Protein AF-0000000070513353 (afdb_homodimer)

Secondary structure (DSSP, 8-state):
--GGGSHHHHGGG----------EEEEES-SSEEEEETT--EEEEEEEE-S-GGGEEEEEEE-TTSPBPPBGGG--SS---SEEEEE-TTS-EEEEESS--GGG-EEEEEEEEETTTEEEEEEEEEEEEEEEEEEE--SEE--BTTS-EEEE-EEEEESPPEEEEEETTEE----SSEEE-SSEEEESS--GGG-EEEEEEEEETTTTEEEEEEEEE--BEEEEEPPP--SEEEETTS-EEEE--EEEESPPEEEEEETTTTEETTSSTTEEE-TTT-EEEESS--GGG-EEEEEEEEETTEEEEEEEEEEEEEEEEEEEE--EEEETTS-EEEEEEEEEESPPEEEEEETTSSSPPPSEE-SSTTEEEEEEEETTTTEEEEEEEESS--GGG-EEEEEEEEETTEEEEEEEEEEEEEEEE-TT----EEEE-TT--EEEEEE-EEESPPEEEEEETTTEESTT-TTEEEE-SSSEEEEEE---SGGGSSEEEEEEEETTEEEEEEEEEEEPPPPPP-SEEEEEEE-SS-EEEEEE--SSPSSPP-EEEEEE--TTS-GGG-EEEEEE-/----TTHHHHHS-----------EEEEES-SSEEEEETT--EEEEEEEESS-GGGEEEEEEE-TTSPBPPBGGG--SS---SEEEEE-TTS-EEEEESS--GGG-EEEEEEEEETTTEEEEEEEEEEEEEEEEEEE--SEE--BTTS-EEEE-EEEEESPPEEEEEETTEE----SSEEE-SSEEEESS--GGG-EEEEEEEEETTTTEEEEEEEEE--BEEEEEPPP--SEEEETTS-EEEE--EEEESPPEEEEEETTTTEETTSSTTEEE-TTT-EEEESS--GGG-EEEEEEEEETTEEEEEEEEEEEEEEEEEEEE--EEEETTS-EEEEEEEEEESPPEEEEEETTSSSPPPSEE-SSTTEEEEEEEETTTTEEEEEEEESS--GGG-EEEEEEEEETTEEEEEEEEEEEEEEEE-TT----EEEE-TT--EEEEEE-EEESPPEEEEEETTTEESTT-TTEEEE-SSSEEEEEE---SGGGSSEEEEEEEETTEEEEEEEEEEEPPP----SEEEEEEE-SS-EEEEEE--SS-SSPP-EEEEEE--TTS-GGG-EEEEEE-

pLDDT: mean 87.68, std 13.59, range [23.14, 97.62]

Organism: Lasius niger (NCBI:txid67767)

Structure (mmCIF, N/CA/C/O backbone):
data_AF-0000000070513353-model_v1
#
loop_
_entity.id
_entity.type
_entity.pdbx_description
1 polymer 'Fasciclin-2-like isoform 2 protein'
#
loop_
_atom_site.group_PDB
_atom_site.id
_atom_site.type_symbol
_atom_site.label_atom_id
_atom_site.label_alt_id
_atom_site.label_comp_id
_atom_site.label_asym_id
_atom_site.label_entity_id
_atom_site.label_seq_id
_atom_site.pdbx_PDB_ins_code
_atom_site.Cartn_x
_atom_site.Cartn_y
_atom_site.Cartn_z
_atom_site.occupancy
_atom_site.B_iso_or_equiv
_atom_site.auth_seq_id
_atom_site.auth_comp_id
_atom_site.auth_asym_id
_atom_site.auth_atom_id
_atom_site.pdbx_PDB_model_num
ATOM 1 N N . MET A 1 1 ? 54.125 -93.188 -13.883 1 24.17 1 MET A N 1
ATOM 2 C CA . MET A 1 1 ? 52.875 -92.625 -13.336 1 24.17 1 MET A CA 1
ATOM 3 C C . MET A 1 1 ? 52.438 -91.375 -14.125 1 24.17 1 MET A C 1
ATOM 5 O O . MET A 1 1 ? 53 -90.312 -13.969 1 24.17 1 MET A O 1
ATOM 9 N N . GLY A 1 2 ? 51.938 -91.562 -15.438 1 24.81 2 GLY A N 1
ATOM 10 C CA . GLY A 1 2 ? 51.938 -91.125 -16.812 1 24.81 2 GLY A CA 1
ATOM 11 C C . GLY A 1 2 ? 50.906 -90.062 -17.094 1 24.81 2 GLY A C 1
ATOM 12 O O . GLY A 1 2 ? 51.188 -89.062 -17.766 1 24.81 2 GLY A O 1
ATOM 13 N N . PHE A 1 3 ? 49.625 -90.375 -16.922 1 26.78 3 PHE A N 1
ATOM 14 C CA . PHE A 1 3 ? 48.531 -90.125 -17.844 1 26.78 3 PHE A CA 1
ATOM 15 C C . PHE A 1 3 ? 47.906 -88.812 -17.609 1 26.78 3 PHE A C 1
ATOM 17 O O . PHE A 1 3 ? 46.938 -88.438 -18.297 1 26.78 3 PHE A O 1
ATOM 24 N N . ASP A 1 4 ? 48.031 -88.125 -16.469 1 24.55 4 ASP A N 1
ATOM 25 C CA . ASP A 1 4 ? 46.938 -87.25 -16.062 1 24.55 4 ASP A CA 1
ATOM 26 C C . ASP A 1 4 ? 47 -85.938 -16.812 1 24.55 4 ASP A C 1
ATOM 28 O O . ASP A 1 4 ? 46.219 -85.062 -16.531 1 24.55 4 ASP A O 1
ATOM 32 N N . THR A 1 5 ? 48.125 -85.625 -17.578 1 26.03 5 THR A N 1
ATOM 33 C CA . THR A 1 5 ? 48.406 -84.25 -17.906 1 26.03 5 THR A CA 1
ATOM 34 C C . THR A 1 5 ? 47.594 -83.812 -19.109 1 26.03 5 THR A C 1
ATOM 36 O O . THR A 1 5 ? 47.688 -82.625 -19.531 1 26.03 5 THR A O 1
ATOM 39 N N . ARG A 1 6 ? 47.219 -84.875 -20.078 1 30.48 6 ARG A N 1
ATOM 40 C CA . ARG A 1 6 ? 46.844 -84.438 -21.422 1 30.48 6 ARG A CA 1
ATOM 41 C C . ARG A 1 6 ? 45.469 -83.812 -21.422 1 30.48 6 ARG A C 1
ATOM 43 O O . ARG A 1 6 ? 44.969 -83.375 -22.484 1 30.48 6 ARG A O 1
ATOM 50 N N . ARG A 1 7 ? 44.594 -84.312 -20.5 1 23.55 7 ARG A N 1
ATOM 51 C CA . ARG A 1 7 ? 43.219 -83.875 -20.719 1 23.55 7 ARG A CA 1
ATOM 52 C C . ARG A 1 7 ? 43.062 -82.375 -20.484 1 23.55 7 ARG A C 1
ATOM 54 O O . ARG A 1 7 ? 41.938 -81.875 -20.547 1 23.55 7 ARG A O 1
ATOM 61 N N . ARG A 1 8 ? 44.031 -81.812 -19.75 1 28.05 8 ARG A N 1
ATOM 62 C CA . ARG A 1 8 ? 43.781 -80.438 -19.391 1 28.05 8 ARG A CA 1
ATOM 63 C C . ARG A 1 8 ? 43.781 -79.5 -20.609 1 28.05 8 ARG A C 1
ATOM 65 O O . ARG A 1 8 ? 43.562 -78.312 -20.5 1 28.05 8 ARG A O 1
ATOM 72 N N . TYR A 1 9 ? 44.562 -80.188 -21.625 1 26.05 9 TYR A N 1
ATOM 73 C CA . TYR A 1 9 ? 44.781 -79.25 -22.703 1 26.05 9 TYR A CA 1
ATOM 74 C C . TYR A 1 9 ? 43.5 -79 -23.484 1 26.05 9 TYR A C 1
ATOM 76 O O . TYR A 1 9 ? 43.406 -78 -24.25 1 26.05 9 TYR A O 1
ATOM 84 N N . LEU A 1 10 ? 42.688 -80.188 -23.672 1 27.42 10 LEU A N 1
ATOM 85 C CA . LEU A 1 10 ? 41.656 -80 -24.688 1 27.42 10 LEU A CA 1
ATOM 86 C C . LEU A 1 10 ? 40.625 -79 -24.234 1 27.42 10 LEU A C 1
ATOM 88 O O . LEU A 1 10 ? 40 -78.312 -25.062 1 27.42 10 LEU A O 1
ATOM 92 N N . GLU A 1 11 ? 40.188 -79.25 -22.953 1 28.69 11 GLU A N 1
ATOM 93 C CA . GLU A 1 11 ? 38.906 -78.625 -22.672 1 28.69 11 GLU A CA 1
ATOM 94 C C . GLU A 1 11 ? 39 -77.062 -22.719 1 28.69 11 GLU A C 1
ATOM 96 O O . GLU A 1 11 ? 37.969 -76.375 -22.875 1 28.69 11 GLU A O 1
ATOM 101 N N . MET A 1 12 ? 40.094 -76.625 -22.219 1 29.52 12 MET A N 1
ATOM 102 C CA . MET A 1 12 ? 40.031 -75.188 -21.906 1 29.52 12 MET A CA 1
ATOM 103 C C . MET A 1 12 ? 39.938 -74.312 -23.172 1 29.52 12 MET A C 1
ATOM 105 O O . MET A 1 12 ? 40 -73.125 -23.109 1 29.52 12 MET A O 1
ATOM 109 N N . SER A 1 13 ? 40.156 -75.062 -24.297 1 27.42 13 SER A N 1
ATOM 110 C CA . SER A 1 13 ? 40.125 -74.188 -25.469 1 27.42 13 SER A CA 1
ATOM 111 C C . SER A 1 13 ? 38.719 -73.688 -25.703 1 27.42 13 SER A C 1
ATOM 113 O O . SER A 1 13 ? 38.406 -73.188 -26.781 1 27.42 13 SER A O 1
ATOM 115 N N . LYS A 1 14 ? 37.688 -74.438 -25.078 1 34.97 14 LYS A N 1
ATOM 116 C CA . LYS A 1 14 ? 36.469 -73.812 -25.578 1 34.97 14 LYS A CA 1
ATOM 117 C C . LYS A 1 14 ? 36.438 -72.312 -25.406 1 34.97 14 LYS A C 1
ATOM 119 O O . LYS A 1 14 ? 36.438 -71.812 -24.281 1 34.97 14 LYS A O 1
ATOM 124 N N . CYS A 1 15 ? 37.312 -71.75 -26.297 1 29.72 15 CYS A N 1
ATOM 125 C CA . CYS A 1 15 ? 37.344 -70.25 -26.484 1 29.72 15 CYS A CA 1
ATOM 126 C C . CYS A 1 15 ? 35.938 -69.688 -26.344 1 29.72 15 CYS A C 1
ATOM 128 O O . CYS A 1 15 ? 34.969 -70.188 -26.922 1 29.72 15 CYS A O 1
ATOM 130 N N . ALA A 1 16 ? 35.562 -69.25 -25.281 1 37.38 16 ALA A N 1
ATOM 131 C CA . ALA A 1 16 ? 34.438 -68.375 -25 1 37.38 16 ALA A CA 1
ATOM 132 C C . ALA A 1 16 ? 34.031 -67.562 -26.219 1 37.38 16 ALA A C 1
ATOM 134 O O . ALA A 1 16 ? 34.75 -66.625 -26.609 1 37.38 16 ALA A O 1
ATOM 135 N N . PHE A 1 17 ? 33.594 -68.25 -27.297 1 36.44 17 PHE A N 1
ATOM 136 C CA . PHE A 1 17 ? 32.938 -67.438 -28.312 1 36.44 17 PHE A CA 1
ATOM 137 C C . PHE A 1 17 ? 32.156 -66.312 -27.672 1 36.44 17 PHE A C 1
ATOM 139 O O . PHE A 1 17 ? 31.312 -66.5 -26.828 1 36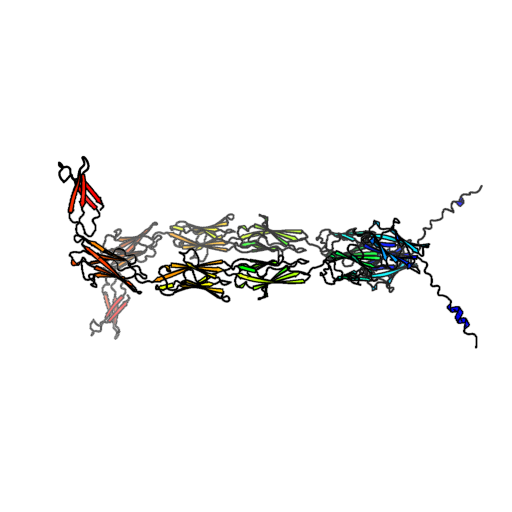.44 17 PHE A O 1
ATOM 146 N N . ALA A 1 18 ? 32.844 -65.438 -27.312 1 42.75 18 ALA A N 1
ATOM 147 C CA . ALA A 1 18 ? 32.188 -64.188 -26.984 1 42.75 18 ALA A CA 1
ATOM 148 C C . ALA A 1 18 ? 30.891 -63.969 -27.766 1 42.75 18 ALA A C 1
ATOM 150 O O . ALA A 1 18 ? 30.906 -64.062 -29 1 42.75 18 ALA A O 1
ATOM 151 N N . ASN A 1 19 ? 29.844 -64.625 -27.469 1 46.94 19 ASN A N 1
ATOM 152 C CA . ASN A 1 19 ? 28.516 -64.375 -28.031 1 46.94 19 ASN A CA 1
ATOM 153 C C . ASN A 1 19 ? 28.438 -63.062 -28.734 1 46.94 19 ASN A C 1
ATOM 155 O O . ASN A 1 19 ? 28.5 -62 -28.094 1 46.94 19 ASN A O 1
ATOM 159 N N . ALA A 1 20 ? 29.016 -62.969 -29.891 1 56.81 20 ALA A N 1
ATOM 160 C CA . ALA A 1 20 ? 29.062 -61.812 -30.812 1 56.81 20 ALA A CA 1
ATOM 161 C C . ALA A 1 20 ? 27.688 -61.188 -30.953 1 56.81 20 ALA A C 1
ATOM 163 O O . ALA A 1 20 ? 26.719 -61.844 -31.344 1 56.81 20 ALA A O 1
ATOM 164 N N . ILE A 1 21 ? 27.234 -60.344 -30.203 1 69.12 21 ILE A N 1
ATOM 165 C CA . ILE A 1 21 ? 25.984 -59.594 -30.281 1 69.12 21 ILE A CA 1
ATOM 166 C C . ILE A 1 21 ? 25.734 -59.156 -31.734 1 69.12 21 ILE A C 1
ATOM 168 O O . ILE A 1 21 ? 26.656 -58.688 -32.406 1 69.12 21 ILE A O 1
ATOM 172 N N . ASP A 1 22 ? 24.719 -59.781 -32.531 1 84.38 22 ASP A N 1
ATOM 173 C CA . ASP A 1 22 ? 24.297 -59.25 -33.812 1 84.38 22 ASP A CA 1
ATOM 174 C C . ASP A 1 22 ? 24.172 -57.719 -33.781 1 84.38 22 ASP A C 1
ATOM 176 O O . ASP A 1 22 ? 23.422 -57.188 -32.969 1 84.38 22 ASP A O 1
ATOM 180 N N . PRO A 1 23 ? 25.141 -57.188 -34.625 1 89.69 23 PRO A N 1
ATOM 181 C CA . PRO A 1 23 ? 25.125 -55.75 -34.625 1 89.69 23 PRO A CA 1
ATOM 182 C C . PRO A 1 23 ? 23.75 -55.156 -34.938 1 89.69 23 PRO A C 1
ATOM 184 O O . PRO A 1 23 ? 23.125 -55.531 -35.906 1 89.69 23 PRO A O 1
ATOM 187 N N . HIS A 1 24 ? 23.172 -54.375 -34.031 1 93.62 24 HIS A N 1
ATOM 188 C CA . HIS A 1 24 ? 21.906 -53.688 -34.281 1 93.62 24 HIS A CA 1
ATOM 189 C C . HIS A 1 24 ? 21.844 -52.375 -33.5 1 93.62 24 HIS A C 1
ATOM 191 O O . HIS A 1 24 ? 22.719 -52.094 -32.688 1 93.62 24 HIS A O 1
ATOM 197 N N . LEU A 1 25 ? 20.891 -51.562 -33.875 1 94.88 25 LEU A N 1
ATOM 198 C CA . LEU A 1 25 ? 20.656 -50.312 -33.188 1 94.88 25 LEU A CA 1
ATOM 199 C C . LEU A 1 25 ? 19.547 -50.438 -32.156 1 94.88 25 LEU A C 1
ATOM 201 O O . LEU A 1 25 ? 18.578 -51.188 -32.375 1 94.88 25 LEU A O 1
ATOM 205 N N . GLU A 1 26 ? 19.812 -49.812 -31.047 1 95.25 26 GLU A N 1
ATOM 206 C CA . GLU A 1 26 ? 18.781 -49.75 -30.016 1 95.25 26 GLU A CA 1
ATOM 207 C C . GLU A 1 26 ? 18.328 -48.312 -29.812 1 95.25 26 GLU A C 1
ATOM 209 O O . GLU A 1 26 ? 19.141 -47.375 -29.75 1 95.25 26 GLU A O 1
ATOM 214 N N . ILE A 1 27 ? 17 -48.125 -29.812 1 96.31 27 ILE A N 1
ATOM 215 C CA . ILE A 1 27 ? 16.453 -46.781 -29.562 1 96.31 27 ILE A CA 1
ATOM 216 C C . ILE A 1 27 ? 15.875 -46.719 -28.156 1 96.31 27 ILE A C 1
ATOM 218 O O . ILE A 1 27 ? 15.125 -47.594 -27.734 1 96.31 27 ILE A O 1
ATOM 222 N N . LEU A 1 28 ? 16.281 -45.719 -27.469 1 94.5 28 LEU A N 1
ATOM 223 C CA . LEU A 1 28 ? 15.734 -45.406 -26.141 1 94.5 28 LEU A CA 1
ATOM 224 C C . LEU A 1 28 ? 14.867 -44.156 -26.172 1 94.5 28 LEU A C 1
ATOM 226 O O . LEU A 1 28 ? 15.242 -43.156 -26.781 1 94.5 28 LEU A O 1
ATOM 230 N N . PRO A 1 29 ? 13.844 -44.219 -25.422 1 91.75 29 PRO A N 1
ATOM 231 C CA . PRO A 1 29 ? 13.266 -45.312 -24.625 1 91.75 29 PRO A CA 1
ATOM 232 C C . PRO A 1 29 ? 12.852 -46.5 -25.469 1 91.75 29 PRO A C 1
ATOM 234 O O . PRO A 1 29 ? 12.555 -46.375 -26.656 1 91.75 29 PRO A O 1
ATOM 237 N N . SER A 1 30 ? 12.773 -47.625 -24.766 1 89.94 30 SER A N 1
ATOM 238 C CA . SER A 1 30 ? 12.461 -48.844 -25.5 1 89.94 30 SER A CA 1
ATOM 239 C C . SER A 1 30 ? 10.992 -48.875 -25.922 1 89.94 30 SER A C 1
ATOM 241 O O . SER A 1 30 ? 10.133 -48.312 -25.234 1 89.94 30 SER A O 1
ATOM 243 N N . GLY A 1 31 ? 10.711 -49.406 -27.141 1 87.12 31 GLY A N 1
ATOM 244 C CA . GLY A 1 31 ? 9.352 -49.531 -27.656 1 87.12 31 GLY A CA 1
ATOM 245 C C . GLY A 1 31 ? 9.219 -49.094 -29.094 1 87.12 31 GLY A C 1
ATOM 246 O O . GLY A 1 31 ? 10.008 -48.281 -29.578 1 87.12 31 GLY A O 1
ATOM 247 N N . GLU A 1 32 ? 8.227 -49.562 -29.703 1 89.62 32 GLU A N 1
ATOM 248 C CA . GLU A 1 32 ? 8.023 -49.25 -31.109 1 89.62 32 GLU A CA 1
ATOM 249 C C . GLU A 1 32 ? 7.285 -47.906 -31.266 1 89.62 32 GLU A C 1
ATOM 251 O O . GLU A 1 32 ? 7.426 -47.25 -32.281 1 89.62 32 GLU A O 1
ATOM 256 N N . THR A 1 33 ? 6.484 -47.656 -30.312 1 91.31 33 THR A N 1
ATOM 257 C CA . THR A 1 33 ? 5.719 -46.406 -30.328 1 91.31 33 THR A CA 1
ATOM 258 C C . THR A 1 33 ? 5.918 -45.625 -29.031 1 91.31 33 THR A C 1
ATOM 260 O O . THR A 1 33 ? 5.859 -46.219 -27.938 1 91.31 33 THR A O 1
ATOM 263 N N . GLN A 1 34 ? 6.281 -44.375 -29.188 1 91.56 34 GLN A N 1
ATOM 264 C CA . GLN A 1 34 ? 6.391 -43.469 -28.062 1 91.56 34 GLN A CA 1
ATOM 265 C C . GLN A 1 34 ? 5.254 -42.438 -28.062 1 91.56 34 GLN A C 1
ATOM 267 O O . GLN A 1 34 ? 5.145 -41.625 -28.969 1 91.56 34 GLN A O 1
ATOM 272 N N . THR A 1 35 ? 4.352 -42.562 -27.047 1 90.94 35 THR A N 1
ATOM 273 C CA . THR A 1 35 ? 3.256 -41.625 -26.906 1 90.94 35 THR A CA 1
ATOM 274 C C . THR A 1 35 ? 3.654 -40.469 -25.984 1 90.94 35 THR A C 1
ATOM 276 O O . THR A 1 35 ? 3.932 -40.688 -24.797 1 90.94 35 THR A O 1
ATOM 279 N N . LYS A 1 36 ? 3.764 -39.25 -26.547 1 93.06 36 LYS A N 1
ATOM 280 C CA . LYS A 1 36 ? 4.195 -38.094 -25.781 1 93.06 36 LYS A CA 1
ATOM 281 C C . LYS A 1 36 ? 3.27 -36.906 -26.016 1 93.06 36 LYS A C 1
ATOM 283 O O . LYS A 1 36 ? 2.721 -36.75 -27.109 1 93.06 36 LYS A O 1
ATOM 288 N N . PRO A 1 37 ? 3.047 -36.094 -25.016 1 93.31 37 PRO A N 1
ATOM 289 C CA . PRO A 1 37 ? 2.16 -34.938 -25.172 1 93.31 37 PRO A CA 1
ATOM 290 C C . PRO A 1 37 ? 2.797 -33.812 -25.984 1 93.31 37 PRO A C 1
ATOM 292 O O . PRO A 1 37 ? 4.012 -33.594 -25.906 1 93.31 37 PRO A O 1
ATOM 295 N N . ILE A 1 38 ? 1.937 -33.094 -26.688 1 93.56 38 ILE A N 1
ATOM 296 C CA . ILE A 1 38 ? 2.375 -31.922 -27.406 1 93.56 38 ILE A CA 1
ATOM 297 C C . ILE A 1 38 ? 2.891 -30.875 -26.422 1 93.56 38 ILE A C 1
ATOM 299 O O . ILE A 1 38 ? 2.307 -30.672 -25.359 1 93.56 38 ILE A O 1
ATOM 303 N N . GLY A 1 39 ? 3.992 -30.156 -26.844 1 91.38 39 GLY A N 1
ATOM 304 C CA . GLY A 1 39 ? 4.562 -29.109 -26.016 1 91.38 39 GLY A CA 1
ATOM 305 C C . GLY A 1 39 ? 5.66 -29.609 -25.094 1 91.38 39 GLY A C 1
ATOM 306 O O . GLY A 1 39 ? 6.43 -28.812 -24.547 1 91.38 39 GLY A O 1
ATOM 307 N N . SER A 1 40 ? 5.707 -30.953 -24.922 1 91.88 40 SER A N 1
ATOM 308 C CA . SER A 1 40 ? 6.734 -31.5 -24.031 1 91.88 40 SER A CA 1
ATOM 309 C C . SER A 1 40 ? 8.078 -31.609 -24.75 1 91.88 40 SER A C 1
ATOM 311 O O . SER A 1 40 ? 8.133 -31.656 -25.984 1 91.88 40 SER A O 1
ATOM 313 N N . SER A 1 41 ? 9.125 -31.578 -23.984 1 94 41 SER A N 1
ATOM 314 C CA . SER A 1 41 ? 10.469 -31.828 -24.5 1 94 41 SER A CA 1
ATOM 315 C C . SER A 1 41 ? 10.859 -33.281 -24.328 1 94 41 SER A C 1
ATOM 317 O O . SER A 1 41 ? 10.742 -33.844 -23.234 1 94 41 SER A O 1
ATOM 319 N N . ILE A 1 42 ? 11.289 -33.906 -25.422 1 95.5 42 ILE A N 1
ATOM 320 C CA . ILE A 1 42 ? 11.609 -35.344 -25.344 1 95.5 42 ILE A CA 1
ATOM 321 C C . ILE A 1 42 ? 12.953 -35.594 -26 1 95.5 42 ILE A C 1
ATOM 323 O O . ILE A 1 42 ? 13.43 -34.781 -26.797 1 95.5 42 ILE A O 1
ATOM 327 N N . ILE A 1 43 ? 13.523 -36.688 -25.656 1 96.12 43 ILE A N 1
ATOM 328 C CA . ILE A 1 43 ? 14.805 -37.125 -26.203 1 96.12 43 ILE A CA 1
ATOM 329 C C . ILE A 1 43 ? 14.734 -38.594 -26.625 1 96.12 43 ILE A C 1
ATOM 331 O O . ILE A 1 43 ? 14.156 -39.406 -25.922 1 96.12 43 ILE A O 1
ATOM 335 N N . LEU A 1 44 ? 15.18 -38.875 -27.812 1 96.94 44 LEU A N 1
ATOM 336 C CA . LEU A 1 44 ? 15.375 -40.25 -28.281 1 96.94 44 LEU A CA 1
ATOM 337 C C . LEU A 1 44 ? 16.859 -40.531 -28.516 1 96.94 44 LEU A C 1
ATOM 339 O O . LEU A 1 44 ? 17.562 -39.719 -29.094 1 96.94 44 LEU A O 1
ATOM 343 N N . THR A 1 45 ? 17.266 -41.625 -28.031 1 96.94 45 THR A N 1
ATOM 344 C CA . THR A 1 45 ? 18.688 -41.938 -28.156 1 96.94 45 THR A CA 1
ATOM 345 C C . THR A 1 45 ? 18.891 -43.25 -28.922 1 96.94 45 THR A C 1
ATOM 347 O O . THR A 1 45 ? 18.344 -44.281 -28.562 1 96.94 45 THR A O 1
ATOM 350 N N . CYS A 1 46 ? 19.578 -43.156 -30 1 97.06 46 CYS A N 1
ATOM 351 C CA . CYS A 1 46 ? 19.969 -44.312 -30.797 1 97.06 46 CYS A CA 1
ATOM 352 C C . CYS A 1 46 ? 21.359 -44.812 -30.406 1 97.06 46 CYS A C 1
ATOM 354 O O . CYS A 1 46 ? 22.344 -44.062 -30.578 1 97.06 46 CYS A O 1
ATOM 356 N N . LYS A 1 47 ? 21.375 -45.969 -29.891 1 95.06 47 LYS A N 1
ATOM 357 C CA . LYS A 1 47 ? 22.625 -46.531 -29.422 1 95.06 47 LYS A CA 1
ATOM 358 C C . LYS A 1 47 ? 23.031 -47.781 -30.219 1 95.06 47 LYS A C 1
ATOM 360 O O . LYS A 1 47 ? 22.234 -48.719 -30.391 1 95.06 47 LYS A O 1
ATOM 365 N N . PRO A 1 48 ? 24.297 -47.75 -30.719 1 93.5 48 PRO A N 1
ATOM 366 C CA . PRO A 1 48 ? 24.766 -48.969 -31.406 1 93.5 48 PRO A CA 1
ATOM 367 C C . PRO A 1 48 ? 25.141 -50.094 -30.438 1 93.5 48 PRO A C 1
ATOM 369 O O . PRO A 1 48 ? 25.891 -49.844 -29.484 1 93.5 48 PRO A O 1
ATOM 372 N N . LYS A 1 49 ? 24.469 -51.125 -30.594 1 92.56 49 LYS A N 1
ATOM 373 C CA . LYS A 1 49 ? 24.844 -52.344 -29.859 1 92.56 49 LYS A CA 1
ATOM 374 C C . LYS A 1 49 ? 25.688 -53.281 -30.719 1 92.56 49 LYS A C 1
ATOM 376 O O . LYS A 1 49 ? 25.156 -54.094 -31.453 1 92.56 49 LYS A O 1
ATOM 381 N N . VAL A 1 50 ? 27.031 -53 -30.641 1 90.06 50 VAL A N 1
ATOM 382 C CA . VAL A 1 50 ? 28 -53.719 -31.453 1 90.06 50 VAL A CA 1
ATOM 383 C C . VAL A 1 50 ? 29.203 -54.125 -30.594 1 90.06 50 VAL A C 1
ATOM 385 O O . VAL A 1 50 ? 29.344 -53.656 -29.469 1 90.06 50 VAL A O 1
ATOM 388 N N . ASP A 1 51 ? 30 -54.938 -31.109 1 86.5 51 ASP A N 1
ATOM 389 C CA . ASP A 1 51 ? 31.188 -55.375 -30.406 1 86.5 51 ASP A CA 1
ATOM 390 C C . ASP A 1 51 ? 32.188 -54.25 -30.234 1 86.5 51 ASP A C 1
ATOM 392 O O . ASP A 1 51 ? 32.719 -54.031 -29.141 1 86.5 51 ASP A O 1
ATOM 396 N N . ASN A 1 52 ? 32.375 -53.531 -31.312 1 87.69 52 ASN A N 1
ATOM 397 C CA . ASN A 1 52 ? 33.25 -52.406 -31.281 1 87.69 52 ASN A CA 1
ATOM 398 C C . ASN A 1 52 ? 32.562 -51.125 -31.719 1 87.69 52 ASN A C 1
ATOM 400 O O . ASN A 1 52 ? 32.469 -50.844 -32.906 1 87.69 52 ASN A O 1
ATOM 404 N N . PRO A 1 53 ? 32.188 -50.375 -30.766 1 86.31 53 PRO A N 1
ATOM 405 C CA . PRO A 1 53 ? 31.406 -49.156 -31.078 1 86.31 53 PRO A CA 1
ATOM 406 C C . PRO A 1 53 ? 32.188 -48.125 -31.891 1 86.31 53 PRO A C 1
ATOM 408 O O . PRO A 1 53 ? 31.609 -47.281 -32.562 1 86.31 53 PRO A O 1
ATOM 411 N N . THR A 1 54 ? 33.469 -48.125 -31.922 1 87.44 54 THR A N 1
ATOM 412 C CA . THR A 1 54 ? 34.312 -47.156 -32.625 1 87.44 54 THR A CA 1
ATOM 413 C C . THR A 1 54 ? 34.219 -47.375 -34.156 1 87.44 54 THR A C 1
ATOM 415 O O . THR A 1 54 ? 34.562 -46.5 -34.938 1 87.44 54 THR A O 1
ATOM 418 N N . LEU A 1 55 ? 33.688 -48.531 -34.5 1 89.69 55 LEU A N 1
ATOM 419 C CA . LEU A 1 55 ? 33.594 -48.875 -35.906 1 89.69 55 LEU A CA 1
ATOM 420 C C . LEU A 1 55 ? 32.25 -48.438 -36.5 1 89.69 55 LEU A C 1
ATOM 422 O O . LEU A 1 55 ? 31.984 -48.625 -37.688 1 89.69 55 LEU A O 1
ATOM 426 N N . VAL A 1 56 ? 31.453 -47.875 -35.625 1 91.12 56 VAL A N 1
ATOM 427 C CA . VAL A 1 56 ? 30.188 -47.375 -36.125 1 91.12 56 VAL A CA 1
ATOM 428 C C . VAL A 1 56 ? 30.375 -45.938 -36.656 1 91.12 56 VAL A C 1
ATOM 430 O O . VAL A 1 56 ? 30.953 -45.094 -35.969 1 91.12 56 VAL A O 1
ATOM 433 N N . GLU A 1 57 ? 29.984 -45.781 -37.938 1 89.94 57 GLU A N 1
ATOM 434 C CA . GLU A 1 57 ? 30.156 -44.5 -38.562 1 89.94 57 GLU A CA 1
ATOM 435 C C . GLU A 1 57 ? 28.859 -44 -39.219 1 89.94 57 GLU A C 1
ATOM 437 O O . GLU A 1 57 ? 27.922 -44.781 -39.375 1 89.94 57 GLU A O 1
ATOM 442 N N . ASP A 1 58 ? 28.703 -42.75 -39.406 1 89.62 58 ASP A N 1
ATOM 443 C CA . ASP A 1 58 ? 27.656 -42.062 -40.188 1 89.62 58 ASP A CA 1
ATOM 444 C C . ASP A 1 58 ? 26.297 -42.281 -39.531 1 89.62 58 ASP A C 1
ATOM 446 O O . ASP A 1 58 ? 25.328 -42.625 -40.219 1 89.62 58 ASP A O 1
ATOM 450 N N . MET A 1 59 ? 26.281 -42.156 -38.188 1 93.94 59 MET A N 1
ATOM 451 C CA . MET A 1 59 ? 25 -42.219 -37.5 1 93.94 59 MET A CA 1
ATOM 452 C C . MET A 1 59 ? 24.125 -41 -37.844 1 93.94 59 MET A C 1
ATOM 454 O O . MET A 1 59 ? 24.578 -39.875 -37.781 1 93.94 59 MET A O 1
ATOM 458 N N . GLN A 1 60 ? 22.812 -41.312 -38.281 1 95.62 60 GLN A N 1
ATOM 459 C CA . GLN A 1 60 ? 21.906 -40.219 -38.625 1 95.62 60 GLN A CA 1
ATOM 460 C C . GLN A 1 60 ? 20.469 -40.562 -38.219 1 95.62 60 GLN A C 1
ATOM 462 O O . GLN A 1 60 ? 20.109 -41.719 -38.125 1 95.62 60 GLN A O 1
ATOM 467 N N . TRP A 1 61 ? 19.766 -39.531 -37.844 1 96.81 61 TRP A N 1
ATOM 468 C CA . TRP A 1 61 ? 18.312 -39.656 -37.656 1 96.81 61 TRP A CA 1
ATOM 469 C C . TRP A 1 61 ? 17.562 -39.156 -38.906 1 96.81 61 TRP A C 1
ATOM 471 O O . TRP A 1 61 ? 17.906 -38.094 -39.438 1 96.81 61 TRP A O 1
ATOM 481 N N . LEU A 1 62 ? 16.594 -39.906 -39.312 1 97 62 LEU A N 1
ATOM 482 C CA . LEU A 1 62 ? 15.703 -39.5 -40.406 1 97 62 LEU A CA 1
ATOM 483 C C . LEU A 1 62 ? 14.312 -39.188 -39.875 1 97 62 LEU A C 1
ATOM 485 O O . LEU A 1 62 ? 13.773 -39.906 -39.031 1 97 62 LEU A O 1
ATOM 489 N N . ASP A 1 63 ? 13.789 -38.094 -40.344 1 95.25 63 ASP A N 1
ATOM 490 C CA . ASP A 1 63 ? 12.461 -37.719 -39.906 1 95.25 63 ASP A CA 1
ATOM 491 C C . ASP A 1 63 ? 11.375 -38.5 -40.656 1 95.25 63 ASP A C 1
ATOM 493 O O . ASP A 1 63 ? 11.672 -39.469 -41.344 1 95.25 63 ASP A O 1
ATOM 497 N N . GLN A 1 64 ? 10.062 -38.156 -40.406 1 92.62 64 GLN A N 1
ATOM 498 C CA . GLN A 1 64 ? 8.922 -38.875 -40.938 1 92.62 64 GLN A CA 1
ATOM 499 C C . GLN A 1 64 ? 8.875 -38.781 -42.469 1 92.62 64 GLN A C 1
ATOM 501 O O . GLN A 1 64 ? 8.25 -39.625 -43.125 1 92.62 64 GLN A O 1
ATOM 506 N N . GLN A 1 65 ? 9.555 -37.781 -43 1 92.88 65 GLN A N 1
ATOM 507 C CA . GLN A 1 65 ? 9.633 -37.625 -44.469 1 92.88 65 GLN A CA 1
ATOM 508 C C . GLN A 1 65 ? 10.945 -38.188 -45 1 92.88 65 GLN A C 1
ATOM 510 O O . GLN A 1 65 ? 11.312 -37.938 -46.156 1 92.88 65 GLN A O 1
ATOM 515 N N . ASN A 1 66 ? 11.734 -38.812 -44.156 1 93.06 66 ASN A N 1
ATOM 516 C CA . ASN A 1 66 ? 13 -39.469 -44.5 1 93.06 66 ASN A CA 1
ATOM 517 C C . ASN A 1 66 ? 14.102 -38.438 -44.75 1 93.06 66 ASN A C 1
ATOM 519 O O . ASN A 1 66 ? 15 -38.688 -45.562 1 93.06 66 ASN A O 1
ATOM 523 N N . ARG A 1 67 ? 13.938 -37.344 -44.156 1 92 67 ARG A N 1
ATOM 524 C CA . ARG A 1 67 ? 14.977 -36.312 -44.25 1 92 67 ARG A CA 1
ATOM 525 C C . ARG A 1 67 ? 15.922 -36.375 -43.031 1 92 67 ARG A C 1
ATOM 527 O O . ARG A 1 67 ? 15.484 -36.625 -41.906 1 92 67 ARG A O 1
ATOM 534 N N . VAL A 1 68 ? 17.172 -36.094 -43.344 1 94.94 68 VAL A N 1
ATOM 535 C CA . VAL A 1 68 ? 18.172 -36.125 -42.281 1 94.94 68 VAL A CA 1
ATOM 536 C C . VAL A 1 68 ? 17.984 -34.938 -41.312 1 94.94 68 VAL A C 1
ATOM 538 O O . VAL A 1 68 ? 17.797 -33.812 -41.75 1 94.94 68 VAL A O 1
ATOM 541 N N . ILE A 1 69 ? 18.016 -35.219 -40.031 1 93.62 69 ILE A N 1
ATOM 542 C CA . ILE A 1 69 ? 17.891 -34.188 -39.031 1 93.62 69 ILE A CA 1
ATOM 543 C C . ILE A 1 69 ? 19.266 -33.656 -38.656 1 93.62 69 ILE A C 1
ATOM 545 O O . ILE A 1 69 ? 20.172 -34.406 -38.312 1 93.62 69 ILE A O 1
ATOM 549 N N . GLU A 1 70 ? 19.391 -32.344 -38.656 1 89.81 70 GLU A N 1
ATOM 550 C CA . GLU A 1 70 ? 20.688 -31.703 -38.5 1 89.81 70 GLU A CA 1
ATOM 551 C C . GLU A 1 70 ? 21.078 -31.641 -37.031 1 89.81 70 GLU A C 1
ATOM 553 O O . GLU A 1 70 ? 20.234 -31.766 -36.156 1 89.81 70 GLU A O 1
ATOM 558 N N . SER A 1 71 ? 22.406 -31.469 -36.812 1 87.62 71 SER A N 1
ATOM 559 C CA . SER A 1 71 ? 22.938 -31.312 -35.469 1 87.62 71 SER A CA 1
ATOM 560 C C . SER A 1 71 ? 22.766 -29.875 -34.969 1 87.62 71 SER A C 1
ATOM 562 O O . SER A 1 71 ? 22.547 -28.969 -35.75 1 87.62 71 SER A O 1
ATOM 564 N N . LEU A 1 72 ? 22.828 -29.719 -33.594 1 79.62 72 LEU A N 1
ATOM 565 C CA . LEU A 1 72 ? 22.656 -28.422 -32.969 1 79.62 72 LEU A CA 1
ATOM 566 C C . LEU A 1 72 ? 23.719 -27.438 -33.469 1 79.62 72 LEU A C 1
ATOM 568 O O . LEU A 1 72 ? 23.438 -26.266 -33.688 1 79.62 72 LEU A O 1
ATOM 572 N N . ASN A 1 73 ? 24.984 -27.859 -33.656 1 70.81 73 ASN A N 1
ATOM 573 C CA . ASN A 1 73 ? 26.125 -27.016 -34 1 70.81 73 ASN A CA 1
ATOM 574 C C . ASN A 1 73 ? 25.953 -26.344 -35.344 1 70.81 73 ASN A C 1
ATOM 576 O O . ASN A 1 73 ? 26.594 -25.312 -35.625 1 70.81 73 ASN A O 1
ATOM 580 N N . THR A 1 74 ? 25.141 -26.844 -36.062 1 63.97 74 THR A N 1
ATOM 581 C CA . THR A 1 74 ? 24.969 -26.281 -37.406 1 63.97 74 THR A CA 1
ATOM 582 C C . THR A 1 74 ? 24.156 -25 -37.312 1 63.97 74 THR A C 1
ATOM 584 O O . THR A 1 74 ? 24.109 -24.234 -38.281 1 63.97 74 THR A O 1
ATOM 587 N N . TYR A 1 75 ? 23.594 -24.766 -36.156 1 57.81 75 TYR A N 1
ATOM 588 C CA . TYR A 1 75 ? 22.75 -23.578 -36.062 1 57.81 75 TYR A CA 1
ATOM 589 C C . TYR A 1 75 ? 23.453 -22.469 -35.281 1 57.81 75 TYR A C 1
ATOM 591 O O . TYR A 1 75 ? 23.5 -22.5 -34.062 1 57.81 75 TYR A O 1
ATOM 599 N N . ALA A 1 76 ? 24.5 -21.953 -35.719 1 52.09 76 ALA A N 1
ATOM 600 C CA . ALA A 1 76 ? 25.172 -20.766 -35.188 1 52.09 76 ALA A CA 1
ATOM 601 C C . ALA A 1 76 ? 24.219 -19.578 -35.125 1 52.09 76 ALA A C 1
ATOM 603 O O . ALA A 1 76 ? 23.531 -19.281 -36.125 1 52.09 76 ALA A O 1
ATOM 604 N N . GLY A 1 77 ? 24.141 -18.891 -33.781 1 55.16 77 GLY A N 1
ATOM 605 C CA . GLY A 1 77 ? 23.594 -17.578 -33.562 1 55.16 77 GLY A CA 1
ATOM 606 C C . GLY A 1 77 ? 22.078 -17.578 -33.469 1 55.16 77 GLY A C 1
ATOM 607 O O . GLY A 1 77 ? 21.469 -16.562 -33.094 1 55.16 77 GLY A O 1
ATOM 608 N N . HIS A 1 78 ? 21.375 -18.484 -34.125 1 56.81 78 HIS A N 1
ATOM 609 C CA . HIS A 1 78 ? 19.953 -18.328 -34.344 1 56.81 78 HIS A CA 1
ATOM 610 C C . HIS A 1 78 ? 19.141 -19.031 -33.25 1 56.81 78 HIS A C 1
ATOM 612 O O . HIS A 1 78 ? 19.703 -19.734 -32.438 1 56.81 78 HIS A O 1
ATOM 618 N N . SER A 1 79 ? 17.797 -18.828 -33.344 1 64.56 79 SER A N 1
ATOM 619 C CA . SER A 1 79 ? 16.719 -19.359 -32.531 1 64.56 79 SER A CA 1
ATOM 620 C C . SER A 1 79 ? 16.781 -20.891 -32.438 1 64.56 79 SER A C 1
ATOM 622 O O . SER A 1 79 ? 17.156 -21.547 -33.438 1 64.56 79 SER A O 1
ATOM 624 N N . LYS A 1 80 ? 17.016 -21.438 -31.297 1 73.06 80 LYS A N 1
ATOM 625 C CA . LYS A 1 80 ? 17.047 -22.875 -31.031 1 73.06 80 LYS A CA 1
ATOM 626 C C . LYS A 1 80 ? 16.016 -23.625 -31.891 1 73.06 80 LYS A C 1
ATOM 628 O O . LYS A 1 80 ? 14.828 -23.281 -31.891 1 73.06 80 LYS A O 1
ATOM 633 N N . PRO A 1 81 ? 16.562 -24.516 -32.75 1 80.69 81 PRO A N 1
ATOM 634 C CA . PRO A 1 81 ? 15.625 -25.281 -33.594 1 80.69 81 PRO A CA 1
ATOM 635 C C . PRO A 1 81 ? 14.68 -26.141 -32.75 1 80.69 81 PRO A C 1
ATOM 637 O O . PRO A 1 81 ? 14.984 -26.484 -31.609 1 80.69 81 PRO A O 1
ATOM 640 N N . ALA A 1 82 ? 13.586 -26.469 -33.375 1 84.75 82 ALA A N 1
ATOM 641 C CA . ALA A 1 82 ? 12.562 -27.281 -32.719 1 84.75 82 ALA A CA 1
ATOM 642 C C . ALA A 1 82 ? 13.039 -28.719 -32.531 1 84.75 82 ALA A C 1
ATOM 644 O O . ALA A 1 82 ? 12.664 -29.391 -31.562 1 84.75 82 ALA A O 1
ATOM 645 N N . MET A 1 83 ? 13.938 -29.188 -33.469 1 92.31 83 MET A N 1
ATOM 646 C CA . MET A 1 83 ? 14.469 -30.547 -33.438 1 92.31 83 MET A CA 1
ATOM 647 C C . MET A 1 83 ? 15.93 -30.578 -33.875 1 92.31 83 MET A C 1
ATOM 649 O O . MET A 1 83 ? 16.297 -29.906 -34.844 1 92.31 83 MET A O 1
ATOM 653 N N . TYR A 1 84 ? 16.75 -31.281 -33.219 1 92.06 84 TYR A N 1
ATOM 654 C CA . TYR A 1 84 ? 18.156 -31.391 -33.594 1 92.06 84 TYR A CA 1
ATOM 655 C C . TYR A 1 84 ? 18.781 -32.656 -33 1 92.06 84 TYR A C 1
ATOM 657 O O . TYR A 1 84 ? 18.172 -33.312 -32.156 1 92.06 84 TYR A O 1
ATOM 665 N N . THR A 1 85 ? 19.938 -33.031 -33.5 1 94.19 85 THR A N 1
ATOM 666 C CA . THR A 1 85 ? 20.625 -34.25 -33.031 1 94.19 85 THR A CA 1
ATOM 667 C C . THR A 1 85 ? 21.953 -33.875 -32.375 1 94.19 85 THR A C 1
ATOM 669 O O . THR A 1 85 ? 22.5 -32.812 -32.625 1 94.19 85 THR A O 1
ATOM 672 N N . GLU A 1 86 ? 22.344 -34.75 -31.516 1 91.31 86 GLU A N 1
ATOM 673 C CA . GLU A 1 86 ? 23.656 -34.594 -30.891 1 91.31 86 GLU A CA 1
ATOM 674 C C . GLU A 1 86 ? 24.359 -35.938 -30.75 1 91.31 86 GLU A C 1
ATOM 676 O O . GLU A 1 86 ? 23.75 -36.938 -30.281 1 91.31 86 GLU A O 1
ATOM 681 N N . LEU A 1 87 ? 25.641 -35.938 -31.203 1 92.06 87 LEU A N 1
ATOM 682 C CA . LEU A 1 87 ? 26.453 -37.156 -31.094 1 92.06 87 LEU A CA 1
ATOM 683 C C . LEU A 1 87 ? 27.219 -37.188 -29.781 1 92.06 87 LEU A C 1
ATOM 685 O O . LEU A 1 87 ? 27.844 -36.219 -29.391 1 92.06 87 LEU A O 1
ATOM 689 N N . HIS A 1 88 ? 27.109 -38.344 -29.109 1 89.69 88 HIS A N 1
ATOM 690 C CA . HIS A 1 88 ? 27.766 -38.469 -27.812 1 89.69 88 HIS A CA 1
ATOM 691 C C . HIS A 1 88 ? 29.078 -39.219 -27.938 1 89.69 88 HIS A C 1
ATOM 693 O O . HIS A 1 88 ? 29.406 -39.75 -29 1 89.69 88 HIS A O 1
ATOM 699 N N . GLN A 1 89 ? 29.859 -39.219 -26.797 1 83.31 89 GLN A N 1
ATOM 700 C CA . GLN A 1 89 ? 31.188 -39.844 -26.781 1 83.31 89 GLN A CA 1
ATOM 701 C C . GLN A 1 89 ? 31.078 -41.344 -27 1 83.31 89 GLN A C 1
ATOM 703 O O . GLN A 1 89 ? 31.984 -41.969 -27.594 1 83.31 89 GLN A O 1
ATOM 708 N N . ASP A 1 90 ? 29.969 -41.969 -26.625 1 86.44 90 ASP A N 1
ATOM 709 C CA . ASP A 1 90 ? 29.766 -43.406 -26.766 1 86.44 90 ASP A CA 1
ATOM 710 C C . ASP A 1 90 ? 29.219 -43.719 -28.156 1 86.44 90 ASP A C 1
ATOM 712 O O . ASP A 1 90 ? 28.781 -44.875 -28.391 1 86.44 90 ASP A O 1
ATOM 716 N N . ARG A 1 91 ? 29.172 -42.812 -29.078 1 89.81 91 ARG A N 1
ATOM 717 C CA . ARG A 1 91 ? 28.766 -42.906 -30.484 1 89.81 91 ARG A CA 1
ATOM 718 C C . ARG A 1 91 ? 27.25 -43.062 -30.594 1 89.81 91 ARG A C 1
ATOM 720 O O . ARG A 1 91 ? 26.75 -43.469 -31.641 1 89.81 91 ARG A O 1
ATOM 727 N N . SER A 1 92 ? 26.594 -42.812 -29.484 1 93.94 92 SER A N 1
ATOM 728 C CA . SER A 1 92 ? 25.141 -42.75 -29.562 1 93.94 92 SER A CA 1
ATOM 729 C C . SER A 1 92 ? 24.688 -41.406 -30.141 1 93.94 92 SER A C 1
ATOM 731 O O . SER A 1 92 ? 25.375 -40.375 -29.984 1 93.94 92 SER A O 1
ATOM 733 N N . LEU A 1 93 ? 23.609 -41.438 -30.844 1 95.81 93 LEU A N 1
ATOM 734 C CA . LEU A 1 93 ? 23.062 -40.219 -31.438 1 95.81 93 LEU A CA 1
ATOM 735 C C . LEU A 1 93 ? 21.688 -39.906 -30.844 1 95.81 93 LEU A C 1
ATOM 737 O O . LEU A 1 93 ? 20.75 -40.688 -30.984 1 95.81 93 LEU A O 1
ATOM 741 N N . SER A 1 94 ? 21.656 -38.75 -30.172 1 95.88 94 SER A N 1
ATOM 742 C CA . SER A 1 94 ? 20.391 -38.344 -29.531 1 95.88 94 SER A CA 1
ATOM 743 C C . SER A 1 94 ? 19.609 -37.406 -30.438 1 95.88 94 SER A C 1
ATOM 745 O O . SER A 1 94 ? 20.188 -36.594 -31.156 1 95.88 94 SER A O 1
ATOM 747 N N . LEU A 1 95 ? 18.344 -37.562 -30.438 1 96.31 95 LEU A N 1
ATOM 748 C CA . LEU A 1 95 ? 17.391 -36.688 -31.109 1 96.31 95 LEU A CA 1
ATOM 749 C C . LEU A 1 95 ? 16.594 -35.875 -30.094 1 96.31 95 LEU A C 1
ATOM 751 O O . LEU A 1 95 ? 15.859 -36.469 -29.281 1 96.31 95 LEU A O 1
ATOM 755 N N . PHE A 1 96 ? 16.703 -34.562 -30.188 1 94.19 96 PHE A N 1
ATOM 756 C CA . PHE A 1 96 ? 16.078 -33.688 -29.234 1 94.19 96 PHE A CA 1
ATOM 757 C C . PHE A 1 96 ? 14.844 -33 -29.844 1 94.19 96 PHE A C 1
ATOM 759 O O . PHE A 1 96 ? 14.875 -32.562 -30.984 1 94.19 96 PHE A O 1
ATOM 766 N N . PHE A 1 97 ? 13.82 -33.062 -29.047 1 94.44 97 PHE A N 1
ATOM 767 C CA . PHE A 1 97 ? 12.641 -32.25 -29.328 1 94.44 97 PHE A CA 1
ATOM 768 C C . PHE A 1 97 ? 12.438 -31.203 -28.234 1 94.44 97 PHE A C 1
ATOM 770 O O . PHE A 1 97 ? 12.133 -31.547 -27.094 1 94.44 97 PHE A O 1
ATOM 777 N N . ASN A 1 98 ? 12.586 -30 -28.469 1 89.12 98 ASN A N 1
ATOM 778 C CA . ASN A 1 98 ? 12.438 -28.953 -27.469 1 89.12 98 ASN A CA 1
ATOM 779 C C . ASN A 1 98 ? 10.969 -28.75 -27.094 1 89.12 98 ASN A C 1
ATOM 781 O O . ASN A 1 98 ? 10.656 -28.547 -25.922 1 89.12 98 ASN A O 1
ATOM 785 N N . SER A 1 99 ? 10.195 -28.75 -28.016 1 91.5 99 SER A N 1
ATOM 786 C CA . SER A 1 99 ? 8.742 -28.656 -27.875 1 91.5 99 SER A CA 1
ATOM 787 C C . SER A 1 99 ? 8.031 -29.453 -28.969 1 91.5 99 SER A C 1
ATOM 789 O O . SER A 1 99 ? 7.93 -28.984 -30.109 1 91.5 99 SER A O 1
ATOM 791 N N . LEU A 1 100 ? 7.637 -30.625 -28.531 1 94.62 100 LEU A N 1
ATOM 792 C CA . LEU A 1 100 ? 7.035 -31.531 -29.5 1 94.62 100 LEU A CA 1
ATOM 793 C C . LEU A 1 100 ? 5.809 -30.906 -30.156 1 94.62 100 LEU A C 1
ATOM 795 O O . LEU A 1 100 ? 4.93 -30.391 -29.469 1 94.62 100 LEU A O 1
ATOM 799 N N . GLN A 1 101 ? 5.773 -30.875 -31.438 1 94 101 GLN A N 1
ATOM 800 C CA . GLN A 1 101 ? 4.656 -30.328 -32.219 1 94 101 GLN A CA 1
ATOM 801 C C . GLN A 1 101 ? 3.805 -31.453 -32.812 1 94 101 GLN A C 1
ATOM 803 O O . GLN A 1 101 ? 4.281 -32.562 -33 1 94 101 GLN A O 1
ATOM 808 N N . GLU A 1 102 ? 2.582 -31.125 -33.125 1 92.31 102 GLU A N 1
ATOM 809 C CA . GLU A 1 102 ? 1.646 -32.094 -33.688 1 92.31 102 GLU A CA 1
ATOM 810 C C . GLU A 1 102 ? 2.148 -32.656 -35 1 92.31 102 GLU A C 1
ATOM 812 O O . GLU A 1 102 ? 2.006 -33.844 -35.281 1 92.31 102 GLU A O 1
ATOM 817 N N . GLN A 1 103 ? 2.85 -31.766 -35.75 1 92.38 103 GLN A N 1
ATOM 818 C CA . GLN A 1 103 ? 3.311 -32.156 -37.062 1 92.38 103 GLN A CA 1
ATOM 819 C C . GLN A 1 103 ? 4.52 -33.062 -37 1 92.38 103 GLN A C 1
ATOM 821 O O . GLN A 1 103 ? 4.891 -33.719 -38 1 92.38 103 GLN A O 1
ATOM 826 N N . GLN A 1 104 ? 5.055 -33.188 -35.875 1 93.56 104 GLN A N 1
ATOM 827 C CA . GLN A 1 104 ? 6.254 -34 -35.688 1 93.56 104 GLN A CA 1
ATOM 828 C C . GLN A 1 104 ? 5.898 -35.438 -35.312 1 93.56 104 GLN A C 1
ATOM 830 O O . GLN A 1 104 ? 6.785 -36.281 -35.094 1 93.56 104 GLN A O 1
ATOM 835 N N . ALA A 1 105 ? 4.637 -35.688 -35.25 1 94.56 105 ALA A N 1
ATOM 836 C CA . ALA A 1 105 ? 4.203 -37.062 -35.094 1 94.56 105 ALA A CA 1
ATOM 837 C C . ALA A 1 105 ? 4.52 -37.906 -36.312 1 94.56 105 ALA A C 1
ATOM 839 O O . ALA A 1 105 ? 4.457 -37.406 -37.438 1 94.56 105 ALA A O 1
ATOM 840 N N . GLY A 1 106 ? 4.984 -39.156 -36.094 1 94.94 106 GLY A N 1
ATOM 841 C CA . GLY A 1 106 ? 5.293 -40.031 -37.188 1 94.94 106 GLY A CA 1
ATOM 842 C C . GLY A 1 106 ? 6.457 -40.969 -36.938 1 94.94 106 GLY A C 1
ATOM 843 O O . GLY A 1 106 ? 6.895 -41.125 -35.781 1 94.94 106 GLY A O 1
ATOM 844 N N . LYS A 1 107 ? 6.875 -41.594 -37.969 1 96.56 107 LYS A N 1
ATOM 845 C CA . LYS A 1 107 ? 7.941 -42.594 -37.875 1 96.56 107 LYS A CA 1
ATOM 846 C C . LYS A 1 107 ? 9.312 -41.938 -38.062 1 96.56 107 LYS A C 1
ATOM 848 O O . LYS A 1 107 ? 9.523 -41.188 -39 1 96.56 107 LYS A O 1
ATOM 853 N N . TYR A 1 108 ? 10.188 -42.188 -37.156 1 97.5 108 TYR A N 1
ATOM 854 C CA . TYR A 1 108 ? 11.57 -41.719 -37.219 1 97.5 108 TYR A CA 1
ATOM 855 C C . TYR A 1 108 ? 12.523 -42.906 -37.344 1 97.5 108 TYR A C 1
ATOM 857 O O . TYR A 1 108 ? 12.297 -43.938 -36.719 1 97.5 108 TYR A O 1
ATOM 865 N N . THR A 1 109 ? 13.555 -42.75 -38.125 1 97.5 109 THR A N 1
ATOM 866 C CA . THR A 1 109 ? 14.461 -43.875 -38.375 1 97.5 109 THR A CA 1
ATOM 867 C C . THR A 1 109 ? 15.898 -43.469 -38.062 1 97.5 109 THR A C 1
ATOM 869 O O . THR A 1 109 ? 16.359 -42.406 -38.469 1 97.5 109 THR A O 1
ATOM 872 N N . CYS A 1 110 ? 16.484 -44.25 -37.219 1 97.19 110 CYS A N 1
ATOM 873 C CA . CYS A 1 110 ? 17.906 -44.125 -36.938 1 97.19 110 CYS A CA 1
ATOM 874 C C . CYS A 1 110 ? 18.719 -45.062 -37.812 1 97.19 110 CYS A C 1
ATOM 876 O O . CYS A 1 110 ? 18.406 -46.25 -37.938 1 97.19 110 CYS A O 1
ATOM 878 N N . LYS A 1 111 ? 19.797 -44.469 -38.469 1 95.56 111 LYS A N 1
ATOM 879 C CA . LYS A 1 111 ? 20.641 -45.25 -39.375 1 95.56 111 LYS A CA 1
ATOM 880 C C . LYS A 1 111 ? 22.109 -45.094 -39.031 1 95.56 111 LYS A C 1
ATOM 882 O O . LYS A 1 111 ? 22.531 -44.094 -38.5 1 95.56 111 LYS A O 1
ATOM 887 N N . GLY A 1 112 ? 22.797 -46.156 -39.281 1 92.81 112 GLY A N 1
ATOM 888 C CA . GLY A 1 112 ? 24.234 -46.156 -39.125 1 92.81 112 GLY A CA 1
ATOM 889 C C . GLY A 1 112 ? 24.922 -47.281 -39.906 1 92.81 112 GLY A C 1
ATOM 890 O O . GLY A 1 112 ? 24.25 -48.156 -40.438 1 92.81 112 GLY A O 1
ATOM 891 N N . SER A 1 113 ? 26.25 -47.094 -40.062 1 92.25 113 SER A N 1
ATOM 892 C CA . SER A 1 113 ? 27.047 -48.094 -40.75 1 92.25 113 SER A CA 1
ATOM 893 C C . SER A 1 113 ? 28.078 -48.719 -39.812 1 92.25 113 SER A C 1
ATOM 895 O O . SER A 1 113 ? 28.781 -48 -39.125 1 92.25 113 SER A O 1
ATOM 897 N N . TYR A 1 114 ? 27.938 -50 -39.75 1 90.12 114 TYR A N 1
ATOM 898 C CA . TYR A 1 114 ? 28.922 -50.719 -38.938 1 90.12 114 TYR A CA 1
ATOM 899 C C . TYR A 1 114 ? 29.984 -51.344 -39.812 1 90.12 114 TYR A C 1
ATOM 901 O O . TYR A 1 114 ? 29.688 -52.062 -40.781 1 90.12 114 TYR A O 1
ATOM 909 N N . ALA A 1 115 ? 31.266 -51.125 -39.531 1 85.56 115 ALA A N 1
ATOM 910 C CA . ALA A 1 115 ? 32.438 -51.688 -40.219 1 85.56 115 ALA A CA 1
ATOM 911 C C . ALA A 1 115 ? 32.344 -51.469 -41.719 1 85.56 115 ALA A C 1
ATOM 913 O O . ALA A 1 115 ? 32.656 -52.375 -42.5 1 85.56 115 ALA A O 1
ATOM 914 N N . ARG A 1 116 ? 31.828 -50.344 -42.219 1 78.19 116 ARG A N 1
ATOM 915 C CA . ARG A 1 116 ? 31.766 -49.844 -43.594 1 78.19 116 ARG A CA 1
ATOM 916 C C . ARG A 1 116 ? 30.797 -50.625 -44.438 1 78.19 116 ARG A C 1
ATOM 918 O O . ARG A 1 116 ? 30.266 -50.125 -45.438 1 78.19 116 ARG A O 1
ATOM 925 N N . ASN A 1 117 ? 30.453 -51.844 -43.938 1 79.75 117 ASN A N 1
ATOM 926 C CA . ASN A 1 117 ? 29.703 -52.656 -44.906 1 79.75 117 ASN A CA 1
ATOM 927 C C . ASN A 1 117 ? 28.312 -53 -44.375 1 79.75 117 ASN A C 1
ATOM 929 O O . ASN A 1 117 ? 27.406 -53.281 -45.156 1 79.75 117 ASN A O 1
ATOM 933 N N . GLU A 1 118 ? 28.109 -52.969 -43.094 1 89.19 118 GLU A N 1
ATOM 934 C CA . GLU A 1 118 ? 26.812 -53.406 -42.562 1 89.19 118 GLU A CA 1
ATOM 935 C C . GLU A 1 118 ? 25.969 -52.188 -42.156 1 89.19 118 GLU A C 1
ATOM 937 O O . GLU A 1 118 ? 26.328 -51.438 -41.281 1 89.19 118 GLU A O 1
ATOM 942 N N . GLN A 1 119 ? 24.797 -52.062 -42.969 1 91.38 119 GLN A N 1
ATOM 943 C CA . GLN A 1 119 ? 23.875 -50.969 -42.656 1 91.38 119 GLN A CA 1
ATOM 944 C C . GLN A 1 119 ? 22.953 -51.344 -41.5 1 91.38 119 GLN A C 1
ATOM 946 O O . GLN A 1 119 ? 22.344 -52.438 -41.5 1 91.38 119 GLN A O 1
ATOM 951 N N . LEU A 1 120 ? 22.891 -50.531 -40.5 1 93.94 120 LEU A N 1
ATOM 952 C CA . LEU A 1 120 ? 22.016 -50.719 -39.344 1 93.94 120 LEU A CA 1
ATOM 953 C C . LEU A 1 120 ? 20.875 -49.688 -39.375 1 93.94 120 LEU A C 1
ATOM 955 O O . LEU A 1 120 ? 21.078 -48.531 -39.719 1 93.94 120 LEU A O 1
ATOM 959 N N . ASN A 1 121 ? 19.641 -50.156 -39.188 1 94.12 121 ASN A N 1
ATOM 960 C CA . ASN A 1 121 ? 18.5 -49.25 -39.094 1 94.12 121 ASN A CA 1
ATOM 961 C C . ASN A 1 121 ? 17.5 -49.688 -38.031 1 94.12 121 ASN A C 1
ATOM 963 O O . ASN A 1 121 ? 17.375 -50.875 -37.781 1 94.12 121 ASN A O 1
ATOM 967 N N . LYS A 1 122 ? 16.953 -48.844 -37.344 1 96.31 122 LYS A N 1
ATOM 968 C CA . LYS A 1 122 ? 15.875 -49.031 -36.375 1 96.31 122 LYS A CA 1
ATOM 969 C C . LYS A 1 122 ? 14.914 -47.844 -36.406 1 96.31 122 LYS A C 1
ATOM 971 O O . LYS A 1 122 ? 15.336 -46.719 -36.531 1 96.31 122 LYS A O 1
ATOM 976 N N . SER A 1 123 ? 13.609 -48.188 -36.344 1 96.81 123 SER A N 1
ATOM 977 C CA . SER A 1 123 ? 12.625 -47.094 -36.406 1 96.81 123 SER A CA 1
ATOM 978 C C . SER A 1 123 ? 11.797 -47.031 -35.125 1 96.81 123 SER A C 1
ATOM 980 O O . SER A 1 123 ? 11.711 -48 -34.375 1 96.81 123 SER A O 1
ATOM 982 N N . VAL A 1 124 ? 11.289 -45.844 -34.875 1 96 124 VAL A N 1
ATOM 983 C CA . VAL A 1 124 ? 10.383 -45.594 -33.75 1 96 124 VAL A CA 1
ATOM 984 C C . VAL A 1 124 ? 9.281 -44.625 -34.188 1 96 124 VAL A C 1
ATOM 986 O O . VAL A 1 124 ? 9.531 -43.719 -35 1 96 124 VAL A O 1
ATOM 989 N N . THR A 1 125 ? 8.086 -44.938 -33.719 1 96.31 125 THR A N 1
ATOM 990 C CA . THR A 1 125 ? 6.965 -44.062 -34.062 1 96.31 125 THR A CA 1
ATOM 991 C C . THR A 1 125 ? 6.598 -43.156 -32.906 1 96.31 125 THR A C 1
ATOM 993 O O . THR A 1 125 ? 6.445 -43.656 -31.766 1 96.31 125 THR A O 1
ATOM 996 N N . ILE A 1 126 ? 6.523 -41.875 -33.156 1 95.12 126 ILE A N 1
ATOM 997 C CA . ILE A 1 126 ? 6.098 -40.938 -32.125 1 95.12 126 ILE A CA 1
ATOM 998 C C . ILE A 1 126 ? 4.621 -40.594 -32.344 1 95.12 126 ILE A C 1
ATOM 1000 O O . ILE A 1 126 ? 4.223 -40.125 -33.406 1 95.12 126 ILE A O 1
ATOM 1004 N N . ASP A 1 127 ? 3.826 -40.906 -31.344 1 93.94 127 ASP A N 1
ATOM 1005 C CA . ASP A 1 127 ? 2.416 -40.531 -31.312 1 93.94 127 ASP A CA 1
ATOM 1006 C C . ASP A 1 127 ? 2.182 -39.344 -30.375 1 93.94 127 ASP A C 1
ATOM 1008 O O . ASP A 1 127 ? 2.471 -39.438 -29.172 1 93.94 127 ASP A O 1
ATOM 1012 N N . THR A 1 128 ? 1.673 -38.25 -30.953 1 94.12 128 THR A N 1
ATOM 1013 C CA . THR A 1 128 ? 1.446 -37.062 -30.141 1 94.12 128 THR A CA 1
ATOM 1014 C C . THR A 1 128 ? 0.026 -37.062 -29.578 1 94.12 128 THR A C 1
ATOM 1016 O O . THR A 1 128 ? -0.915 -37.469 -30.25 1 94.12 128 THR A O 1
ATOM 1019 N N . ILE A 1 129 ? -0.114 -36.656 -28.375 1 94.44 129 ILE A N 1
ATOM 1020 C CA . ILE A 1 129 ? -1.415 -36.531 -27.734 1 94.44 129 ILE A CA 1
ATOM 1021 C C . ILE A 1 129 ? -1.55 -35.125 -27.141 1 94.44 129 ILE A C 1
ATOM 1023 O O . ILE A 1 129 ? -0.573 -34.375 -27.062 1 94.44 129 ILE A O 1
ATOM 1027 N N . ILE A 1 130 ? -2.75 -34.719 -26.922 1 93.88 130 ILE A N 1
ATOM 1028 C CA . ILE A 1 130 ? -3 -33.562 -26.078 1 93.88 130 ILE A CA 1
ATOM 1029 C C . ILE A 1 130 ? -3.312 -34.031 -24.656 1 93.88 130 ILE A C 1
ATOM 1031 O O . ILE A 1 130 ? -4.309 -34.719 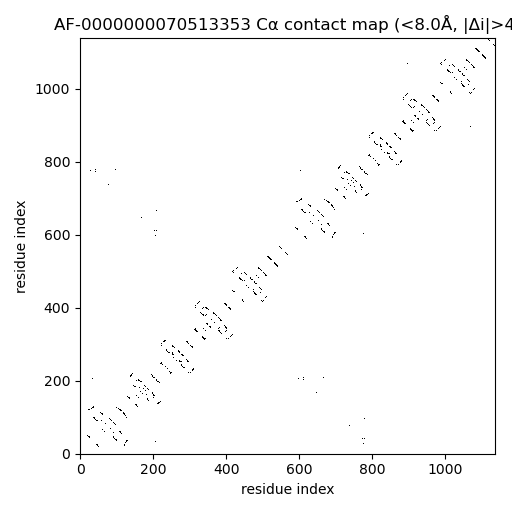-24.422 1 93.88 130 ILE A O 1
ATOM 1035 N N . ALA A 1 131 ? -2.383 -33.719 -23.781 1 93.38 131 ALA A N 1
ATOM 1036 C CA . ALA A 1 131 ? -2.574 -34.094 -22.391 1 93.38 131 ALA A CA 1
ATOM 1037 C C . ALA A 1 131 ? -3.797 -33.406 -21.797 1 93.38 131 ALA A C 1
ATOM 1039 O O . ALA A 1 131 ? -4.266 -32.406 -22.328 1 93.38 131 ALA A O 1
ATOM 1040 N N . ILE A 1 132 ? -4.371 -34 -20.766 1 94.88 132 ILE A N 1
ATOM 1041 C CA . ILE A 1 132 ? -5.508 -33.406 -20.094 1 94.88 132 ILE A CA 1
ATOM 1042 C C . ILE A 1 132 ? -5.156 -31.969 -19.688 1 94.88 132 ILE A C 1
ATOM 1044 O O . ILE A 1 132 ? -4.188 -31.75 -18.953 1 94.88 132 ILE A O 1
ATOM 1048 N N . THR A 1 133 ? -5.91 -31.016 -20.25 1 94.69 133 THR A N 1
ATOM 1049 C CA . THR A 1 133 ? -5.703 -29.594 -20 1 94.69 133 THR A CA 1
ATOM 1050 C C . THR A 1 133 ? -7.004 -28.938 -19.547 1 94.69 133 THR A C 1
ATOM 1052 O O . THR A 1 133 ? -8.039 -29.094 -20.188 1 94.69 133 THR A O 1
ATOM 1055 N N . TRP A 1 134 ? -6.895 -28.281 -18.391 1 95.44 134 TRP A N 1
ATOM 1056 C CA . TRP A 1 134 ? -8.07 -27.578 -17.875 1 95.44 134 TRP A CA 1
ATOM 1057 C C . TRP A 1 134 ? -8.258 -26.234 -18.562 1 95.44 134 TRP A C 1
ATOM 1059 O O . TRP A 1 134 ? -7.477 -25.312 -18.344 1 95.44 134 TRP A O 1
ATOM 1069 N N . ASP A 1 135 ? -9.25 -26.031 -19.391 1 94.56 135 ASP A N 1
ATOM 1070 C CA . ASP A 1 135 ? -9.5 -24.797 -20.125 1 94.56 135 ASP A CA 1
ATOM 1071 C C . ASP A 1 135 ? -10.25 -23.797 -19.266 1 94.56 135 ASP A C 1
ATOM 1073 O O . ASP A 1 135 ? -9.852 -22.625 -19.188 1 94.56 135 ASP A O 1
ATOM 1077 N N . ASN A 1 136 ? -11.352 -24.25 -18.719 1 96.12 136 ASN A N 1
ATOM 1078 C CA . ASN A 1 136 ? -12.172 -23.422 -17.844 1 96.12 136 ASN A CA 1
ATOM 1079 C C . ASN A 1 136 ? -12.727 -24.219 -16.672 1 96.12 136 ASN A C 1
ATOM 1081 O O . ASN A 1 136 ? -13.797 -24.812 -16.766 1 96.12 136 ASN A O 1
ATOM 1085 N N . ALA A 1 137 ? -11.977 -24.219 -15.617 1 96.88 137 ALA A N 1
ATOM 1086 C CA . ALA A 1 137 ? -12.344 -24.906 -14.383 1 96.88 137 ALA A CA 1
ATOM 1087 C C . ALA A 1 137 ? -11.859 -24.141 -13.156 1 96.88 137 ALA A C 1
ATOM 1089 O O . ALA A 1 137 ? -11.031 -24.625 -12.391 1 96.88 137 ALA A O 1
ATOM 1090 N N . PRO A 1 138 ? -12.477 -22.984 -12.953 1 96.56 138 PRO A N 1
ATOM 1091 C CA . PRO A 1 138 ? -12.031 -22.188 -11.812 1 96.56 138 PRO A CA 1
ATOM 1092 C C . PRO A 1 138 ? -12.133 -22.938 -10.484 1 96.56 138 PRO A C 1
ATOM 1094 O O . PRO A 1 138 ? -13.125 -23.641 -10.25 1 96.56 138 PRO A O 1
ATOM 1097 N N . PRO A 1 139 ? -11.172 -22.812 -9.703 1 96.69 139 PRO A N 1
ATOM 1098 C CA . PRO A 1 139 ? -11.164 -23.562 -8.453 1 96.69 139 PRO A CA 1
ATOM 1099 C C . PRO A 1 139 ? -12.234 -23.094 -7.469 1 96.69 139 PRO A C 1
ATOM 1101 O O . PRO A 1 139 ? -12.625 -23.844 -6.574 1 96.69 139 PRO A O 1
ATOM 1104 N N . ASN A 1 140 ? -12.734 -21.844 -7.574 1 97.25 140 ASN A N 1
ATOM 1105 C CA . ASN A 1 140 ? -13.805 -21.312 -6.738 1 97.25 140 ASN A CA 1
ATOM 1106 C C . ASN A 1 140 ? -14.992 -20.844 -7.574 1 97.25 140 ASN A C 1
ATOM 1108 O O . ASN A 1 140 ? -14.82 -20.094 -8.531 1 97.25 140 ASN A O 1
ATOM 1112 N N . GLN A 1 141 ? -16.016 -21.359 -7.289 1 97.25 141 GLN A N 1
ATOM 1113 C CA . GLN A 1 141 ? -17.234 -21 -7.992 1 97.25 141 GLN A CA 1
ATOM 1114 C C . GLN A 1 141 ? -18.375 -20.719 -7.012 1 97.25 141 GLN A C 1
ATOM 1116 O O . GLN A 1 141 ? -18.484 -21.375 -5.973 1 97.25 141 GLN A O 1
ATOM 1121 N N . TYR A 1 142 ? -19.297 -19.766 -7.316 1 97.31 142 TYR A N 1
ATOM 1122 C CA . TYR A 1 142 ? -20.219 -19.234 -6.332 1 97.31 142 TYR A CA 1
ATOM 1123 C C . TYR A 1 142 ? -21.656 -19.234 -6.867 1 97.31 142 TYR A C 1
ATOM 1125 O O . TYR A 1 142 ? -22.141 -18.219 -7.352 1 97.31 142 TYR A O 1
ATOM 1133 N N . PRO A 1 143 ? -22.344 -20.297 -6.781 1 97.38 143 PRO A N 1
ATOM 1134 C CA . PRO A 1 143 ? -23.766 -20.281 -7.133 1 97.38 143 PRO A CA 1
ATOM 1135 C C . PRO A 1 143 ? -24.609 -19.453 -6.164 1 97.38 143 PRO A C 1
ATOM 1137 O O . PRO A 1 143 ? -24.188 -19.203 -5.031 1 97.38 143 PRO A O 1
ATOM 1140 N N . ILE A 1 144 ? -25.812 -19.016 -6.668 1 97.25 144 ILE A N 1
ATOM 1141 C CA . ILE A 1 144 ? -26.719 -18.219 -5.855 1 97.25 144 ILE A CA 1
ATOM 1142 C C . ILE A 1 144 ? -27.906 -19.062 -5.41 1 97.25 144 ILE A C 1
ATOM 1144 O O . ILE A 1 144 ? -28.5 -19.781 -6.215 1 97.25 144 ILE A O 1
ATOM 1148 N N . LEU A 1 145 ? -28.234 -18.984 -4.191 1 97 145 LEU A N 1
ATOM 1149 C CA . LEU A 1 145 ? -29.328 -19.75 -3.609 1 97 145 LEU A CA 1
ATOM 1150 C C . LEU A 1 145 ? -30.609 -19.562 -4.418 1 97 145 LEU A C 1
ATOM 1152 O O . LEU A 1 145 ? -31 -18.438 -4.738 1 97 145 LEU A O 1
ATOM 1156 N N . GLY A 1 146 ? -31.203 -20.672 -4.801 1 95.75 146 GLY A N 1
ATOM 1157 C CA . GLY A 1 146 ? -32.5 -20.641 -5.477 1 95.75 146 GLY A CA 1
ATOM 1158 C C . GLY A 1 146 ? -32.375 -20.641 -6.988 1 95.75 146 GLY A C 1
ATOM 1159 O O . GLY A 1 146 ? -33.312 -20.953 -7.695 1 95.75 146 GLY A O 1
ATOM 1160 N N . ASP A 1 147 ? -31.234 -20.25 -7.543 1 96.19 147 ASP A N 1
ATOM 1161 C CA . ASP A 1 147 ? -31.016 -20.219 -8.984 1 96.19 147 ASP A CA 1
ATOM 1162 C C . ASP A 1 147 ? -30.422 -21.547 -9.477 1 96.19 147 ASP A C 1
ATOM 1164 O O . ASP A 1 147 ? -29.953 -22.359 -8.672 1 96.19 147 ASP A O 1
ATOM 1168 N N . ASP A 1 148 ? -30.516 -21.812 -10.734 1 96.94 148 ASP A N 1
ATOM 1169 C CA . ASP A 1 148 ? -29.766 -22.906 -11.359 1 96.94 148 ASP A CA 1
ATOM 1170 C C . ASP A 1 148 ? -28.328 -22.5 -11.617 1 96.94 148 ASP A C 1
ATOM 1172 O O . ASP A 1 148 ? -28.031 -21.312 -11.852 1 96.94 148 ASP A O 1
ATOM 1176 N N . PHE A 1 149 ? -27.547 -23.422 -11.484 1 96.38 149 PHE A N 1
ATOM 1177 C CA . PHE A 1 149 ? -26.141 -23.094 -11.68 1 96.38 149 PHE A CA 1
ATOM 1178 C C . PHE A 1 149 ? -25.391 -24.266 -12.32 1 96.38 149 PHE A C 1
ATOM 1180 O O . PHE A 1 149 ? -25.656 -25.422 -12 1 96.38 149 PHE A O 1
ATOM 1187 N N . SER A 1 150 ? -24.453 -23.906 -13.125 1 97.44 150 SER A N 1
ATOM 1188 C CA . SER A 1 150 ? -23.594 -24.906 -13.766 1 97.44 150 SER A CA 1
ATOM 1189 C C . SER A 1 150 ? -22.156 -24.797 -13.25 1 97.44 150 SER A C 1
ATOM 1191 O O . SER A 1 150 ? -21.453 -23.828 -13.539 1 97.44 150 SER A O 1
ATOM 1193 N N . ILE A 1 151 ? -21.766 -25.766 -12.469 1 97.12 151 ILE A N 1
ATOM 1194 C CA . ILE A 1 151 ? -20.375 -25.812 -12.07 1 97.12 151 ILE A CA 1
ATOM 1195 C C . ILE A 1 151 ? -19.5 -26.141 -13.281 1 97.12 151 ILE A C 1
ATOM 1197 O O . ILE A 1 151 ? -19.562 -27.25 -13.82 1 97.12 151 ILE A O 1
ATOM 1201 N N . MET A 1 152 ? -18.734 -25.203 -13.602 1 97.44 152 MET A N 1
ATOM 1202 C CA . MET A 1 152 ? -18 -25.266 -14.852 1 97.44 152 MET A CA 1
ATOM 1203 C C . MET A 1 152 ? -16.734 -26.109 -14.688 1 97.44 152 MET A C 1
ATOM 1205 O O . MET A 1 152 ? -15.977 -25.922 -13.727 1 97.44 152 MET A O 1
ATOM 1209 N N . CYS A 1 153 ? -16.453 -27.031 -15.531 1 96.62 153 CYS A N 1
ATOM 1210 C CA . CYS A 1 153 ? -15.25 -27.844 -15.656 1 96.62 153 CYS A CA 1
ATOM 1211 C C . CYS A 1 153 ? -15.008 -28.25 -17.109 1 96.62 153 CYS A C 1
ATOM 1213 O O . CYS A 1 153 ? -15.43 -29.312 -17.547 1 96.62 153 CYS A O 1
ATOM 1215 N N . LYS A 1 154 ? -14.484 -27.328 -17.859 1 96.12 154 LYS A N 1
ATOM 1216 C CA . LYS A 1 154 ? -14.148 -27.578 -19.266 1 96.12 154 LYS A CA 1
ATOM 1217 C C . LYS A 1 154 ? -12.719 -28.109 -19.391 1 96.12 154 LYS A C 1
ATOM 1219 O O . LYS A 1 154 ? -11.758 -27.391 -19.094 1 96.12 154 LYS A O 1
ATOM 1224 N N . VAL A 1 155 ? -12.578 -29.328 -19.812 1 95.19 155 VAL A N 1
ATOM 1225 C CA . VAL A 1 155 ? -11.289 -30 -19.922 1 95.19 155 VAL A CA 1
ATOM 1226 C C . VAL A 1 155 ? -11.094 -30.484 -21.359 1 95.19 155 VAL A C 1
ATOM 1228 O O . VAL A 1 155 ? -12.047 -30.906 -22.016 1 95.19 155 VAL A O 1
ATOM 1231 N N . ARG A 1 156 ? -9.914 -30.297 -21.875 1 94.38 156 ARG A N 1
ATOM 1232 C CA . ARG A 1 156 ? -9.57 -30.75 -23.219 1 94.38 156 ARG A CA 1
ATOM 1233 C C . ARG A 1 156 ? -8.453 -31.781 -23.188 1 94.38 156 ARG A C 1
ATOM 1235 O O . ARG A 1 156 ? -7.531 -31.672 -22.375 1 94.38 156 ARG A O 1
ATOM 1242 N N . ALA A 1 157 ? -8.562 -32.844 -24 1 94.88 157 ALA A N 1
ATOM 1243 C CA . ALA A 1 157 ? -7.531 -33.844 -24.234 1 94.88 157 ALA A CA 1
ATOM 1244 C C . ALA A 1 157 ? -7.746 -34.531 -25.562 1 94.88 157 ALA A C 1
ATOM 1246 O O . ALA A 1 157 ? -8.852 -34.531 -26.109 1 94.88 157 ALA A O 1
ATOM 1247 N N . ARG A 1 158 ? -6.746 -35 -26.234 1 93.56 158 ARG A N 1
ATOM 1248 C CA . ARG A 1 158 ? -6.793 -35.844 -27.406 1 93.56 158 ARG A CA 1
ATOM 1249 C C . ARG A 1 158 ? -5.965 -37.125 -27.188 1 93.56 158 ARG A C 1
ATOM 1251 O O . ARG A 1 158 ? -4.738 -37.031 -27.078 1 93.56 158 ARG A O 1
ATOM 1258 N N . PRO A 1 159 ? -6.59 -38.25 -27.156 1 92.56 159 PRO A N 1
ATOM 1259 C CA . PRO A 1 159 ? -8 -38.594 -27.344 1 92.56 159 PRO A CA 1
ATOM 1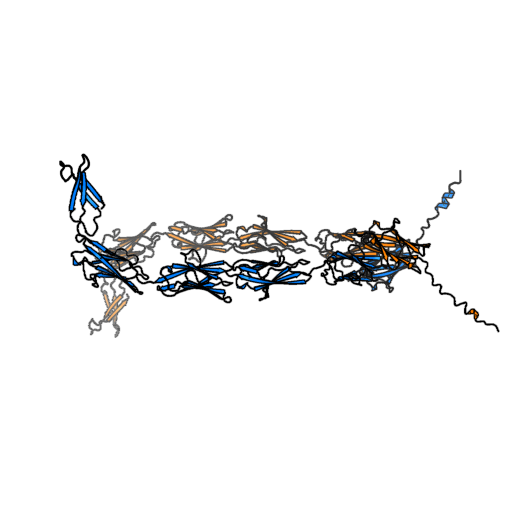260 C C . PRO A 1 159 ? -8.906 -37.938 -26.312 1 92.56 159 PRO A C 1
ATOM 1262 O O . PRO A 1 159 ? -8.43 -37.469 -25.266 1 92.56 159 PRO A O 1
ATOM 1265 N N . SER A 1 160 ? -10.195 -37.844 -26.578 1 93.69 160 SER A N 1
ATOM 1266 C CA . SER A 1 160 ? -11.133 -37.094 -25.75 1 93.69 160 SER A CA 1
ATOM 1267 C C . SER A 1 160 ? -11.242 -37.719 -24.359 1 93.69 160 SER A C 1
ATOM 1269 O O . SER A 1 160 ? -11.289 -38.938 -24.219 1 93.69 160 SER A O 1
ATOM 1271 N N . PRO A 1 161 ? -11.312 -36.906 -23.391 1 94.44 161 PRO A N 1
ATOM 1272 C CA . PRO A 1 161 ? -11.367 -37.406 -22.016 1 94.44 161 PRO A CA 1
ATOM 1273 C C . PRO A 1 161 ? -12.789 -37.781 -21.578 1 94.44 161 PRO A C 1
ATOM 1275 O O . PRO A 1 161 ? -13.758 -37.281 -22.156 1 94.44 161 PRO A O 1
ATOM 1278 N N . SER A 1 162 ? -12.859 -38.719 -20.656 1 92.81 162 SER A N 1
ATOM 1279 C CA . SER A 1 162 ? -14.094 -38.969 -19.906 1 92.81 162 SER A CA 1
ATOM 1280 C C . SER A 1 162 ? -14.141 -38.188 -18.625 1 92.81 162 SER A C 1
ATOM 1282 O O . SER A 1 162 ? -13.156 -38.125 -17.875 1 92.81 162 SER A O 1
ATOM 1284 N N . VAL A 1 163 ? -15.281 -37.469 -18.406 1 93.88 163 VAL A N 1
ATOM 1285 C CA . VAL A 1 163 ? -15.375 -36.594 -17.234 1 93.88 163 VAL A CA 1
ATOM 1286 C C . VAL A 1 163 ? -16.469 -37.094 -16.297 1 93.88 163 VAL A C 1
ATOM 1288 O O . VAL A 1 163 ? -17.578 -37.406 -16.75 1 93.88 163 VAL A O 1
ATOM 1291 N N . ASP A 1 164 ? -16.141 -37.219 -15.086 1 93 164 ASP A N 1
ATOM 1292 C CA . ASP A 1 164 ? -17.141 -37.5 -14.055 1 93 164 ASP A CA 1
ATOM 1293 C C . ASP A 1 164 ? -16.922 -36.625 -12.82 1 93 164 ASP A C 1
ATOM 1295 O O . ASP A 1 164 ? -15.961 -35.844 -12.773 1 93 164 ASP A O 1
ATOM 1299 N N . TRP A 1 165 ? -17.891 -36.656 -11.906 1 94.06 165 TRP A N 1
ATOM 1300 C CA . TRP A 1 165 ? -17.875 -35.75 -10.781 1 94.06 165 TRP A CA 1
ATOM 1301 C C . TRP A 1 165 ? -17.938 -36.5 -9.453 1 94.06 165 TRP A C 1
ATOM 1303 O O . TRP A 1 165 ? -18.656 -37.5 -9.336 1 94.06 165 TRP A O 1
ATOM 1313 N N . LEU A 1 166 ? -17.125 -35.969 -8.523 1 91.12 166 LEU A N 1
ATOM 1314 C CA . LEU A 1 166 ? -17.188 -36.469 -7.148 1 91.12 166 LEU A CA 1
ATOM 1315 C C . LEU A 1 166 ? -17.594 -35.344 -6.191 1 91.12 166 LEU A C 1
ATOM 1317 O O . LEU A 1 166 ? -17.141 -34.219 -6.344 1 91.12 166 LEU A O 1
ATOM 1321 N N . TYR A 1 167 ? -18.516 -35.656 -5.312 1 90.25 167 TYR A N 1
ATOM 1322 C CA . TYR A 1 167 ? -18.859 -34.75 -4.211 1 90.25 167 TYR A CA 1
ATOM 1323 C C . TYR A 1 167 ? -18.438 -35.375 -2.871 1 90.25 167 TYR A C 1
ATOM 1325 O O . TYR A 1 167 ? -18.938 -36.438 -2.48 1 90.25 167 TYR A O 1
ATOM 1333 N N . ASN A 1 168 ? -17.547 -34.625 -2.205 1 78.88 168 ASN A N 1
ATOM 1334 C CA . ASN A 1 168 ? -16.969 -35.094 -0.954 1 78.88 168 ASN A CA 1
ATOM 1335 C C . ASN A 1 168 ? -16.516 -36.562 -1.065 1 78.88 168 ASN A C 1
ATOM 1337 O O . ASN A 1 168 ? -16.781 -37.375 -0.175 1 78.88 168 ASN A O 1
ATOM 1341 N N . GLY A 1 169 ? -15.977 -37.031 -2.24 1 76.94 169 GLY A N 1
ATOM 1342 C CA . GLY A 1 169 ? -15.383 -38.344 -2.428 1 76.94 169 GLY A CA 1
ATOM 1343 C C . GLY A 1 169 ? -16.328 -39.344 -3.053 1 76.94 169 GLY A C 1
ATOM 1344 O O . GLY A 1 169 ? -15.93 -40.469 -3.4 1 76.94 169 GLY A O 1
ATOM 1345 N N . GLU A 1 170 ? -17.594 -38.969 -3.201 1 83.31 170 GLU A N 1
ATOM 1346 C CA . GLU A 1 170 ? -18.578 -39.875 -3.773 1 83.31 170 GLU A CA 1
ATOM 1347 C C . GLU A 1 170 ? -18.953 -39.469 -5.199 1 83.31 170 GLU A C 1
ATOM 1349 O O . GLU A 1 170 ? -19.078 -38.281 -5.496 1 83.31 170 GLU A O 1
ATOM 1354 N N . LEU A 1 171 ? -19.109 -40.531 -5.98 1 88.38 171 LEU A N 1
ATOM 1355 C CA . LEU A 1 171 ? -19.438 -40.281 -7.383 1 88.38 171 LEU A CA 1
ATOM 1356 C C . LEU A 1 171 ? -20.844 -39.688 -7.516 1 88.38 171 LEU A C 1
ATOM 1358 O O . LEU A 1 171 ? -21.781 -40.188 -6.898 1 88.38 171 LEU A O 1
ATOM 1362 N N . ILE A 1 172 ? -20.938 -38.688 -8.289 1 90.88 172 ILE A N 1
ATOM 1363 C CA . ILE A 1 172 ? -22.234 -38.031 -8.539 1 90.88 172 ILE A CA 1
ATOM 1364 C C . ILE A 1 172 ? -22.906 -38.688 -9.742 1 90.88 172 ILE A C 1
ATOM 1366 O O . ILE A 1 172 ? -22.281 -38.875 -10.789 1 90.88 172 ILE A O 1
ATOM 1370 N N . LYS A 1 173 ? -24.094 -39.094 -9.586 1 89.75 173 LYS A N 1
ATOM 1371 C CA . LYS A 1 173 ? -24.891 -39.625 -10.688 1 89.75 173 LYS A CA 1
ATOM 1372 C C . LYS A 1 173 ? -25.953 -38.625 -11.141 1 89.75 173 LYS A C 1
ATOM 1374 O O . LYS A 1 173 ? -26.453 -37.844 -10.328 1 89.75 173 LYS A O 1
ATOM 1379 N N . THR A 1 174 ? -26.234 -38.656 -12.398 1 91.38 174 THR A N 1
ATOM 1380 C CA . THR A 1 174 ? -27.25 -37.75 -12.938 1 91.38 174 THR A CA 1
ATOM 1381 C C . THR A 1 174 ? -28.609 -38.062 -12.336 1 91.38 174 THR A C 1
ATOM 1383 O O . THR A 1 174 ? -29 -39.219 -12.211 1 91.38 174 THR A O 1
ATOM 1386 N N . ASN A 1 175 ? -29.25 -37.125 -11.875 1 92 175 ASN A N 1
ATOM 1387 C CA . ASN A 1 175 ? -30.609 -37.188 -11.352 1 92 175 ASN A CA 1
ATOM 1388 C C . ASN A 1 175 ? -31.406 -35.906 -11.648 1 92 175 ASN A C 1
ATOM 1390 O O . ASN A 1 175 ? -31.125 -35.219 -12.625 1 92 175 ASN A O 1
ATOM 1394 N N . ASP A 1 176 ? -32.438 -35.656 -10.883 1 92.25 176 ASP A N 1
ATOM 1395 C CA . ASP A 1 176 ? -33.312 -34.531 -11.141 1 92.25 176 ASP A CA 1
ATOM 1396 C C . ASP A 1 176 ? -32.625 -33.219 -10.742 1 92.25 176 ASP A C 1
ATOM 1398 O O . ASP A 1 176 ? -32.875 -32.156 -11.336 1 92.25 176 ASP A O 1
ATOM 1402 N N . ARG A 1 177 ? -31.719 -33.219 -9.852 1 93.19 177 ARG A N 1
ATOM 1403 C CA . ARG A 1 177 ? -31.094 -32.031 -9.344 1 93.19 177 ARG A CA 1
ATOM 1404 C C . ARG A 1 177 ? -29.703 -31.828 -9.953 1 93.19 177 ARG A C 1
ATOM 1406 O O . ARG A 1 177 ? -29.297 -30.688 -10.203 1 93.19 177 ARG A O 1
ATOM 1413 N N . TYR A 1 178 ? -29.078 -32.969 -10.117 1 94.25 178 TYR A N 1
ATOM 1414 C CA . TYR A 1 178 ? -27.719 -32.938 -10.656 1 94.25 178 TYR A CA 1
ATOM 1415 C C . TYR A 1 178 ? -27.672 -33.531 -12.062 1 94.25 178 TYR A C 1
ATOM 1417 O O . TYR A 1 178 ? -28.016 -34.688 -12.266 1 94.25 178 TYR A O 1
ATOM 1425 N N . ILE A 1 179 ? -27.344 -32.719 -13.016 1 95 179 ILE A N 1
ATOM 1426 C CA . ILE A 1 179 ? -27.25 -33.156 -14.406 1 95 179 ILE A CA 1
ATOM 1427 C C . ILE A 1 179 ? -25.828 -32.969 -14.914 1 95 179 ILE A C 1
ATOM 1429 O O . ILE A 1 179 ? -25.328 -31.844 -14.961 1 95 179 ILE A O 1
ATOM 1433 N N . ILE A 1 180 ? -25.188 -34.094 -15.266 1 94.12 180 ILE A N 1
ATOM 1434 C CA . ILE A 1 180 ? -23.812 -34.031 -15.781 1 94.12 180 ILE A CA 1
ATOM 1435 C C . ILE A 1 180 ? -23.844 -33.719 -17.281 1 94.12 180 ILE A C 1
ATOM 1437 O O . ILE A 1 180 ? -24.484 -34.438 -18.047 1 94.12 180 ILE A O 1
ATOM 1441 N N . THR A 1 181 ? -23.203 -32.625 -17.625 1 91.94 181 THR A N 1
ATOM 1442 C CA . THR A 1 181 ? -23.047 -32.281 -19.031 1 91.94 181 THR A CA 1
ATOM 1443 C C . THR A 1 181 ? -21.594 -32.406 -19.453 1 91.94 181 THR A C 1
ATOM 1445 O O . THR A 1 181 ? -20.734 -32.844 -18.672 1 91.94 181 THR A O 1
ATOM 1448 N N . THR A 1 182 ? -21.312 -32.125 -20.688 1 89.31 182 THR A N 1
ATOM 1449 C CA . THR A 1 182 ? -19.984 -32.281 -21.25 1 89.31 182 THR A CA 1
ATOM 1450 C C . THR A 1 182 ? -18.969 -31.391 -20.547 1 89.31 182 THR A C 1
ATOM 1452 O O . THR A 1 182 ? -17.844 -31.812 -20.297 1 89.31 182 THR A O 1
ATOM 1455 N N . TYR A 1 183 ? -19.547 -30.172 -20.141 1 93.25 183 TYR A N 1
ATOM 1456 C CA . TYR A 1 183 ? -18.562 -29.219 -19.641 1 93.25 183 TYR A CA 1
ATOM 1457 C C . TYR A 1 183 ? -18.953 -28.703 -18.266 1 93.25 183 TYR A C 1
ATOM 1459 O O . TYR A 1 183 ? -18.359 -27.734 -17.766 1 93.25 183 TYR A O 1
ATOM 1467 N N . SER A 1 184 ? -20 -29.312 -17.656 1 95.75 184 SER A N 1
ATOM 1468 C CA . SER A 1 184 ? -20.453 -28.75 -16.391 1 95.75 184 SER A CA 1
ATOM 1469 C C . SER A 1 184 ? -21.344 -29.734 -15.625 1 95.75 184 SER A C 1
ATOM 1471 O O . SER A 1 184 ? -21.781 -30.734 -16.188 1 95.75 184 SER A O 1
ATOM 1473 N N . LEU A 1 185 ? -21.406 -29.562 -14.406 1 97 185 LEU A N 1
ATOM 1474 C CA . LEU A 1 185 ? -22.406 -30.172 -13.547 1 97 185 LEU A CA 1
ATOM 1475 C C . LEU A 1 185 ? -23.516 -29.172 -13.211 1 97 185 LEU A C 1
ATOM 1477 O O . LEU A 1 185 ? -23.281 -28.234 -12.445 1 97 185 LEU A O 1
ATOM 1481 N N . ASP A 1 186 ? -24.672 -29.391 -13.758 1 96.75 186 ASP A N 1
ATOM 1482 C CA . ASP A 1 186 ? -25.781 -28.469 -13.555 1 96.75 186 ASP A CA 1
ATOM 1483 C C . ASP A 1 186 ? -26.531 -28.797 -12.273 1 96.75 186 ASP A C 1
ATOM 1485 O O . ASP A 1 186 ? -26.969 -29.938 -12.078 1 96.75 186 ASP A O 1
ATOM 1489 N N . ILE A 1 187 ? -26.625 -27.859 -11.469 1 96.56 187 ILE A N 1
ATOM 1490 C CA . ILE A 1 187 ? -27.406 -28 -10.242 1 96.56 187 ILE A CA 1
ATOM 1491 C C . ILE A 1 187 ? -28.703 -27.203 -10.367 1 96.56 187 ILE A C 1
ATOM 1493 O O . ILE A 1 187 ? -28.672 -25.984 -10.562 1 96.56 187 ILE A O 1
ATOM 1497 N N . LYS A 1 188 ? -29.734 -27.922 -10.219 1 96.75 188 LYS A N 1
ATOM 1498 C CA . LYS A 1 188 ? -31.031 -27.25 -10.25 1 96.75 188 LYS A CA 1
ATOM 1499 C C . LYS A 1 188 ? -31.422 -26.75 -8.867 1 96.75 188 LYS A C 1
ATOM 1501 O O . LYS A 1 188 ? -31.281 -27.453 -7.875 1 96.75 188 LYS A O 1
ATOM 1506 N N . ASN A 1 189 ? -31.953 -25.531 -8.773 1 96.56 189 ASN A N 1
ATOM 1507 C CA . ASN A 1 189 ? -32.406 -24.938 -7.523 1 96.56 189 ASN A CA 1
ATOM 1508 C C . ASN A 1 189 ? -31.359 -25.094 -6.414 1 96.56 189 ASN A C 1
ATOM 1510 O O . ASN A 1 189 ? -31.594 -25.812 -5.445 1 96.56 189 ASN A O 1
ATOM 1514 N N . VAL A 1 190 ? -30.328 -24.375 -6.582 1 97 190 VAL A N 1
ATOM 1515 C CA . VAL A 1 190 ? -29.188 -24.438 -5.68 1 97 190 VAL A CA 1
ATOM 1516 C C . VAL A 1 190 ? -29.656 -24.266 -4.238 1 97 190 VAL A C 1
ATOM 1518 O O . VAL A 1 190 ? -30.484 -23.391 -3.947 1 97 190 VAL A O 1
ATOM 1521 N N . GLN A 1 191 ? -29.188 -25.125 -3.346 1 96.81 191 GLN A N 1
ATOM 1522 C CA . GLN A 1 191 ? -29.484 -25.078 -1.919 1 96.81 191 GLN A CA 1
ATOM 1523 C C . GLN A 1 191 ? -28.234 -24.797 -1.104 1 96.81 191 GLN A C 1
ATOM 1525 O O . GLN A 1 191 ? -27.109 -24.906 -1.62 1 96.81 191 GLN A O 1
ATOM 1530 N N . GLU A 1 192 ? -28.453 -24.406 0.15 1 95.06 192 GLU A N 1
ATOM 1531 C CA . GLU A 1 192 ? -27.312 -24.141 1.021 1 95.06 192 GLU A CA 1
ATOM 1532 C C . GLU A 1 192 ? -26.469 -25.391 1.224 1 95.06 192 GLU A C 1
ATOM 1534 O O . GLU A 1 192 ? -25.25 -25.297 1.397 1 95.06 192 GLU A O 1
ATOM 1539 N N . SER A 1 193 ? -27.062 -26.578 1.075 1 94 193 SER A N 1
ATOM 1540 C CA . SER A 1 193 ? -26.406 -27.859 1.289 1 94 193 SER A CA 1
ATOM 1541 C C . SER A 1 193 ? -25.469 -28.203 0.126 1 94 193 SER A C 1
ATOM 1543 O O . SER A 1 193 ? -24.688 -29.141 0.212 1 94 193 SER A O 1
ATOM 1545 N N . ASP A 1 194 ? -25.609 -27.406 -0.881 1 95.19 194 ASP A N 1
ATOM 1546 C CA . ASP A 1 194 ? -24.781 -27.656 -2.049 1 95.19 194 ASP A CA 1
ATOM 1547 C C . ASP A 1 194 ? -23.375 -27.109 -1.841 1 95.19 194 ASP A C 1
ATOM 1549 O O . ASP A 1 194 ? -22.484 -27.312 -2.682 1 95.19 194 ASP A O 1
ATOM 1553 N N . ASP A 1 195 ? -23.188 -26.5 -0.674 1 95.06 195 ASP A N 1
ATOM 1554 C CA . ASP A 1 195 ? -21.828 -26.094 -0.32 1 95.06 195 ASP A CA 1
ATOM 1555 C C . ASP A 1 195 ? -20.906 -27.297 -0.218 1 95.06 195 ASP A C 1
ATOM 1557 O O . ASP A 1 195 ? -21.297 -28.359 0.259 1 95.06 195 ASP A O 1
ATOM 1561 N N . GLY A 1 196 ? -19.594 -27.109 -0.755 1 94.5 196 GLY A N 1
ATOM 1562 C CA . GLY A 1 196 ? -18.625 -28.172 -0.598 1 94.5 196 GLY A CA 1
ATOM 1563 C C . GLY A 1 196 ? -17.609 -28.234 -1.717 1 94.5 196 GLY A C 1
ATOM 1564 O O . GLY A 1 196 ? -17.484 -27.281 -2.494 1 94.5 196 GLY A O 1
ATOM 1565 N N . ILE A 1 197 ? -16.906 -29.328 -1.688 1 94.81 197 ILE A N 1
ATOM 1566 C CA . ILE A 1 197 ? -15.859 -29.531 -2.693 1 94.81 197 ILE A CA 1
ATOM 1567 C C . ILE A 1 197 ? -16.328 -30.531 -3.736 1 94.81 197 ILE A C 1
ATOM 1569 O O . ILE A 1 197 ? -16.656 -31.672 -3.402 1 94.81 197 ILE A O 1
ATOM 1573 N N . TYR A 1 198 ? -16.5 -30.047 -4.906 1 95.75 198 TYR A N 1
ATOM 1574 C CA . TYR A 1 198 ? -16.812 -30.891 -6.055 1 95.75 198 TYR A CA 1
ATOM 1575 C C . TYR A 1 198 ? -15.547 -31.188 -6.863 1 95.75 198 TYR A C 1
ATOM 1577 O O . TYR A 1 198 ? -14.852 -30.281 -7.305 1 95.75 198 TYR A O 1
ATOM 1585 N N . THR A 1 199 ? -15.234 -32.438 -7.07 1 94.56 199 THR A N 1
ATOM 1586 C CA . THR A 1 199 ? -14.023 -32.812 -7.793 1 94.56 199 THR A CA 1
ATOM 1587 C C . THR A 1 199 ? -14.352 -33.25 -9.211 1 94.56 199 THR A C 1
ATOM 1589 O O . THR A 1 199 ? -15.102 -34.219 -9.406 1 94.56 199 THR A O 1
ATOM 1592 N N . CYS A 1 200 ? -13.93 -32.5 -10.172 1 95.56 200 CYS A N 1
ATOM 1593 C CA . CYS A 1 200 ? -14.008 -32.906 -11.57 1 95.56 200 CYS A CA 1
ATOM 1594 C C . CYS A 1 200 ? -12.875 -33.844 -11.938 1 95.56 200 CYS A C 1
ATOM 1596 O O . CYS A 1 200 ? -11.695 -33.5 -11.82 1 95.56 200 CYS A O 1
ATOM 1598 N N . ARG A 1 201 ? -13.172 -35.031 -12.344 1 94.06 201 ARG A N 1
ATOM 1599 C CA . ARG A 1 201 ? -12.18 -36.062 -12.672 1 94.06 201 ARG A CA 1
ATOM 1600 C C . ARG A 1 201 ? -12.156 -36.312 -14.172 1 94.06 201 ARG A C 1
ATOM 1602 O O . ARG A 1 201 ? -13.164 -36.719 -14.758 1 94.06 201 ARG A O 1
ATOM 1609 N N . ALA A 1 202 ? -11.062 -36.031 -14.82 1 94.88 202 ALA A N 1
ATOM 1610 C CA . ALA A 1 202 ? -10.859 -36.281 -16.25 1 94.88 202 ALA A CA 1
ATOM 1611 C C . ALA A 1 202 ? -9.891 -37.438 -16.453 1 94.88 202 ALA A C 1
ATOM 1613 O O . ALA A 1 202 ? -8.836 -37.5 -15.828 1 94.88 202 ALA A O 1
ATOM 1614 N N . SER A 1 203 ? -10.297 -38.406 -17.266 1 95.06 203 SER A N 1
ATOM 1615 C CA . SER A 1 203 ? -9.43 -39.562 -17.531 1 95.06 203 SER A CA 1
ATOM 1616 C C . SER A 1 203 ? -9.445 -39.938 -19.016 1 95.06 203 SER A C 1
ATOM 1618 O O . SER A 1 203 ? -10.453 -39.719 -19.703 1 95.06 203 SER A O 1
ATOM 1620 N N . VAL A 1 204 ? -8.336 -40.312 -19.469 1 94.56 204 VAL A N 1
ATOM 1621 C CA . VAL A 1 204 ? -8.188 -40.875 -20.812 1 94.56 204 VAL A CA 1
ATOM 1622 C C . VAL A 1 204 ? -7.711 -42.312 -20.734 1 94.56 204 VAL A C 1
ATOM 1624 O O . VAL A 1 204 ? -6.547 -42.562 -20.406 1 94.56 204 VAL A O 1
ATOM 1627 N N . GLN A 1 205 ? -8.562 -43.281 -21.078 1 92.88 205 GLN A N 1
ATOM 1628 C CA . GLN A 1 205 ? -8.297 -44.688 -20.891 1 92.88 205 GLN A CA 1
ATOM 1629 C C . GLN A 1 205 ? -7.141 -45.156 -21.766 1 92.88 205 GLN A C 1
ATOM 1631 O O . GLN A 1 205 ? -6.301 -45.969 -21.328 1 92.88 205 GLN A O 1
ATOM 1636 N N . THR A 1 206 ? -7.012 -44.688 -22.891 1 91.56 206 THR A N 1
ATOM 1637 C CA . THR A 1 206 ? -6.031 -45.156 -23.859 1 91.56 206 THR A CA 1
ATOM 1638 C C . THR A 1 206 ? -4.621 -44.75 -23.438 1 91.56 206 THR A C 1
ATOM 1640 O O . THR A 1 206 ? -3.658 -45.469 -23.703 1 91.56 206 THR A O 1
ATOM 1643 N N . THR A 1 207 ? -4.52 -43.594 -22.797 1 90.88 207 THR A N 1
ATOM 1644 C CA . THR A 1 207 ? -3.195 -43.094 -22.422 1 90.88 207 THR A CA 1
ATOM 1645 C C . THR A 1 207 ? -2.932 -43.312 -20.938 1 90.88 207 THR A C 1
ATOM 1647 O O . THR A 1 207 ? -1.794 -43.219 -20.469 1 90.88 207 THR A O 1
ATOM 1650 N N . GLY A 1 208 ? -3.988 -43.656 -20.234 1 92.75 208 GLY A N 1
ATOM 1651 C CA . GLY A 1 208 ? -3.863 -43.906 -18.812 1 92.75 208 GLY A CA 1
ATOM 1652 C C . GLY A 1 208 ? -3.742 -42.625 -18 1 92.75 208 GLY A C 1
ATOM 1653 O O . GLY A 1 208 ? -3.326 -42.656 -16.828 1 92.75 208 GLY A O 1
ATOM 1654 N N . GLU A 1 209 ? -4.105 -41.531 -18.609 1 93.81 209 GLU A N 1
ATOM 1655 C CA . GLU A 1 209 ? -4.016 -40.25 -17.922 1 93.81 209 GLU A CA 1
ATOM 1656 C C . GLU A 1 209 ? -5.234 -40.031 -17.031 1 93.81 209 GLU A C 1
ATOM 1658 O O . GLU A 1 209 ? -6.355 -40.375 -17.406 1 93.81 209 GLU A O 1
ATOM 1663 N N . LEU A 1 210 ? -4.957 -39.5 -15.883 1 95.69 210 LEU A N 1
ATOM 1664 C CA . LEU A 1 210 ? -5.984 -39.156 -14.914 1 95.69 210 LEU A CA 1
ATOM 1665 C C . LEU A 1 210 ? -5.645 -37.844 -14.227 1 95.69 210 LEU A C 1
ATOM 1667 O O . LEU A 1 210 ? -4.504 -37.625 -13.805 1 95.69 210 LEU A O 1
ATOM 1671 N N . GLN A 1 211 ? -6.59 -36.938 -14.234 1 95.06 211 GLN A N 1
ATOM 1672 C CA . GLN A 1 211 ? -6.422 -35.688 -13.5 1 95.06 211 GLN A CA 1
ATOM 1673 C C . GLN A 1 211 ? -7.707 -35.312 -12.766 1 95.06 211 GLN A C 1
ATOM 1675 O O . GLN A 1 211 ? -8.805 -35.531 -13.266 1 95.06 211 GLN A O 1
ATOM 1680 N N . GLU A 1 212 ? -7.449 -34.75 -11.602 1 93.75 212 GLU A N 1
ATOM 1681 C CA . GLU A 1 212 ? -8.578 -34.281 -10.805 1 93.75 212 GLU A CA 1
ATOM 1682 C C . GLU A 1 212 ? -8.453 -32.781 -10.5 1 93.75 212 GLU A C 1
ATOM 1684 O O . GLU A 1 212 ? -7.344 -32.281 -10.297 1 93.75 212 GLU A O 1
ATOM 1689 N N . ARG A 1 213 ? -9.586 -32.125 -10.484 1 94.75 213 ARG A N 1
ATOM 1690 C CA . ARG A 1 213 ? -9.656 -30.719 -10.141 1 94.75 213 ARG A CA 1
ATOM 1691 C C . ARG A 1 213 ? -10.703 -30.469 -9.055 1 94.75 213 ARG A C 1
ATOM 1693 O O . ARG A 1 213 ? -11.906 -30.562 -9.312 1 94.75 213 ARG A O 1
ATOM 1700 N N . PRO A 1 214 ? -10.242 -30.281 -7.879 1 94.94 214 PRO A N 1
ATOM 1701 C CA . PRO A 1 214 ? -11.195 -29.922 -6.832 1 94.94 214 PRO A CA 1
ATOM 1702 C C . PRO A 1 214 ? -11.742 -28.5 -7 1 94.94 214 PRO A C 1
ATOM 1704 O O . PRO A 1 214 ? -10.969 -27.547 -7.141 1 94.94 214 PRO A O 1
ATOM 1707 N N . ILE A 1 215 ? -13.023 -28.359 -7.035 1 96.62 215 ILE A N 1
ATOM 1708 C CA . ILE A 1 215 ? -13.703 -27.078 -7.172 1 96.62 215 ILE A CA 1
ATOM 1709 C C . ILE A 1 215 ? -14.484 -26.781 -5.895 1 96.62 215 ILE A C 1
ATOM 1711 O O . ILE A 1 215 ? -15.375 -27.547 -5.504 1 96.62 215 ILE A O 1
ATOM 1715 N N . ARG A 1 216 ? -14.133 -25.703 -5.277 1 97.06 216 ARG A N 1
ATOM 1716 C CA . ARG A 1 216 ? -14.859 -25.266 -4.086 1 97.06 216 ARG A CA 1
ATOM 1717 C C . ARG A 1 216 ? -16.109 -24.5 -4.461 1 97.06 216 ARG A C 1
ATOM 1719 O O . ARG A 1 216 ? -16.031 -23.484 -5.164 1 97.06 216 ARG A O 1
ATOM 1726 N N . VAL A 1 217 ? -17.188 -25 -4.039 1 96.62 217 VAL A N 1
ATOM 1727 C CA . VAL A 1 217 ? -18.469 -24.344 -4.289 1 96.62 217 VAL A CA 1
ATOM 1728 C C . VAL A 1 217 ? -19 -23.719 -3.002 1 96.62 217 VAL A C 1
ATOM 1730 O O . VAL A 1 217 ? -19.188 -24.406 -1.996 1 96.62 217 VAL A O 1
ATOM 1733 N N . GLU A 1 218 ? -19.188 -22.453 -3.045 1 97 218 GLU A N 1
ATOM 1734 C CA . GLU A 1 218 ? -19.781 -21.703 -1.945 1 97 218 GLU A CA 1
ATOM 1735 C C . GLU A 1 218 ? -21.062 -21 -2.389 1 97 218 GLU A C 1
ATOM 1737 O O . GLU A 1 218 ? -21.016 -20.109 -3.24 1 97 218 GLU A O 1
ATOM 1742 N N . VAL A 1 219 ? -22.141 -21.359 -1.795 1 97.5 219 VAL A N 1
ATOM 1743 C CA . VAL A 1 219 ? -23.422 -20.797 -2.18 1 97.5 219 VAL A CA 1
ATOM 1744 C C . VAL A 1 219 ? -23.594 -19.406 -1.589 1 97.5 219 VAL A C 1
ATOM 1746 O O . VAL A 1 219 ? -23.469 -19.219 -0.375 1 97.5 219 VAL A O 1
ATOM 1749 N N . HIS A 1 220 ? -23.859 -18.562 -2.445 1 97.56 220 HIS A N 1
ATOM 1750 C CA . HIS A 1 220 ? -24.125 -17.188 -2.008 1 97.56 220 HIS A CA 1
ATOM 1751 C C . HIS A 1 220 ? -25.609 -16.969 -1.77 1 97.56 220 HIS A C 1
ATOM 1753 O O . HIS A 1 220 ? -26.453 -17.578 -2.439 1 97.56 220 HIS A O 1
ATOM 1759 N N . ILE A 1 221 ? -25.906 -16.172 -0.797 1 97.62 221 ILE A N 1
ATOM 1760 C CA . ILE A 1 221 ? -27.281 -15.828 -0.442 1 97.62 221 ILE A CA 1
ATOM 1761 C C . ILE A 1 221 ? -27.484 -14.328 -0.619 1 97.62 221 ILE A C 1
ATOM 1763 O O . ILE A 1 221 ? -26.719 -13.516 -0.1 1 97.62 221 ILE A O 1
ATOM 1767 N N . ARG A 1 222 ? -28.531 -13.992 -1.316 1 97.25 222 ARG A N 1
ATOM 1768 C CA . ARG A 1 222 ? -28.859 -12.586 -1.519 1 97.25 222 ARG A CA 1
ATOM 1769 C C . ARG A 1 222 ? -29.141 -11.891 -0.191 1 97.25 222 ARG A C 1
ATOM 1771 O O . ARG A 1 222 ? -29.656 -12.523 0.742 1 97.25 222 ARG A O 1
ATOM 1778 N N . PRO A 1 223 ? -28.766 -10.648 -0.133 1 96.94 223 PRO A N 1
ATOM 1779 C CA . PRO A 1 223 ? -29.016 -9.938 1.122 1 96.94 223 PRO A CA 1
ATOM 1780 C C . PRO A 1 223 ? -30.516 -9.75 1.406 1 96.94 223 PRO A C 1
ATOM 1782 O O . PRO A 1 223 ? -31.312 -9.609 0.476 1 96.94 223 PRO A O 1
ATOM 1785 N N . SER A 1 224 ? -30.891 -9.797 2.734 1 95.94 224 SER A N 1
ATOM 1786 C CA . SER A 1 224 ? -32.219 -9.516 3.232 1 95.94 224 SER A CA 1
ATOM 1787 C C . SER A 1 224 ? -32.188 -8.602 4.453 1 95.94 224 SER A C 1
ATOM 1789 O O . SER A 1 224 ? -31.562 -8.938 5.461 1 95.94 224 SER A O 1
ATOM 1791 N N . ILE A 1 225 ? -32.844 -7.473 4.273 1 95.69 225 ILE A N 1
ATOM 1792 C CA . ILE A 1 225 ? -32.812 -6.496 5.359 1 95.69 225 ILE A CA 1
ATOM 1793 C C . ILE A 1 225 ? -33.875 -6.836 6.379 1 95.69 225 ILE A C 1
ATOM 1795 O O . ILE A 1 225 ? -35.031 -7.113 6.012 1 95.69 225 ILE A O 1
ATOM 1799 N N . GLU A 1 226 ? -33.531 -6.895 7.648 1 92.25 226 GLU A N 1
ATOM 1800 C CA . GLU A 1 226 ? -34.469 -7.137 8.742 1 92.25 226 GLU A CA 1
ATOM 1801 C C . GLU A 1 226 ? -35.469 -5.988 8.883 1 92.25 226 GLU A C 1
ATOM 1803 O O . GLU A 1 226 ? -35.188 -4.879 8.406 1 92.25 226 GLU A O 1
ATOM 1808 N N . GLU A 1 227 ? -36.562 -6.238 9.492 1 88.12 227 GLU A N 1
ATOM 1809 C CA . GLU A 1 227 ? -37.625 -5.234 9.672 1 88.12 227 GLU A CA 1
ATOM 1810 C C . GLU A 1 227 ? -37.094 -4.031 10.453 1 88.12 227 GLU A C 1
ATOM 1812 O O . GLU A 1 227 ? -36.562 -4.184 11.547 1 88.12 227 GLU A O 1
ATOM 1817 N N . LEU A 1 228 ? -37.156 -2.916 9.789 1 85.31 228 LEU A N 1
ATOM 1818 C CA . LEU A 1 228 ? -36.688 -1.664 10.367 1 85.31 228 LEU A CA 1
ATOM 1819 C C . LEU A 1 228 ? -37.781 -0.97 11.148 1 85.31 228 LEU A C 1
ATOM 1821 O O . LEU A 1 228 ? -38.969 -1.029 10.758 1 85.31 228 LEU A O 1
ATOM 1825 N N . SER A 1 229 ? -37.438 -0.465 12.305 1 84.19 229 SER A N 1
ATOM 1826 C CA . SER A 1 229 ? -38.375 0.38 13.047 1 84.19 229 SER A CA 1
ATOM 1827 C C . SER A 1 229 ? -38.531 1.732 12.367 1 84.19 229 SER A C 1
ATOM 1829 O O . SER A 1 229 ? -37.594 2.523 12.281 1 84.19 229 SER A O 1
ATOM 1831 N N . SER A 1 230 ? -39.625 1.973 11.625 1 87.94 230 SER A N 1
ATOM 1832 C CA . SER A 1 230 ? -39.938 3.219 10.938 1 87.94 230 SER A CA 1
ATOM 1833 C C . SER A 1 230 ? -41.344 3.693 11.312 1 87.94 230 SER A C 1
ATOM 1835 O O . SER A 1 230 ? -42.281 2.893 11.375 1 87.94 230 SER A O 1
ATOM 1837 N N . PRO A 1 231 ? -41.531 4.961 11.586 1 91.88 231 PRO A N 1
ATOM 1838 C CA . PRO A 1 231 ? -40.562 6.051 11.555 1 91.88 231 PRO A CA 1
ATOM 1839 C C . PRO A 1 231 ? -39.75 6.16 12.844 1 91.88 231 PRO A C 1
ATOM 1841 O O . PRO A 1 231 ? -40.125 5.586 13.867 1 91.88 231 PRO A O 1
ATOM 1844 N N . ILE A 1 232 ? -38.688 6.898 12.742 1 93 232 ILE A N 1
ATOM 1845 C CA . ILE A 1 232 ? -37.844 7.184 13.898 1 93 232 ILE A CA 1
ATOM 1846 C C . ILE A 1 232 ? -37.906 8.672 14.234 1 93 232 ILE A C 1
ATOM 1848 O O . ILE A 1 232 ? -37.781 9.523 13.352 1 93 232 ILE A O 1
ATOM 1852 N N . ASP A 1 233 ? -38.156 8.961 15.516 1 93.44 233 ASP A N 1
ATOM 1853 C CA . ASP A 1 233 ? -38.188 10.344 15.992 1 93.44 233 ASP A CA 1
ATOM 1854 C C . ASP A 1 233 ? -36.875 10.742 16.656 1 93.44 233 ASP A C 1
ATOM 1856 O O . ASP A 1 233 ? -36.406 10.062 17.562 1 93.44 233 ASP A O 1
ATOM 1860 N N . ILE A 1 234 ? -36.406 11.852 16.188 1 93.94 234 ILE A N 1
ATOM 1861 C CA . ILE A 1 234 ? -35.156 12.352 16.734 1 93.94 234 ILE A CA 1
ATOM 1862 C C . ILE A 1 234 ? -35.312 13.812 17.141 1 93.94 234 ILE A C 1
ATOM 1864 O O . ILE A 1 234 ? -35.938 14.594 16.422 1 93.94 234 ILE A O 1
ATOM 1868 N N . ILE A 1 235 ? -34.688 14.18 18.266 1 93.88 235 ILE A N 1
ATOM 1869 C CA . ILE A 1 235 ? -34.781 15.555 18.75 1 93.88 235 ILE A CA 1
ATOM 1870 C C . ILE A 1 235 ? -33.688 16.406 18.094 1 93.88 235 ILE A C 1
ATOM 1872 O O . ILE A 1 235 ? -32.531 15.984 18.016 1 93.88 235 ILE A O 1
ATOM 1876 N N . GLU A 1 236 ? -34.031 17.547 17.766 1 93 236 GLU A N 1
ATOM 1877 C CA . GLU A 1 236 ? -33.094 18.469 17.141 1 93 236 GLU A CA 1
ATOM 1878 C C . GLU A 1 236 ? -31.922 18.766 18.062 1 93 236 GLU A C 1
ATOM 1880 O O . GLU A 1 236 ? -32.125 18.953 19.266 1 93 236 GLU A O 1
ATOM 1885 N N . GLY A 1 237 ? -30.719 18.781 17.422 1 91.19 237 GLY A N 1
ATOM 1886 C CA . GLY A 1 237 ? -29.516 19.094 18.188 1 91.19 237 GLY A CA 1
ATOM 1887 C C . GLY A 1 237 ? -28.812 17.859 18.719 1 91.19 237 GLY A C 1
ATOM 1888 O O . GLY A 1 237 ? -27.656 17.922 19.094 1 91.19 237 GLY A O 1
ATOM 1889 N N . GLU A 1 238 ? -29.594 16.797 18.781 1 92.38 238 GLU A N 1
ATOM 1890 C CA . GLU A 1 238 ? -29 15.562 19.281 1 92.38 238 GLU A CA 1
ATOM 1891 C C . GLU A 1 238 ? -28.375 14.75 18.156 1 92.38 238 GLU A C 1
ATOM 1893 O O . GLU A 1 238 ? -28.594 15.031 16.984 1 92.38 238 GLU A O 1
ATOM 1898 N N . ASN A 1 239 ? -27.562 13.789 18.578 1 94.75 239 ASN A N 1
ATOM 1899 C CA . ASN A 1 239 ? -27.031 12.812 17.625 1 94.75 239 ASN A CA 1
ATOM 1900 C C . ASN A 1 239 ? -27.906 11.562 17.562 1 94.75 239 ASN A C 1
ATOM 1902 O O . ASN A 1 239 ? -28.609 11.242 18.531 1 94.75 239 ASN A O 1
ATOM 1906 N N . ALA A 1 240 ? -27.875 10.992 16.469 1 94.56 240 ALA A N 1
ATOM 1907 C CA . ALA A 1 240 ? -28.719 9.805 16.328 1 94.56 240 ALA A CA 1
ATOM 1908 C C . ALA A 1 240 ? -27.984 8.719 15.539 1 94.56 240 ALA A C 1
ATOM 1910 O O . ALA A 1 240 ? -27.172 9.016 14.664 1 94.56 240 ALA A O 1
ATOM 1911 N N . ASN A 1 241 ? -28.297 7.445 15.922 1 95.38 241 ASN A N 1
ATOM 1912 C CA . ASN A 1 241 ? -27.812 6.266 15.203 1 95.38 241 ASN A CA 1
ATOM 1913 C C . ASN A 1 241 ? -28.984 5.441 14.648 1 95.38 241 ASN A C 1
ATOM 1915 O O . ASN A 1 241 ? -29.875 5.051 15.398 1 95.38 241 ASN A O 1
ATOM 1919 N N . ILE A 1 242 ? -28.906 5.285 13.453 1 94.44 242 ILE A N 1
ATOM 1920 C CA . ILE A 1 242 ? -29.938 4.477 12.797 1 94.44 242 ILE A CA 1
ATOM 1921 C C . ILE A 1 242 ? -29.312 3.18 12.281 1 94.44 242 ILE A C 1
ATOM 1923 O O . ILE A 1 242 ? -28.328 3.211 11.523 1 94.44 242 ILE A O 1
ATOM 1927 N N . GLU A 1 243 ? -29.891 2.072 12.594 1 93.56 243 GLU A N 1
ATOM 1928 C CA . GLU A 1 243 ? -29.297 0.784 12.25 1 93.56 243 GLU A CA 1
ATOM 1929 C C . GLU A 1 243 ? -30.078 0.099 11.133 1 93.56 243 GLU A C 1
ATOM 1931 O O . GLU A 1 243 ? -31.312 0.098 11.141 1 93.56 243 GLU A O 1
ATOM 1936 N N . CYS A 1 244 ? -29.391 -0.397 10.219 1 94.06 244 CYS A N 1
ATOM 1937 C CA . CYS A 1 244 ? -29.891 -1.256 9.141 1 94.06 244 CYS A CA 1
ATOM 1938 C C . CYS A 1 244 ? -29.219 -2.623 9.188 1 94.06 244 CYS A C 1
ATOM 1940 O O . CYS A 1 244 ? -28.016 -2.742 8.898 1 94.06 244 CYS A O 1
ATOM 1942 N N . LYS A 1 245 ? -30 -3.604 9.562 1 94.5 245 LYS A N 1
ATOM 1943 C CA . LYS A 1 245 ? -29.453 -4.957 9.688 1 94.5 245 LYS A CA 1
ATOM 1944 C C . LYS A 1 245 ? -29.922 -5.836 8.523 1 94.5 245 LYS A C 1
ATOM 1946 O O . LYS A 1 245 ? -31.094 -5.82 8.164 1 94.5 245 LYS A O 1
ATOM 1951 N N . ALA A 1 246 ? -28.984 -6.504 7.988 1 95.38 246 ALA A N 1
ATOM 1952 C CA . ALA A 1 246 ? -29.297 -7.402 6.879 1 95.38 246 ALA A CA 1
ATOM 1953 C C . ALA A 1 246 ? -28.516 -8.711 6.988 1 95.38 246 ALA A C 1
ATOM 1955 O O . ALA A 1 246 ? -27.438 -8.75 7.594 1 95.38 246 ALA A O 1
ATOM 1956 N N . THR A 1 247 ? -29.125 -9.812 6.48 1 95.25 247 THR A N 1
ATOM 1957 C CA . THR A 1 247 ? -28.453 -11.109 6.383 1 95.25 247 THR A CA 1
ATOM 1958 C C . THR A 1 247 ? -28.109 -11.43 4.934 1 95.25 247 THR A C 1
ATOM 1960 O O . THR A 1 247 ? -28.688 -10.844 4.008 1 95.25 247 THR A O 1
ATOM 1963 N N . GLY A 1 248 ? -27.047 -12.203 4.773 1 95.75 248 GLY A N 1
ATOM 1964 C CA . GLY A 1 248 ? -26.578 -12.641 3.469 1 95.75 248 GLY A CA 1
ATOM 1965 C C . GLY A 1 248 ? -25.25 -13.344 3.521 1 95.75 248 GLY A C 1
ATOM 1966 O O . GLY A 1 248 ? -24.516 -13.234 4.508 1 95.75 248 GLY A O 1
ATOM 1967 N N . LYS A 1 249 ? -24.984 -14.047 2.434 1 96 249 LYS A N 1
ATOM 1968 C CA . LYS A 1 249 ? -23.688 -14.719 2.262 1 96 249 LYS A CA 1
ATOM 1969 C C . LYS A 1 249 ? -23.094 -14.422 0.891 1 96 249 LYS A C 1
ATOM 1971 O O . LYS A 1 249 ? -23.641 -14.812 -0.136 1 96 249 LYS A O 1
ATOM 1976 N N . PRO A 1 250 ? -21.938 -13.867 0.84 1 96.06 250 PRO A N 1
ATOM 1977 C CA . PRO A 1 250 ? -21.172 -13.312 1.95 1 96.06 250 PRO A CA 1
ATOM 1978 C C . PRO A 1 250 ? -21.875 -12.148 2.639 1 96.06 250 PRO A C 1
ATOM 1980 O O . PRO A 1 250 ? -22.891 -11.656 2.143 1 96.06 250 PRO A O 1
ATOM 1983 N N . PRO A 1 251 ? -21.328 -11.75 3.785 1 96.56 251 PRO A N 1
ATOM 1984 C CA . PRO A 1 251 ? -21.969 -10.625 4.473 1 96.56 251 PRO A CA 1
ATOM 1985 C C . PRO A 1 251 ? -22.016 -9.367 3.615 1 96.56 251 PRO A C 1
ATOM 1987 O O . PRO A 1 251 ? -21.031 -8.992 2.998 1 96.56 251 PRO A O 1
ATOM 1990 N N . PRO A 1 252 ? -23.188 -8.773 3.568 1 96.62 252 PRO A N 1
ATOM 1991 C CA . PRO A 1 252 ? -23.344 -7.605 2.691 1 96.62 252 PRO A CA 1
ATOM 1992 C C . PRO A 1 252 ? -22.672 -6.355 3.252 1 96.62 252 PRO A C 1
ATOM 1994 O O . PRO A 1 252 ? -22.391 -6.285 4.453 1 96.62 252 PRO A O 1
ATOM 1997 N N . THR A 1 253 ? -22.484 -5.449 2.365 1 97.25 253 THR A N 1
ATOM 1998 C CA . THR A 1 253 ? -22.031 -4.109 2.721 1 97.25 253 THR A CA 1
ATOM 1999 C C . THR A 1 253 ? -23.172 -3.104 2.607 1 97.25 253 THR A C 1
ATOM 2001 O O . THR A 1 253 ? -24.109 -3.301 1.828 1 97.25 253 THR A O 1
ATOM 2004 N N . PHE A 1 254 ? -23 -1.973 3.396 1 96.31 254 PHE A N 1
ATOM 2005 C CA . PHE A 1 254 ? -24.141 -1.076 3.514 1 96.31 254 PHE A CA 1
ATOM 2006 C C . PHE A 1 254 ? -23.812 0.306 2.969 1 96.31 254 PHE A C 1
ATOM 2008 O O . PHE A 1 254 ? -22.672 0.777 3.109 1 96.31 254 PHE A O 1
ATOM 2015 N N . THR A 1 255 ? -24.859 0.842 2.377 1 96.31 255 THR A N 1
ATOM 2016 C CA . THR A 1 255 ? -24.828 2.242 1.972 1 96.31 255 THR A CA 1
ATOM 2017 C C . THR A 1 255 ? -26.141 2.934 2.314 1 96.31 255 THR A C 1
ATOM 2019 O O . THR A 1 255 ? -27.172 2.277 2.461 1 96.31 255 THR A O 1
ATOM 2022 N N . TRP A 1 256 ? -26.031 4.254 2.557 1 96.12 256 TRP A N 1
ATOM 2023 C CA . TRP A 1 256 ? -27.203 5.055 2.871 1 96.12 256 TRP A CA 1
ATOM 2024 C C . TRP A 1 256 ? -27.328 6.242 1.919 1 96.12 256 TRP A C 1
ATOM 2026 O O . TRP A 1 256 ? -26.328 6.871 1.57 1 96.12 256 TRP A O 1
ATOM 2036 N N . ILE A 1 257 ? -28.625 6.465 1.562 1 95.69 257 ILE A N 1
ATOM 2037 C CA . ILE A 1 257 ? -28.891 7.652 0.759 1 95.69 257 ILE A CA 1
ATOM 2038 C C . ILE A 1 257 ? -30.156 8.344 1.265 1 95.69 257 ILE A C 1
ATOM 2040 O O . ILE A 1 257 ? -31.047 7.691 1.819 1 95.69 257 ILE A O 1
ATOM 2044 N N . LYS A 1 258 ? -30.156 9.656 1.062 1 93.44 258 LYS A N 1
ATOM 2045 C CA . LYS A 1 258 ? -31.406 10.391 1.261 1 93.44 258 LYS A CA 1
ATOM 2046 C C . LYS A 1 258 ? -32.312 10.273 0.038 1 93.44 258 LYS A C 1
ATOM 2048 O O . LYS A 1 258 ? -31.906 10.625 -1.074 1 93.44 258 LYS A O 1
ATOM 2053 N N . SER A 1 259 ? -33.5 9.75 0.2 1 90.62 259 SER A N 1
ATOM 2054 C CA . SER A 1 259 ? -34.375 9.352 -0.913 1 90.62 259 SER A CA 1
ATOM 2055 C C . SER A 1 259 ? -34.688 10.539 -1.817 1 90.62 259 SER A C 1
ATOM 2057 O O . SER A 1 259 ? -34.688 10.406 -3.043 1 90.62 259 SER A O 1
ATOM 2059 N N . LEU A 1 260 ? -34.875 11.656 -1.17 1 88.62 260 LEU A N 1
ATOM 2060 C CA . LEU A 1 260 ? -35.312 12.82 -1.933 1 88.62 260 LEU A CA 1
ATOM 2061 C C . LEU A 1 260 ? -34.156 13.406 -2.734 1 88.62 260 LEU A C 1
ATOM 2063 O O . LEU A 1 260 ? -34.281 13.672 -3.93 1 88.62 260 LEU A O 1
ATOM 2067 N N . THR A 1 261 ? -33.031 13.57 -2.201 1 88.69 261 THR A N 1
ATOM 2068 C CA . THR A 1 261 ? -31.906 14.234 -2.848 1 88.69 261 THR A CA 1
ATOM 2069 C C . THR A 1 261 ? -30.953 13.203 -3.451 1 88.69 261 THR A C 1
ATOM 2071 O O . THR A 1 261 ? -30.078 13.555 -4.246 1 88.69 261 THR A O 1
ATOM 2074 N N . GLN A 1 262 ? -31.109 12.039 -3.141 1 90.06 262 GLN A N 1
ATOM 2075 C CA . GLN A 1 262 ? -30.234 10.953 -3.58 1 90.06 262 GLN A CA 1
ATOM 2076 C C . GLN A 1 262 ? -28.781 11.211 -3.172 1 90.06 262 GLN A C 1
ATOM 2078 O O . GLN A 1 262 ? -27.859 10.836 -3.889 1 90.06 262 GLN A O 1
ATOM 2083 N N . GLN A 1 263 ? -28.656 11.812 -2.059 1 90.06 263 GLN A N 1
ATOM 2084 C CA . GLN A 1 263 ? -27.328 12.133 -1.542 1 90.06 263 GLN A CA 1
ATOM 2085 C C . GLN A 1 263 ? -26.688 10.93 -0.849 1 90.06 263 GLN A C 1
ATOM 2087 O O . GLN A 1 263 ? -27.312 10.305 0.009 1 90.06 263 GLN A O 1
ATOM 2092 N N . ASN A 1 264 ? -25.422 10.688 -1.251 1 93.25 264 ASN A N 1
ATOM 2093 C CA . ASN A 1 264 ? -24.656 9.641 -0.577 1 93.25 264 ASN A CA 1
ATOM 2094 C C . ASN A 1 264 ? -24.172 10.102 0.796 1 93.25 264 ASN A C 1
ATOM 2096 O O . ASN A 1 264 ? -23.344 11.008 0.896 1 93.25 264 ASN A O 1
ATOM 2100 N N . LEU A 1 265 ? -24.547 9.398 1.82 1 94.31 265 LEU A N 1
ATOM 2101 C CA . LEU A 1 265 ? -24.359 9.891 3.18 1 94.31 265 LEU A CA 1
ATOM 2102 C C . LEU A 1 265 ? -23 9.445 3.74 1 94.31 265 LEU A C 1
ATOM 2104 O O . LEU A 1 265 ? -22.609 9.867 4.828 1 94.31 265 LEU A O 1
ATOM 2108 N N . SER A 1 266 ? -22.312 8.625 2.979 1 91.25 266 SER A N 1
ATOM 2109 C CA . SER A 1 266 ? -20.984 8.219 3.41 1 91.25 266 SER A CA 1
ATOM 2110 C C . SER A 1 266 ? -19.984 9.359 3.275 1 91.25 266 SER A C 1
ATOM 2112 O O . SER A 1 266 ? -18.953 9.375 3.959 1 91.25 266 SER A O 1
ATOM 2114 N N . ILE A 1 267 ? -20.266 10.367 2.439 1 88.81 267 ILE A N 1
ATOM 2115 C CA . ILE A 1 267 ? -19.328 11.453 2.193 1 88.81 267 ILE A CA 1
ATOM 2116 C C . ILE A 1 267 ? -19.953 12.781 2.609 1 88.81 267 ILE A C 1
ATOM 2118 O O . ILE A 1 267 ? -19.328 13.836 2.482 1 88.81 267 ILE A O 1
ATOM 2122 N N . ALA A 1 268 ? -21.125 12.727 3.023 1 90.31 268 ALA A N 1
ATOM 2123 C CA . ALA A 1 268 ? -21.828 13.953 3.396 1 90.31 268 ALA A CA 1
ATOM 2124 C C . ALA A 1 268 ? -21.375 14.445 4.77 1 90.31 268 ALA A C 1
ATOM 2126 O O . ALA A 1 268 ? -21.109 13.641 5.664 1 90.31 268 ALA A O 1
ATOM 2127 N N . ASP A 1 269 ? -21.484 15.695 4.82 1 89.5 269 ASP A N 1
ATOM 2128 C CA . ASP A 1 269 ? -21.109 16.297 6.098 1 89.5 269 ASP A CA 1
ATOM 2129 C C . ASP A 1 269 ? -22.109 15.906 7.191 1 89.5 269 ASP A C 1
ATOM 2131 O O . ASP A 1 269 ? -23.297 15.734 6.926 1 89.5 269 ASP A O 1
ATOM 2135 N N . ARG A 1 270 ? -21.641 15.688 8.422 1 92.69 270 ARG A N 1
ATOM 2136 C CA . ARG A 1 270 ? -22.406 15.43 9.641 1 92.69 270 ARG A CA 1
ATOM 2137 C C . ARG A 1 270 ? -22.953 14.008 9.648 1 92.69 270 ARG A C 1
ATOM 2139 O O . ARG A 1 270 ? -23.672 13.617 10.578 1 92.69 270 ARG A O 1
ATOM 2146 N N . PHE A 1 271 ? -22.766 13.453 8.484 1 95.06 271 PHE A N 1
ATOM 2147 C CA . PHE A 1 271 ? -23.234 12.078 8.414 1 95.06 271 PHE A CA 1
ATOM 2148 C C . PHE A 1 271 ? -22.062 11.102 8.406 1 95.06 271 PHE A C 1
ATOM 2150 O O . PHE A 1 271 ? -20.984 11.422 7.91 1 95.06 271 PHE A O 1
ATOM 2157 N N . GLY A 1 272 ? -22.328 9.93 9.008 1 94.06 272 GLY A N 1
ATOM 2158 C CA . GLY A 1 272 ? -21.391 8.812 8.992 1 94.06 272 GLY A CA 1
ATOM 2159 C C . GLY A 1 272 ? -22.062 7.477 8.742 1 94.06 272 GLY A C 1
ATOM 2160 O O . GLY A 1 272 ? -23.141 7.203 9.273 1 94.06 272 GLY A O 1
ATOM 2161 N N . VAL A 1 273 ? -21.375 6.754 7.863 1 95.44 273 VAL A N 1
ATOM 2162 C CA . VAL A 1 273 ? -21.938 5.445 7.559 1 95.44 273 VAL A CA 1
ATOM 2163 C C . VAL A 1 273 ? -20.906 4.359 7.828 1 95.44 273 VAL A C 1
ATOM 2165 O O . VAL A 1 273 ? -19.766 4.441 7.344 1 95.44 273 VAL A O 1
ATOM 2168 N N . ASP A 1 274 ? -21.297 3.355 8.586 1 96.38 274 ASP A N 1
ATOM 2169 C CA . ASP A 1 274 ? -20.484 2.143 8.727 1 96.38 274 ASP A CA 1
ATOM 2170 C C . ASP A 1 274 ? -20.906 1.093 7.695 1 96.38 274 ASP A C 1
ATOM 2172 O O . ASP A 1 274 ? -21.969 0.479 7.82 1 96.38 274 ASP A O 1
ATOM 2176 N N . SER A 1 275 ? -20.031 0.828 6.801 1 95.12 275 SER A N 1
ATOM 2177 C CA . SER A 1 275 ? -20.391 -0.036 5.68 1 95.12 275 SER A CA 1
ATOM 2178 C C . SER A 1 275 ? -20.469 -1.496 6.113 1 95.12 275 SER A C 1
ATOM 2180 O O . SER A 1 275 ? -21.062 -2.32 5.418 1 95.12 275 SER A O 1
ATOM 2182 N N . VAL A 1 276 ? -19.969 -1.856 7.258 1 94.75 276 VAL A N 1
ATOM 2183 C CA . VAL A 1 276 ? -19.953 -3.238 7.73 1 94.75 276 VAL A CA 1
ATOM 2184 C C . VAL A 1 276 ? -21.172 -3.484 8.625 1 94.75 276 VAL A C 1
ATOM 2186 O O . VAL A 1 276 ? -21.938 -4.422 8.406 1 94.75 276 VAL A O 1
ATOM 2189 N N . THR A 1 277 ? -21.484 -2.562 9.547 1 93.94 277 THR A N 1
ATOM 2190 C CA . THR A 1 277 ? -22.562 -2.762 10.516 1 93.94 277 THR A CA 1
ATOM 2191 C C . THR A 1 277 ? -23.859 -2.168 10 1 93.94 277 THR A C 1
ATOM 2193 O O . THR A 1 277 ? -24.938 -2.518 10.477 1 93.94 277 THR A O 1
ATOM 2196 N N . GLY A 1 278 ? -23.812 -1.263 9.133 1 95.5 278 GLY A N 1
ATOM 2197 C CA . GLY A 1 278 ? -25.016 -0.654 8.562 1 95.5 278 GLY A CA 1
ATOM 2198 C C . GLY A 1 278 ? -25.547 0.488 9.398 1 95.5 278 GLY A C 1
ATOM 2199 O O . GLY A 1 278 ? -26.703 0.902 9.227 1 95.5 278 GLY A O 1
ATOM 2200 N N . ILE A 1 279 ? -24.688 1.036 10.211 1 95.44 279 ILE A N 1
ATOM 2201 C CA . ILE A 1 279 ? -25.141 2.096 11.102 1 95.44 279 ILE A CA 1
ATOM 2202 C C . ILE A 1 279 ? -24.938 3.455 10.438 1 95.44 279 ILE A C 1
ATOM 2204 O O . ILE A 1 279 ? -23.859 3.756 9.93 1 95.44 279 ILE A O 1
ATOM 2208 N N . LEU A 1 280 ? -25.938 4.195 10.477 1 95.75 280 LEU A N 1
ATOM 2209 C CA . LEU A 1 280 ? -25.906 5.594 10.055 1 95.75 280 LEU A CA 1
ATOM 2210 C C . LEU A 1 280 ? -25.875 6.523 11.258 1 95.75 280 LEU A C 1
ATOM 2212 O O . LEU A 1 280 ? -26.75 6.465 12.117 1 95.75 280 LEU A O 1
ATOM 2216 N N . THR A 1 281 ? -24.891 7.352 11.258 1 96.12 281 THR A N 1
ATOM 2217 C CA . THR A 1 281 ? -24.781 8.328 12.336 1 96.12 281 THR A CA 1
ATOM 2218 C C . THR A 1 281 ? -25.047 9.742 11.82 1 96.12 281 THR A C 1
ATOM 2220 O O . THR A 1 281 ? -24.469 10.156 10.82 1 96.12 281 THR A O 1
ATOM 2223 N N . ILE A 1 282 ? -25.953 10.43 12.469 1 95.12 282 ILE A N 1
ATOM 2224 C CA . ILE A 1 282 ? -26.234 11.828 12.172 1 95.12 282 ILE A CA 1
ATOM 2225 C C . ILE A 1 282 ? -25.797 12.703 13.344 1 95.12 282 ILE A C 1
ATOM 2227 O O . ILE A 1 282 ? -26.297 12.57 14.461 1 95.12 282 ILE A O 1
ATOM 2231 N N . THR A 1 283 ? -24.922 13.539 13 1 94.94 283 THR A N 1
ATOM 2232 C CA . THR A 1 283 ? -24.406 14.43 14.031 1 94.94 283 THR A CA 1
ATOM 2233 C C . THR A 1 283 ? -25.141 15.773 14 1 94.94 283 THR A C 1
ATOM 2235 O O . THR A 1 283 ? -25.359 16.344 12.922 1 94.94 283 THR A O 1
ATOM 2238 N N . ASN A 1 284 ? -25.531 16.266 15.148 1 94.19 284 ASN A N 1
ATOM 2239 C CA . ASN A 1 284 ? -26.219 17.547 15.273 1 94.19 284 ASN A CA 1
ATOM 2240 C C . ASN A 1 284 ? -27.406 17.641 14.32 1 94.19 284 ASN A C 1
ATOM 2242 O O . ASN A 1 284 ? -27.406 18.469 13.406 1 94.19 284 ASN A O 1
ATOM 2246 N N . VAL A 1 285 ? -28.391 16.891 14.656 1 94.88 285 VAL A N 1
ATOM 2247 C CA . VAL A 1 285 ? -29.562 16.75 13.797 1 94.88 285 VAL A CA 1
ATOM 2248 C C . VAL A 1 285 ? -30.281 18.094 13.664 1 94.88 285 VAL A C 1
ATOM 2250 O O . VAL A 1 285 ? -30.438 18.812 14.656 1 94.88 285 VAL A O 1
ATOM 2253 N N . ASN A 1 286 ? -30.609 18.406 12.438 1 92.5 286 ASN A N 1
ATOM 2254 C CA . ASN A 1 286 ? -31.359 19.625 12.172 1 92.5 286 ASN A CA 1
ATOM 2255 C C . ASN A 1 286 ? -32.719 19.328 11.516 1 92.5 286 ASN A C 1
ATOM 2257 O O . ASN A 1 286 ? -32.969 18.203 11.078 1 92.5 286 ASN A O 1
ATOM 2261 N N . ARG A 1 287 ? -33.531 20.344 11.469 1 89.75 287 ARG A N 1
ATOM 2262 C CA . ARG A 1 287 ? -34.906 20.188 10.961 1 89.75 287 ARG A CA 1
ATOM 2263 C C . ARG A 1 287 ? -34.875 19.688 9.523 1 89.75 287 ARG A C 1
ATOM 2265 O O . ARG A 1 287 ? -35.781 18.953 9.109 1 89.75 287 ARG A O 1
ATOM 2272 N N . GLU A 1 288 ? -33.844 19.969 8.789 1 89.69 288 GLU A N 1
ATOM 2273 C CA . GLU A 1 288 ? -33.75 19.594 7.383 1 89.69 288 GLU A CA 1
ATOM 2274 C C . GLU A 1 288 ? -33.438 18.109 7.223 1 89.69 288 GLU A C 1
ATOM 2276 O O . GLU A 1 288 ? -33.562 17.562 6.129 1 89.69 288 GLU A O 1
ATOM 2281 N N . ASP A 1 289 ? -33.062 17.5 8.281 1 93.5 289 ASP A N 1
ATOM 2282 C CA . ASP A 1 289 ? -32.688 16.094 8.234 1 93.5 289 ASP A CA 1
ATOM 2283 C C . ASP A 1 289 ? -33.938 15.195 8.219 1 93.5 289 ASP A C 1
ATOM 2285 O O . ASP A 1 289 ? -33.812 13.984 8.016 1 93.5 289 ASP A O 1
ATOM 2289 N N . ALA A 1 290 ? -35.062 15.844 8.453 1 92.94 290 ALA A N 1
ATOM 2290 C CA . ALA A 1 290 ? -36.281 15.062 8.367 1 92.94 290 ALA A CA 1
ATOM 2291 C C . ALA A 1 290 ? -36.531 14.562 6.945 1 92.94 290 ALA A C 1
ATOM 2293 O O . ALA A 1 290 ? -36.25 15.289 5.98 1 92.94 290 ALA A O 1
ATOM 2294 N N . GLY A 1 291 ? -36.938 13.281 6.84 1 93.31 291 GLY A N 1
ATOM 2295 C CA . GLY A 1 291 ? -37.188 12.711 5.527 1 93.31 291 GLY A CA 1
ATOM 2296 C C . GLY A 1 291 ? -37 11.203 5.484 1 93.31 291 GLY A C 1
ATOM 2297 O O . GLY A 1 291 ? -37 10.547 6.523 1 93.31 291 GLY A O 1
ATOM 2298 N N . GLU A 1 292 ? -37.031 10.812 4.207 1 95.5 292 GLU A N 1
ATOM 2299 C CA . GLU A 1 292 ? -36.906 9.375 3.971 1 95.5 292 GLU A CA 1
ATOM 2300 C C . GLU A 1 292 ? -35.469 9.016 3.629 1 95.5 292 GLU A C 1
ATOM 2302 O O . GLU A 1 292 ? -34.844 9.648 2.773 1 95.5 292 GLU A O 1
ATOM 2307 N N . TYR A 1 293 ? -35 8.031 4.352 1 95.5 293 TYR A N 1
ATOM 2308 C CA . TYR A 1 293 ? -33.656 7.496 4.121 1 95.5 293 TYR A CA 1
ATOM 2309 C C . TYR A 1 293 ? -33.719 6.07 3.596 1 95.5 293 TYR A C 1
ATOM 2311 O O . TYR A 1 293 ? -34.562 5.281 4.02 1 95.5 293 TYR A O 1
ATOM 2319 N N . GLN A 1 294 ? -32.812 5.809 2.682 1 95.94 294 GLN A N 1
ATOM 2320 C CA . GLN A 1 294 ? -32.781 4.477 2.084 1 95.94 294 GLN A CA 1
ATOM 2321 C C . GLN A 1 294 ? -31.484 3.756 2.432 1 95.94 294 GLN A C 1
ATOM 2323 O O . GLN A 1 294 ? -30.391 4.277 2.188 1 95.94 294 GLN A O 1
ATOM 2328 N N . CYS A 1 295 ? -31.641 2.623 2.982 1 95.88 295 CYS A N 1
ATOM 2329 C CA . CYS A 1 295 ? -30.516 1.736 3.252 1 95.88 295 CYS A CA 1
ATOM 2330 C C . CYS A 1 295 ? -30.406 0.653 2.186 1 95.88 295 CYS A C 1
ATOM 2332 O O . CYS A 1 295 ? -31.406 0.015 1.84 1 95.88 295 CYS A O 1
ATOM 2334 N N . THR A 1 296 ? -29.203 0.49 1.658 1 96.38 296 THR A N 1
ATOM 2335 C CA . THR A 1 296 ? -28.953 -0.518 0.635 1 96.38 296 THR A CA 1
ATOM 2336 C C . THR A 1 296 ? -27.922 -1.536 1.124 1 96.38 296 THR A C 1
ATOM 2338 O O . THR A 1 296 ? -26.828 -1.166 1.553 1 96.38 296 THR A O 1
ATOM 2341 N N . ALA A 1 297 ? -28.312 -2.771 1.1 1 96.94 297 ALA A N 1
ATOM 2342 C CA . ALA A 1 297 ? -27.406 -3.881 1.395 1 96.94 297 ALA A CA 1
ATOM 2343 C C . ALA A 1 297 ? -27.031 -4.633 0.123 1 96.94 297 ALA A C 1
ATOM 2345 O O . ALA A 1 297 ? -27.906 -5.078 -0.625 1 96.94 297 ALA A O 1
ATOM 2346 N N . THR A 1 298 ? -25.656 -4.734 -0.116 1 96.81 298 THR A N 1
ATOM 2347 C CA . THR A 1 298 ? -25.188 -5.348 -1.354 1 96.81 298 THR A CA 1
ATOM 2348 C C . THR A 1 298 ? -24.141 -6.418 -1.062 1 96.81 298 THR A C 1
ATOM 2350 O O . THR A 1 298 ? -23.266 -6.227 -0.204 1 96.81 298 THR A O 1
ATOM 2353 N N . ASN A 1 299 ? -24.234 -7.547 -1.662 1 96.38 299 ASN A N 1
ATOM 2354 C CA . ASN A 1 299 ? -23.156 -8.539 -1.723 1 96.38 299 ASN A CA 1
ATOM 2355 C C . ASN A 1 299 ? -23.016 -9.125 -3.123 1 96.38 299 ASN A C 1
ATOM 2357 O O . ASN A 1 299 ? -23.594 -8.609 -4.078 1 96.38 299 ASN A O 1
ATOM 2361 N N . ALA A 1 300 ? -22.188 -10.141 -3.324 1 95.12 300 ALA A N 1
ATOM 2362 C CA . ALA A 1 300 ? -21.891 -10.703 -4.641 1 95.12 300 ALA A CA 1
ATOM 2363 C C . ALA A 1 300 ? -23.125 -11.352 -5.262 1 95.12 300 ALA A C 1
ATOM 2365 O O . ALA A 1 300 ? -23.188 -11.547 -6.477 1 95.12 300 ALA A O 1
ATOM 2366 N N . ALA A 1 301 ? -24.094 -11.641 -4.395 1 95.69 301 ALA A N 1
ATOM 2367 C CA . ALA A 1 301 ? -25.281 -12.336 -4.871 1 95.69 301 ALA A CA 1
ATOM 2368 C C . ALA A 1 301 ? -26.344 -11.344 -5.332 1 95.69 301 ALA A C 1
ATOM 2370 O O . ALA A 1 301 ? -27.219 -11.695 -6.133 1 95.69 301 ALA A O 1
ATOM 2371 N N . GLY A 1 302 ? -26.344 -10.148 -4.695 1 96.31 302 GLY A N 1
ATOM 2372 C CA . GLY A 1 302 ? -27.344 -9.172 -5.094 1 96.31 302 GLY A CA 1
ATOM 2373 C C . GLY A 1 302 ? -27.406 -7.965 -4.18 1 96.31 302 GLY A C 1
ATOM 2374 O O . GLY A 1 302 ? -26.469 -7.715 -3.412 1 96.31 302 GLY A O 1
ATOM 2375 N N . THR A 1 303 ? -28.547 -7.203 -4.473 1 97 303 THR A N 1
ATOM 2376 C CA . THR A 1 303 ? -28.766 -5.973 -3.721 1 97 303 THR A CA 1
ATOM 2377 C C . THR A 1 303 ? -30.203 -5.895 -3.227 1 97 303 THR A C 1
ATOM 2379 O O . THR A 1 303 ? -31.125 -6.398 -3.881 1 97 303 THR A O 1
ATOM 2382 N N . THR A 1 304 ? -30.359 -5.379 -1.995 1 96.69 304 THR A N 1
ATOM 2383 C CA . THR A 1 304 ? -31.688 -5.109 -1.449 1 96.69 304 THR A CA 1
ATOM 2384 C C . THR A 1 304 ? -31.719 -3.75 -0.756 1 96.69 304 THR A C 1
ATOM 2386 O O . THR A 1 304 ? -30.688 -3.254 -0.3 1 96.69 304 THR A O 1
ATOM 2389 N N . THR A 1 305 ? -32.875 -3.131 -0.792 1 96 305 THR A N 1
ATOM 2390 C CA . THR A 1 305 ? -33 -1.802 -0.203 1 96 305 THR A CA 1
ATOM 2391 C C . THR A 1 305 ? -34.188 -1.748 0.771 1 96 305 THR A C 1
ATOM 2393 O O . THR A 1 305 ? -35.094 -2.557 0.68 1 96 305 THR A O 1
ATOM 2396 N N . ALA A 1 306 ? -34.125 -0.875 1.756 1 94.94 306 ALA A N 1
ATOM 2397 C CA . ALA A 1 306 ? -35.219 -0.564 2.705 1 94.94 306 ALA A CA 1
ATOM 2398 C C . ALA A 1 306 ? -35.25 0.928 3.023 1 94.94 306 ALA A C 1
ATOM 2400 O O . ALA A 1 306 ? -34.188 1.583 3.066 1 94.94 306 ALA A O 1
ATOM 2401 N N . ASN A 1 307 ? -36.406 1.469 3.195 1 95.12 307 ASN A N 1
ATOM 2402 C CA . ASN A 1 307 ? -36.562 2.887 3.494 1 95.12 307 ASN A CA 1
ATOM 2403 C C . ASN A 1 307 ? -36.969 3.111 4.953 1 95.12 307 ASN A C 1
ATOM 2405 O O . ASN A 1 307 ? -37.719 2.33 5.527 1 95.12 307 ASN A O 1
ATOM 2409 N N . ILE A 1 308 ? -36.438 4.152 5.492 1 94.38 308 ILE A N 1
ATOM 2410 C CA . ILE A 1 308 ? -36.75 4.551 6.859 1 94.38 308 ILE A CA 1
ATOM 2411 C C . ILE A 1 308 ? -37.125 6.035 6.895 1 94.38 308 ILE A C 1
ATOM 2413 O O . ILE A 1 308 ? -36.469 6.859 6.262 1 94.38 308 ILE A O 1
ATOM 2417 N N . GLN A 1 309 ? -38.25 6.312 7.582 1 95.69 309 GLN A N 1
ATOM 2418 C CA . GLN A 1 309 ? -38.656 7.699 7.754 1 95.69 309 GLN A CA 1
ATOM 2419 C C . GLN A 1 309 ? -38.094 8.297 9.031 1 95.69 309 GLN A C 1
ATOM 2421 O O . GLN A 1 309 ? -38.219 7.711 10.109 1 95.69 309 GLN A O 1
ATOM 2426 N N . VAL A 1 310 ? -37.469 9.406 8.914 1 94.44 310 VAL A N 1
ATOM 2427 C CA . VAL A 1 310 ? -36.938 10.117 10.07 1 94.44 310 VAL A CA 1
ATOM 2428 C C . VAL A 1 310 ? -37.719 11.391 10.328 1 94.44 310 VAL A C 1
ATOM 2430 O O . VAL A 1 310 ? -37.875 12.227 9.438 1 94.44 310 VAL A O 1
ATOM 2433 N N . ASN A 1 311 ? -38.219 11.445 11.516 1 94 311 ASN A N 1
ATOM 2434 C CA . ASN A 1 311 ? -38.875 12.656 11.984 1 94 311 ASN A CA 1
ATOM 2435 C C . ASN A 1 311 ? -38 13.43 12.969 1 94 311 ASN A C 1
ATOM 2437 O O . ASN A 1 311 ? -37.438 12.852 13.883 1 94 311 ASN A O 1
ATOM 2441 N N . VAL A 1 312 ? -37.875 14.664 12.719 1 94 312 VAL A N 1
ATOM 2442 C CA . VAL A 1 312 ? -37.125 15.5 13.633 1 94 312 VAL A CA 1
ATOM 2443 C C . VAL A 1 312 ? -38.062 16.312 14.516 1 94 312 VAL A C 1
ATOM 2445 O O . VAL A 1 312 ? -38.906 17.062 14.008 1 94 312 VAL A O 1
ATOM 2448 N N . ILE A 1 313 ? -37.906 16.141 15.773 1 94.38 313 ILE A N 1
ATOM 2449 C CA . ILE A 1 313 ? -38.719 16.875 16.75 1 94.38 313 ILE A CA 1
ATOM 2450 C C . ILE A 1 313 ? -38 18.156 17.125 1 94.38 313 ILE A C 1
ATOM 2452 O O . ILE A 1 313 ? -36.844 18.125 17.578 1 94.38 313 ILE A O 1
ATOM 2456 N N . VAL A 1 314 ? -38.594 19.281 16.891 1 93.31 314 VAL A N 1
ATOM 2457 C CA . VAL A 1 314 ? -38.031 20.578 17.266 1 93.31 314 VAL A CA 1
ATOM 2458 C C . VAL A 1 314 ? -38.562 21 18.641 1 93.31 314 VAL A C 1
ATOM 2460 O O . VAL A 1 314 ? -39.781 21.047 18.844 1 93.31 314 VAL A O 1
ATOM 2463 N N . LYS A 1 315 ? -37.688 21.344 19.484 1 92.31 315 LYS A N 1
ATOM 2464 C CA . LYS A 1 315 ? -38.062 21.781 20.828 1 92.31 315 LYS A CA 1
ATOM 2465 C C . LYS A 1 315 ? -38.844 23.094 20.781 1 92.31 315 LYS A C 1
ATOM 2467 O O . LYS A 1 315 ? -38.594 23.938 19.922 1 92.31 315 LYS A O 1
ATOM 2472 N N . PRO A 1 316 ? -39.781 23.203 21.688 1 94.81 316 PRO A N 1
ATOM 2473 C CA . PRO A 1 316 ? -40.594 24.438 21.703 1 94.81 316 PRO A CA 1
ATOM 2474 C C . PRO A 1 316 ? -39.75 25.688 21.984 1 94.81 316 PRO A C 1
ATOM 2476 O O . PRO A 1 316 ? -38.812 25.641 22.781 1 94.81 316 PRO A O 1
ATOM 2479 N N . LYS A 1 317 ? -40.094 26.688 21.266 1 93.88 317 LYS A N 1
ATOM 2480 C CA . LYS A 1 317 ? -39.5 28.016 21.484 1 93.88 317 LYS A CA 1
ATOM 2481 C C . LYS A 1 317 ? -40.594 29.078 21.547 1 93.88 317 LYS A C 1
ATOM 2483 O O . LYS A 1 317 ? -41.438 29.172 20.641 1 93.88 317 LYS A O 1
ATOM 2488 N N . ILE A 1 318 ? -40.625 29.844 22.547 1 95.75 318 ILE A N 1
ATOM 2489 C CA . ILE A 1 318 ? -41.594 30.906 22.672 1 95.75 318 ILE A CA 1
ATOM 2490 C C . ILE A 1 318 ? -41.125 32.125 21.891 1 95.75 318 ILE A C 1
ATOM 2492 O O . ILE A 1 318 ? -40.125 32.75 22.266 1 95.75 318 ILE A O 1
ATOM 2496 N N . MET A 1 319 ? -41.875 32.438 20.922 1 93.75 319 MET A N 1
ATOM 2497 C CA . MET A 1 319 ? -41.469 33.5 20 1 93.75 319 MET A CA 1
ATOM 2498 C C . MET A 1 319 ? -41.906 34.844 20.531 1 93.75 319 MET A C 1
ATOM 2500 O O . MET A 1 319 ? -41.188 35.844 20.406 1 93.75 319 MET A O 1
ATOM 2504 N N . GLU A 1 320 ? -43.125 34.844 21.047 1 94.25 320 GLU A N 1
ATOM 2505 C CA . GLU A 1 320 ? -43.688 36.125 21.484 1 94.25 320 GLU A CA 1
ATOM 2506 C C . GLU A 1 320 ? -44.594 35.938 22.703 1 94.25 320 GLU A C 1
ATOM 2508 O O . GLU A 1 320 ? -45.438 35.031 22.734 1 94.25 320 GLU A O 1
ATOM 2513 N N . PHE A 1 321 ? -44.375 36.812 23.719 1 94.62 321 PHE A N 1
ATOM 2514 C CA . PHE A 1 321 ? -45.219 36.969 24.891 1 94.62 321 PHE A CA 1
ATOM 2515 C C . PHE A 1 321 ? -45.125 38.375 25.438 1 94.62 321 PHE A C 1
ATOM 2517 O O . PHE A 1 321 ? -44.219 38.719 26.203 1 94.62 321 PHE A O 1
ATOM 2524 N N . LEU A 1 322 ? -46.156 39.188 25.047 1 91.81 322 LEU A N 1
ATOM 2525 C CA . LEU A 1 322 ? -46.094 40.594 25.359 1 91.81 322 LEU A CA 1
ATOM 2526 C C . LEU A 1 322 ? -46.875 40.906 26.609 1 91.81 322 LEU A C 1
ATOM 2528 O O . LEU A 1 322 ? -47.906 40.281 26.875 1 91.81 322 LEU A O 1
ATOM 2532 N N . ASN A 1 323 ? -46.344 41.906 27.344 1 92.38 323 ASN A N 1
ATOM 2533 C CA . ASN A 1 323 ? -47.094 42.438 28.484 1 92.38 323 ASN A CA 1
ATOM 2534 C C . ASN A 1 323 ? -48.375 43.125 28.031 1 92.38 323 ASN A C 1
ATOM 2536 O O . ASN A 1 323 ? -48.438 43.656 26.922 1 92.38 323 ASN A O 1
ATOM 2540 N N . LYS A 1 324 ? -49.344 43.062 28.875 1 94.56 324 LYS A N 1
ATOM 2541 C CA . LYS A 1 324 ? -50.656 43.656 28.562 1 94.56 324 LYS A CA 1
ATOM 2542 C C . LYS A 1 324 ? -51.156 44.531 29.703 1 94.56 324 LYS A C 1
ATOM 2544 O O . LYS A 1 324 ? -50.875 44.25 30.875 1 94.56 324 LYS A O 1
ATOM 2549 N N . THR A 1 325 ? -51.812 45.625 29.391 1 94.5 325 THR A N 1
ATOM 2550 C CA . THR A 1 325 ? -52.469 46.531 30.359 1 94.5 325 THR A CA 1
ATOM 2551 C C . THR A 1 325 ? -53.969 46.594 30.078 1 94.5 325 THR A C 1
ATOM 2553 O O . THR A 1 325 ? -54.375 46.75 28.922 1 94.5 325 THR A O 1
ATOM 2556 N N . VAL A 1 326 ? -54.719 46.469 31.078 1 95.06 326 VAL A N 1
ATOM 2557 C CA . VAL A 1 326 ? -56.188 46.562 30.938 1 95.06 326 VAL A CA 1
ATOM 2558 C C . VAL A 1 326 ? -56.75 47.344 32.094 1 95.06 326 VAL A C 1
ATOM 2560 O O . VAL A 1 326 ? -56.188 47.375 33.188 1 95.06 326 VAL A O 1
ATOM 2563 N N . VAL A 1 327 ? -57.938 48 31.766 1 94 327 VAL A N 1
ATOM 2564 C CA . VAL A 1 327 ? -58.656 48.719 32.812 1 94 327 VAL A CA 1
ATOM 2565 C C . VAL A 1 327 ? -59.625 47.781 33.5 1 94 327 VAL A C 1
ATOM 2567 O O . VAL A 1 327 ? -60.25 46.938 32.844 1 94 327 VAL A O 1
ATOM 2570 N N . GLN A 1 328 ? -59.719 47.938 34.75 1 93.62 328 GLN A N 1
ATOM 2571 C CA . GLN A 1 328 ? -60.656 47.094 35.5 1 93.62 328 GLN A CA 1
ATOM 2572 C C . GLN A 1 328 ? -62.031 47.094 34.875 1 93.62 328 GLN A C 1
ATOM 2574 O O . GLN A 1 328 ? -62.562 48.156 34.5 1 93.62 328 GLN A O 1
ATOM 2579 N N . GLY A 1 329 ? -62.594 45.875 34.75 1 92.94 329 GLY A N 1
ATOM 2580 C CA . GLY A 1 329 ? -63.938 45.75 34.219 1 92.94 329 GLY A CA 1
ATOM 2581 C C . GLY A 1 329 ? -63.969 45.5 32.719 1 92.94 329 GLY A C 1
ATOM 2582 O O . GLY A 1 329 ? -65 45.125 32.156 1 92.94 329 GLY A O 1
ATOM 2583 N N . LYS A 1 330 ? -62.875 45.719 32.094 1 94.94 330 LYS A N 1
ATOM 2584 C CA . LYS A 1 330 ? -62.812 45.5 30.656 1 94.94 330 LYS A CA 1
ATOM 2585 C C . LYS A 1 330 ? -62.25 44.094 30.344 1 94.94 330 LYS A C 1
ATOM 2587 O O . LYS A 1 330 ? -61.625 43.469 31.203 1 94.94 330 LYS A O 1
ATOM 2592 N N . ASP A 1 331 ? -62.562 43.656 29.141 1 96.12 331 ASP A N 1
ATOM 2593 C CA . ASP A 1 331 ? -62.062 42.375 28.688 1 96.12 331 ASP A CA 1
ATOM 2594 C C . ASP A 1 331 ? -60.656 42.5 28.125 1 96.12 331 ASP A C 1
ATOM 2596 O O . ASP A 1 331 ? -60.312 43.531 27.562 1 96.12 331 ASP A O 1
ATOM 2600 N N . THR A 1 332 ? -59.875 41.406 28.422 1 95.56 332 THR A N 1
ATOM 2601 C CA . THR A 1 332 ? -58.531 41.375 27.859 1 95.56 332 THR A CA 1
ATOM 2602 C C . THR A 1 332 ? -58.125 39.969 27.438 1 95.56 332 THR A C 1
ATOM 2604 O O . THR A 1 332 ? -58.781 39 27.797 1 95.56 332 THR A O 1
ATOM 2607 N N . GLU A 1 333 ? -57.156 39.938 26.547 1 95.75 333 GLU A N 1
ATOM 2608 C CA . GLU A 1 333 ? -56.562 38.688 26.078 1 95.75 333 GLU A CA 1
ATOM 2609 C C . GLU A 1 333 ? -55.062 38.688 26.172 1 95.75 333 GLU A C 1
ATOM 2611 O O . GLU A 1 333 ? -54.406 39.625 25.688 1 95.75 333 GLU A O 1
ATOM 2616 N N . ILE A 1 334 ? -54.531 37.719 26.906 1 95.44 334 ILE A N 1
ATOM 2617 C CA . ILE A 1 334 ? -53.094 37.469 26.938 1 95.44 334 ILE A CA 1
ATOM 2618 C C . ILE A 1 334 ? -52.75 36.406 25.891 1 95.44 334 ILE A C 1
ATOM 2620 O O . ILE A 1 334 ? -53.344 35.344 25.859 1 95.44 334 ILE A O 1
ATOM 2624 N N . MET A 1 335 ? -51.781 36.781 25.094 1 96.19 335 MET A N 1
ATOM 2625 C CA . MET A 1 335 ? -51.406 35.875 24 1 96.19 335 MET A CA 1
ATOM 2626 C C . MET A 1 335 ? -49.938 35.5 24.062 1 96.19 335 MET A C 1
ATOM 2628 O O . MET A 1 335 ? -49.094 36.344 24.328 1 96.19 335 MET A O 1
ATOM 2632 N N . CYS A 1 336 ? -49.656 34.25 23.859 1 96.69 336 CYS A N 1
ATOM 2633 C CA . CYS A 1 336 ? -48.312 33.688 23.766 1 96.69 336 CYS A CA 1
ATOM 2634 C C . CYS A 1 336 ? -48.156 32.875 22.5 1 96.69 336 CYS A C 1
ATOM 2636 O O . CYS A 1 336 ? -48.969 31.953 22.25 1 96.69 336 CYS A O 1
ATOM 2638 N N . LYS A 1 337 ? -47.094 33.156 21.719 1 96.19 337 LYS A N 1
ATOM 2639 C CA . LYS A 1 337 ? -46.812 32.438 20.484 1 96.19 337 LYS A CA 1
ATOM 2640 C C . LYS A 1 337 ? -45.594 31.547 20.641 1 96.19 337 LYS A C 1
ATOM 2642 O O . LYS A 1 337 ? -44.5 32.031 20.969 1 96.19 337 LYS A O 1
ATOM 2647 N N . ALA A 1 338 ? -45.812 30.328 20.359 1 96.62 338 ALA A N 1
ATOM 2648 C CA . ALA A 1 338 ? -44.719 29.375 20.469 1 96.62 338 ALA A CA 1
ATOM 2649 C C . ALA A 1 338 ? -44.562 28.578 19.172 1 96.62 338 ALA A C 1
ATOM 2651 O O . ALA A 1 338 ? -45.531 28.359 18.438 1 96.62 338 ALA A O 1
ATOM 2652 N N . PHE A 1 339 ? -43.312 28.219 18.906 1 94.31 339 PHE A N 1
ATOM 2653 C CA . PHE A 1 339 ? -42.938 27.438 17.734 1 94.31 339 PHE A CA 1
ATOM 2654 C C . PHE A 1 339 ? -42.344 26.094 18.141 1 94.31 339 PHE A C 1
ATOM 2656 O O . PHE A 1 339 ? -41.625 26 19.141 1 94.31 339 PHE A O 1
ATOM 2663 N N . GLY A 1 340 ? -42.594 25.016 17.344 1 93.5 340 GLY A N 1
ATOM 2664 C CA . GLY A 1 340 ? -42.062 23.672 17.5 1 93.5 340 GLY A CA 1
ATOM 2665 C C . GLY A 1 340 ? -42.594 22.688 16.5 1 93.5 340 GLY A C 1
ATOM 2666 O O . GLY A 1 340 ? -43.594 22.969 15.805 1 93.5 340 GLY A O 1
ATOM 2667 N N . ARG A 1 341 ? -42.031 21.578 16.438 1 89.62 341 ARG A N 1
ATOM 2668 C CA . ARG A 1 341 ? -42.5 20.484 15.594 1 89.62 341 ARG A CA 1
ATOM 2669 C C . ARG A 1 341 ? -42.531 19.172 16.359 1 89.62 341 ARG A C 1
ATOM 2671 O O . ARG A 1 341 ? -41.469 18.625 16.703 1 89.62 341 ARG A O 1
ATOM 2678 N N . PRO A 1 342 ? -43.625 18.625 16.484 1 89.81 342 PRO A N 1
ATOM 2679 C CA . PRO A 1 342 ? -44.938 19.188 16.172 1 89.81 342 PRO A CA 1
ATOM 2680 C C . PRO A 1 342 ? -45.25 20.453 16.969 1 89.81 342 PRO A C 1
ATOM 2682 O O . PRO A 1 342 ? -44.562 20.75 17.938 1 89.81 342 PRO A O 1
ATOM 2685 N N . PRO A 1 343 ? -46.281 21.188 16.516 1 94 343 PRO A N 1
ATOM 2686 C CA . PRO A 1 343 ? -46.625 22.406 17.25 1 94 343 PRO A CA 1
ATOM 2687 C C . PRO A 1 343 ? -46.906 22.141 18.734 1 94 343 PRO A C 1
ATOM 2689 O O . PRO A 1 343 ? -47.656 21.219 19.062 1 94 343 PRO A O 1
ATOM 2692 N N . PRO A 1 344 ? -46.281 22.891 19.625 1 95.31 344 PRO A N 1
ATOM 2693 C CA . PRO A 1 344 ? -46.438 22.641 21.062 1 95.31 344 PRO A CA 1
ATOM 2694 C C . PRO A 1 344 ? -47.812 23.047 21.578 1 95.31 344 PRO A C 1
ATOM 2696 O O . PRO A 1 344 ? -48.5 23.844 20.969 1 95.31 344 PRO A O 1
ATOM 2699 N N . THR A 1 345 ? -48.188 22.484 22.625 1 95.69 345 THR A N 1
ATOM 2700 C CA . THR A 1 345 ? -49.344 22.938 23.391 1 95.69 345 THR A CA 1
ATOM 2701 C C . THR A 1 345 ? -48.938 24.109 24.297 1 95.69 345 THR A C 1
ATOM 2703 O O . THR A 1 345 ? -47.938 24.031 24.984 1 95.69 345 THR A O 1
ATOM 2706 N N . VAL A 1 346 ? -49.719 25.203 24.266 1 96.44 346 VAL A N 1
ATOM 2707 C CA . VAL A 1 346 ? -49.375 26.406 25.031 1 96.44 346 VAL A CA 1
ATOM 2708 C C . VAL A 1 346 ? -50.406 26.594 26.156 1 96.44 346 VAL A C 1
ATOM 2710 O O . VAL A 1 346 ? -51.594 26.547 25.922 1 96.44 346 VAL A O 1
ATOM 2713 N N . THR A 1 347 ? -49.938 26.766 27.344 1 96.31 347 THR A N 1
ATOM 2714 C CA . THR A 1 347 ? -50.781 27.062 28.5 1 96.31 347 THR A CA 1
ATOM 2715 C C . THR A 1 347 ? -50.156 28.203 29.328 1 96.31 347 THR A C 1
ATOM 2717 O O . THR A 1 347 ? -49.031 28.625 29.062 1 96.31 347 THR A O 1
ATOM 2720 N N . PHE A 1 348 ? -50.969 28.766 30.219 1 96.38 348 PHE A N 1
ATOM 2721 C CA . PHE A 1 348 ? -50.5 29.844 31.109 1 96.38 348 PHE A CA 1
ATOM 2722 C C . PHE A 1 348 ? -50.594 29.391 32.562 1 96.38 348 PHE A C 1
ATOM 2724 O O . PHE A 1 348 ? -51.375 28.547 32.938 1 96.38 348 PHE A O 1
ATOM 2731 N N . ARG A 1 349 ? -49.719 29.938 33.25 1 95.31 349 ARG A N 1
ATOM 2732 C CA . ARG A 1 349 ? -49.75 29.781 34.688 1 95.31 349 ARG A CA 1
ATOM 2733 C C . ARG A 1 349 ? -49.469 31.109 35.375 1 95.31 349 ARG A C 1
ATOM 2735 O O . ARG A 1 349 ? -48.5 31.797 35.094 1 95.31 349 ARG A O 1
ATOM 2742 N N . LYS A 1 350 ? -50.438 31.453 36.188 1 93.88 350 LYS A N 1
ATOM 2743 C CA . LYS A 1 350 ? -50.125 32.594 37.062 1 93.88 350 LYS A CA 1
ATOM 2744 C C . LYS A 1 350 ? -49.094 32.188 38.094 1 93.88 350 LYS A C 1
ATOM 2746 O O . LYS A 1 350 ? -49.188 31.141 38.719 1 93.88 350 LYS A O 1
ATOM 2751 N N . LEU A 1 351 ? -48.062 32.906 38.25 1 91 351 LEU A N 1
ATOM 2752 C CA . LEU A 1 351 ? -46.938 32.562 39.094 1 91 351 LEU A CA 1
ATOM 2753 C C . LEU A 1 351 ? -47.406 32.406 40.562 1 91 351 LEU A C 1
ATOM 2755 O O . LEU A 1 351 ? -46.812 31.672 41.312 1 91 351 LEU A O 1
ATOM 2759 N N . THR A 1 352 ? -48.469 33.156 40.875 1 86.94 352 THR A N 1
ATOM 2760 C CA . THR A 1 352 ? -48.969 33.062 42.25 1 86.94 352 THR A CA 1
ATOM 2761 C C . THR A 1 352 ? -49.875 31.828 42.406 1 86.94 352 THR A C 1
ATOM 2763 O O . THR A 1 352 ? -50.25 31.484 43.5 1 86.94 352 THR A O 1
ATOM 2766 N N . ALA A 1 353 ? -50.156 31.281 41.281 1 86.81 353 ALA A N 1
ATOM 2767 C CA . ALA A 1 353 ? -50.969 30.094 41.312 1 86.81 353 ALA A CA 1
ATOM 2768 C C . ALA A 1 353 ? -50.125 28.828 41.156 1 86.81 353 ALA A C 1
ATOM 2770 O O . ALA A 1 353 ? -49.062 28.859 40.562 1 86.81 353 ALA A O 1
ATOM 2771 N N . ASP A 1 354 ? -50.625 27.734 41.719 1 85.88 354 ASP A N 1
ATOM 2772 C CA . ASP A 1 354 ? -49.875 26.469 41.688 1 85.88 354 ASP A CA 1
ATOM 2773 C C . ASP A 1 354 ? -50.125 25.734 40.375 1 85.88 354 ASP A C 1
ATOM 2775 O O . ASP A 1 354 ? -49.219 25.062 39.844 1 85.88 354 ASP A O 1
ATOM 2779 N N . LYS A 1 355 ? -51.344 25.906 39.844 1 90.81 355 LYS A N 1
ATOM 2780 C CA . LYS A 1 355 ? -51.688 25.094 38.688 1 90.81 355 LYS A CA 1
ATOM 2781 C C . LYS A 1 355 ? -51.781 25.953 37.438 1 90.81 355 LYS A C 1
ATOM 2783 O O . LYS A 1 355 ? -52.125 27.125 37.5 1 90.81 355 LYS A O 1
ATOM 2788 N N . GLN A 1 356 ? -51.531 25.297 36.344 1 93.06 356 GLN A N 1
ATOM 2789 C CA . GLN A 1 356 ? -51.688 25.906 35.031 1 93.06 356 GLN A CA 1
ATOM 2790 C C . GLN A 1 356 ? -53.188 25.953 34.656 1 93.06 356 GLN A C 1
ATOM 2792 O O . GLN A 1 356 ? -53.969 25.141 35.125 1 93.06 356 GLN A O 1
ATOM 2797 N N . TYR A 1 357 ? -53.438 26.984 33.844 1 94.94 357 TYR A N 1
ATOM 2798 C CA . TYR A 1 357 ? -54.812 27.031 33.281 1 94.94 357 TYR A CA 1
ATOM 2799 C C . TYR A 1 357 ? -55.062 25.859 32.344 1 94.94 357 TYR A C 1
ATOM 2801 O O . TYR A 1 357 ? -54.156 25.453 31.609 1 94.94 357 TYR A O 1
ATOM 2809 N N . VAL A 1 358 ? -56.219 25.219 32.438 1 93.88 358 VAL A N 1
ATOM 2810 C CA . VAL A 1 358 ? -56.531 24.094 31.578 1 93.88 358 VAL A CA 1
ATOM 2811 C C . VAL A 1 358 ? -57.25 24.594 30.328 1 93.88 358 VAL A C 1
ATOM 2813 O O . VAL A 1 358 ? -57.844 25.672 30.328 1 93.88 358 VAL A O 1
ATOM 2816 N N . MET A 1 359 ? -57.25 23.781 29.266 1 94.5 359 MET A N 1
ATOM 2817 C CA . MET A 1 359 ? -57.906 24.156 28.016 1 94.5 359 MET A CA 1
ATOM 2818 C C . MET A 1 359 ? -59.406 24.281 28.219 1 94.5 359 MET A C 1
ATOM 2820 O O . MET A 1 359 ? -60.031 23.391 28.812 1 94.5 359 MET A O 1
ATOM 2824 N N . GLY A 1 360 ? -59.938 25.422 27.719 1 94.62 360 GLY A N 1
ATOM 2825 C CA . GLY A 1 360 ? -61.375 25.672 27.859 1 94.62 360 GLY A CA 1
ATOM 2826 C C . GLY A 1 360 ? -61.688 26.609 29.016 1 94.62 360 GLY A C 1
ATOM 2827 O O . GLY A 1 360 ? -60.875 27.438 29.391 1 94.62 360 GLY A O 1
ATOM 2828 N N . VAL A 1 361 ? -63 26.531 29.406 1 95.62 361 VAL A N 1
ATOM 2829 C CA . VAL A 1 361 ? -63.5 27.406 30.453 1 95.62 361 VAL A CA 1
ATOM 2830 C C . VAL A 1 361 ? -62.906 26.984 31.797 1 95.62 361 VAL A C 1
ATOM 2832 O O . VAL A 1 361 ? -62.906 25.797 32.125 1 95.62 361 VAL A O 1
ATOM 2835 N N . GLN A 1 362 ? -62.406 27.922 32.5 1 93.12 362 GLN A N 1
ATOM 2836 C CA . GLN A 1 362 ? -61.875 27.656 33.812 1 93.12 362 GLN A CA 1
ATOM 2837 C C . GLN A 1 362 ? -62.969 27.641 34.875 1 93.12 362 GLN A C 1
ATOM 2839 O O . GLN A 1 362 ? -64.125 27.953 34.562 1 93.12 362 GLN A O 1
ATOM 2844 N N . PRO A 1 363 ? -62.562 27.172 36.188 1 91.62 363 PRO A N 1
ATOM 2845 C CA . PRO A 1 363 ? -63.562 27.281 37.25 1 91.62 363 PRO A CA 1
ATOM 2846 C C . PRO A 1 363 ? -64.125 28.703 37.406 1 91.62 363 PRO A C 1
ATOM 2848 O O . PRO A 1 363 ? -65.312 28.891 37.688 1 91.62 363 PRO A O 1
ATOM 2851 N N . ASP A 1 364 ? -63.219 29.672 37.312 1 91.69 364 ASP A N 1
ATOM 2852 C CA . ASP A 1 364 ? -63.625 31.047 37.125 1 91.69 364 ASP A CA 1
ATOM 2853 C C . ASP A 1 364 ? -64.125 31.297 35.688 1 91.69 364 ASP A C 1
ATOM 2855 O O . ASP A 1 364 ? -63.281 31.406 34.781 1 91.69 364 ASP A O 1
ATOM 2859 N N . ASP A 1 365 ? -65.375 31.297 35.438 1 92.44 365 ASP A N 1
ATOM 2860 C CA . ASP A 1 365 ? -66 31.266 34.125 1 92.44 365 ASP A CA 1
ATOM 2861 C C . ASP A 1 365 ? -65.625 32.5 33.312 1 92.44 365 ASP A C 1
ATOM 2863 O O . ASP A 1 365 ? -65.812 32.562 32.094 1 92.44 365 ASP A O 1
ATOM 2867 N N . ARG A 1 366 ? -65.062 33.5 33.906 1 94.62 366 ARG A N 1
ATOM 2868 C CA . ARG A 1 366 ? -64.562 34.688 33.188 1 94.62 366 ARG A CA 1
ATOM 2869 C C . ARG A 1 366 ? -63.344 34.406 32.344 1 94.62 366 ARG A C 1
ATOM 2871 O O . ARG A 1 366 ? -63.031 35.125 31.406 1 94.62 366 ARG A O 1
ATOM 2878 N N . ILE A 1 367 ? -62.594 33.344 32.781 1 95.31 367 ILE A N 1
ATOM 2879 C CA . ILE A 1 367 ? -61.312 33.062 32.156 1 95.31 367 ILE A CA 1
ATOM 2880 C C . ILE A 1 367 ? -61.438 31.859 31.234 1 95.31 367 ILE A C 1
ATOM 2882 O O . ILE A 1 367 ? -61.906 30.797 31.641 1 95.31 367 ILE A O 1
ATOM 2886 N N . ILE A 1 368 ? -61.031 32 29.984 1 96.56 368 ILE A N 1
ATOM 2887 C CA . ILE A 1 368 ? -61.094 30.938 28.984 1 96.56 368 ILE A CA 1
ATOM 2888 C C . ILE A 1 368 ? -59.719 30.75 28.344 1 96.56 368 ILE A C 1
ATOM 2890 O O . ILE A 1 368 ? -59.062 31.734 27.922 1 96.56 368 ILE A O 1
ATOM 2894 N N . MET A 1 369 ? -59.219 29.578 28.391 1 96.19 369 MET A N 1
ATOM 2895 C CA . MET A 1 369 ? -57.969 29.219 27.75 1 96.19 369 MET A CA 1
ATOM 2896 C C . MET A 1 369 ? -58.188 28.547 26.406 1 96.19 369 MET A C 1
ATOM 2898 O O . MET A 1 369 ? -58.938 27.562 26.328 1 96.19 369 MET A O 1
ATOM 2902 N N . THR A 1 370 ? -57.625 29.078 25.312 1 96 370 THR A N 1
ATOM 2903 C CA . THR A 1 370 ? -57.75 28.469 23.984 1 96 370 THR A CA 1
ATOM 2904 C C . THR A 1 370 ? -56.406 28.422 23.281 1 96 370 THR A C 1
ATOM 2906 O O . THR A 1 370 ? -55.5 29.188 23.594 1 96 370 THR A O 1
ATOM 2909 N N . ASN A 1 371 ? -56.156 27.375 22.453 1 95.69 371 ASN A N 1
ATOM 2910 C CA . ASN A 1 371 ? -55 27.25 21.578 1 95.69 371 ASN A CA 1
ATOM 2911 C C . ASN A 1 371 ? -55.375 27.266 20.109 1 95.69 371 ASN A C 1
ATOM 2913 O O . ASN A 1 371 ? -56.375 26.672 19.719 1 95.69 371 ASN A O 1
ATOM 2917 N N . ARG A 1 372 ? -54.625 27.969 19.375 1 94.56 372 ARG A N 1
ATOM 2918 C CA . ARG A 1 372 ? -54.719 27.922 17.922 1 94.56 372 ARG A CA 1
ATOM 2919 C C . ARG A 1 372 ? -53.438 27.406 17.297 1 94.56 372 ARG A C 1
ATOM 2921 O O . ARG A 1 372 ? -52.469 28.141 17.141 1 94.56 372 ARG A O 1
ATOM 2928 N N . ALA A 1 373 ? -53.469 26.141 16.984 1 92.56 373 ALA A N 1
ATOM 2929 C CA . ALA A 1 373 ? -52.25 25.5 16.453 1 92.56 373 ALA A CA 1
ATOM 2930 C C . ALA A 1 373 ? -52.281 25.469 14.93 1 92.56 373 ALA A C 1
ATOM 2932 O O . ALA A 1 373 ? -53.344 25.297 14.328 1 92.56 373 ALA A O 1
ATOM 2933 N N . ASP A 1 374 ? -51.125 25.703 14.312 1 90.75 374 ASP A N 1
ATOM 2934 C CA . ASP A 1 374 ? -50.906 25.562 12.875 1 90.75 374 ASP A CA 1
ATOM 2935 C C . ASP A 1 374 ? -49.844 24.5 12.594 1 90.75 374 ASP A C 1
ATOM 2937 O O . ASP A 1 374 ? -48.656 24.734 12.766 1 90.75 374 ASP A O 1
ATOM 2941 N N . ASP A 1 375 ? -50.312 23.453 12.016 1 86.12 375 ASP A N 1
ATOM 2942 C CA . ASP A 1 375 ? -49.375 22.328 11.781 1 86.12 375 ASP A CA 1
ATOM 2943 C C . ASP A 1 375 ? -48.375 22.656 10.68 1 86.12 375 ASP A C 1
ATOM 2945 O O . ASP A 1 375 ? -47.281 22.141 10.672 1 86.12 375 ASP A O 1
ATOM 2949 N N . VAL A 1 376 ? -48.75 23.469 9.75 1 85.75 376 VAL A N 1
ATOM 2950 C CA . VAL A 1 376 ? -47.906 23.781 8.617 1 85.75 376 VAL A CA 1
ATOM 2951 C C . VAL A 1 376 ? -46.75 24.688 9.078 1 85.75 376 VAL A C 1
ATOM 2953 O O . VAL A 1 376 ? -45.562 24.406 8.797 1 85.75 376 VAL A O 1
ATOM 2956 N N . SER A 1 377 ? -47 25.609 9.938 1 87.06 377 SER A N 1
ATOM 2957 C CA . SER A 1 377 ? -45.969 26.547 10.391 1 87.06 377 SER A CA 1
ATOM 2958 C C . SER A 1 377 ? -45.281 26.031 11.656 1 87.06 377 SER A C 1
ATOM 2960 O O . SER A 1 377 ? -44.188 26.469 11.992 1 87.06 377 SER A O 1
ATOM 2962 N N . GLY A 1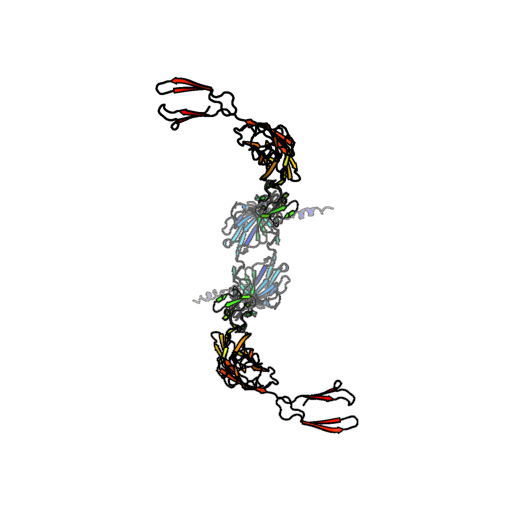 378 ? -45.906 25.156 12.305 1 89.38 378 GLY A N 1
ATOM 2963 C CA . GLY A 1 378 ? -45.375 24.672 13.562 1 89.38 378 GLY A CA 1
ATOM 2964 C C . GLY A 1 378 ? -45.625 25.609 14.719 1 89.38 378 GLY A C 1
ATOM 2965 O O . GLY A 1 378 ? -45.031 25.469 15.789 1 89.38 378 GLY A O 1
ATOM 2966 N N . GLU A 1 379 ? -46.469 26.594 14.531 1 93.44 379 GLU A N 1
ATOM 2967 C CA . GLU A 1 379 ? -46.688 27.609 15.547 1 93.44 379 GLU A CA 1
ATOM 2968 C C . GLU A 1 379 ? -48.031 27.375 16.266 1 93.44 379 GLU A C 1
ATOM 2970 O O . GLU A 1 379 ? -49 26.922 15.664 1 93.44 379 GLU A O 1
ATOM 2975 N N . THR A 1 380 ? -48.031 27.641 17.5 1 96.25 380 THR A N 1
ATOM 2976 C CA . THR A 1 380 ? -49.25 27.641 18.297 1 96.25 380 THR A CA 1
ATOM 2977 C C . THR A 1 380 ? -49.406 28.953 19.047 1 96.25 380 THR A C 1
ATOM 2979 O O . THR A 1 380 ? -48.438 29.438 19.656 1 96.25 380 THR A O 1
ATOM 2982 N N . VAL A 1 381 ? -50.625 29.594 18.969 1 96 381 VAL A N 1
ATOM 2983 C CA . VAL A 1 381 ? -50.906 30.781 19.75 1 96 381 VAL A CA 1
ATOM 2984 C C . VAL A 1 381 ? -51.812 30.422 20.922 1 96 381 VAL A C 1
ATOM 2986 O O . VAL A 1 381 ? -52.938 29.938 20.719 1 96 381 VAL A O 1
ATOM 2989 N N . GLY A 1 382 ? -51.344 30.484 22.016 1 96.5 382 GLY A N 1
ATOM 2990 C CA . GLY A 1 382 ? -52.156 30.359 23.219 1 96.5 382 GLY A CA 1
ATOM 2991 C C . GLY A 1 382 ? -52.812 31.656 23.625 1 96.5 382 GLY A C 1
ATOM 2992 O O . GLY A 1 382 ? -52.188 32.719 23.609 1 96.5 382 GLY A O 1
ATOM 2993 N N . ILE A 1 383 ? -54.125 31.594 23.953 1 96.12 383 ILE A N 1
ATOM 2994 C CA . ILE A 1 383 ? -54.906 32.781 24.297 1 96.12 383 ILE A CA 1
ATOM 2995 C C . ILE A 1 383 ? -55.625 32.594 25.625 1 96.12 383 ILE A C 1
ATOM 2997 O O . ILE A 1 383 ? -56.375 31.641 25.781 1 96.12 383 ILE A O 1
ATOM 3001 N N . LEU A 1 384 ? -55.375 33.375 26.516 1 96.69 384 LEU A N 1
ATOM 3002 C CA . LEU A 1 384 ? -56.094 33.438 27.781 1 96.69 384 LEU A CA 1
ATOM 3003 C C . LEU A 1 384 ? -57 34.688 27.797 1 96.69 384 LEU A C 1
ATOM 3005 O O . LEU A 1 384 ? -56.531 35.812 27.891 1 96.69 384 LEU A O 1
ATOM 3009 N N . THR A 1 385 ? -58.25 34.469 27.719 1 96.62 385 THR A N 1
ATOM 3010 C CA . THR A 1 385 ? -59.219 35.531 27.719 1 96.62 385 THR A CA 1
ATOM 3011 C C . THR A 1 385 ? -59.781 35.75 29.125 1 96.62 385 THR A C 1
ATOM 3013 O O . THR A 1 385 ? -60.25 34.781 29.781 1 96.62 385 THR A O 1
ATOM 3016 N N . ILE A 1 386 ? -59.75 36.938 29.578 1 96.44 386 ILE A N 1
ATOM 3017 C CA . ILE A 1 386 ? -60.281 37.312 30.875 1 96.44 386 ILE A CA 1
ATOM 3018 C C . ILE A 1 386 ? -61.406 38.344 30.688 1 96.44 386 ILE A C 1
ATOM 3020 O O . ILE A 1 386 ? -61.156 39.469 30.234 1 96.44 386 ILE A O 1
ATOM 3024 N N . SER A 1 387 ? -62.562 37.938 31.031 1 96.25 387 SER A N 1
ATOM 3025 C CA . SER A 1 387 ? -63.688 38.875 30.953 1 96.25 387 SER A CA 1
ATOM 3026 C C . SER A 1 387 ? -63.844 39.656 32.25 1 96.25 387 SER A C 1
ATOM 3028 O O . SER A 1 387 ? -63.688 39.125 33.344 1 96.25 387 SER A O 1
ATOM 3030 N N . SER A 1 388 ? -64.125 40.969 32.156 1 95.12 388 SER A N 1
ATOM 3031 C CA . SER A 1 388 ? -64.312 41.844 33.312 1 95.12 388 SER A CA 1
ATOM 3032 C C . SER A 1 388 ? -63.156 41.719 34.312 1 95.12 388 SER A C 1
ATOM 3034 O O . SER A 1 388 ? -63.344 41.25 35.438 1 95.12 388 SER A O 1
ATOM 3036 N N . ALA A 1 389 ? -62.062 42.188 33.844 1 95.31 389 ALA A N 1
ATOM 3037 C CA . ALA A 1 389 ? -60.812 42.031 34.594 1 95.31 389 ALA A CA 1
ATOM 3038 C C . ALA A 1 389 ? -61 42.594 36.031 1 95.31 389 ALA A C 1
ATOM 3040 O O . ALA A 1 389 ? -61.656 43.625 36.219 1 95.31 389 ALA A O 1
ATOM 3041 N N . LEU A 1 390 ? -60.406 41.906 36.969 1 93.94 390 LEU A N 1
ATOM 3042 C CA . LEU A 1 390 ? -60.375 42.312 38.375 1 93.94 390 LEU A CA 1
ATOM 3043 C C . LEU A 1 390 ? -58.969 42.656 38.781 1 93.94 390 LEU A C 1
ATOM 3045 O O . LEU A 1 390 ? -58 42.25 38.125 1 93.94 390 LEU A O 1
ATOM 3049 N N . THR A 1 391 ? -58.812 43.375 39.875 1 89.88 391 THR A N 1
ATOM 3050 C CA . THR A 1 391 ? -57.5 43.75 40.375 1 89.88 391 THR A CA 1
ATOM 3051 C C . THR A 1 391 ? -56.688 42.531 40.719 1 89.88 391 THR A C 1
ATOM 3053 O O . THR A 1 391 ? -55.438 42.531 40.625 1 89.88 391 THR A O 1
ATOM 3056 N N . ASN A 1 392 ? -57.344 41.438 41 1 90.12 392 ASN A N 1
ATOM 3057 C CA . ASN A 1 392 ? -56.656 40.188 41.375 1 90.12 392 ASN A CA 1
ATOM 3058 C C . ASN A 1 392 ? -56.062 39.5 40.156 1 90.12 392 ASN A C 1
ATOM 3060 O O . ASN A 1 392 ? -55.219 38.625 40.281 1 90.12 392 ASN A O 1
ATOM 3064 N N . ASP A 1 393 ? -56.469 39.906 39 1 94.25 393 ASP A N 1
ATOM 3065 C CA . ASP A 1 393 ? -55.906 39.344 37.781 1 94.25 393 ASP A CA 1
ATOM 3066 C C . ASP A 1 393 ? -54.531 39.938 37.469 1 94.25 393 ASP A C 1
ATOM 3068 O O . ASP A 1 393 ? -53.812 39.375 36.656 1 94.25 393 ASP A O 1
ATOM 3072 N N . ASP A 1 394 ? -54.25 40.969 38.156 1 93.38 394 ASP A N 1
ATOM 3073 C CA . ASP A 1 394 ? -52.938 41.594 38 1 93.38 394 ASP A CA 1
ATOM 3074 C C . ASP A 1 394 ? -51.812 40.656 38.469 1 93.38 394 ASP A C 1
ATOM 3076 O O . ASP A 1 394 ? -51.938 40 39.5 1 93.38 394 ASP A O 1
ATOM 3080 N N . GLY A 1 395 ? -50.75 40.562 37.625 1 93.06 395 GLY A N 1
ATOM 3081 C CA . GLY A 1 395 ? -49.625 39.781 38.062 1 93.06 395 GLY A CA 1
ATOM 3082 C C . GLY A 1 395 ? -48.812 39.188 36.906 1 93.06 395 GLY A C 1
ATOM 3083 O O . GLY A 1 395 ? -49 39.594 35.75 1 93.06 395 GLY A O 1
ATOM 3084 N N . LEU A 1 396 ? -47.906 38.312 37.375 1 94.38 396 LEU A N 1
ATOM 3085 C CA . LEU A 1 396 ? -47.031 37.656 36.438 1 94.38 396 LEU A CA 1
ATOM 3086 C C . LEU A 1 396 ? -47.656 36.344 35.938 1 94.38 396 LEU A C 1
ATOM 3088 O O . LEU A 1 396 ? -48.156 35.562 36.75 1 94.38 396 LEU A O 1
ATOM 3092 N N . TYR A 1 397 ? -47.625 36.281 34.656 1 96 397 TYR A N 1
ATOM 3093 C CA . TYR A 1 397 ? -48.062 35.031 34.031 1 96 397 TYR A CA 1
ATOM 3094 C C . TYR A 1 397 ? -46.938 34.375 33.281 1 96 397 TYR A C 1
ATOM 3096 O O . TYR A 1 397 ? -46.125 35.031 32.625 1 96 397 TYR A O 1
ATOM 3104 N N . GLU A 1 398 ? -46.875 33.062 33.406 1 96.38 398 GLU A N 1
ATOM 3105 C CA . GLU A 1 398 ? -45.906 32.25 32.688 1 96.38 398 GLU A CA 1
ATOM 3106 C C . GLU A 1 398 ? -46.531 31.5 31.516 1 96.38 398 GLU A C 1
ATOM 3108 O O . GLU A 1 398 ? -47.531 30.797 31.672 1 96.38 398 GLU A O 1
ATOM 3113 N N . CYS A 1 399 ? -45.938 31.766 30.438 1 96.69 399 CYS A N 1
ATOM 3114 C CA . CYS A 1 399 ? -46.312 31 29.25 1 96.69 399 CYS A CA 1
ATOM 3115 C C . CYS A 1 399 ? -45.531 29.688 29.203 1 96.69 399 CYS A C 1
ATOM 3117 O O . CYS A 1 399 ? -44.312 29.672 29.312 1 96.69 399 CYS A O 1
ATOM 3119 N N . VAL A 1 400 ? -46.219 28.531 29.062 1 96.25 400 VAL A N 1
ATOM 3120 C CA . VAL A 1 400 ? -45.625 27.203 29.031 1 96.25 400 VAL A CA 1
ATOM 3121 C C . VAL A 1 400 ? -45.938 26.547 27.688 1 96.25 400 VAL A C 1
ATOM 3123 O O . VAL A 1 400 ? -47.125 26.281 27.375 1 96.25 400 VAL A O 1
ATOM 3126 N N . ALA A 1 401 ? -44.906 26.312 26.953 1 96.56 401 ALA A N 1
ATOM 3127 C CA . ALA A 1 401 ? -45.031 25.594 25.688 1 96.56 401 ALA A CA 1
ATOM 3128 C C . ALA A 1 401 ? -44.406 24.203 25.797 1 96.56 401 ALA A C 1
ATOM 3130 O O . ALA A 1 401 ? -43.25 24.062 26.125 1 96.56 401 ALA A O 1
ATOM 3131 N N . LYS A 1 402 ? -45.188 23.156 25.422 1 95.5 402 LYS A N 1
ATOM 3132 C CA . LYS A 1 402 ? -44.719 21.781 25.594 1 95.5 402 LYS A CA 1
ATOM 3133 C C . LYS A 1 402 ? -45 20.938 24.344 1 95.5 402 LYS A C 1
ATOM 3135 O O . LYS A 1 402 ? -46.094 21.047 23.766 1 95.5 402 LYS A O 1
ATOM 3140 N N . ASN A 1 403 ? -44.062 20.156 23.922 1 93.94 403 ASN A N 1
ATOM 3141 C CA . ASN A 1 403 ? -44.219 19.094 22.938 1 93.94 403 ASN A CA 1
ATOM 3142 C C . ASN A 1 403 ? -43.312 17.906 23.219 1 93.94 403 ASN A C 1
ATOM 3144 O O . ASN A 1 403 ? -42.781 17.766 24.328 1 93.94 403 ASN A O 1
ATOM 3148 N N . ALA A 1 404 ? -43.188 16.969 22.297 1 91.25 404 ALA A N 1
ATOM 3149 C CA . ALA A 1 404 ? -42.438 15.734 22.5 1 91.25 404 ALA A CA 1
ATOM 3150 C C . ALA A 1 404 ? -40.938 16.031 22.703 1 91.25 404 ALA A C 1
ATOM 3152 O O . ALA A 1 404 ? -40.219 15.211 23.266 1 91.25 404 ALA A O 1
ATOM 3153 N N . GLY A 1 405 ? -40.5 17.188 22.297 1 90.44 405 GLY A N 1
ATOM 3154 C CA . GLY A 1 405 ? -39.094 17.562 22.406 1 90.44 405 GLY A CA 1
ATOM 3155 C C . GLY A 1 405 ? -38.75 18.156 23.75 1 90.44 405 GLY A C 1
ATOM 3156 O O . GLY A 1 405 ? -37.562 18.188 24.125 1 90.44 405 GLY A O 1
ATOM 3157 N N . GLY A 1 406 ? -39.75 18.797 24.406 1 92.31 406 GLY A N 1
ATOM 3158 C CA . GLY A 1 406 ? -39.469 19.422 25.688 1 92.31 406 GLY A CA 1
ATOM 3159 C C . GLY A 1 406 ? -40.438 20.516 26.062 1 92.31 406 GLY A C 1
ATOM 3160 O O . GLY A 1 406 ? -41.625 20.469 25.656 1 92.31 406 GLY A O 1
ATOM 3161 N N . VAL A 1 407 ? -39.938 21.359 27.031 1 94.69 407 VAL A N 1
ATOM 3162 C CA . VAL A 1 407 ? -40.781 22.422 27.547 1 94.69 407 VAL A CA 1
ATOM 3163 C C . VAL A 1 407 ? -40.031 23.75 27.5 1 94.69 407 VAL A C 1
ATOM 3165 O O . VAL A 1 407 ? -38.844 23.797 27.734 1 94.69 407 VAL A O 1
ATOM 3168 N N . ALA A 1 408 ? -40.719 24.75 27.094 1 95.19 408 ALA A N 1
ATOM 3169 C CA . ALA A 1 408 ? -40.188 26.109 27.109 1 95.19 408 ALA A CA 1
ATOM 3170 C C . ALA A 1 408 ? -41.031 27.031 27.969 1 95.19 408 ALA A C 1
ATOM 3172 O O . ALA A 1 408 ? -42.25 26.859 28.047 1 95.19 408 ALA A O 1
ATOM 3173 N N . TYR A 1 409 ? -40.375 28.031 28.578 1 95.25 409 TYR A N 1
ATOM 3174 C CA . TYR A 1 409 ? -41.062 28.969 29.469 1 95.25 409 TYR A CA 1
ATOM 3175 C C . TYR A 1 409 ? -40.719 30.406 29.125 1 95.25 409 TYR A C 1
ATOM 3177 O O . TYR A 1 409 ? -39.594 30.703 28.656 1 95.25 409 TYR A O 1
ATOM 3185 N N . LYS A 1 410 ? -41.688 31.266 29.328 1 96.25 410 LYS A N 1
ATOM 3186 C CA . LYS A 1 410 ? -41.469 32.688 29.234 1 96.25 410 LYS A CA 1
ATOM 3187 C C . LYS A 1 410 ? -42.469 33.469 30.109 1 96.25 410 LYS A C 1
ATOM 3189 O O . LYS A 1 410 ? -43.656 33.125 30.156 1 96.25 410 LYS A O 1
ATOM 3194 N N . ASN A 1 411 ? -42 34.469 30.812 1 94.94 411 ASN A N 1
ATOM 3195 C CA . ASN A 1 411 ? -42.844 35.219 31.719 1 94.94 411 ASN A CA 1
ATOM 3196 C C . ASN A 1 411 ? -43.375 36.5 31.047 1 94.94 411 ASN A C 1
ATOM 3198 O O . ASN A 1 411 ? -42.688 37.094 30.219 1 94.94 411 ASN A O 1
ATOM 3202 N N . GLY A 1 412 ? -44.594 36.844 31.344 1 94.88 412 GLY A N 1
ATOM 3203 C CA . GLY A 1 412 ? -45.25 38.094 30.984 1 94.88 412 GLY A CA 1
ATOM 3204 C C . GLY A 1 412 ? -46.062 38.688 32.125 1 94.88 412 GLY A C 1
ATOM 3205 O O . GLY A 1 412 ? -46.312 38.031 33.125 1 94.88 412 GLY A O 1
ATOM 3206 N N . HIS A 1 413 ? -46.375 39.938 31.875 1 95 413 HIS A N 1
ATOM 3207 C CA . HIS A 1 413 ? -47.062 40.656 32.969 1 95 413 HIS A CA 1
ATOM 3208 C C . HIS A 1 413 ? -48.406 41.219 32.469 1 95 413 HIS A C 1
ATOM 3210 O O . HIS A 1 413 ? -48.5 41.75 31.359 1 95 413 HIS A O 1
ATOM 3216 N N . LEU A 1 414 ? -49.406 41.062 33.281 1 95.62 414 LEU A N 1
ATOM 3217 C CA . LEU A 1 414 ? -50.688 41.719 33.094 1 95.62 414 LEU A CA 1
ATOM 3218 C C . LEU A 1 414 ? -50.875 42.812 34.156 1 95.62 414 LEU A C 1
ATOM 3220 O O . LEU A 1 414 ? -50.906 42.531 35.344 1 95.62 414 LEU A O 1
ATOM 3224 N N . THR A 1 415 ? -51.062 44.031 33.719 1 94.81 415 THR A N 1
ATOM 3225 C CA . THR A 1 415 ? -51.344 45.156 34.594 1 94.81 415 THR A CA 1
ATOM 3226 C C . THR A 1 415 ? -52.812 45.562 34.531 1 94.81 415 THR A C 1
ATOM 3228 O O . THR A 1 415 ? -53.344 45.812 33.438 1 94.81 415 THR A O 1
ATOM 3231 N N . VAL A 1 416 ? -53.469 45.594 35.594 1 94 416 VAL A N 1
ATOM 3232 C CA . VAL A 1 416 ? -54.875 46.031 35.656 1 94 416 VAL A CA 1
ATOM 3233 C C . VAL A 1 416 ? -54.906 47.438 36.281 1 94 416 VAL A C 1
ATOM 3235 O O . VAL A 1 416 ? -54.562 47.625 37.438 1 94 416 VAL A O 1
ATOM 3238 N N . GLU A 1 417 ? -55.375 48.344 35.469 1 94.88 417 GLU A N 1
ATOM 3239 C CA . GLU A 1 417 ? -55.562 49.719 35.938 1 94.88 417 GLU A CA 1
ATOM 3240 C C . GLU A 1 417 ? -56.906 49.906 36.594 1 94.88 417 GLU A C 1
ATOM 3242 O O . GLU A 1 417 ? -57.906 49.281 36.188 1 94.88 417 GLU A O 1
ATOM 3247 N N . PHE A 1 418 ? -56.938 50.656 37.594 1 92.94 418 PHE A N 1
ATOM 3248 C CA . PHE A 1 418 ? -58.188 50.875 38.281 1 92.94 418 PHE A CA 1
ATOM 3249 C C . PHE A 1 418 ? -58.188 52.25 38.938 1 92.94 418 PHE A C 1
ATOM 3251 O O . PHE A 1 418 ? -57.125 52.812 39.25 1 92.94 418 PHE A O 1
ATOM 3258 N N . PRO A 1 419 ? -59.406 52.844 39.125 1 91.81 419 PRO A N 1
ATOM 3259 C CA . PRO A 1 419 ? -59.531 54.156 39.781 1 91.81 419 PRO A CA 1
ATOM 3260 C C . PRO A 1 419 ? -59.156 54.094 41.25 1 91.81 419 PRO A C 1
ATOM 3262 O O . PRO A 1 419 ? -59.062 53 41.844 1 91.81 419 PRO A O 1
ATOM 3265 N N . PRO A 1 420 ? -58.844 55.25 41.812 1 90.69 420 PRO A N 1
ATOM 3266 C CA . PRO A 1 420 ? -58.438 55.312 43.219 1 90.69 420 PRO A CA 1
ATOM 3267 C C . PRO A 1 420 ? -59.469 54.688 44.156 1 90.69 420 PRO A C 1
ATOM 3269 O O . PRO A 1 420 ? -60.688 54.812 43.906 1 90.69 420 PRO A O 1
ATOM 3272 N N . SER A 1 421 ? -58.938 53.938 45.031 1 88.94 421 SER A N 1
ATOM 3273 C CA . SER A 1 421 ? -59.781 53.312 46.062 1 88.94 421 SER A CA 1
ATOM 3274 C C . SER A 1 421 ? -59.219 53.562 47.469 1 88.94 421 SER A C 1
ATOM 3276 O O . SER A 1 421 ? -58 53.562 47.656 1 88.94 421 SER A O 1
ATOM 3278 N N . PHE A 1 422 ? -60.188 53.875 48.438 1 88.44 422 PHE A N 1
ATOM 3279 C CA . PHE A 1 422 ? -59.812 54.125 49.812 1 88.44 422 PHE A CA 1
ATOM 3280 C C . PHE A 1 422 ? -60.125 52.938 50.719 1 88.44 422 PHE A C 1
ATOM 3282 O O . PHE A 1 422 ? -60.344 53.094 51.906 1 88.44 422 PHE A O 1
ATOM 3289 N N . ARG A 1 423 ? -60.125 51.812 50.156 1 80.06 423 ARG A N 1
ATOM 3290 C CA . ARG A 1 423 ? -60.562 50.594 50.844 1 80.06 423 ARG A CA 1
ATOM 3291 C C . ARG A 1 423 ? -59.688 50.312 52.062 1 80.06 423 ARG A C 1
ATOM 3293 O O . ARG A 1 423 ? -60.188 49.781 53.062 1 80.06 423 ARG A O 1
ATOM 3300 N N . ASN A 1 424 ? -58.5 50.875 52.125 1 77.75 424 ASN A N 1
ATOM 3301 C CA . ASN A 1 424 ? -57.625 50.594 53.281 1 77.75 424 ASN A CA 1
ATOM 3302 C C . ASN A 1 424 ? -57.562 51.812 54.219 1 77.75 424 ASN A C 1
ATOM 3304 O O . ASN A 1 424 ? -56.781 51.812 55.156 1 77.75 424 ASN A O 1
ATOM 3308 N N . MET A 1 425 ? -58.312 52.781 53.969 1 81.44 425 MET A N 1
ATOM 3309 C CA . MET A 1 425 ? -58.375 53.938 54.875 1 81.44 425 MET A CA 1
ATOM 3310 C C . MET A 1 425 ? -59.469 53.75 55.906 1 81.44 425 MET A C 1
ATOM 3312 O O . MET A 1 425 ? -60.656 53.844 55.625 1 81.44 425 MET A O 1
ATOM 3316 N N . GLN A 1 426 ? -59.25 53.188 57.031 1 71.88 426 GLN A N 1
ATOM 3317 C CA . GLN A 1 426 ? -60.219 52.844 58.062 1 71.88 426 GLN A CA 1
ATOM 3318 C C . GLN A 1 426 ? -60.531 54.062 58.938 1 71.88 426 GLN A C 1
ATOM 3320 O O . GLN A 1 426 ? -61.656 54.219 59.375 1 71.88 426 GLN A O 1
ATOM 3325 N N . ASN A 1 427 ? -59.625 54.969 59.188 1 67.69 427 ASN A N 1
ATOM 3326 C CA . ASN A 1 427 ? -59.844 56.031 60.156 1 67.69 427 ASN A CA 1
ATOM 3327 C C . ASN A 1 427 ? -60.375 57.312 59.531 1 67.69 427 ASN A C 1
ATOM 3329 O O . ASN A 1 427 ? -59.719 57.906 58.688 1 67.69 427 ASN A O 1
ATOM 3333 N N . ASN A 1 428 ? -61.656 57.719 60 1 78 428 ASN A N 1
ATOM 3334 C CA . ASN A 1 428 ? -62.312 58.906 59.406 1 78 428 ASN A CA 1
ATOM 3335 C C . ASN A 1 428 ? -62.344 60.062 60.406 1 78 428 ASN A C 1
ATOM 3337 O O . ASN A 1 428 ? -62.719 61.188 60.062 1 78 428 ASN A O 1
ATOM 3341 N N . THR A 1 429 ? -61.969 59.75 61.656 1 83.12 429 THR A N 1
ATOM 3342 C CA . THR A 1 429 ? -62.031 60.812 62.625 1 83.12 429 THR A CA 1
ATOM 3343 C C . THR A 1 429 ? -60.688 60.969 63.344 1 83.12 429 THR A C 1
ATOM 3345 O O . THR A 1 429 ? -60.094 60 63.781 1 83.12 429 THR A O 1
ATOM 3348 N N . PHE A 1 430 ? -60.188 62.188 63.406 1 84.69 430 PHE A N 1
ATOM 3349 C CA . PHE A 1 430 ? -58.969 62.562 64.125 1 84.69 430 PHE A CA 1
ATOM 3350 C C . PHE A 1 430 ? -59.312 63.531 65.25 1 84.69 430 PHE A C 1
ATOM 3352 O O . PHE A 1 430 ? -60.188 64.375 65.125 1 84.69 430 PHE A O 1
ATOM 3359 N N . LEU A 1 431 ? -58.625 63.375 66.312 1 83.44 431 LEU A N 1
ATOM 3360 C CA . LEU A 1 431 ? -58.812 64.25 67.5 1 83.44 431 LEU A CA 1
ATOM 3361 C C . LEU A 1 431 ? -57.562 65.062 67.75 1 83.44 431 LEU A C 1
ATOM 3363 O O . LEU A 1 431 ? -56.469 64.562 67.625 1 83.44 431 LEU A O 1
ATOM 3367 N N . SER A 1 432 ? -57.75 66.375 68 1 83.44 432 SER A N 1
ATOM 3368 C CA . SER A 1 432 ? -56.719 67.25 68.5 1 83.44 432 SER A CA 1
ATOM 3369 C C . SER A 1 432 ? -57.25 68.125 69.625 1 83.44 432 SER A C 1
ATOM 3371 O O . SER A 1 432 ? -58.469 68.375 69.75 1 83.44 432 SER A O 1
ATOM 3373 N N . TRP A 1 433 ? -56.219 68.5 70.688 1 81.56 433 TRP A N 1
ATOM 3374 C CA . TRP A 1 433 ? -56.625 69.312 71.812 1 81.56 433 TRP A CA 1
ATOM 3375 C C . TRP A 1 433 ? -55.562 70.375 72.062 1 81.56 433 TRP A C 1
ATOM 3377 O O . TRP A 1 433 ? -54.406 70.25 71.688 1 81.56 433 TRP A O 1
ATOM 3387 N N . GLU A 1 434 ? -56.062 71.438 72.625 1 78.19 434 GLU A N 1
ATOM 3388 C CA . GLU A 1 434 ? -55.188 72.5 73.062 1 78.19 434 GLU A CA 1
ATOM 3389 C C . GLU A 1 434 ? -54.375 73.062 71.938 1 78.19 434 GLU A C 1
ATOM 3391 O O . GLU A 1 434 ? -53.188 73.375 72.062 1 78.19 434 GLU A O 1
ATOM 3396 N N . GLN A 1 435 ? -54.938 73.062 70.688 1 81.44 435 GLN A N 1
ATOM 3397 C CA . GLN A 1 435 ? -54.344 73.625 69.5 1 81.44 435 GLN A CA 1
ATOM 3398 C C . GLN A 1 435 ? -53.094 72.875 69.125 1 81.44 435 GLN A C 1
ATOM 3400 O O . GLN A 1 435 ? -52.219 73.438 68.438 1 81.44 435 GLN A O 1
ATOM 3405 N N . ARG A 1 436 ? -53 71.625 69.5 1 83.56 436 ARG A N 1
ATOM 3406 C CA . ARG A 1 436 ? -51.844 70.812 69.062 1 83.56 436 ARG A CA 1
ATOM 3407 C C . ARG A 1 436 ? -51.969 70.438 67.562 1 83.56 436 ARG A C 1
ATOM 3409 O O . ARG A 1 436 ? -53.062 70.188 67.062 1 83.56 436 ARG A O 1
ATOM 3416 N N . PRO A 1 437 ? -50.812 70.5 67 1 87.62 437 PRO A N 1
ATOM 3417 C CA . PRO A 1 437 ? -50.844 70.125 65.625 1 87.62 437 PRO A CA 1
ATOM 3418 C C . PRO A 1 437 ? -51.219 68.688 65.375 1 87.62 437 PRO A C 1
ATOM 3420 O O . PRO A 1 437 ? -50.938 67.812 66.188 1 87.62 437 PRO A O 1
ATOM 3423 N N . VAL A 1 438 ? -51.969 68.375 64.25 1 87.19 438 VAL A N 1
ATOM 3424 C CA . VAL A 1 438 ? -52.406 67.062 63.844 1 87.19 438 VAL A CA 1
ATOM 3425 C C . VAL A 1 438 ? -52.094 66.812 62.375 1 87.19 438 VAL A C 1
ATOM 3427 O O . VAL A 1 438 ? -52.094 67.688 61.562 1 87.19 438 VAL A O 1
ATOM 3430 N N . ASN A 1 439 ? -51.781 65.5 62.094 1 88.56 439 ASN A N 1
ATOM 3431 C CA . ASN A 1 439 ? -51.562 65.062 60.719 1 88.56 439 ASN A CA 1
ATOM 3432 C C . ASN A 1 439 ? -52.719 64.188 60.219 1 88.56 439 ASN A C 1
ATOM 3434 O O . ASN A 1 439 ? -52.969 63.125 60.781 1 88.56 439 ASN A O 1
ATOM 3438 N N . LEU A 1 440 ? -53.469 64.688 59.219 1 89.38 440 LEU A N 1
ATOM 3439 C CA . LEU A 1 440 ? -54.469 63.875 58.5 1 89.38 440 LEU A CA 1
ATOM 3440 C C . LEU A 1 440 ? -53.812 63.188 57.281 1 89.38 440 LEU A C 1
ATOM 3442 O O . LEU A 1 440 ? -53.312 63.844 56.375 1 89.38 440 LEU A O 1
ATOM 3446 N N . THR A 1 441 ? -53.812 61.875 57.344 1 88.38 441 THR A N 1
ATOM 3447 C CA . THR A 1 441 ? -53.156 61.125 56.281 1 88.38 441 THR A CA 1
ATOM 3448 C C . THR A 1 441 ? -54.219 60.469 55.375 1 88.38 441 THR A C 1
ATOM 3450 O O . THR A 1 441 ? -55.188 59.906 55.844 1 88.38 441 THR A O 1
ATOM 3453 N N . CYS A 1 442 ? -54.062 60.625 54.062 1 88.62 442 CYS A N 1
ATOM 3454 C CA . CYS A 1 442 ? -54.906 60.031 53.031 1 88.62 442 CYS A CA 1
ATOM 3455 C C . CYS A 1 442 ? -54.094 59.062 52.156 1 88.62 442 CYS A C 1
ATOM 3457 O O . CYS A 1 442 ? -53.062 59.438 51.625 1 88.62 442 CYS A O 1
ATOM 3459 N N . ILE A 1 443 ? -54.562 57.812 52.062 1 88.19 443 ILE A N 1
ATOM 3460 C CA . ILE A 1 443 ? -53.938 56.781 51.25 1 88.19 443 ILE A CA 1
ATOM 3461 C C . ILE A 1 443 ? -54.906 56.344 50.156 1 88.19 443 ILE A C 1
ATOM 3463 O O . ILE A 1 443 ? -55.938 55.75 50.438 1 88.19 443 ILE A O 1
ATOM 3467 N N . ALA A 1 444 ? -54.594 56.562 48.906 1 90.06 444 ALA A N 1
ATOM 3468 C CA . ALA A 1 444 ? -55.406 56.156 47.75 1 90.06 444 ALA A CA 1
ATOM 3469 C C . ALA A 1 444 ? -54.688 55.094 46.938 1 90.06 444 ALA A C 1
ATOM 3471 O O . ALA A 1 444 ? -53.594 55.344 46.406 1 90.06 444 ALA A O 1
ATOM 3472 N N . GLU A 1 445 ? -55.281 53.906 46.875 1 88.81 445 GLU A N 1
ATOM 3473 C CA . GLU A 1 445 ? -54.75 52.844 46.031 1 88.81 445 GLU A CA 1
ATOM 3474 C C . GLU A 1 445 ? -55.312 52.938 44.625 1 88.81 445 GLU A C 1
ATOM 3476 O O . GLU A 1 445 ? -56.531 52.938 44.438 1 88.81 445 GLU A O 1
ATOM 3481 N N . SER A 1 446 ? -54.5 53 43.656 1 90.31 446 SER A N 1
ATOM 3482 C CA . SER A 1 446 ? -54.906 53.062 42.25 1 90.31 446 SER A CA 1
ATOM 3483 C C . SER A 1 446 ? -53.781 52.719 41.312 1 90.31 446 SER A C 1
ATOM 3485 O O . SER A 1 446 ? -52.594 52.812 41.688 1 90.31 446 SER A O 1
ATOM 3487 N N . ILE A 1 447 ? -54.125 52.344 40.25 1 90.06 447 ILE A N 1
ATOM 3488 C CA . ILE A 1 447 ? -53.219 52.219 39.125 1 90.06 447 ILE A CA 1
ATOM 3489 C C . ILE A 1 447 ? -53.812 52.906 37.906 1 90.06 447 ILE A C 1
ATOM 3491 O O . ILE A 1 447 ? -54.875 52.531 37.406 1 90.06 447 ILE A O 1
ATOM 3495 N N . PRO A 1 448 ? -53.062 53.75 37.375 1 89.81 448 PRO A N 1
ATOM 3496 C CA . PRO A 1 448 ? -51.844 54.344 37.906 1 89.81 448 PRO A CA 1
ATOM 3497 C C . PRO A 1 448 ? -52.094 55.094 39.219 1 89.81 448 PRO A C 1
ATOM 3499 O O . PRO A 1 448 ? -53.219 55.281 39.625 1 89.81 448 PRO A O 1
ATOM 3502 N N . ASN A 1 449 ? -51.062 55.5 39.781 1 91.12 449 ASN A N 1
ATOM 3503 C CA . ASN A 1 449 ? -51.156 56.219 41.031 1 91.12 449 ASN A CA 1
ATOM 3504 C C . ASN A 1 449 ? -51.969 57.5 40.906 1 91.12 449 ASN A C 1
ATOM 3506 O O . ASN A 1 449 ? -51.812 58.25 39.938 1 91.12 449 ASN A O 1
ATOM 3510 N N . ALA A 1 450 ? -52.812 57.781 41.812 1 91.12 450 ALA A N 1
ATOM 3511 C CA . ALA A 1 450 ? -53.688 58.938 41.781 1 91.12 450 ALA A CA 1
ATOM 3512 C C . ALA A 1 450 ? -52.969 60.156 42.375 1 91.12 450 ALA A C 1
ATOM 3514 O O . ALA A 1 450 ? -52.094 60.031 43.219 1 91.12 450 ALA A O 1
ATOM 3515 N N . THR A 1 451 ? -53.375 61.312 41.938 1 92.5 451 THR A N 1
ATOM 3516 C CA . THR A 1 451 ? -53.031 62.594 42.562 1 92.5 451 THR A CA 1
ATOM 3517 C C . THR A 1 451 ? -54.031 62.969 43.625 1 92.5 451 THR A C 1
ATOM 3519 O O . THR A 1 451 ? -55.25 62.875 43.406 1 92.5 451 THR A O 1
ATOM 3522 N N . ILE A 1 452 ? -53.438 63.344 44.781 1 92.5 452 ILE A N 1
ATOM 3523 C CA . ILE A 1 452 ? -54.312 63.625 45.906 1 92.5 452 ILE A CA 1
ATOM 3524 C C . ILE A 1 452 ? -54.312 65.125 46.188 1 92.5 452 ILE A C 1
ATOM 3526 O O . ILE A 1 452 ? -53.25 65.75 46.25 1 92.5 452 ILE A O 1
ATOM 3530 N N . ARG A 1 453 ? -55.469 65.75 46.312 1 91.62 453 ARG A N 1
ATOM 3531 C CA . ARG A 1 453 ? -55.688 67.125 46.75 1 91.62 453 ARG A CA 1
ATOM 3532 C C . ARG A 1 453 ? -56.656 67.188 47.938 1 91.62 453 ARG A C 1
ATOM 3534 O O . ARG A 1 453 ? -57.438 66.312 48.156 1 91.62 453 ARG A O 1
ATOM 3541 N N . TRP A 1 454 ? -56.531 68.25 48.719 1 92.06 454 TRP A N 1
ATOM 3542 C CA . TRP A 1 454 ? -57.312 68.375 49.938 1 92.06 454 TRP A CA 1
ATOM 3543 C C . TRP A 1 454 ? -58.219 69.625 49.875 1 92.06 454 TRP A C 1
ATOM 3545 O O . TRP A 1 454 ? -57.875 70.625 49.281 1 92.06 454 TRP A O 1
ATOM 3555 N N . THR A 1 455 ? -59.375 69.5 50.406 1 92.19 455 THR A N 1
ATOM 3556 C CA . THR A 1 455 ? -60.312 70.625 50.625 1 92.19 455 THR A CA 1
ATOM 3557 C C . THR A 1 455 ? -60.844 70.562 52.062 1 92.19 455 THR A C 1
ATOM 3559 O O . THR A 1 455 ? -60.75 69.562 52.75 1 92.19 455 THR A O 1
ATOM 3562 N N . TRP A 1 456 ? -61.25 71.688 52.469 1 90.19 456 TRP A N 1
ATOM 3563 C CA . TRP A 1 456 ? -61.844 71.75 53.812 1 90.19 456 TRP A CA 1
ATOM 3564 C C . TRP A 1 456 ? -63.125 72.562 53.781 1 90.19 456 TRP A C 1
ATOM 3566 O O . TRP A 1 456 ? -63.312 73.438 52.906 1 90.19 456 TRP A O 1
ATOM 3576 N N . GLN A 1 457 ? -64.062 72.312 54.75 1 88.75 457 GLN A N 1
ATOM 3577 C CA . GLN A 1 457 ? -65.375 72.938 54.812 1 88.75 457 GLN A CA 1
ATOM 3578 C C . GLN A 1 457 ? -66.125 72.812 53.5 1 88.75 457 GLN A C 1
ATOM 3580 O O . GLN A 1 457 ? -66.625 73.875 52.969 1 88.75 457 GLN A O 1
ATOM 3585 N N . GLY A 1 458 ? -66.188 71.625 53 1 85.25 458 GLY A N 1
ATOM 3586 C CA . GLY A 1 458 ? -66.812 71.375 51.688 1 85.25 458 GLY A CA 1
ATOM 3587 C C . GLY A 1 458 ? -65.812 71.375 50.562 1 85.25 458 GLY A C 1
ATOM 3588 O O . GLY A 1 458 ? -65 70.438 50.406 1 85.25 458 GLY A O 1
ATOM 3589 N N . ASP A 1 459 ? -65.75 72.562 49.75 1 83.94 459 ASP A N 1
ATOM 3590 C CA . ASP A 1 459 ? -64.938 72.562 48.562 1 83.94 459 ASP A CA 1
ATOM 3591 C C . ASP A 1 459 ? -63.906 73.688 48.594 1 83.94 459 ASP A C 1
ATOM 3593 O O . ASP A 1 459 ? -63.312 74 47.562 1 83.94 459 ASP A O 1
ATOM 3597 N N . ARG A 1 460 ? -63.562 74.125 49.812 1 86.94 460 ARG A N 1
ATOM 3598 C CA . ARG A 1 460 ? -62.562 75.188 49.906 1 86.94 460 ARG A CA 1
ATOM 3599 C C . ARG A 1 460 ? -61.156 74.625 49.812 1 86.94 460 ARG A C 1
ATOM 3601 O O . ARG A 1 460 ? -60.812 73.625 50.5 1 86.94 460 ARG A O 1
ATOM 3608 N N . LYS A 1 461 ? -60.25 75.312 48.969 1 85.94 461 LYS A N 1
ATOM 3609 C CA . LYS A 1 461 ? -58.875 74.812 48.75 1 85.94 461 LYS A CA 1
ATOM 3610 C C . LYS A 1 461 ? -58 75.188 49.938 1 85.94 461 LYS A C 1
ATOM 3612 O O . LYS A 1 461 ? -58.094 76.25 50.5 1 85.94 461 LYS A O 1
ATOM 3617 N N . ILE A 1 462 ? -57.094 74.25 50.25 1 84.69 462 ILE A N 1
ATOM 3618 C CA . ILE A 1 462 ? -56.188 74.438 51.406 1 84.69 462 ILE A CA 1
ATOM 3619 C C . ILE A 1 462 ? -55 75.312 51 1 84.69 462 ILE A C 1
ATOM 3621 O O . ILE A 1 462 ? -54.406 75.938 51.875 1 84.69 462 ILE A O 1
ATOM 3625 N N . GLU A 1 463 ? -54.594 75.5 49.75 1 74.81 463 GLU A N 1
ATOM 3626 C CA . GLU A 1 463 ? -53.375 76.125 49.281 1 74.81 463 GLU A CA 1
ATOM 3627 C C . GLU A 1 463 ? -53.344 77.625 49.719 1 74.81 463 GLU A C 1
ATOM 3629 O O . GLU A 1 463 ? -52.25 78.188 49.844 1 74.81 463 GLU A O 1
ATOM 3634 N N . ASN A 1 464 ? -54.406 78.188 50.188 1 71.94 464 ASN A N 1
ATOM 3635 C CA . ASN A 1 464 ? -54.469 79.625 50.469 1 71.94 464 ASN A CA 1
ATOM 3636 C C . ASN A 1 464 ? -54.344 79.938 51.969 1 71.94 464 ASN A C 1
ATOM 3638 O O . ASN A 1 464 ? -54.344 81.062 52.375 1 71.94 464 ASN A O 1
ATOM 3642 N N . GLU A 1 465 ? -54.094 78.875 52.75 1 76.38 465 GLU A N 1
ATOM 3643 C CA . GLU A 1 465 ? -54.031 79.125 54.188 1 76.38 465 GLU A CA 1
ATOM 3644 C C . GLU A 1 465 ? -52.688 78.812 54.781 1 76.38 465 GLU A C 1
ATOM 3646 O O . GLU A 1 465 ? -52.188 77.688 54.562 1 76.38 465 GLU A O 1
ATOM 3651 N N . PRO A 1 466 ? -52 79.625 55.375 1 77.94 466 PRO A N 1
ATOM 3652 C CA . PRO A 1 466 ? -50.656 79.438 55.906 1 77.94 466 PRO A CA 1
ATOM 3653 C C . PRO A 1 466 ? -50.594 78.375 57 1 77.94 466 PRO A C 1
ATOM 3655 O O . PRO A 1 466 ? -49.531 77.75 57.25 1 77.94 466 PRO A O 1
ATOM 3658 N N . LEU A 1 467 ? -51.781 78.062 57.656 1 82.75 467 LEU A N 1
ATOM 3659 C CA . LEU A 1 467 ? -51.781 77.125 58.75 1 82.75 467 LEU A CA 1
ATOM 3660 C C . LEU A 1 467 ? -51.812 75.688 58.25 1 82.75 467 LEU A C 1
ATOM 3662 O O . LEU A 1 467 ? -51.688 74.75 59.031 1 82.75 467 LEU A O 1
ATOM 3666 N N . PHE A 1 468 ? -52 75.5 56.906 1 88.81 468 PHE A N 1
ATOM 3667 C CA . PHE A 1 468 ? -52.031 74.125 56.312 1 88.81 468 PHE A CA 1
ATOM 3668 C C . PHE A 1 468 ? -50.75 73.875 55.562 1 88.81 468 PHE A C 1
ATOM 3670 O O . PHE A 1 468 ? -50.219 74.688 54.844 1 88.81 468 PHE A O 1
ATOM 3677 N N . GLN A 1 469 ? -50.188 72.625 55.844 1 88.19 469 GLN A N 1
ATOM 3678 C CA . GLN A 1 469 ? -49.062 72.125 55.094 1 88.19 469 GLN A CA 1
ATOM 3679 C C . GLN A 1 469 ? -49.344 70.688 54.531 1 88.19 469 GLN A C 1
ATOM 3681 O O . GLN A 1 469 ? -49.75 69.812 55.281 1 88.19 469 GLN A O 1
ATOM 3686 N N . ILE A 1 470 ? -49.219 70.562 53.219 1 89 470 ILE A N 1
ATOM 3687 C CA . ILE A 1 470 ? -49.469 69.312 52.562 1 89 470 ILE A CA 1
ATOM 3688 C C . ILE A 1 470 ? -48.125 68.625 52.281 1 89 470 ILE A C 1
ATOM 3690 O O . ILE A 1 470 ? -47.188 69.25 51.781 1 89 470 ILE A O 1
ATOM 3694 N N . PHE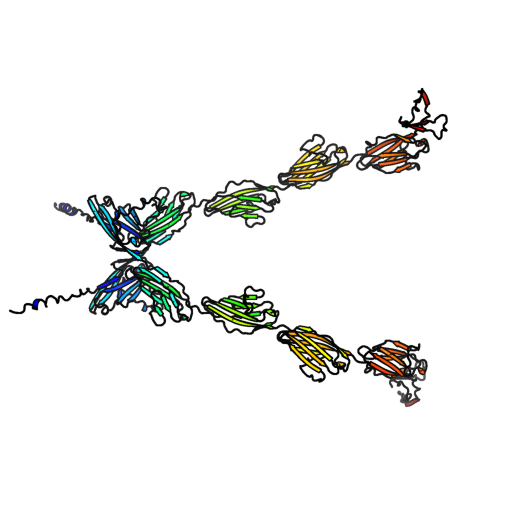 A 1 471 ? -48.125 67.375 52.75 1 88.25 471 PHE A N 1
ATOM 3695 C CA . PHE A 1 471 ? -46.938 66.5 52.438 1 88.25 471 PHE A CA 1
ATOM 3696 C C . PHE A 1 471 ? -47.312 65.375 51.5 1 88.25 471 PHE A C 1
ATOM 3698 O O . PHE A 1 471 ? -48.125 64.5 51.875 1 88.25 471 PHE A O 1
ATOM 3705 N N . GLY A 1 472 ? -46.781 65.312 50.281 1 84.31 472 GLY A N 1
ATOM 3706 C CA . GLY A 1 472 ? -47 64.25 49.312 1 84.31 472 GLY A CA 1
ATOM 3707 C C . GLY A 1 472 ? -48.219 64.562 48.438 1 84.31 472 GLY A C 1
ATOM 3708 O O . GLY A 1 472 ? -49.25 65.062 48.906 1 84.31 472 GLY A O 1
ATOM 3709 N N . ASN A 1 473 ? -48.219 64.188 47.125 1 89.19 473 ASN A N 1
ATOM 3710 C CA . ASN A 1 473 ? -49.312 64.375 46.219 1 89.19 473 ASN A CA 1
ATOM 3711 C C . ASN A 1 473 ? -49.875 63.062 45.656 1 89.19 473 ASN A C 1
ATOM 3713 O O . ASN A 1 473 ? -50.656 63.062 44.719 1 89.19 473 ASN A O 1
ATOM 3717 N N . GLY A 1 474 ? -49.531 62.031 46.312 1 84.31 474 GLY A N 1
ATOM 3718 C CA . GLY A 1 474 ? -49.969 60.688 45.906 1 84.31 474 GLY A CA 1
ATOM 3719 C C . GLY A 1 474 ? -48.844 59.688 45.812 1 84.31 474 GLY A C 1
ATOM 3720 O O . GLY A 1 474 ? -47.688 60.062 45.531 1 84.31 474 GLY A O 1
ATOM 3721 N N . PRO A 1 475 ? -49.188 58.375 45.969 1 87.62 475 PRO A N 1
ATOM 3722 C CA . PRO A 1 475 ? -50.406 57.656 46.406 1 87.62 475 PRO A CA 1
ATOM 3723 C C . PRO A 1 475 ? -50.75 57.906 47.875 1 87.62 475 PRO A C 1
ATOM 3725 O O . PRO A 1 475 ? -51.875 57.562 48.312 1 87.62 475 PRO A O 1
ATOM 3728 N N . ILE A 1 476 ? -49.844 58.594 48.625 1 89.69 476 ILE A N 1
ATOM 3729 C CA . ILE A 1 476 ? -50.062 59 50 1 89.69 476 ILE A CA 1
ATOM 3730 C C . ILE A 1 476 ? -49.906 60.531 50.125 1 89.69 476 ILE A C 1
ATOM 3732 O O . ILE A 1 476 ? -49 61.094 49.562 1 89.69 476 ILE A O 1
ATOM 3736 N N . SER A 1 477 ? -50.844 61.188 50.844 1 90.62 477 SER A N 1
ATOM 3737 C CA . SER A 1 477 ? -50.781 62.594 51.125 1 90.62 477 SER A CA 1
ATOM 3738 C C . SER A 1 477 ? -51.188 62.906 52.562 1 90.62 477 SER A C 1
ATOM 3740 O O . SER A 1 477 ? -52.156 62.344 53.094 1 90.62 477 SER A O 1
ATOM 3742 N N . THR A 1 478 ? -50.375 63.719 53.219 1 90.19 478 THR A N 1
ATOM 3743 C CA . THR A 1 478 ? -50.625 64.062 54.594 1 90.19 478 THR A CA 1
ATOM 3744 C C . THR A 1 478 ? -50.844 65.562 54.75 1 90.19 478 THR A C 1
ATOM 3746 O O . THR A 1 478 ? -50.062 66.375 54.219 1 90.19 478 THR A O 1
ATOM 3749 N N . LEU A 1 479 ? -51.938 65.938 55.375 1 91.25 479 LEU A N 1
ATOM 3750 C CA . LEU A 1 479 ? -52.25 67.312 55.688 1 91.25 479 LEU A CA 1
ATOM 3751 C C . LEU A 1 479 ? -51.969 67.625 57.156 1 91.25 479 LEU A C 1
ATOM 3753 O O . LEU A 1 479 ? -52.531 67.062 58.062 1 91.25 479 LEU A O 1
ATOM 3757 N N . HIS A 1 480 ? -50.969 68.5 57.281 1 90.12 480 HIS A N 1
ATOM 3758 C CA . HIS A 1 480 ? -50.625 69 58.594 1 90.12 480 HIS A CA 1
ATOM 3759 C C . HIS A 1 480 ? -51.406 70.25 58.969 1 90.12 480 HIS A C 1
ATOM 3761 O O . HIS A 1 480 ? -51.406 71.25 58.25 1 90.12 480 HIS A O 1
ATOM 3767 N N . ILE A 1 481 ? -52.125 70.188 60.156 1 89.62 481 ILE A N 1
ATOM 3768 C CA . ILE A 1 481 ? -53.031 71.25 60.562 1 89.62 481 ILE A CA 1
ATOM 3769 C C . ILE A 1 481 ? -52.656 71.688 62 1 89.62 481 ILE A C 1
ATOM 3771 O O . ILE A 1 481 ? -52.469 70.812 62.875 1 89.62 481 ILE A O 1
ATOM 3775 N N . GLN A 1 482 ? -52.531 73 62.125 1 86.56 482 GLN A N 1
ATOM 3776 C CA . GLN A 1 482 ? -52.5 73.562 63.438 1 86.56 482 GLN A CA 1
ATOM 3777 C C . GLN A 1 482 ? -53.812 74.312 63.75 1 86.56 482 GLN A C 1
ATOM 3779 O O . GLN A 1 482 ? -53.969 75.5 63.312 1 86.56 482 GLN A O 1
ATOM 3784 N N . PRO A 1 483 ? -54.594 73.688 64.438 1 87.62 483 PRO A N 1
ATOM 3785 C CA . PRO A 1 483 ? -55.906 74.25 64.688 1 87.62 483 PRO A CA 1
ATOM 3786 C C . PRO A 1 483 ? -55.844 75.375 65.688 1 87.62 483 PRO A C 1
ATOM 3788 O O . PRO A 1 483 ? -55.969 75.125 66.938 1 87.62 483 PRO A O 1
ATOM 3791 N N . LEU A 1 484 ? -55.844 76.625 65.312 1 85.81 484 LEU A N 1
ATOM 3792 C CA . LEU A 1 484 ? -55.719 77.75 66.188 1 85.81 484 LEU A CA 1
ATOM 3793 C C . LEU A 1 484 ? -57.094 78.188 66.688 1 85.81 484 LEU A C 1
ATOM 3795 O O . LEU A 1 484 ? -57.156 78.812 67.75 1 85.81 484 LEU A O 1
ATOM 3799 N N . ASN A 1 485 ? -58.031 78 65.938 1 86.31 485 ASN A N 1
ATOM 3800 C CA . ASN A 1 485 ? -59.375 78.312 66.375 1 86.31 485 ASN A CA 1
ATOM 3801 C C . ASN A 1 485 ? -60.375 77.188 66 1 86.31 485 ASN A C 1
ATOM 3803 O O . ASN A 1 485 ? -60 76.25 65.375 1 86.31 485 ASN A O 1
ATOM 3807 N N . GLN A 1 486 ? -61.688 77.375 66.438 1 86.81 486 GLN A N 1
ATOM 3808 C CA . GLN A 1 486 ? -62.75 76.375 66.25 1 86.81 486 GLN A CA 1
ATOM 3809 C C . GLN A 1 486 ? -63.062 76.125 64.812 1 86.81 486 GLN A C 1
ATOM 3811 O O . GLN A 1 486 ? -63.562 75.062 64.438 1 86.81 486 GLN A O 1
ATOM 3816 N N . VAL A 1 487 ? -62.719 77 63.938 1 87.31 487 VAL A N 1
ATOM 3817 C CA . VAL A 1 487 ? -63.062 76.875 62.531 1 87.31 487 VAL A CA 1
ATOM 3818 C C . VAL A 1 487 ? -62.281 75.75 61.906 1 87.31 487 VAL A C 1
ATOM 3820 O O . VAL A 1 487 ? -62.75 75.125 60.938 1 87.31 487 VAL A O 1
ATOM 3823 N N . TYR A 1 488 ? -61.219 75.375 62.531 1 89.81 488 TYR A N 1
ATOM 3824 C CA . TYR A 1 488 ? -60.344 74.375 61.938 1 89.81 488 TYR A CA 1
ATOM 3825 C C . TYR A 1 488 ? -60.781 73 62.344 1 89.81 488 TYR A C 1
ATOM 3827 O O . TYR A 1 488 ? -60.312 72 61.812 1 89.81 488 TYR A O 1
ATOM 3835 N N . TYR A 1 489 ? -61.688 72.875 63.312 1 89.81 489 TYR A N 1
ATOM 3836 C CA . TYR A 1 489 ? -62.312 71.562 63.656 1 89.81 489 TYR A CA 1
ATOM 3837 C C . TYR A 1 489 ? -63.531 71.312 62.781 1 89.81 489 TYR A C 1
ATOM 3839 O O . TYR A 1 489 ? -64.625 71.625 63.188 1 89.81 489 TYR A O 1
ATOM 3847 N N . THR A 1 490 ? -63.25 70.75 61.562 1 90.69 490 THR A N 1
ATOM 3848 C CA . THR A 1 490 ? -64.25 70.562 60.531 1 90.69 490 THR A CA 1
ATOM 3849 C C . THR A 1 490 ? -63.906 69.312 59.719 1 90.69 490 THR A C 1
ATOM 3851 O O . THR A 1 490 ? -63.062 68.5 60.125 1 90.69 490 THR A O 1
ATOM 3854 N N . ASN A 1 491 ? -64.75 69.188 58.656 1 91.56 491 ASN A N 1
ATOM 3855 C CA . ASN A 1 491 ? -64.5 68.062 57.719 1 91.56 491 ASN A CA 1
ATOM 3856 C C . ASN A 1 491 ? -63.469 68.5 56.656 1 91.56 491 ASN A C 1
ATOM 3858 O O . ASN A 1 491 ? -63.5 69.562 56.156 1 91.56 491 ASN A O 1
ATOM 3862 N N . TYR A 1 492 ? -62.5 67.562 56.625 1 93.19 492 TYR A N 1
ATOM 3863 C CA . TYR A 1 492 ? -61.531 67.625 55.531 1 93.19 492 TYR A CA 1
ATOM 3864 C C . TYR A 1 492 ? -61.75 66.562 54.5 1 93.19 492 TYR A C 1
ATOM 3866 O O . TYR A 1 492 ? -62.094 65.438 54.844 1 93.19 492 TYR A O 1
ATOM 3874 N N . LYS A 1 493 ? -61.688 67 53.25 1 91.56 493 LYS A N 1
ATOM 3875 C CA . LYS A 1 493 ? -61.906 66.062 52.156 1 91.56 493 LYS A CA 1
ATOM 3876 C C . LYS A 1 493 ? -60.594 65.812 51.375 1 91.56 493 LYS A C 1
ATOM 3878 O O . LYS A 1 493 ? -59.938 66.75 50.969 1 91.56 493 LYS A O 1
ATOM 3883 N N . CYS A 1 494 ? -60.219 64.562 51.344 1 91.44 494 CYS A N 1
ATOM 3884 C CA . CYS A 1 494 ? -59.125 64.188 50.438 1 91.44 494 CYS A CA 1
ATOM 3885 C C . CYS A 1 494 ? -59.688 63.656 49.094 1 91.44 494 CYS A C 1
ATOM 3887 O O . CYS A 1 494 ? -60.5 62.719 49.094 1 91.44 494 CYS A O 1
ATOM 3889 N N . ILE A 1 495 ? -59.375 64.25 48 1 93 495 ILE A N 1
ATOM 3890 C CA . ILE A 1 495 ? -59.812 63.906 46.656 1 93 495 ILE A CA 1
ATOM 3891 C C . ILE A 1 495 ? -58.688 63.281 45.844 1 93 495 ILE A C 1
ATOM 3893 O O . ILE A 1 495 ? -57.688 63.969 45.562 1 93 495 ILE A O 1
ATOM 3897 N N . ALA A 1 496 ? -58.844 62 45.562 1 93.12 496 ALA A N 1
ATOM 3898 C CA . ALA A 1 496 ? -57.875 61.281 44.719 1 93.12 496 ALA A CA 1
ATOM 3899 C C . ALA A 1 496 ? -58.375 61.094 43.312 1 93.12 496 ALA A C 1
ATOM 3901 O O . ALA A 1 496 ? -59.5 60.656 43.094 1 93.12 496 ALA A O 1
ATOM 3902 N N . ALA A 1 497 ? -57.531 61.406 42.281 1 93.31 497 ALA A N 1
ATOM 3903 C CA . ALA A 1 497 ? -57.938 61.312 40.875 1 93.31 497 ALA A CA 1
ATOM 3904 C C . ALA A 1 497 ? -56.844 60.75 40 1 93.31 497 ALA A C 1
ATOM 3906 O O . ALA A 1 497 ? -55.656 61.062 40.219 1 93.31 497 ALA A O 1
ATOM 3907 N N . ASN A 1 498 ? -57.219 59.812 39.156 1 91.12 498 ASN A N 1
ATOM 3908 C CA . ASN A 1 498 ? -56.344 59.375 38.094 1 91.12 498 ASN A CA 1
ATOM 3909 C C . ASN A 1 498 ? -57.062 59.312 36.75 1 91.12 498 ASN A C 1
ATOM 3911 O O . ASN A 1 498 ? -58.156 59.875 36.625 1 91.12 498 ASN A O 1
ATOM 3915 N N . THR A 1 499 ? -56.531 58.75 35.656 1 91.88 499 THR A N 1
ATOM 3916 C CA . THR A 1 499 ? -57.094 58.781 34.312 1 91.88 499 THR A CA 1
ATOM 3917 C C . THR A 1 499 ? -58.375 58 34.25 1 91.88 499 THR A C 1
ATOM 3919 O O . THR A 1 499 ? -59.188 58.188 33.344 1 91.88 499 THR A O 1
ATOM 3922 N N . HIS A 1 500 ? -58.688 57.188 35.312 1 92.12 500 HIS A N 1
ATOM 3923 C CA . HIS A 1 500 ? -59.812 56.281 35.219 1 92.12 500 HIS A CA 1
ATOM 3924 C C . HIS A 1 500 ? -60.969 56.719 36.125 1 92.12 500 HIS A C 1
ATOM 3926 O O . HIS A 1 500 ? -62.062 56.188 36.031 1 92.12 500 HIS A O 1
ATOM 3932 N N . GLY A 1 501 ? -60.562 57.625 37.094 1 91 501 GLY A N 1
ATOM 3933 C CA . GLY A 1 501 ? -61.656 58.125 37.938 1 91 501 GLY A CA 1
ATOM 3934 C C . GLY A 1 501 ? -61.188 58.938 39.094 1 91 501 GLY A C 1
ATOM 3935 O O . GLY A 1 501 ? -60 59.219 39.25 1 91 501 GLY A O 1
ATOM 3936 N N . THR A 1 502 ? -62.188 59.531 39.812 1 92.88 502 THR A N 1
ATOM 3937 C CA . THR A 1 502 ? -61.969 60.312 41 1 92.88 502 THR A CA 1
ATOM 3938 C C . THR A 1 502 ? -62.781 59.812 42.188 1 92.88 502 THR A C 1
ATOM 3940 O O . THR A 1 502 ? -63.969 59.438 42 1 92.88 502 THR A O 1
ATOM 3943 N N . ARG A 1 503 ? -62.062 59.719 43.281 1 93 503 ARG A N 1
ATOM 3944 C CA . ARG A 1 503 ? -62.75 59.344 44.5 1 93 503 ARG A CA 1
ATOM 3945 C C . ARG A 1 503 ? -62.406 60.281 45.656 1 93 503 ARG A C 1
ATOM 3947 O O . ARG A 1 503 ? -61.344 60.906 45.625 1 93 503 ARG A O 1
ATOM 3954 N N . GLU A 1 504 ? -63.406 60.438 46.531 1 91.56 504 GLU A N 1
ATOM 3955 C CA . GLU A 1 504 ? -63.188 61.312 47.656 1 91.56 504 GLU A CA 1
ATOM 3956 C C . GLU A 1 504 ? -63.406 60.594 49 1 91.56 504 GLU A C 1
ATOM 3958 O O . GLU A 1 504 ? -64.188 59.656 49.094 1 91.56 504 GLU A O 1
ATOM 3963 N N . HIS A 1 505 ? -62.656 61 49.906 1 91.31 505 HIS A N 1
ATOM 3964 C CA . HIS A 1 505 ? -62.75 60.5 51.281 1 91.31 505 HIS A CA 1
ATOM 3965 C C . HIS A 1 505 ? -62.781 61.656 52.281 1 91.31 505 HIS A C 1
ATOM 3967 O O . HIS A 1 505 ? -61.938 62.562 52.219 1 91.31 505 HIS A O 1
ATOM 3973 N N . THR A 1 506 ? -63.812 61.625 53.156 1 91.31 506 THR A N 1
ATOM 3974 C CA . THR A 1 506 ? -64 62.688 54.125 1 91.31 506 THR A CA 1
ATOM 3975 C C . THR A 1 506 ? -63.406 62.281 55.469 1 91.31 506 THR A C 1
ATOM 3977 O O . THR A 1 506 ? -63.656 61.188 55.969 1 91.31 506 THR A O 1
ATOM 3980 N N . ILE A 1 507 ? -62.594 63.156 56.094 1 90.19 507 ILE A N 1
ATOM 3981 C CA . ILE A 1 507 ? -61.969 63 57.406 1 90.19 507 ILE A CA 1
ATOM 3982 C C . ILE A 1 507 ? -62.469 64.062 58.344 1 90.19 507 ILE A C 1
ATOM 3984 O O . ILE A 1 507 ? -62.469 65.25 58 1 90.19 507 ILE A O 1
ATOM 3988 N N . GLU A 1 508 ? -62.906 63.719 59.438 1 91.44 508 GLU A N 1
ATOM 3989 C CA . GLU A 1 508 ? -63.406 64.688 60.438 1 91.44 508 GLU A CA 1
ATOM 3990 C C . GLU A 1 508 ? -62.344 64.938 61.5 1 91.44 508 GLU A C 1
ATOM 3992 O O . GLU A 1 508 ? -61.781 64 62.094 1 91.44 508 GLU A O 1
ATOM 3997 N N . LEU A 1 509 ? -62.031 66.188 61.688 1 89.94 509 LEU A N 1
ATOM 3998 C CA . LEU A 1 509 ? -61.188 66.625 62.781 1 89.94 509 LEU A CA 1
ATOM 3999 C C . LEU A 1 509 ? -62.031 67.25 63.906 1 89.94 509 LEU A C 1
ATOM 4001 O O . LEU A 1 509 ? -62.781 68.188 63.719 1 89.94 509 LEU A O 1
ATOM 4005 N N . ARG A 1 510 ? -61.938 66.688 65.125 1 87.81 510 ARG A N 1
ATOM 4006 C CA . ARG A 1 510 ? -62.719 67.062 66.25 1 87.81 510 ARG A CA 1
ATOM 4007 C C . ARG A 1 510 ? -61.781 67.5 67.438 1 87.81 510 ARG A C 1
ATOM 4009 O O . ARG A 1 510 ? -60.688 67 67.562 1 87.81 510 ARG A O 1
ATOM 4016 N N . GLU A 1 511 ? -62.312 68.562 68.125 1 84.38 511 GLU A N 1
ATOM 4017 C CA . GLU A 1 511 ? -61.594 69 69.312 1 84.38 511 GLU A CA 1
ATOM 4018 C C . GLU A 1 511 ? -61.844 68.062 70.5 1 84.38 511 GLU A C 1
ATOM 4020 O O . GLU A 1 511 ? -63 67.812 70.812 1 84.38 511 GLU A O 1
ATOM 4025 N N . GLY A 1 512 ? -60.781 67.625 70.938 1 79.06 512 GLY A N 1
ATOM 4026 C CA . GLY A 1 512 ? -60.906 66.812 72.125 1 79.06 512 GLY A CA 1
ATOM 4027 C C . GLY A 1 512 ? -60.938 67.688 73.375 1 79.06 512 GLY A C 1
ATOM 4028 O O . GLY A 1 512 ? -60.344 68.812 73.438 1 79.06 512 GLY A O 1
ATOM 4029 N N . LYS A 1 513 ? -61.812 67.5 74.312 1 73.12 513 LYS A N 1
ATOM 4030 C CA . LYS A 1 513 ? -61.875 68.188 75.562 1 73.12 513 LYS A CA 1
ATOM 4031 C C . LYS A 1 513 ? -61.125 67.438 76.625 1 73.12 513 LYS A C 1
ATOM 4033 O O . LYS A 1 513 ? -61 66.25 76.625 1 73.12 513 LYS A O 1
ATOM 4038 N N . LYS A 1 514 ? -60.406 68.25 77.5 1 70.19 514 LYS A N 1
ATOM 4039 C CA . LYS A 1 514 ? -59.812 67.75 78.688 1 70.19 514 LYS A CA 1
ATOM 4040 C C . LYS A 1 514 ? -60.844 66.938 79.5 1 70.19 514 LYS A C 1
ATOM 4042 O O . LYS A 1 514 ? -62 67.312 79.562 1 70.19 514 LYS A O 1
ATOM 4047 N N . PRO A 1 515 ? -60.406 65.875 79.812 1 70.06 515 PRO A N 1
ATOM 4048 C CA . PRO A 1 515 ? -61.344 65.125 80.625 1 70.06 515 PRO A CA 1
ATOM 4049 C C . PRO A 1 515 ? -61.812 65.938 81.812 1 70.06 515 PRO A C 1
ATOM 4051 O O . PRO A 1 515 ? -61.031 66.688 82.438 1 70.06 515 PRO A O 1
ATOM 4054 N N . ALA A 1 516 ? -63 66.062 81.938 1 68.62 516 ALA A N 1
ATOM 4055 C CA . ALA A 1 516 ? -63.531 66.75 83.125 1 68.62 516 ALA A CA 1
ATOM 4056 C C . ALA A 1 516 ? -63.031 66.062 84.375 1 68.62 516 ALA A C 1
ATOM 4058 O O . ALA A 1 516 ? -62.344 65.062 84.375 1 68.62 516 ALA A O 1
ATOM 4059 N N . GLU A 1 517 ? -63.125 66.938 85.312 1 70.5 517 GLU A N 1
ATOM 4060 C CA . GLU A 1 517 ? -62.75 66.5 86.688 1 70.5 517 GLU A CA 1
ATOM 4061 C C . GLU A 1 517 ? -63.531 65.188 87.062 1 70.5 517 GLU A C 1
ATOM 4063 O O . GLU A 1 517 ? -64.625 65 86.5 1 70.5 517 GLU A O 1
ATOM 4068 N N . ILE A 1 518 ? -62.844 64.438 87.625 1 72.69 518 ILE A N 1
ATOM 4069 C CA . ILE A 1 518 ? -63.5 63.219 88.188 1 72.69 518 ILE A CA 1
ATOM 4070 C C . ILE A 1 518 ? -64.688 63.625 89 1 72.69 518 ILE A C 1
ATOM 4072 O O . ILE A 1 518 ? -64.562 64.438 89.938 1 72.69 518 ILE A O 1
ATOM 4076 N N . LEU A 1 519 ? -65.875 63.375 88.625 1 72.38 519 LEU A N 1
ATOM 4077 C CA . LEU A 1 519 ? -67.125 63.844 89.25 1 72.38 519 LEU A CA 1
ATOM 4078 C C . LEU A 1 519 ? -67.188 63.406 90.688 1 72.38 519 LEU A C 1
ATOM 4080 O O . LEU A 1 519 ? -67.688 64.188 91.562 1 72.38 519 LEU A O 1
ATOM 4084 N N . SER A 1 520 ? -67 62.25 90.938 1 75.38 520 SER A N 1
ATOM 4085 C CA . SER A 1 520 ? -67.062 61.75 92.312 1 75.38 520 SER A CA 1
ATOM 4086 C C . SER A 1 520 ? -66 60.75 92.625 1 75.38 520 SER A C 1
ATOM 4088 O O . SER A 1 520 ? -65.688 59.875 91.812 1 75.38 520 SER A O 1
ATOM 4090 N N . VAL A 1 521 ? -65.25 61.062 93.625 1 74.19 521 VAL A N 1
ATOM 4091 C CA . VAL A 1 521 ? -64.375 60.094 94.25 1 74.19 521 VAL A CA 1
ATOM 4092 C C . VAL A 1 521 ? -64.938 59.719 95.625 1 74.19 521 VAL A C 1
ATOM 4094 O O . VAL A 1 521 ? -65.062 60.594 96.5 1 74.19 521 VAL A O 1
ATOM 4097 N N . LYS A 1 522 ? -65.625 58.656 95.812 1 75.12 522 LYS A N 1
ATOM 4098 C CA . LYS A 1 522 ? -66.125 58.188 97.062 1 75.12 522 LYS A CA 1
ATOM 4099 C C . LYS A 1 522 ? -65.25 57.031 97.625 1 75.12 522 LYS A C 1
ATOM 4101 O O . LYS A 1 522 ? -64.875 56.125 96.938 1 75.12 522 LYS A O 1
ATOM 4106 N N . MET A 1 523 ? -64.812 57.312 98.812 1 74.38 523 MET A N 1
ATOM 4107 C CA . MET A 1 523 ? -64.188 56.219 99.562 1 74.38 523 MET A CA 1
ATOM 4108 C C . MET A 1 523 ? -65.25 55.188 100 1 74.38 523 MET A C 1
ATOM 4110 O O . MET A 1 523 ? -66.188 55.5 100.688 1 74.38 523 MET A O 1
ATOM 4114 N N . VAL A 1 524 ? -65.375 54.156 99.562 1 74.19 524 VAL A N 1
ATOM 4115 C CA . VAL A 1 524 ? -66.438 53.188 99.812 1 74.19 524 VAL A CA 1
ATOM 4116 C C . VAL A 1 524 ? -65.938 52.219 100.938 1 74.19 524 VAL A C 1
ATOM 4118 O O . VAL A 1 524 ? -66.75 51.719 101.688 1 74.19 524 VAL A O 1
ATOM 4121 N N . GLU A 1 525 ? -64.688 51.812 100.875 1 74.69 525 GLU A N 1
ATOM 4122 C CA . GLU A 1 525 ? -64.25 50.844 101.875 1 74.69 525 GLU A CA 1
ATOM 4123 C C . GLU A 1 525 ? -62.906 51.281 102.5 1 74.69 525 GLU A C 1
ATOM 4125 O O . GLU A 1 525 ? -62 51.688 101.812 1 74.69 525 GLU A O 1
ATOM 4130 N N . LEU A 1 526 ? -62.938 51.531 103.812 1 70.25 526 LEU A N 1
ATOM 4131 C CA . LEU A 1 526 ? -61.75 51.812 104.625 1 70.25 526 LEU A CA 1
ATOM 4132 C C . LEU A 1 526 ? -61.406 50.656 105.562 1 70.25 526 LEU A C 1
ATOM 4134 O O . LEU A 1 526 ? -62.25 50.25 106.375 1 70.25 526 LEU A O 1
ATOM 4138 N N . THR A 1 527 ? -60.469 49.938 105.125 1 71.44 527 THR A N 1
ATOM 4139 C CA . THR A 1 527 ? -59.906 48.938 106.062 1 71.44 527 THR A CA 1
ATOM 4140 C C . THR A 1 527 ? -58.656 49.5 106.75 1 71.44 527 THR A C 1
ATOM 4142 O O . THR A 1 527 ? -58.281 50.625 106.5 1 71.44 527 THR A O 1
ATOM 4145 N N . ALA A 1 528 ? -57.969 48.75 107.688 1 73.94 528 ALA A N 1
ATOM 4146 C CA . ALA A 1 528 ? -56.75 49.156 108.375 1 73.94 528 ALA A CA 1
ATOM 4147 C C . ALA A 1 528 ? -55.625 49.469 107.438 1 73.94 528 ALA A C 1
ATOM 4149 O O . ALA A 1 528 ? -54.781 50.344 107.688 1 73.94 528 ALA A O 1
ATOM 4150 N N . THR A 1 529 ? -55.594 48.812 106.312 1 73.38 529 THR A N 1
ATOM 4151 C CA . THR A 1 529 ? -54.438 48.938 105.438 1 73.38 529 THR A CA 1
ATOM 4152 C C . THR A 1 529 ? -54.906 49.312 104.062 1 73.38 529 THR A C 1
ATOM 4154 O O . THR A 1 529 ? -54.094 49.594 103.188 1 73.38 529 THR A O 1
ATOM 4157 N N . THR A 1 530 ? -56.156 49.188 103.812 1 68.75 530 THR A N 1
ATOM 4158 C CA . THR A 1 530 ? -56.562 49.406 102.438 1 68.75 530 THR A CA 1
ATOM 4159 C C . THR A 1 530 ? -57.688 50.438 102.375 1 68.75 530 THR A C 1
ATOM 4161 O O . THR A 1 530 ? -58.562 50.469 103.25 1 68.75 530 THR A O 1
ATOM 4164 N N . ILE A 1 531 ? -57.562 51.5 101.5 1 73.69 531 ILE A N 1
ATOM 4165 C CA . ILE A 1 531 ? -58.625 52.406 101.188 1 73.69 531 ILE A CA 1
ATOM 4166 C C . ILE A 1 531 ? -59.156 52.188 99.812 1 73.69 531 ILE A C 1
ATOM 4168 O O . ILE A 1 531 ? -58.344 52.094 98.875 1 73.69 531 ILE A O 1
ATOM 4172 N N . ARG A 1 532 ? -60.312 51.75 99.625 1 76.69 532 ARG A N 1
ATOM 4173 C CA . ARG A 1 532 ? -60.938 51.594 98.312 1 76.69 532 ARG A CA 1
ATOM 4174 C C . ARG A 1 532 ? -61.781 52.812 97.938 1 76.69 532 ARG A C 1
ATOM 4176 O O . ARG A 1 532 ? -62.625 53.25 98.75 1 76.69 532 ARG A O 1
ATOM 4183 N N . PHE A 1 533 ? -61.344 53.406 96.75 1 75.5 533 PHE A N 1
ATOM 4184 C CA . PHE A 1 533 ? -62.062 54.562 96.25 1 75.5 533 PHE A CA 1
ATOM 4185 C C . PHE A 1 533 ? -62.938 54.188 95 1 75.5 533 PHE A C 1
ATOM 4187 O O . PHE A 1 533 ? -62.531 53.312 94.188 1 75.5 533 PHE A O 1
ATOM 4194 N N . GLU A 1 534 ? -64.062 54.5 94.938 1 75.5 534 GLU A N 1
ATOM 4195 C CA . GLU A 1 534 ? -64.938 54.438 93.75 1 75.5 534 GLU A CA 1
ATOM 4196 C C . GLU A 1 534 ? -64.938 55.781 93 1 75.5 534 GLU A C 1
ATOM 4198 O O . GLU A 1 534 ? -65.25 56.812 93.625 1 75.5 534 GLU A O 1
ATOM 4203 N N . LEU A 1 535 ? -64.312 55.844 91.812 1 74.62 535 LEU A N 1
ATOM 4204 C CA . LEU A 1 535 ? -64.312 57.094 91 1 74.62 535 LEU A CA 1
ATOM 4205 C C . LEU A 1 535 ? -65.25 57 89.812 1 74.62 535 LEU A C 1
ATOM 4207 O O . LEU A 1 535 ? -65.375 55.938 89.25 1 74.62 535 LEU A O 1
ATOM 4211 N N . ILE A 1 536 ? -66 58 89.688 1 72 536 ILE A N 1
ATOM 4212 C CA . ILE A 1 536 ? -66.812 58.125 88.438 1 72 536 ILE A CA 1
ATOM 4213 C C . ILE A 1 536 ? -66.125 59.031 87.438 1 72 536 ILE A C 1
ATOM 4215 O O . ILE A 1 536 ? -65.938 60.219 87.688 1 72 536 ILE A O 1
ATOM 4219 N N . PRO A 1 537 ? -65.438 58.375 86.375 1 68.38 537 PRO A N 1
ATOM 4220 C CA . PRO A 1 537 ? -64.75 59.188 85.375 1 68.38 537 PRO A CA 1
ATOM 4221 C C . PRO A 1 537 ? -65.688 60.156 84.688 1 68.38 537 PRO A C 1
ATOM 4223 O O . PRO A 1 537 ? -66.938 59.938 84.625 1 68.38 537 PRO A O 1
ATOM 4226 N N . PRO A 1 538 ? -65.125 61.375 84.25 1 67.25 538 PRO A N 1
ATOM 4227 C CA . PRO A 1 538 ? -65.938 62.344 83.562 1 67.25 538 PRO A CA 1
ATOM 4228 C C . PRO A 1 538 ? -66.625 61.719 82.375 1 67.25 538 PRO A C 1
ATOM 4230 O O . PRO A 1 538 ? -66.125 60.812 81.75 1 67.25 538 PRO A O 1
ATOM 4233 N N . SER A 1 539 ? -68 61.906 82.312 1 61.25 539 SER A N 1
ATOM 4234 C CA . SER A 1 539 ? -68.812 61.25 81.25 1 61.25 539 SER A CA 1
ATOM 4235 C C . SER A 1 539 ? -68.125 61.25 79.938 1 61.25 539 SER A C 1
ATOM 4237 O O . SER A 1 539 ? -67.938 60.219 79.312 1 61.25 539 SER A O 1
ATOM 4239 N N . GLN A 1 540 ? -68.812 62.031 78.938 1 58.69 540 GLN A N 1
ATOM 4240 C CA . GLN A 1 540 ? -68.875 61.938 77.438 1 58.69 540 GLN A CA 1
ATOM 4241 C C . GLN A 1 540 ? -67.75 62.719 76.812 1 58.69 540 GLN A C 1
ATOM 4243 O O . GLN A 1 540 ? -67.875 63.875 76.438 1 58.69 540 GLN A O 1
ATOM 4248 N N . GLN A 1 541 ? -66.5 62.562 77.25 1 60.12 541 GLN A N 1
ATOM 4249 C CA . GLN A 1 541 ? -65.625 63.438 76.5 1 60.12 541 GLN A CA 1
ATOM 4250 C C . GLN A 1 541 ? -64.875 62.656 75.375 1 60.12 541 GLN A C 1
ATOM 4252 O O . GLN A 1 541 ? -64.625 61.469 75.562 1 60.12 541 GLN A O 1
ATOM 4257 N N . GLU A 1 542 ? -64.938 63.094 74.188 1 61.94 542 GLU A N 1
ATOM 4258 C CA . GLU A 1 542 ? -64.062 62.625 73.125 1 61.94 542 GLU A CA 1
ATOM 4259 C C . GLU A 1 542 ? -62.688 63.344 73.125 1 61.94 542 GLU A C 1
ATOM 4261 O O . GLU A 1 542 ? -62.625 64.562 73.188 1 61.94 542 GLU A O 1
ATOM 4266 N N . PRO A 1 543 ? -61.562 62.562 73.188 1 66.62 543 PRO A N 1
ATOM 4267 C CA . PRO A 1 543 ? -61.312 61.125 73.125 1 66.62 543 PRO A CA 1
ATOM 4268 C C . PRO A 1 543 ? -61.656 60.438 74.5 1 66.62 543 PRO A C 1
ATOM 4270 O O . PRO A 1 543 ? -61.656 61.094 75.5 1 66.62 543 PRO A O 1
ATOM 4273 N N . PRO A 1 544 ? -61.875 59.188 74.438 1 68.69 544 PRO A N 1
ATOM 4274 C CA . PRO A 1 544 ? -62.156 58.469 75.688 1 68.69 544 PRO A CA 1
ATOM 4275 C C . PRO A 1 544 ? -60.969 58.5 76.625 1 68.69 544 PRO A C 1
ATOM 4277 O O . PRO A 1 544 ? -59.812 58.5 76.188 1 68.69 544 PRO A O 1
ATOM 4280 N N . VAL A 1 545 ? -61.25 58.781 77.812 1 68.81 545 VAL A N 1
ATOM 4281 C CA . VAL A 1 545 ? -60.25 58.625 78.875 1 68.81 545 VAL A CA 1
ATOM 4282 C C . VAL A 1 545 ? -59.656 57.219 78.875 1 68.81 545 VAL A C 1
ATOM 4284 O O . VAL A 1 545 ? -60.406 56.25 78.875 1 68.81 545 VAL A O 1
ATOM 4287 N N . THR A 1 546 ? -58.312 57.156 78.688 1 71.88 546 THR A N 1
ATOM 4288 C CA . THR A 1 546 ? -57.688 55.844 78.625 1 71.88 546 THR A CA 1
ATOM 4289 C C . THR A 1 546 ? -57 55.531 79.938 1 71.88 546 THR A C 1
ATOM 4291 O O . THR A 1 546 ? -56.875 54.375 80.375 1 71.88 546 THR A O 1
ATOM 4294 N N . THR A 1 547 ? -56.438 56.594 80.688 1 74.56 547 THR A N 1
ATOM 4295 C CA . THR A 1 547 ? -55.688 56.344 81.875 1 74.56 547 THR A CA 1
ATOM 4296 C C . THR A 1 547 ? -56.094 57.344 83 1 74.56 547 THR A C 1
ATOM 4298 O O . THR A 1 547 ? -56.531 58.469 82.688 1 74.56 547 THR A O 1
ATOM 4301 N N . ILE A 1 548 ? -56.156 56.906 84.25 1 73.88 548 ILE A N 1
ATOM 4302 C CA . ILE A 1 548 ? -56.344 57.719 85.438 1 73.88 548 ILE A CA 1
ATOM 4303 C C . ILE A 1 548 ? -55.125 57.625 86.312 1 73.88 548 ILE A C 1
ATOM 4305 O O . ILE A 1 548 ? -54.688 56.531 86.688 1 73.88 548 ILE A O 1
ATOM 4309 N N . SER A 1 549 ? -54.594 58.781 86.625 1 75.81 549 SER A N 1
ATOM 4310 C CA . SER A 1 549 ? -53.469 58.844 87.5 1 75.81 549 SER A CA 1
ATOM 4311 C C . SER A 1 549 ? -53.844 59.531 88.812 1 75.81 549 SER A C 1
ATOM 4313 O O . SER A 1 549 ? -54.5 60.562 88.812 1 75.81 549 SER A O 1
ATOM 4315 N N . VAL A 1 550 ? -53.562 58.938 89.938 1 75.31 550 VAL A N 1
ATOM 4316 C CA . VAL A 1 550 ? -53.844 59.469 91.312 1 75.31 550 VAL A CA 1
ATOM 4317 C C . VAL A 1 550 ? -52.531 59.688 92.062 1 75.31 550 VAL A C 1
ATOM 4319 O O . VAL A 1 550 ? -51.625 58.844 92 1 75.31 550 VAL A O 1
ATOM 4322 N N . GLN A 1 551 ? -52.406 60.875 92.562 1 76.88 551 GLN A N 1
ATOM 4323 C CA . GLN A 1 551 ? -51.344 61.156 93.5 1 76.88 551 GLN A CA 1
ATOM 4324 C C . GLN A 1 551 ? -51.812 61.031 94.938 1 76.88 551 GLN A C 1
ATOM 4326 O O . GLN A 1 551 ? -52.844 61.594 95.312 1 76.88 551 GLN A O 1
ATOM 4331 N N . TYR A 1 552 ? -51.125 60.25 95.812 1 75.81 552 TYR A N 1
ATOM 4332 C CA . TYR A 1 552 ? -51.469 60.125 97.188 1 75.81 552 TYR A CA 1
ATOM 4333 C C . TYR A 1 552 ? -50.219 60.25 98.062 1 75.81 552 TYR A C 1
ATOM 4335 O O . TYR A 1 552 ? -49.125 59.969 97.625 1 75.81 552 TYR A O 1
ATOM 4343 N N . LYS A 1 553 ? -50.406 60.938 99.062 1 75.19 553 LYS A N 1
ATOM 4344 C CA . LYS A 1 553 ? -49.375 61.094 100.125 1 75.19 553 LYS A CA 1
ATOM 4345 C C . LYS A 1 553 ? -49.875 60.719 101.5 1 75.19 553 LYS A C 1
ATOM 4347 O O . LYS A 1 553 ? -51.094 60.75 101.75 1 75.19 553 LYS A O 1
ATOM 4352 N N . ASP A 1 554 ? -48.938 60.406 102.438 1 75.81 554 ASP A N 1
ATOM 4353 C CA . ASP A 1 554 ? -49.281 60.219 103.812 1 75.81 554 ASP A CA 1
ATOM 4354 C C . ASP A 1 554 ? -49.562 61.562 104.5 1 75.81 554 ASP A C 1
ATOM 4356 O O . ASP A 1 554 ? -49.094 62.594 104.062 1 75.81 554 ASP A O 1
ATOM 4360 N N . ASP A 1 555 ? -50.312 61.656 105.375 1 75.12 555 ASP A N 1
ATOM 4361 C CA . ASP A 1 555 ? -50.781 62.844 106.062 1 75.12 555 ASP A CA 1
ATOM 4362 C C . ASP A 1 555 ? -49.594 63.75 106.438 1 75.12 555 ASP A C 1
ATOM 4364 O O . ASP A 1 555 ? -49.688 65 106.375 1 75.12 555 ASP A O 1
ATOM 4368 N N . ASN A 1 556 ? -48.594 63.125 106.875 1 78.44 556 ASN A N 1
ATOM 4369 C CA . ASN A 1 556 ? -47.438 63.906 107.375 1 78.44 556 ASN A CA 1
ATOM 4370 C C . ASN A 1 556 ? -46.5 64.25 106.188 1 78.44 556 ASN A C 1
ATOM 4372 O O . ASN A 1 556 ? -45.469 64.875 106.438 1 78.44 556 ASN A O 1
ATOM 4376 N N . GLN A 1 557 ? -46.875 63.844 105.188 1 72.56 557 GLN A N 1
ATOM 4377 C CA . GLN A 1 557 ? -45.938 64.125 104.125 1 72.56 557 GLN A CA 1
ATOM 4378 C C . GLN A 1 557 ? -46.469 65.25 103.25 1 72.56 557 GLN A C 1
ATOM 4380 O O . GLN A 1 557 ? -47.656 65.562 103.25 1 72.56 557 GLN A O 1
ATOM 4385 N N . ILE A 1 558 ? -45.5 66 102.75 1 78.12 558 ILE A N 1
ATOM 4386 C CA . ILE A 1 558 ? -45.812 67.125 101.812 1 78.12 558 ILE A CA 1
ATOM 4387 C C . ILE A 1 558 ? -46.125 66.562 100.438 1 78.12 558 ILE A C 1
ATOM 4389 O O . ILE A 1 558 ? -45.688 65.438 100.125 1 78.12 558 ILE A O 1
ATOM 4393 N N . TRP A 1 559 ? -46.969 67.188 99.688 1 74.88 559 TRP A N 1
ATOM 4394 C CA . TRP A 1 559 ? -47.469 66.75 98.438 1 74.88 559 TRP A CA 1
ATOM 4395 C C . TRP A 1 559 ? -46.344 66.5 97.438 1 74.88 559 TRP A C 1
ATOM 4397 O O . TRP A 1 559 ? -46.438 65.688 96.5 1 74.88 559 TRP A O 1
ATOM 4407 N N . GLN A 1 560 ? -45.188 67 97.75 1 78.06 560 GLN A N 1
ATOM 4408 C CA . GLN A 1 560 ? -44 66.812 96.875 1 78.06 560 GLN A CA 1
ATOM 4409 C C . GLN A 1 560 ? -43.531 65.312 96.938 1 78.06 560 GLN A C 1
ATOM 4411 O O . GLN A 1 560 ? -42.906 64.875 96 1 78.06 560 GLN A O 1
ATOM 4416 N N . ASN A 1 561 ? -43.875 64.75 98 1 72.44 561 ASN A N 1
ATOM 4417 C CA . ASN A 1 561 ? -43.438 63.375 98.125 1 72.44 561 ASN A CA 1
ATOM 4418 C C . ASN A 1 561 ? -44.562 62.406 97.812 1 72.44 561 ASN A C 1
ATOM 4420 O O . ASN A 1 561 ? -44.531 61.219 98.188 1 72.44 561 ASN A O 1
ATOM 4424 N N . ALA A 1 562 ? -45.531 63 97.125 1 69.81 562 ALA A N 1
ATOM 4425 C CA . ALA A 1 562 ? -46.688 62.156 96.875 1 69.81 562 ALA A CA 1
ATOM 4426 C C . ALA A 1 562 ? -46.344 61.031 95.875 1 69.81 562 ALA A C 1
ATOM 4428 O O . ALA A 1 562 ? -45.469 61.188 95.062 1 69.81 562 ALA A O 1
ATOM 4429 N N . ARG A 1 563 ? -46.812 59.812 96.125 1 78.88 563 ARG A N 1
ATOM 4430 C CA . ARG A 1 563 ? -46.75 58.688 95.188 1 78.88 563 ARG A CA 1
ATOM 4431 C C . ARG A 1 563 ? -47.844 58.75 94.125 1 78.88 563 ARG A C 1
ATOM 4433 O O . ARG A 1 563 ? -48.875 59.375 94.375 1 78.88 563 ARG A O 1
ATOM 4440 N N . ASN A 1 564 ? -47.406 58.344 92.875 1 73.62 564 ASN A N 1
ATOM 4441 C CA . ASN A 1 564 ? -48.344 58.375 91.75 1 73.62 564 ASN A CA 1
ATOM 4442 C C . ASN A 1 564 ? -48.75 56.969 91.312 1 73.62 564 ASN A C 1
ATOM 4444 O O . ASN A 1 564 ? -47.938 56.062 91.312 1 73.62 564 ASN A O 1
ATOM 4448 N N . LYS A 1 565 ? -50.062 56.688 91.312 1 76.5 565 LYS A N 1
ATOM 4449 C CA . LYS A 1 565 ? -50.562 55.438 90.688 1 76.5 565 LYS A CA 1
ATOM 4450 C C . LYS A 1 565 ? -51.5 55.719 89.5 1 76.5 565 LYS A C 1
ATOM 4452 O O . LYS A 1 565 ? -52.344 56.625 89.562 1 76.5 565 LYS A O 1
ATOM 4457 N N . THR A 1 566 ? -51.094 55.062 88.375 1 72.75 566 THR A N 1
ATOM 4458 C CA . THR A 1 566 ? -51.812 55.281 87.125 1 72.75 566 THR A CA 1
ATOM 4459 C C . THR A 1 566 ? -52.562 54 86.75 1 72.75 566 THR A C 1
ATOM 4461 O O . THR A 1 566 ? -52.031 52.906 86.812 1 72.75 566 THR A O 1
ATOM 4464 N N . TRP A 1 567 ? -53.906 54.125 86.5 1 71.62 567 TRP A N 1
ATOM 4465 C CA . TRP A 1 567 ? -54.719 53 86.062 1 71.62 567 TRP A CA 1
ATOM 4466 C C . TRP A 1 567 ? -55.281 53.281 84.625 1 71.62 567 TRP A C 1
ATOM 4468 O O . TRP A 1 567 ? -55.562 54.438 84.312 1 71.62 567 TRP A O 1
ATOM 4478 N N . SER A 1 568 ? -55.375 52.312 83.812 1 72.19 568 SER A N 1
ATOM 4479 C CA . SER A 1 568 ? -56.031 52.375 82.5 1 72.19 568 SER A CA 1
ATOM 4480 C C . SER A 1 568 ? -57.531 52.219 82.688 1 72.19 568 SER A C 1
ATOM 4482 O O . SER A 1 568 ? -58.031 51.5 83.562 1 72.19 568 SER A O 1
ATOM 4484 N N . VAL A 1 569 ? -58.406 53.156 81.875 1 66.81 569 VAL A N 1
ATOM 4485 C CA . VAL A 1 569 ? -59.875 53.094 81.938 1 66.81 569 VAL A CA 1
ATOM 4486 C C . VAL A 1 569 ? -60.375 51.969 81.062 1 66.81 569 VAL A C 1
ATOM 4488 O O . VAL A 1 569 ? -59.906 51.812 79.938 1 66.81 569 VAL A O 1
ATOM 4491 N N . MET B 1 1 ? -31.766 -87.75 -67.125 1 26.11 1 MET B N 1
ATOM 4492 C CA . MET B 1 1 ? -31.156 -86.438 -67.312 1 26.11 1 MET B CA 1
ATOM 4493 C C . MET B 1 1 ? -31.375 -85.562 -66.062 1 26.11 1 MET B C 1
ATOM 4495 O O . MET B 1 1 ? -32.406 -84.875 -65.938 1 26.11 1 MET B O 1
ATOM 4499 N N . GLY B 1 2 ? -31.047 -86.125 -64.812 1 27.91 2 GLY B N 1
ATOM 4500 C CA . GLY B 1 2 ? -30.969 -86.062 -63.375 1 27.91 2 GLY B CA 1
ATOM 4501 C C . GLY B 1 2 ? -30.172 -84.812 -62.906 1 27.91 2 GLY B C 1
ATOM 4502 O O . GLY B 1 2 ? -29.203 -84.438 -63.531 1 27.91 2 GLY B O 1
ATOM 4503 N N . PHE B 1 3 ? -30.875 -83.938 -62.094 1 27.95 3 PHE B N 1
ATOM 4504 C CA . PHE B 1 3 ? -30.75 -82.562 -61.531 1 27.95 3 PHE B CA 1
ATOM 4505 C C . PHE B 1 3 ? -29.422 -82.438 -60.781 1 27.95 3 PHE B C 1
ATOM 4507 O O . PHE B 1 3 ? -29.031 -83.312 -60 1 27.95 3 PHE B O 1
ATOM 4514 N N . ASP B 1 4 ? -28.375 -81.688 -61.344 1 24.48 4 ASP B N 1
ATOM 4515 C CA . ASP B 1 4 ? -27.062 -81.125 -61.188 1 24.48 4 ASP B CA 1
ATOM 4516 C C . ASP B 1 4 ? -27 -80.25 -59.938 1 24.48 4 ASP B C 1
ATOM 4518 O O . ASP B 1 4 ? -25.922 -80 -59.375 1 24.48 4 ASP B O 1
ATOM 4522 N N . THR B 1 5 ? -28.172 -79.438 -59.625 1 26.02 5 THR B N 1
ATOM 4523 C CA . THR B 1 5 ? -28.016 -78.125 -59.031 1 26.02 5 THR B CA 1
ATOM 4524 C C . THR B 1 5 ? -27.734 -78.25 -57.531 1 26.02 5 THR B C 1
ATOM 4526 O O . THR B 1 5 ? -27.812 -77.25 -56.812 1 26.02 5 THR B O 1
ATOM 4529 N N . ARG B 1 6 ? -27.562 -79.562 -56.938 1 29.73 6 ARG B N 1
ATOM 4530 C CA . ARG B 1 6 ? -27.422 -79.688 -55.5 1 29.73 6 ARG B CA 1
ATOM 4531 C C . ARG B 1 6 ? -26.109 -79.125 -55 1 29.73 6 ARG B C 1
ATOM 4533 O O . ARG B 1 6 ? -25.766 -79.188 -53.844 1 29.73 6 ARG B O 1
ATOM 4540 N N . ARG B 1 7 ? -25.234 -78.812 -56.031 1 23.14 7 ARG B N 1
ATOM 4541 C CA . ARG B 1 7 ? -23.906 -78.438 -55.531 1 23.14 7 ARG B CA 1
ATOM 4542 C C . ARG B 1 7 ? -23.906 -77 -54.969 1 23.14 7 ARG B C 1
ATOM 4544 O O . ARG B 1 7 ? -22.859 -76.5 -54.531 1 23.14 7 ARG B O 1
ATOM 4551 N N . ARG B 1 8 ? -24.953 -76.25 -55.531 1 28.75 8 ARG B N 1
ATOM 4552 C CA . ARG B 1 8 ? -24.828 -74.875 -55.156 1 28.75 8 ARG B CA 1
ATOM 4553 C C . ARG B 1 8 ? -25.031 -74.688 -53.656 1 28.75 8 ARG B C 1
ATOM 4555 O O . ARG B 1 8 ? -24.828 -73.562 -53.125 1 28.75 8 ARG B O 1
ATOM 4562 N N . TYR B 1 9 ? -25.969 -75.625 -53.312 1 26.48 9 TYR B N 1
ATOM 4563 C CA . TYR B 1 9 ? -26.438 -75.312 -51.969 1 26.48 9 TYR B CA 1
ATOM 4564 C C . TYR B 1 9 ? -25.297 -75.438 -50.938 1 26.48 9 TYR B C 1
ATOM 4566 O O . TYR B 1 9 ? -25.359 -74.812 -49.875 1 26.48 9 TYR B O 1
ATOM 4574 N N . LEU B 1 10 ? -24.438 -76.5 -51.156 1 28.09 10 LEU B N 1
ATOM 4575 C CA . LEU B 1 10 ? -23.625 -76.812 -50 1 28.09 10 LEU B CA 1
ATOM 4576 C C . LEU B 1 10 ? -22.531 -75.75 -49.812 1 28.09 10 LEU B C 1
ATOM 4578 O O . LEU B 1 10 ? -21.844 -75.75 -48.781 1 28.09 10 LEU B O 1
ATOM 4582 N N . GLU B 1 11 ? -22.094 -75.188 -51 1 29.97 11 GLU B N 1
ATOM 4583 C CA . GLU B 1 11 ? -20.891 -74.375 -50.781 1 29.97 11 GLU B CA 1
ATOM 4584 C C . GLU B 1 11 ? -21.203 -73.188 -49.906 1 29.97 11 GLU B C 1
ATOM 4586 O O . GLU B 1 11 ? -20.297 -72.625 -49.219 1 29.97 11 GLU B O 1
ATOM 4591 N N . MET B 1 12 ? -22.375 -72.5 -50.219 1 31.53 12 MET B N 1
ATOM 4592 C CA . MET B 1 12 ? -22.5 -71.188 -49.656 1 31.53 12 MET B CA 1
ATOM 4593 C C . MET B 1 12 ? -22.578 -71.25 -48.156 1 31.53 12 MET B C 1
ATOM 4595 O O . MET B 1 12 ? -22.75 -70.188 -47.5 1 31.53 12 MET B O 1
ATOM 4599 N N . SER B 1 13 ? -22.953 -72.438 -47.625 1 29.86 13 SER B N 1
ATOM 4600 C CA . SER B 1 13 ? -23.156 -72.25 -46.188 1 29.86 13 SER B CA 1
ATOM 4601 C C . SER B 1 13 ? -21.859 -71.938 -45.469 1 29.86 13 SER B C 1
ATOM 4603 O O . SER B 1 13 ? -21.375 -72.75 -44.656 1 29.86 13 SER B O 1
ATOM 4605 N N . LYS B 1 14 ? -20.75 -71.75 -46.25 1 34.69 14 LYS B N 1
ATOM 4606 C CA . LYS B 1 14 ? -19.609 -71.312 -45.438 1 34.69 14 LYS B CA 1
ATOM 4607 C C . LYS B 1 14 ? -20 -70.188 -44.469 1 34.69 14 LYS B C 1
ATOM 4609 O O . LYS B 1 14 ? -20.234 -69.062 -44.906 1 34.69 14 LYS B O 1
ATOM 4614 N N . CYS B 1 15 ? -20.891 -70.5 -43.562 1 31.03 15 CYS B N 1
ATOM 4615 C CA . CYS B 1 15 ? -21.25 -69.625 -42.438 1 31.03 15 CYS B CA 1
ATOM 4616 C C . CYS B 1 15 ? -20.031 -68.812 -41.969 1 31.03 15 CYS B C 1
ATOM 4618 O O . CYS B 1 15 ? -18.922 -69.375 -41.875 1 31.03 15 CYS B O 1
ATOM 4620 N N . ALA B 1 16 ? -20 -67.562 -42.344 1 35.91 16 ALA B N 1
ATOM 4621 C CA . ALA B 1 16 ? -19.156 -66.562 -41.719 1 35.91 16 ALA B CA 1
ATOM 4622 C C . ALA B 1 16 ? -18.875 -66.875 -40.25 1 35.91 16 ALA B C 1
ATOM 4624 O O . ALA B 1 16 ? -19.781 -66.875 -39.406 1 35.91 16 ALA B O 1
ATOM 4625 N N . PHE B 1 17 ? -18.219 -68.062 -40.031 1 36 17 PHE B N 1
ATOM 4626 C CA . PHE B 1 17 ? -17.734 -68.125 -38.688 1 36 17 PHE B CA 1
ATOM 4627 C C . PHE B 1 17 ? -17.312 -66.812 -38.156 1 36 17 PHE B C 1
ATOM 4629 O O . PHE B 1 17 ? -16.5 -66.125 -38.781 1 36 17 PHE B O 1
ATOM 4636 N N . ALA B 1 18 ? -18.25 -66.062 -37.812 1 42.69 18 ALA B N 1
ATOM 4637 C CA . ALA B 1 18 ? -17.906 -64.938 -37 1 42.69 18 ALA B CA 1
ATOM 4638 C C . ALA B 1 18 ? -16.609 -65.188 -36.219 1 42.69 18 ALA B C 1
ATOM 4640 O O . ALA B 1 18 ? -16.516 -66.125 -35.5 1 42.69 18 ALA B O 1
ATOM 4641 N N . ASN B 1 19 ? -15.508 -65.062 -36.812 1 46.66 19 ASN B N 1
ATOM 4642 C CA . ASN B 1 19 ? -14.227 -65.125 -36.125 1 46.66 19 ASN B CA 1
ATOM 4643 C C . ASN B 1 19 ? -14.398 -64.812 -34.625 1 46.66 19 ASN B C 1
ATOM 4645 O O . ASN B 1 19 ? -14.711 -63.719 -34.219 1 46.66 19 ASN B O 1
ATOM 4649 N N . ALA B 1 20 ? -15.008 -65.75 -33.906 1 56.66 20 ALA B N 1
ATOM 4650 C CA . ALA B 1 20 ? -15.195 -65.75 -32.469 1 56.66 20 ALA B CA 1
ATOM 4651 C C . ALA B 1 20 ? -13.953 -65.25 -31.75 1 56.66 20 ALA B C 1
ATOM 4653 O O . ALA B 1 20 ? -12.859 -65.812 -31.938 1 56.66 20 ALA B O 1
ATOM 4654 N N . ILE B 1 21 ? -13.797 -64.062 -31.531 1 69 21 ILE B N 1
ATOM 4655 C CA . ILE B 1 21 ? -12.688 -63.469 -30.781 1 69 21 ILE B CA 1
ATOM 4656 C C . ILE B 1 21 ? -12.398 -64.312 -29.531 1 69 21 ILE B C 1
ATOM 4658 O O . ILE B 1 21 ? -13.328 -64.688 -28.812 1 69 21 ILE B O 1
ATOM 4662 N N . ASP B 1 22 ? -11.266 -65.062 -29.422 1 84.31 22 ASP B N 1
ATOM 4663 C CA . ASP B 1 22 ? -10.828 -65.75 -28.188 1 84.31 22 ASP B CA 1
ATOM 4664 C C . ASP B 1 22 ? -10.961 -64.75 -27 1 84.31 22 ASP B C 1
ATOM 4666 O O . ASP B 1 22 ? -10.391 -63.688 -27.016 1 84.31 22 ASP B O 1
ATOM 4670 N N . PRO B 1 23 ? -11.953 -65.312 -26.141 1 89.75 23 PRO B N 1
ATOM 4671 C CA . PRO B 1 23 ? -12.18 -64.375 -25 1 89.75 23 PRO B CA 1
ATOM 4672 C C . PRO B 1 23 ? -10.898 -64.062 -24.234 1 89.75 23 PRO B C 1
ATOM 4674 O O . PRO B 1 23 ? -10.133 -64.938 -23.891 1 89.75 23 PRO B O 1
ATOM 4677 N N . HIS B 1 24 ? -10.547 -62.781 -24.109 1 93.62 24 HIS B N 1
ATOM 4678 C CA . HIS B 1 24 ? -9.398 -62.344 -23.328 1 93.62 24 HIS B CA 1
ATOM 4679 C C . HIS B 1 24 ? -9.625 -60.969 -22.75 1 93.62 24 HIS B C 1
ATOM 4681 O O . HIS B 1 24 ? -10.609 -60.281 -23.094 1 93.62 24 HIS B O 1
ATOM 4687 N N . LEU B 1 25 ? -8.781 -60.625 -21.828 1 94.94 25 LEU B N 1
ATOM 4688 C CA . LEU B 1 25 ? -8.828 -59.281 -21.234 1 94.94 25 LEU B CA 1
ATOM 4689 C C . LEU B 1 25 ? -7.797 -58.375 -21.875 1 94.94 25 LEU B C 1
ATOM 4691 O O . LEU B 1 25 ? -6.711 -58.812 -22.25 1 94.94 25 LEU B O 1
ATOM 4695 N N . GLU B 1 26 ? -8.258 -57.188 -22.078 1 95.25 26 GLU B N 1
ATOM 4696 C CA . GLU B 1 26 ? -7.348 -56.125 -22.562 1 95.25 26 GLU B CA 1
ATOM 4697 C C . GLU B 1 26 ? -7.148 -55.031 -21.516 1 95.25 26 GLU B C 1
ATOM 4699 O O . GLU B 1 26 ? -8.109 -54.594 -20.891 1 95.25 26 GLU B O 1
ATOM 4704 N N . ILE B 1 27 ? -5.891 -54.719 -21.266 1 96.38 27 ILE B N 1
ATOM 4705 C CA . ILE B 1 27 ? -5.602 -53.625 -20.328 1 96.38 27 ILE B CA 1
ATOM 4706 C C . ILE B 1 27 ? -5.156 -52.375 -21.078 1 96.38 27 ILE B C 1
ATOM 4708 O O . ILE B 1 27 ? -4.305 -52.469 -21.969 1 96.38 27 ILE B O 1
ATOM 4712 N N . LEU B 1 28 ? -5.777 -51.312 -20.734 1 94.56 28 LEU B N 1
ATOM 4713 C CA . LEU B 1 28 ? -5.387 -50 -21.281 1 94.56 28 LEU B CA 1
ATOM 4714 C C . LEU B 1 28 ? -4.742 -49.125 -20.203 1 94.56 28 LEU B C 1
ATOM 4716 O O . LEU B 1 28 ? -5.227 -49.094 -19.078 1 94.56 28 LEU B O 1
ATOM 4720 N N . PRO B 1 29 ? -3.793 -48.406 -20.609 1 91.75 29 PRO B N 1
ATOM 4721 C CA . PRO B 1 29 ? -3.111 -48.312 -21.906 1 91.75 29 PRO B CA 1
ATOM 4722 C C . PRO B 1 29 ? -2.439 -49.625 -22.312 1 91.75 29 PRO B C 1
ATOM 4724 O O . PRO B 1 29 ? -2.074 -50.438 -21.453 1 91.75 29 PRO B O 1
ATOM 4727 N N . SER B 1 30 ? -2.232 -49.719 -23.609 1 90 30 SER B N 1
ATOM 4728 C CA . SER B 1 30 ? -1.663 -50.969 -24.094 1 90 30 SER B CA 1
ATOM 4729 C C . SER B 1 30 ? -0.184 -51.094 -23.734 1 90 30 SER B C 1
ATOM 4731 O O . SER B 1 30 ? 0.519 -50.094 -23.672 1 90 30 SER B O 1
ATOM 4733 N N . GLY B 1 31 ? 0.29 -52.344 -23.406 1 87.12 31 GLY B N 1
ATOM 4734 C CA . GLY B 1 31 ? 1.686 -52.562 -23.078 1 87.12 31 GLY B CA 1
ATOM 4735 C C . GLY B 1 31 ? 1.864 -53.438 -21.844 1 87.12 31 GLY B C 1
ATOM 4736 O O . GLY B 1 31 ? 0.998 -53.438 -20.953 1 87.12 31 GLY B O 1
ATOM 4737 N N . GLU B 1 32 ? 2.969 -54.031 -21.766 1 89.75 32 GLU B N 1
ATOM 4738 C CA . GLU B 1 32 ? 3.232 -54.938 -20.641 1 89.75 32 GLU B CA 1
ATOM 4739 C C . GLU B 1 32 ? 3.752 -54.156 -19.438 1 89.75 32 GLU B C 1
ATOM 4741 O O . GLU B 1 32 ? 3.588 -54.562 -18.281 1 89.75 32 GLU B O 1
ATOM 4746 N N . THR B 1 33 ? 4.395 -53.094 -19.766 1 91.44 33 THR B N 1
ATOM 4747 C CA . THR B 1 33 ? 4.941 -52.25 -18.703 1 91.44 33 THR B CA 1
ATOM 4748 C C . THR B 1 33 ? 4.516 -50.781 -18.891 1 91.44 33 THR B C 1
ATOM 4750 O O . THR B 1 33 ? 4.574 -50.25 -20 1 91.44 33 THR B O 1
ATOM 4753 N N . GLN B 1 34 ? 3.947 -50.219 -17.828 1 91.56 34 GLN B N 1
ATOM 4754 C CA . GLN B 1 34 ? 3.604 -48.812 -17.812 1 91.56 34 GLN B CA 1
ATOM 4755 C C . GLN B 1 34 ? 4.555 -48.031 -16.922 1 91.56 34 GLN B C 1
ATOM 4757 O O . GLN B 1 34 ? 4.602 -48.219 -15.703 1 91.56 34 GLN B O 1
ATOM 4762 N N . THR B 1 35 ? 5.387 -47.156 -17.562 1 91 35 THR B N 1
ATOM 4763 C CA . THR B 1 35 ? 6.293 -46.281 -16.797 1 91 35 THR B CA 1
ATOM 4764 C C . THR B 1 35 ? 5.641 -44.938 -16.5 1 91 35 THR B C 1
ATOM 4766 O O . THR B 1 35 ? 5.305 -44.188 -17.406 1 91 35 THR B O 1
ATOM 4769 N N . LYS B 1 36 ? 5.375 -44.688 -15.211 1 93.06 36 LYS B N 1
ATOM 4770 C CA . LYS B 1 36 ? 4.699 -43.469 -14.797 1 93.06 36 LYS B CA 1
ATOM 4771 C C . LYS B 1 36 ? 5.434 -42.781 -13.641 1 93.06 36 LYS B C 1
ATOM 4773 O O . LYS B 1 36 ? 6.031 -43.469 -12.797 1 93.06 36 LYS B O 1
ATOM 4778 N N . PRO B 1 37 ? 5.434 -41.469 -13.602 1 93.38 37 PRO B N 1
ATOM 4779 C CA . PRO B 1 37 ? 6.125 -40.781 -12.523 1 93.38 37 PRO B CA 1
ATOM 4780 C C . PRO B 1 37 ? 5.383 -40.844 -11.195 1 93.38 37 PRO B C 1
ATOM 4782 O O . PRO B 1 37 ? 4.152 -40.875 -11.172 1 93.38 37 PRO B O 1
ATOM 4785 N N . ILE B 1 38 ? 6.172 -40.844 -10.141 1 93.69 38 ILE B N 1
ATOM 4786 C CA . ILE B 1 38 ? 5.605 -40.781 -8.797 1 93.69 38 ILE B CA 1
ATOM 4787 C C . ILE B 1 38 ? 4.848 -39.469 -8.609 1 93.69 38 ILE B C 1
ATOM 4789 O O . ILE B 1 38 ? 5.301 -38.438 -9.055 1 93.69 38 ILE B O 1
ATOM 4793 N N . GLY B 1 39 ? 3.684 -39.562 -7.879 1 91.5 39 GLY B N 1
ATOM 4794 C CA . GLY B 1 39 ? 2.881 -38.375 -7.609 1 91.5 39 GLY B CA 1
ATOM 4795 C C . GLY B 1 39 ? 1.808 -38.125 -8.656 1 91.5 39 GLY B C 1
ATOM 4796 O O . GLY B 1 39 ? 0.88 -37.344 -8.43 1 91.5 39 GLY B O 1
ATOM 4797 N N . SER B 1 40 ? 1.965 -38.781 -9.828 1 92 40 SER B N 1
ATOM 4798 C CA . SER B 1 40 ? 0.977 -38.594 -10.883 1 92 40 SER B CA 1
ATOM 4799 C C . SER B 1 40 ? -0.269 -39.438 -10.641 1 92 40 SER B C 1
ATOM 4801 O O . SER B 1 40 ? -0.211 -40.469 -9.93 1 92 40 SER B O 1
ATOM 4803 N N . SER B 1 41 ? -1.362 -39 -11.164 1 94.06 41 SER B N 1
ATOM 4804 C CA . SER B 1 41 ? -2.6 -39.781 -11.156 1 94.06 41 SER B CA 1
ATOM 4805 C C . SER B 1 41 ? -2.754 -40.562 -12.445 1 94.06 41 SER B C 1
ATOM 4807 O O . SER B 1 41 ? -2.633 -40.031 -13.547 1 94.06 41 SER B O 1
ATOM 4809 N N . ILE B 1 42 ? -2.977 -41.875 -12.297 1 95.56 42 ILE B N 1
ATOM 4810 C CA . ILE B 1 42 ? -3.07 -42.688 -13.492 1 95.56 42 ILE B CA 1
ATOM 4811 C C . ILE B 1 42 ? -4.293 -43.594 -13.398 1 95.56 42 ILE B C 1
ATOM 4813 O O . ILE B 1 42 ? -4.832 -43.812 -12.312 1 95.56 42 ILE B O 1
ATOM 4817 N N . ILE B 1 43 ? -4.695 -44.062 -14.539 1 96.19 43 ILE B N 1
ATOM 4818 C CA . ILE B 1 43 ? -5.844 -44.969 -14.633 1 96.19 43 ILE B CA 1
ATOM 4819 C C . ILE B 1 43 ? -5.496 -46.156 -15.523 1 96.19 43 ILE B C 1
ATOM 4821 O O . ILE B 1 43 ? -4.859 -46 -16.562 1 96.19 43 ILE B O 1
ATOM 4825 N N . LEU B 1 44 ? -5.789 -47.344 -15.07 1 96.94 44 LEU B N 1
ATOM 4826 C CA . LEU B 1 44 ? -5.719 -48.562 -15.867 1 96.94 44 LEU B CA 1
ATOM 4827 C C . LEU B 1 44 ? -7.105 -49.156 -16.078 1 96.94 44 LEU B C 1
ATOM 4829 O O . LEU B 1 44 ? -7.898 -49.25 -15.133 1 96.94 44 LEU B O 1
ATOM 4833 N N . THR B 1 45 ? -7.363 -49.5 -17.281 1 97 45 THR B N 1
ATOM 4834 C CA . THR B 1 45 ? -8.703 -50 -17.562 1 97 45 THR B CA 1
ATOM 4835 C C . THR B 1 45 ? -8.625 -51.438 -18.125 1 97 45 THR B C 1
ATOM 4837 O O . THR B 1 45 ? -7.938 -51.688 -19.125 1 97 45 THR B O 1
ATOM 4840 N N . CYS B 1 46 ? -9.227 -52.312 -17.453 1 97.06 46 CYS B N 1
ATOM 4841 C CA . CYS B 1 46 ? -9.352 -53.719 -17.906 1 97.06 46 CYS B CA 1
ATOM 4842 C C . CYS B 1 46 ? -10.672 -53.938 -18.641 1 97.06 46 CYS B C 1
ATOM 4844 O O . CYS B 1 46 ? -11.742 -53.781 -18.047 1 97.06 46 CYS B O 1
ATOM 4846 N N . LYS B 1 47 ? -10.531 -54.25 -19.875 1 95.12 47 LYS B N 1
ATOM 4847 C CA . LYS B 1 47 ? -11.711 -54.406 -20.719 1 95.12 47 LYS B CA 1
ATOM 4848 C C . LYS B 1 47 ? -11.836 -55.844 -21.219 1 95.12 47 LYS B C 1
ATOM 4850 O O . LYS B 1 47 ? -10.891 -56.375 -21.797 1 95.12 47 LYS B O 1
ATOM 4855 N N . PRO B 1 48 ? -13.031 -56.438 -21.031 1 93.56 48 PRO B N 1
ATOM 4856 C CA . PRO B 1 48 ? -13.234 -57.75 -21.594 1 93.56 48 PRO B CA 1
ATOM 4857 C C . PRO B 1 48 ? -13.5 -57.75 -23.094 1 93.56 48 PRO B C 1
ATOM 4859 O O . PRO B 1 48 ? -14.352 -56.969 -23.562 1 93.56 48 PRO B O 1
ATOM 4862 N N . LYS B 1 49 ? -12.648 -58.375 -23.766 1 92.62 49 LYS B N 1
ATOM 4863 C CA . LYS B 1 49 ? -12.875 -58.562 -25.188 1 92.62 49 LYS B CA 1
ATOM 4864 C C . LYS B 1 49 ? -13.484 -59.938 -25.453 1 92.62 49 LYS B C 1
ATOM 4866 O O . LYS B 1 49 ? -12.758 -60.938 -25.641 1 92.62 49 LYS B O 1
ATOM 4871 N N . VAL B 1 50 ? -14.852 -59.938 -25.422 1 90.06 50 VAL B N 1
ATOM 4872 C CA . VAL B 1 50 ? -15.617 -61.188 -25.578 1 90.06 50 VAL B CA 1
ATOM 4873 C C . VAL B 1 50 ? -16.797 -60.938 -26.5 1 90.06 50 VAL B C 1
ATOM 4875 O O . VAL B 1 50 ? -17.109 -59.781 -26.844 1 90.06 50 VAL B O 1
ATOM 4878 N N . ASP B 1 51 ? -17.406 -61.938 -26.891 1 86.62 51 ASP B N 1
ATOM 4879 C CA . ASP B 1 51 ? -18.562 -61.844 -27.766 1 86.62 51 ASP B CA 1
ATOM 4880 C C . ASP B 1 51 ? -19.766 -61.219 -27.062 1 86.62 51 ASP B C 1
ATOM 4882 O O . ASP B 1 51 ? -20.406 -60.312 -27.609 1 86.62 51 ASP B O 1
ATOM 4886 N N . ASN B 1 52 ? -19.953 -61.656 -25.875 1 87.88 52 ASN B N 1
ATOM 4887 C CA . ASN B 1 52 ? -21.031 -61.094 -25.062 1 87.88 52 ASN B CA 1
ATOM 4888 C C . ASN B 1 52 ? -20.516 -60.594 -23.719 1 87.88 52 ASN B C 1
ATOM 4890 O O . ASN B 1 52 ? -20.375 -61.344 -22.766 1 87.88 52 ASN B O 1
ATOM 4894 N N . PRO B 1 53 ? -20.359 -59.312 -23.672 1 86.5 53 PRO B N 1
ATOM 4895 C CA . PRO B 1 53 ? -19.766 -58.719 -22.469 1 86.5 53 PRO B CA 1
ATOM 4896 C C . PRO B 1 53 ? -20.641 -58.906 -21.234 1 86.5 53 PRO B C 1
ATOM 4898 O O . PRO B 1 53 ? -20.156 -58.812 -20.109 1 86.5 53 PRO B O 1
ATOM 4901 N N . THR B 1 54 ? -21.891 -59.125 -21.328 1 87.44 54 THR B N 1
ATOM 4902 C CA . THR B 1 54 ? -22.797 -59.25 -20.203 1 87.44 54 THR B CA 1
ATOM 4903 C C . THR B 1 54 ? -22.547 -60.562 -19.438 1 87.44 54 THR B C 1
ATOM 4905 O O . THR B 1 54 ? -22.953 -60.688 -18.297 1 87.44 54 THR B O 1
ATOM 4908 N N . LEU B 1 55 ? -21.828 -61.406 -20.094 1 89.81 55 LEU B N 1
ATOM 4909 C CA . LEU B 1 55 ? -21.562 -62.719 -19.484 1 89.81 55 LEU B CA 1
ATOM 4910 C C . LEU B 1 55 ? -20.266 -62.688 -18.672 1 89.81 55 LEU B C 1
ATOM 4912 O O . LEU B 1 55 ? -19.859 -63.688 -18.094 1 89.81 55 LEU B O 1
ATOM 4916 N N . VAL B 1 56 ? -19.656 -61.562 -18.703 1 91.12 56 VAL B N 1
ATOM 4917 C CA . VAL B 1 56 ? -18.438 -61.406 -17.891 1 91.12 56 VAL B CA 1
ATOM 4918 C C . VAL B 1 56 ? -18.812 -61.031 -16.469 1 91.12 56 VAL B C 1
ATOM 4920 O O . VAL B 1 56 ? -19.578 -60.094 -16.25 1 91.12 56 VAL B O 1
ATOM 4923 N N . GLU B 1 57 ? -18.359 -61.875 -15.523 1 89.94 57 GLU B N 1
ATOM 4924 C CA . GLU B 1 57 ? -18.688 -61.625 -14.125 1 89.94 57 GLU B CA 1
ATOM 4925 C C . GLU B 1 57 ? -17.438 -61.656 -13.25 1 89.94 57 GLU B C 1
ATOM 4927 O O . GLU B 1 57 ? -16.375 -62.094 -13.688 1 89.94 57 GLU B O 1
ATOM 4932 N N . ASP B 1 58 ? -17.469 -61.031 -12.117 1 89.75 58 ASP B N 1
ATOM 4933 C CA . ASP B 1 58 ? -16.5 -61.062 -11.031 1 89.75 58 ASP B CA 1
ATOM 4934 C C . ASP B 1 58 ? -15.172 -60.438 -11.469 1 89.75 58 ASP B C 1
ATOM 4936 O O . ASP B 1 58 ? -14.109 -61.031 -11.25 1 89.75 58 ASP B O 1
ATOM 4940 N N . MET B 1 59 ? -15.297 -59.312 -12.188 1 94 59 MET B N 1
ATOM 4941 C CA . MET B 1 59 ? -14.086 -58.562 -12.57 1 94 59 MET B CA 1
ATOM 4942 C C . MET B 1 59 ? -13.398 -58 -11.336 1 94 59 MET B C 1
ATOM 4944 O O . MET B 1 59 ? -14.047 -57.344 -10.508 1 94 59 MET B O 1
ATOM 4948 N N . GLN B 1 60 ? -12.023 -58.281 -11.195 1 95.62 60 GLN B N 1
ATOM 4949 C CA . GLN B 1 60 ? -11.273 -57.75 -10.062 1 95.62 60 GLN B CA 1
ATOM 4950 C C . GLN B 1 60 ? -9.852 -57.406 -10.461 1 95.62 60 GLN B C 1
ATOM 4952 O O . GLN B 1 60 ? -9.297 -57.969 -11.406 1 95.62 60 GLN B O 1
ATOM 4957 N N . TRP B 1 61 ? -9.352 -56.406 -9.82 1 96.81 61 TRP B N 1
ATOM 4958 C CA . TRP B 1 61 ? -7.93 -56.094 -9.906 1 96.81 61 TRP B CA 1
ATOM 4959 C C . TRP B 1 61 ? -7.176 -56.625 -8.695 1 96.81 61 TRP B C 1
ATOM 4961 O O . TRP B 1 61 ? -7.641 -56.5 -7.562 1 96.81 61 TRP B O 1
ATOM 4971 N N . LEU B 1 62 ? -6.059 -57.25 -8.977 1 97 62 LEU B N 1
ATOM 4972 C CA . LEU B 1 62 ? -5.168 -57.719 -7.914 1 97 62 LEU B CA 1
ATOM 4973 C C . LEU B 1 62 ? -3.896 -56.875 -7.867 1 97 62 LEU B C 1
ATOM 4975 O O . LEU B 1 62 ? -3.318 -56.562 -8.906 1 97 62 LEU B O 1
ATOM 4979 N N . ASP B 1 63 ? -3.533 -56.531 -6.68 1 95.25 63 ASP B N 1
ATOM 4980 C CA . ASP B 1 63 ? -2.328 -55.719 -6.527 1 95.25 63 ASP B CA 1
ATOM 4981 C C . ASP B 1 63 ? -1.072 -56.594 -6.609 1 95.25 63 ASP B C 1
ATOM 4983 O O . ASP B 1 63 ? -1.144 -57.781 -6.977 1 95.25 63 ASP B O 1
ATOM 4987 N N . GLN B 1 64 ? 0.146 -56 -6.375 1 92.69 64 GLN B N 1
ATOM 4988 C CA . GLN B 1 64 ? 1.433 -56.656 -6.527 1 92.69 64 GLN B CA 1
ATOM 4989 C C . GLN B 1 64 ? 1.585 -57.781 -5.523 1 92.69 64 GLN B C 1
ATOM 4991 O O . GLN B 1 64 ? 2.385 -58.719 -5.727 1 92.69 64 GLN B O 1
ATOM 4996 N N . GLN B 1 65 ? 0.798 -57.75 -4.453 1 92.81 65 GLN B N 1
ATOM 4997 C CA . GLN B 1 65 ? 0.815 -58.812 -3.457 1 92.81 65 GLN B CA 1
ATOM 4998 C C . GLN B 1 65 ? -0.334 -59.781 -3.678 1 92.81 65 GLN B C 1
ATOM 5000 O O . GLN B 1 65 ? -0.648 -60.594 -2.799 1 92.81 65 GLN B O 1
ATOM 5005 N N . ASN B 1 66 ? -1.065 -59.594 -4.73 1 93 66 ASN B N 1
ATOM 5006 C CA . ASN B 1 66 ? -2.176 -60.469 -5.145 1 93 66 ASN B CA 1
ATOM 5007 C C . ASN B 1 66 ? -3.402 -60.25 -4.262 1 93 66 ASN B C 1
ATOM 5009 O O . ASN B 1 66 ? -4.184 -61.188 -4.043 1 93 66 ASN B O 1
ATOM 5013 N N . ARG B 1 67 ? -3.492 -59.062 -3.764 1 92.06 67 ARG B N 1
ATOM 5014 C CA . ARG B 1 67 ? -4.676 -58.719 -2.99 1 92.06 67 ARG B CA 1
ATOM 5015 C C . ARG B 1 67 ? -5.691 -57.969 -3.854 1 92.06 67 ARG B C 1
ATOM 5017 O O . ARG B 1 67 ? -5.312 -57.156 -4.715 1 92.06 67 ARG B O 1
ATOM 5024 N N . VAL B 1 68 ? -6.93 -58.219 -3.533 1 94.94 68 VAL B N 1
ATOM 5025 C CA . VAL B 1 68 ? -8 -57.594 -4.293 1 94.94 68 VAL B CA 1
ATOM 5026 C C . VAL B 1 68 ? -8.078 -56.125 -3.938 1 94.94 68 VAL B C 1
ATOM 5028 O O . VAL B 1 68 ? -8.047 -55.75 -2.76 1 94.94 68 VAL B O 1
ATOM 5031 N N . ILE B 1 69 ? -8.188 -55.281 -4.938 1 93.69 69 ILE B N 1
ATOM 5032 C CA . ILE B 1 69 ? -8.312 -53.844 -4.73 1 93.69 69 ILE B CA 1
ATOM 5033 C C . ILE B 1 69 ? -9.789 -53.469 -4.652 1 93.69 69 ILE B C 1
ATOM 5035 O O . ILE B 1 69 ? -10.578 -53.812 -5.543 1 93.69 69 ILE B O 1
ATOM 5039 N N . GLU B 1 70 ? -10.133 -52.719 -3.654 1 89.81 70 GLU B N 1
ATOM 5040 C CA . GLU B 1 70 ? -11.531 -52.438 -3.355 1 89.81 70 GLU B CA 1
ATOM 5041 C C . GLU B 1 70 ? -12.047 -51.281 -4.234 1 89.81 70 GLU B C 1
ATOM 5043 O O . GLU B 1 70 ? -11.258 -50.531 -4.789 1 89.81 70 GLU B O 1
ATOM 5048 N N . SER B 1 71 ? -13.383 -51.25 -4.324 1 87.62 71 SER B N 1
ATOM 5049 C CA . SER B 1 71 ? -14.047 -50.188 -5.07 1 87.62 71 SER B CA 1
ATOM 5050 C C . SER B 1 71 ? -14.164 -48.906 -4.23 1 87.62 71 SER B C 1
ATOM 5052 O O . SER B 1 71 ? -14.016 -48.938 -3.006 1 87.62 71 SER B O 1
ATOM 5054 N N . LEU B 1 72 ? -14.352 -47.75 -4.945 1 79.44 72 LEU B N 1
ATOM 5055 C CA . LEU B 1 72 ? -14.461 -46.469 -4.281 1 79.44 72 LEU B CA 1
ATOM 5056 C C . LEU B 1 72 ? -15.625 -46.438 -3.295 1 79.44 72 LEU B C 1
ATOM 5058 O O . LEU B 1 72 ? -15.523 -45.875 -2.215 1 79.44 72 LEU B O 1
ATOM 5062 N N . ASN B 1 73 ? -16.781 -47.062 -3.621 1 70.88 73 ASN B N 1
ATOM 5063 C CA . ASN B 1 73 ? -18.016 -47 -2.842 1 70.88 73 ASN B CA 1
ATOM 5064 C C . ASN B 1 73 ? -17.844 -47.625 -1.469 1 70.88 73 ASN B C 1
ATOM 5066 O O . ASN B 1 73 ? -18.609 -47.344 -0.543 1 70.88 73 ASN B O 1
ATOM 5070 N N . THR B 1 74 ? -16.906 -48.344 -1.376 1 64 74 THR B N 1
ATOM 5071 C CA . THR B 1 74 ? -16.703 -49.031 -0.103 1 64 74 THR B CA 1
ATOM 5072 C C . THR B 1 74 ? -16.125 -48.094 0.939 1 64 74 THR B C 1
ATOM 5074 O O . THR B 1 74 ? -16.125 -48.406 2.135 1 64 74 THR B O 1
ATOM 5077 N N . TYR B 1 75 ? -15.695 -46.969 0.462 1 58.16 75 TYR B N 1
ATOM 5078 C CA . TYR B 1 75 ? -15.062 -46.031 1.385 1 58.16 75 TYR B CA 1
ATOM 5079 C C . TYR B 1 75 ? -16 -44.875 1.728 1 58.16 75 TYR B C 1
ATOM 5081 O O . TYR B 1 75 ? -16.109 -43.906 0.968 1 58.16 75 TYR B O 1
ATOM 5089 N N . ALA B 1 76 ? -17.109 -45.094 2.268 1 52.97 76 ALA B N 1
ATOM 5090 C CA . ALA B 1 76 ? -18.016 -44.062 2.799 1 52.97 76 ALA B CA 1
ATOM 5091 C C . ALA B 1 76 ? -17.312 -43.188 3.828 1 52.97 76 ALA B C 1
ATOM 5093 O O . ALA B 1 76 ? -16.656 -43.688 4.738 1 52.97 76 ALA B O 1
ATOM 5094 N N . GLY B 1 77 ? -17.422 -41.688 3.594 1 55.75 77 GLY B N 1
ATOM 5095 C CA . GLY B 1 77 ? -17.109 -40.688 4.578 1 55.75 77 GLY B CA 1
ATOM 5096 C C . GLY B 1 77 ? -15.625 -40.344 4.633 1 55.75 77 GLY B C 1
ATOM 5097 O O . GLY B 1 77 ? -15.211 -39.406 5.297 1 55.75 77 GLY B O 1
ATOM 5098 N N . HIS B 1 78 ? -14.742 -41.312 4.324 1 57.38 78 HIS B N 1
ATOM 5099 C CA . HIS B 1 78 ? -13.336 -41.156 4.688 1 57.38 78 HIS B CA 1
ATOM 5100 C C . HIS B 1 78 ? -12.523 -40.562 3.543 1 57.38 78 HIS B C 1
ATOM 5102 O O . HIS B 1 78 ? -13.039 -40.406 2.434 1 57.38 78 HIS B O 1
ATOM 5108 N N . SER B 1 79 ? -11.25 -40.281 3.893 1 65.06 79 SER B N 1
ATOM 5109 C CA . SER B 1 79 ? -10.18 -39.75 3.061 1 65.06 79 SER B CA 1
ATOM 5110 C C . SER B 1 79 ? -9.984 -40.594 1.807 1 65.06 79 SER B C 1
ATOM 5112 O O . SER B 1 79 ? -10.164 -41.812 1.84 1 65.06 79 SER B O 1
ATOM 5114 N N . LYS B 1 80 ? -10.188 -40.062 0.645 1 73.25 80 LYS B N 1
ATOM 5115 C CA . LYS B 1 80 ? -9.992 -40.688 -0.657 1 73.25 80 LYS B CA 1
ATOM 5116 C C . LYS B 1 80 ? -8.797 -41.656 -0.634 1 73.25 80 LYS B C 1
ATOM 5118 O O . LYS B 1 80 ? -7.691 -41.25 -0.269 1 73.25 80 LYS B O 1
ATOM 5123 N N . PRO B 1 81 ? -9.117 -42.938 -0.851 1 80.88 81 PRO B N 1
ATOM 5124 C CA . PRO B 1 81 ? -8.008 -43.906 -0.865 1 80.88 81 PRO B CA 1
ATOM 5125 C C . PRO B 1 81 ? -6.996 -43.594 -1.975 1 80.88 81 PRO B C 1
ATOM 5127 O O . PRO B 1 81 ? -7.332 -42.938 -2.961 1 80.88 81 PRO B O 1
ATOM 5130 N N . ALA B 1 82 ? -5.816 -44.125 -1.761 1 84.88 82 ALA B N 1
ATOM 5131 C CA . ALA B 1 82 ? -4.738 -43.906 -2.719 1 84.88 82 ALA B CA 1
ATOM 5132 C C . ALA B 1 82 ? -4.98 -44.688 -4.004 1 84.88 82 ALA B C 1
ATOM 5134 O O . ALA B 1 82 ? -4.578 -44.25 -5.09 1 84.88 82 ALA B O 1
ATOM 5135 N N . MET B 1 83 ? -5.707 -45.844 -3.879 1 92.38 83 MET B N 1
ATOM 5136 C CA . MET B 1 83 ? -6.016 -46.719 -5.016 1 92.38 83 MET B CA 1
ATOM 5137 C C . MET B 1 83 ? -7.41 -47.312 -4.875 1 92.38 83 MET B C 1
ATOM 5139 O O . MET B 1 83 ? -7.797 -47.75 -3.789 1 92.38 83 MET B O 1
ATOM 5143 N N . TYR B 1 84 ? -8.156 -47.344 -5.906 1 92 84 TYR B N 1
ATOM 5144 C CA . TYR B 1 84 ? -9.492 -47.938 -5.879 1 92 84 TYR B CA 1
ATOM 5145 C C . TYR B 1 84 ? -9.953 -48.312 -7.281 1 92 84 TYR B C 1
ATOM 5147 O O . TYR B 1 84 ? -9.312 -47.938 -8.273 1 92 84 TYR B O 1
ATOM 5155 N N . THR B 1 85 ? -10.984 -49.156 -7.367 1 94.19 85 THR B N 1
ATOM 5156 C CA . THR B 1 85 ? -11.492 -49.594 -8.664 1 94.19 85 THR B CA 1
ATOM 5157 C C . THR B 1 85 ? -12.914 -49.094 -8.883 1 94.19 85 THR B C 1
ATOM 5159 O O . THR B 1 85 ? -13.609 -48.75 -7.934 1 94.19 85 THR B O 1
ATOM 5162 N N . GLU B 1 86 ? -13.219 -49 -10.117 1 91.31 86 GLU B N 1
ATOM 5163 C CA . GLU B 1 86 ? -14.578 -48.625 -10.508 1 91.31 86 GLU B CA 1
ATOM 5164 C C . GLU B 1 86 ? -15.055 -49.438 -11.703 1 91.31 86 GLU B C 1
ATOM 5166 O O . GLU B 1 86 ? -14.344 -49.531 -12.711 1 91.31 86 GLU B O 1
ATOM 5171 N N . LEU B 1 87 ? -16.281 -50 -11.531 1 92.06 87 LEU B N 1
ATOM 5172 C CA . LEU B 1 87 ? -16.891 -50.781 -12.617 1 92.06 87 LEU B CA 1
ATOM 5173 C C . LEU B 1 87 ? -17.734 -49.875 -13.508 1 92.06 87 LEU B C 1
ATOM 5175 O O . LEU B 1 87 ? -18.547 -49.094 -13.016 1 92.06 87 LEU B O 1
ATOM 5179 N N . HIS B 1 88 ? -17.5 -50.031 -14.812 1 89.75 88 HIS B N 1
ATOM 5180 C CA . HIS B 1 88 ? -18.234 -49.188 -15.758 1 89.75 88 HIS B CA 1
ATOM 5181 C C . HIS B 1 88 ? -19.391 -49.938 -16.391 1 89.75 88 HIS B C 1
ATOM 5183 O O . HIS B 1 88 ? -19.531 -51.156 -16.188 1 89.75 88 HIS B O 1
ATOM 5189 N N . GLN B 1 89 ? -20.234 -49.188 -17.156 1 83.31 89 GLN B N 1
ATOM 5190 C CA . GLN B 1 89 ? -21.438 -49.781 -17.781 1 83.31 89 GLN B CA 1
ATOM 5191 C C . GLN B 1 89 ? -21.062 -50.812 -18.812 1 83.31 89 GLN B C 1
ATOM 5193 O O . GLN B 1 89 ? -21.797 -51.781 -19.016 1 83.31 89 GLN B O 1
ATOM 5198 N N . ASP B 1 90 ? -19.891 -50.688 -19.438 1 86.5 90 ASP B N 1
ATOM 5199 C CA . ASP B 1 90 ? -19.453 -51.625 -20.453 1 86.5 90 ASP B CA 1
ATOM 5200 C C . ASP B 1 90 ? -18.75 -52.812 -19.828 1 86.5 90 ASP B C 1
ATOM 5202 O O . ASP B 1 90 ? -18.109 -53.625 -20.531 1 86.5 90 ASP B O 1
ATOM 5206 N N . ARG B 1 91 ? -18.781 -53 -18.531 1 89.81 91 ARG B N 1
ATOM 5207 C CA . ARG B 1 91 ? -18.25 -54.094 -17.734 1 89.81 91 ARG B CA 1
ATOM 5208 C C . ARG B 1 91 ? -16.734 -54.031 -17.656 1 89.81 91 ARG B C 1
ATOM 5210 O O . ARG B 1 91 ? -16.078 -55 -17.281 1 89.81 91 ARG B O 1
ATOM 5217 N N . SER B 1 92 ? -16.203 -52.875 -18.062 1 93.94 92 SER B N 1
ATOM 5218 C CA . SER B 1 92 ? -14.789 -52.656 -17.844 1 93.94 92 SER B CA 1
ATOM 5219 C C . SER B 1 92 ? -14.516 -52.25 -16.406 1 93.94 92 SER B C 1
ATOM 5221 O O . SER B 1 92 ? -15.375 -51.656 -15.75 1 93.94 92 SER B O 1
ATOM 5223 N N . LEU B 1 93 ? -13.406 -52.656 -15.922 1 95.88 93 LEU B N 1
ATOM 5224 C CA . LEU B 1 93 ? -13.016 -52.312 -14.555 1 95.88 93 LEU B CA 1
ATOM 5225 C C . LEU B 1 93 ? -11.773 -51.406 -14.547 1 95.88 93 LEU B C 1
ATOM 5227 O O . LEU B 1 93 ? -10.703 -51.844 -14.992 1 95.88 93 LEU B O 1
ATOM 5231 N N . SER B 1 94 ? -11.977 -50.219 -14.055 1 95.88 94 SER B N 1
ATOM 5232 C CA . SER B 1 94 ? -10.859 -49.281 -14.016 1 95.88 94 SER B CA 1
ATOM 5233 C C . SER B 1 94 ? -10.172 -49.281 -12.656 1 95.88 94 SER B C 1
ATOM 5235 O O . SER B 1 94 ? -10.828 -49.438 -11.625 1 95.88 94 SER B O 1
ATOM 5237 N N . LEU B 1 95 ? -8.906 -49.156 -12.688 1 96.38 95 LEU B N 1
ATOM 5238 C CA . LEU B 1 95 ? -8.07 -49 -11.5 1 96.38 95 LEU B CA 1
ATOM 5239 C C . LEU B 1 95 ? -7.488 -47.594 -11.422 1 96.38 95 LEU B C 1
ATOM 5241 O O . LEU B 1 95 ? -6.738 -47.188 -12.305 1 96.38 95 LEU B O 1
ATOM 5245 N N . PHE B 1 96 ? -7.809 -46.906 -10.352 1 94.25 96 PHE B N 1
ATOM 5246 C CA . PHE B 1 96 ? -7.414 -45.531 -10.18 1 94.25 96 PHE B CA 1
ATOM 5247 C C . PHE B 1 96 ? -6.266 -45.406 -9.188 1 94.25 96 PHE B C 1
ATOM 5249 O O . PHE B 1 96 ? -6.285 -46.031 -8.125 1 94.25 96 PHE B O 1
ATOM 5256 N N . PHE B 1 97 ? -5.316 -44.656 -9.625 1 94.5 97 PHE B N 1
ATOM 5257 C CA . PHE B 1 97 ? -4.273 -44.188 -8.711 1 94.5 97 PHE B CA 1
ATOM 5258 C C . PHE B 1 97 ? -4.332 -42.656 -8.547 1 94.5 97 PHE B C 1
ATOM 5260 O O . PHE B 1 97 ? -4.078 -41.938 -9.492 1 94.5 97 PHE B O 1
ATOM 5267 N N . ASN B 1 98 ? -4.664 -42.188 -7.465 1 89.25 98 ASN B N 1
ATOM 5268 C CA . ASN B 1 98 ? -4.77 -40.75 -7.238 1 89.25 98 ASN B CA 1
ATOM 5269 C C . ASN B 1 98 ? -3.396 -40.062 -7.191 1 89.25 98 ASN B C 1
ATOM 5271 O O . ASN B 1 98 ? -3.211 -38.969 -7.73 1 89.25 98 ASN B O 1
ATOM 5275 N N . SER B 1 99 ? -2.555 -40.688 -6.566 1 91.56 99 SER B N 1
ATOM 5276 C CA . SER B 1 99 ? -1.156 -40.281 -6.473 1 91.56 99 SER B CA 1
ATOM 5277 C C . SER B 1 99 ? -0.235 -41.5 -6.363 1 91.56 99 SER B C 1
ATOM 5279 O O . SER B 1 99 ? -0.134 -42.094 -5.301 1 91.56 99 SER B O 1
ATOM 5281 N N . LEU B 1 100 ? 0.313 -41.781 -7.512 1 94.69 100 LEU B N 1
ATOM 5282 C CA . LEU B 1 100 ? 1.132 -42.969 -7.59 1 94.69 100 LEU B CA 1
ATOM 5283 C C . LEU B 1 100 ? 2.287 -42.906 -6.598 1 94.69 100 LEU B C 1
ATOM 5285 O O . LEU B 1 100 ? 3.008 -41.906 -6.539 1 94.69 100 LEU B O 1
ATOM 5289 N N . GLN B 1 101 ? 2.416 -43.906 -5.785 1 94 101 GLN B N 1
ATOM 5290 C CA . GLN B 1 101 ? 3.486 -44 -4.797 1 94 101 GLN B CA 1
ATOM 5291 C C . GLN B 1 101 ? 4.559 -45 -5.238 1 94 101 GLN B C 1
ATOM 5293 O O . GLN B 1 101 ? 4.293 -45.875 -6.055 1 94 101 GLN B O 1
ATOM 5298 N N . GLU B 1 102 ? 5.738 -44.844 -4.684 1 92.31 102 GLU B N 1
ATOM 5299 C CA . GLU B 1 102 ? 6.867 -45.688 -5.043 1 92.31 102 GLU B CA 1
ATOM 5300 C C . GLU B 1 102 ? 6.578 -47.156 -4.715 1 92.31 102 GLU B C 1
ATOM 5302 O O . GLU B 1 102 ? 6.941 -48.062 -5.477 1 92.31 102 GLU B O 1
ATOM 5307 N N . GLN B 1 103 ? 5.797 -47.344 -3.617 1 92.38 103 GLN B N 1
ATOM 5308 C CA . GLN B 1 103 ? 5.52 -48.688 -3.145 1 92.38 103 GLN B CA 1
ATOM 5309 C C . GLN B 1 103 ? 4.48 -49.375 -4.027 1 92.38 103 GLN B C 1
ATOM 5311 O O . GLN B 1 103 ? 4.301 -50.594 -3.947 1 92.38 103 GLN B O 1
ATOM 5316 N N . GLN B 1 104 ? 3.889 -48.625 -4.84 1 93.62 104 GLN B N 1
ATOM 5317 C CA . GLN B 1 104 ? 2.83 -49.188 -5.68 1 93.62 104 GLN B CA 1
ATOM 5318 C C . GLN B 1 104 ? 3.387 -49.688 -7.008 1 93.62 104 GLN B C 1
ATOM 5320 O O . GLN B 1 104 ? 2.633 -50.125 -7.871 1 93.62 104 GLN B O 1
ATOM 5325 N N . ALA B 1 105 ? 4.66 -49.594 -7.145 1 94.62 105 ALA B N 1
ATOM 5326 C CA . ALA B 1 105 ? 5.301 -50.188 -8.305 1 94.62 105 ALA B CA 1
ATOM 5327 C C . ALA B 1 105 ? 5.227 -51.719 -8.242 1 94.62 105 ALA B C 1
ATOM 5329 O O . ALA B 1 105 ? 5.293 -52.281 -7.156 1 94.62 105 ALA B O 1
ATOM 5330 N N . GLY B 1 106 ? 4.957 -52.344 -9.414 1 95 106 GLY B N 1
ATOM 5331 C CA . GLY B 1 106 ? 4.891 -53.812 -9.445 1 95 106 GLY B CA 1
ATOM 5332 C C . GLY B 1 106 ? 3.875 -54.344 -10.445 1 95 106 GLY B C 1
ATOM 5333 O O . GLY B 1 106 ? 3.373 -53.594 -11.289 1 95 106 GLY B O 1
ATOM 5334 N N . LYS B 1 107 ? 3.656 -55.594 -10.328 1 96.62 107 LYS B N 1
ATOM 5335 C CA . LYS B 1 107 ? 2.762 -56.281 -11.258 1 96.62 107 LYS B CA 1
ATOM 5336 C C . LYS B 1 107 ? 1.325 -56.25 -10.75 1 96.62 107 LYS B C 1
ATOM 5338 O O . LYS B 1 107 ? 1.071 -56.594 -9.594 1 96.62 107 LYS B O 1
ATOM 5343 N N . TYR B 1 108 ? 0.421 -55.844 -11.539 1 97.5 108 TYR B N 1
ATOM 5344 C CA . TYR B 1 108 ? -1.01 -55.844 -11.258 1 97.5 108 TYR B CA 1
ATOM 5345 C C . TYR B 1 108 ? -1.742 -56.781 -12.203 1 97.5 108 TYR B C 1
ATOM 5347 O O . TYR B 1 108 ? -1.403 -56.875 -13.383 1 97.5 108 TYR B O 1
ATOM 5355 N N . THR B 1 109 ? -2.709 -57.5 -11.68 1 97.56 109 THR B N 1
ATOM 5356 C CA . THR B 1 109 ? -3.395 -58.5 -12.492 1 97.56 109 THR B CA 1
ATOM 5357 C C . THR B 1 109 ? -4.902 -58.25 -12.492 1 97.56 109 THR B C 1
ATOM 5359 O O . THR B 1 109 ? -5.5 -58.031 -11.438 1 97.56 109 THR B O 1
ATOM 5362 N N . CYS B 1 110 ? -5.41 -58.156 -13.648 1 97.25 110 CYS B N 1
ATOM 5363 C CA . CYS B 1 110 ? -6.855 -58.094 -13.828 1 97.25 110 CYS B CA 1
ATOM 5364 C C . CYS B 1 110 ? -7.426 -59.469 -14.102 1 97.25 110 CYS B C 1
ATOM 5366 O O . CYS B 1 110 ? -6.918 -60.219 -14.953 1 97.25 110 CYS B O 1
ATOM 5368 N N . LYS B 1 111 ? -8.523 -59.844 -13.352 1 95.62 111 LYS B N 1
ATOM 5369 C CA . LYS B 1 111 ? -9.141 -61.156 -13.477 1 95.62 111 LYS B CA 1
ATOM 5370 C C . LYS B 1 111 ? -10.648 -61.031 -13.688 1 95.62 111 LYS B C 1
ATOM 5372 O O . LYS B 1 111 ? -11.273 -60.062 -13.25 1 95.62 111 LYS B O 1
ATOM 5377 N N . GLY B 1 112 ? -11.125 -61.969 -14.406 1 92.88 112 GLY B N 1
ATOM 5378 C CA . GLY B 1 112 ? -12.555 -62.094 -14.633 1 92.88 112 GLY B CA 1
ATOM 5379 C C . GLY B 1 112 ? -12.977 -63.469 -15.078 1 92.88 112 GLY B C 1
ATOM 5380 O O . GLY B 1 112 ? -12.133 -64.312 -15.398 1 92.88 112 GLY B O 1
ATOM 5381 N N . SER B 1 113 ? -14.305 -63.719 -14.945 1 92.25 113 SER B N 1
ATOM 5382 C CA . SER B 1 113 ? -14.859 -65 -15.391 1 92.25 113 SER B CA 1
ATOM 5383 C C . SER B 1 113 ? -15.852 -64.812 -16.531 1 92.25 113 SER B C 1
ATOM 5385 O O . SER B 1 113 ? -16.719 -63.938 -16.453 1 92.25 113 SER B O 1
ATOM 5387 N N . TYR B 1 114 ? -15.492 -65.5 -17.578 1 90.19 114 TYR B N 1
ATOM 5388 C CA . TYR B 1 114 ? -16.406 -65.438 -18.719 1 90.19 114 TYR B CA 1
ATOM 5389 C C . TYR B 1 114 ? -17.297 -66.688 -18.75 1 90.19 114 TYR B C 1
ATOM 5391 O O . TYR B 1 114 ? -16.781 -67.812 -18.703 1 90.19 114 TYR B O 1
ATOM 5399 N N . ALA B 1 115 ? -18.594 -66.5 -18.859 1 86 115 ALA B N 1
ATOM 5400 C CA . ALA B 1 115 ? -19.594 -67.562 -18.969 1 86 115 ALA B CA 1
ATOM 5401 C C . ALA B 1 115 ? -19.422 -68.625 -17.875 1 86 115 ALA B C 1
ATOM 5403 O O . ALA B 1 115 ? -19.516 -69.812 -18.125 1 86 115 ALA B O 1
ATOM 5404 N N . ARG B 1 116 ? -19.047 -68.25 -16.656 1 78.38 116 ARG B N 1
ATOM 5405 C CA . ARG B 1 116 ? -18.969 -69 -15.414 1 78.38 116 ARG B CA 1
ATOM 5406 C C . ARG B 1 116 ? -17.812 -70 -15.445 1 78.38 116 ARG B C 1
ATOM 5408 O O . ARG B 1 116 ? -17.297 -70.438 -14.406 1 78.38 116 ARG B O 1
ATOM 5415 N N . ASN B 1 117 ? -17.312 -70.312 -16.656 1 80 117 ASN B N 1
ATOM 5416 C CA . ASN B 1 117 ? -16.375 -71.375 -16.672 1 80 117 ASN B CA 1
ATOM 5417 C C . ASN B 1 117 ? -14.984 -70.938 -17.156 1 80 117 ASN B C 1
ATOM 5419 O O . ASN B 1 117 ? -13.984 -71.625 -16.828 1 80 117 ASN B O 1
ATOM 5423 N N . GLU B 1 118 ? -14.898 -69.938 -17.891 1 89.31 118 GLU B N 1
ATOM 5424 C CA . GLU B 1 118 ? -13.602 -69.562 -18.453 1 89.31 118 GLU B CA 1
ATOM 5425 C C . GLU B 1 118 ? -12.992 -68.375 -17.688 1 89.31 118 GLU B C 1
ATOM 5427 O O . GLU B 1 118 ? -13.562 -67.25 -17.641 1 89.31 118 GLU B O 1
ATOM 5432 N N . GLN B 1 119 ? -11.805 -68.75 -17 1 91.44 119 GLN B N 1
ATOM 5433 C CA . GLN B 1 119 ? -11.109 -67.688 -16.25 1 91.44 119 GLN B CA 1
ATOM 5434 C C . GLN B 1 119 ? -10.227 -66.812 -17.172 1 91.44 119 GLN B C 1
ATOM 5436 O O . GLN B 1 119 ? -9.461 -67.375 -17.969 1 91.44 119 GLN B O 1
ATOM 5441 N N . LEU B 1 120 ? -10.391 -65.562 -17.141 1 93.94 120 LEU B N 1
ATOM 5442 C CA . LEU B 1 120 ? -9.594 -64.562 -17.906 1 93.94 120 LEU B CA 1
ATOM 5443 C C . LEU B 1 120 ? -8.648 -63.812 -17 1 93.94 120 LEU B C 1
ATOM 5445 O O . LEU B 1 120 ? -9.016 -63.438 -15.891 1 93.94 120 LEU B O 1
ATOM 5449 N N . ASN B 1 121 ? -7.371 -63.75 -17.359 1 94.25 121 ASN B N 1
ATOM 5450 C CA . ASN B 1 121 ? -6.414 -62.938 -16.609 1 94.25 121 ASN B CA 1
ATOM 5451 C C . ASN B 1 121 ? -5.445 -62.219 -17.531 1 94.25 121 ASN B C 1
ATOM 5453 O O . ASN B 1 121 ? -5.137 -62.688 -18.625 1 94.25 121 ASN B O 1
ATOM 5457 N N . LYS B 1 122 ? -5.113 -61.062 -17.219 1 96.38 122 LYS B N 1
ATOM 5458 C CA . LYS B 1 122 ? -4.094 -60.25 -17.875 1 96.38 122 LYS B CA 1
ATOM 5459 C C . LYS B 1 122 ? -3.34 -59.375 -16.859 1 96.38 122 LYS B C 1
ATOM 5461 O O . LYS B 1 122 ? -3.93 -58.875 -15.898 1 96.38 122 LYS B O 1
ATOM 5466 N N . SER B 1 123 ? -2.02 -59.312 -17.062 1 96.88 123 SER B N 1
ATOM 5467 C CA . SER B 1 123 ? -1.22 -58.562 -16.078 1 96.88 123 SER B CA 1
ATOM 5468 C C . SER B 1 123 ? -0.513 -57.375 -16.734 1 96.88 123 SER B C 1
ATOM 5470 O O . SER B 1 123 ? -0.328 -57.344 -17.953 1 96.88 123 SER B O 1
ATOM 5472 N N . VAL B 1 124 ? -0.245 -56.406 -15.938 1 96.12 124 VAL B N 1
ATOM 5473 C CA . VAL B 1 124 ? 0.521 -55.219 -16.344 1 96.12 124 VAL B CA 1
ATOM 5474 C C . VAL B 1 124 ? 1.477 -54.812 -15.227 1 96.12 124 VAL B C 1
ATOM 5476 O O . VAL B 1 124 ? 1.148 -54.938 -14.047 1 96.12 124 VAL B O 1
ATOM 5479 N N . THR B 1 125 ? 2.666 -54.438 -15.641 1 96.31 125 THR B N 1
ATOM 5480 C CA . THR B 1 125 ? 3.65 -54 -14.656 1 96.31 125 THR B CA 1
ATOM 5481 C C . THR B 1 125 ? 3.77 -52.469 -14.641 1 96.31 125 THR B C 1
ATOM 5483 O O . THR B 1 125 ? 3.906 -51.844 -15.688 1 96.31 125 THR B O 1
ATOM 5486 N N . ILE B 1 126 ? 3.646 -51.906 -13.469 1 95.12 126 ILE B N 1
ATOM 5487 C CA . ILE B 1 126 ? 3.826 -50.469 -13.305 1 95.12 126 ILE B CA 1
ATOM 5488 C C . ILE B 1 126 ? 5.238 -50.188 -12.797 1 95.12 126 ILE B C 1
ATOM 5490 O O . ILE B 1 126 ? 5.641 -50.688 -11.75 1 95.12 126 ILE B O 1
ATOM 5494 N N . ASP B 1 127 ? 5.992 -49.469 -13.578 1 93.94 127 ASP B N 1
ATOM 5495 C CA . ASP B 1 127 ? 7.316 -48.969 -13.18 1 93.94 127 ASP B CA 1
ATOM 5496 C C . ASP B 1 127 ? 7.277 -47.5 -12.805 1 93.94 127 ASP B C 1
ATOM 5498 O O . ASP B 1 127 ? 6.914 -46.656 -13.633 1 93.94 127 ASP B O 1
ATOM 5502 N N . THR B 1 128 ? 7.629 -47.219 -11.547 1 94.12 128 THR B N 1
ATOM 5503 C CA . THR B 1 128 ? 7.59 -45.844 -11.094 1 94.12 128 THR B CA 1
ATOM 5504 C C . THR B 1 128 ? 8.938 -45.156 -11.312 1 94.12 128 THR B C 1
ATOM 5506 O O . THR B 1 128 ? 9.984 -45.781 -11.148 1 94.12 128 THR B O 1
ATOM 5509 N N . ILE B 1 129 ? 8.922 -43.969 -11.727 1 94.56 129 ILE B N 1
ATOM 5510 C CA . ILE B 1 129 ? 10.125 -43.156 -11.906 1 94.56 129 ILE B CA 1
ATOM 5511 C C . ILE B 1 129 ? 9.969 -41.844 -11.164 1 94.56 129 ILE B C 1
ATOM 5513 O O . ILE B 1 129 ? 8.883 -41.5 -10.688 1 94.56 129 ILE B O 1
ATOM 5517 N N . ILE B 1 130 ? 11.062 -41.219 -10.883 1 93.94 130 ILE B N 1
ATOM 5518 C CA . ILE B 1 130 ? 11.047 -39.812 -10.469 1 93.94 130 ILE B CA 1
ATOM 5519 C C . ILE B 1 130 ? 11.312 -38.906 -11.672 1 93.94 130 ILE B C 1
ATOM 5521 O O . ILE B 1 130 ? 12.391 -38.969 -12.273 1 93.94 130 ILE B O 1
ATOM 5525 N N . ALA B 1 131 ? 10.273 -38.219 -12.023 1 93.44 131 ALA B N 1
ATOM 5526 C CA . ALA B 1 131 ? 10.406 -37.312 -13.164 1 93.44 131 ALA B CA 1
ATOM 5527 C C . ALA B 1 131 ? 11.453 -36.219 -12.875 1 93.44 131 ALA B C 1
ATOM 5529 O O . ALA B 1 131 ? 11.789 -35.969 -11.719 1 93.44 131 ALA B O 1
ATOM 5530 N N . ILE B 1 132 ? 12.039 -35.688 -13.938 1 94.94 132 ILE B N 1
ATOM 5531 C CA . ILE B 1 132 ? 13 -34.594 -13.773 1 94.94 132 ILE B CA 1
ATOM 5532 C C . ILE B 1 132 ? 12.391 -33.5 -12.93 1 94.94 132 ILE B C 1
ATOM 5534 O O . ILE B 1 132 ? 11.344 -32.938 -13.281 1 94.94 132 ILE B O 1
ATOM 5538 N N . THR B 1 133 ? 13.016 -33.25 -11.781 1 94.75 133 THR B N 1
ATOM 5539 C CA . THR B 1 133 ? 12.562 -32.219 -10.828 1 94.75 133 THR B CA 1
ATOM 5540 C C . THR B 1 133 ? 13.688 -31.266 -10.477 1 94.75 133 THR B C 1
ATOM 5542 O O . THR B 1 133 ? 14.789 -31.703 -10.117 1 94.75 133 THR B O 1
ATOM 5545 N N . TRP B 1 134 ? 13.375 -29.984 -10.68 1 95.44 134 TRP B N 1
ATOM 5546 C CA . TRP B 1 134 ? 14.367 -28.969 -10.352 1 95.44 134 TRP B CA 1
ATOM 5547 C C . TRP B 1 134 ? 14.391 -28.688 -8.852 1 95.44 134 TRP B C 1
ATOM 5549 O O . TRP B 1 134 ? 13.461 -28.094 -8.32 1 95.44 134 TRP B O 1
ATOM 5559 N N . ASP B 1 135 ? 15.391 -29.062 -8.117 1 94.56 135 ASP B N 1
ATOM 5560 C CA . ASP B 1 135 ? 15.5 -28.875 -6.672 1 94.56 135 ASP B CA 1
ATOM 5561 C C . ASP B 1 135 ? 16 -27.484 -6.336 1 94.56 135 ASP B C 1
ATOM 5563 O O . ASP B 1 135 ? 15.422 -26.797 -5.488 1 94.56 135 ASP B O 1
ATOM 5567 N N . ASN B 1 136 ? 17.109 -27.141 -6.941 1 96.12 136 ASN B N 1
ATOM 5568 C CA . ASN B 1 136 ? 17.719 -25.828 -6.75 1 96.12 136 ASN B CA 1
ATOM 5569 C C . ASN B 1 136 ? 18.297 -25.281 -8.055 1 96.12 136 ASN B C 1
ATOM 5571 O O . ASN B 1 136 ? 19.453 -25.547 -8.383 1 96.12 136 ASN B O 1
ATOM 5575 N N . ALA B 1 137 ? 17.469 -24.578 -8.75 1 96.88 137 ALA B N 1
ATOM 5576 C CA . ALA B 1 137 ? 17.844 -23.953 -10.016 1 96.88 137 ALA B CA 1
ATOM 5577 C C . ALA B 1 137 ? 17.141 -22.609 -10.195 1 96.88 137 ALA B C 1
ATOM 5579 O O . ALA B 1 137 ? 16.344 -22.438 -11.117 1 96.88 137 ALA B O 1
ATOM 5580 N N . PRO B 1 138 ? 17.547 -21.656 -9.359 1 96.56 138 PRO B N 1
ATOM 5581 C CA . PRO B 1 138 ? 16.875 -20.359 -9.469 1 96.56 138 PRO B CA 1
ATOM 5582 C C . PRO B 1 138 ? 17 -19.734 -10.867 1 96.56 138 PRO B C 1
ATOM 5584 O O . PRO B 1 138 ? 18.062 -19.797 -11.469 1 96.56 138 PRO B O 1
ATOM 5587 N N . PRO B 1 139 ? 15.969 -19.203 -11.32 1 96.62 139 PRO B N 1
ATOM 5588 C CA . PRO B 1 139 ? 15.984 -18.672 -12.688 1 96.62 139 PRO B CA 1
ATOM 5589 C C . PRO B 1 139 ? 16.875 -17.438 -12.828 1 96.62 139 PRO B C 1
ATOM 5591 O O . PRO B 1 139 ? 17.312 -17.109 -13.938 1 96.62 139 PRO B O 1
ATOM 5594 N N . ASN B 1 140 ? 17.156 -16.703 -11.734 1 97.19 140 ASN B N 1
ATOM 5595 C CA . ASN B 1 140 ? 18.062 -15.547 -11.734 1 97.19 140 ASN B CA 1
ATOM 5596 C C . ASN B 1 140 ? 19.219 -15.727 -10.758 1 97.19 140 ASN B C 1
ATOM 5598 O O . ASN B 1 140 ? 19 -16.078 -9.594 1 97.19 140 ASN B O 1
ATOM 5602 N N . GLN B 1 141 ? 20.297 -15.641 -11.258 1 97.19 141 GLN B N 1
ATOM 5603 C CA . GLN B 1 141 ? 21.5 -15.773 -10.445 1 97.19 141 GLN B CA 1
ATOM 5604 C C . GLN B 1 141 ? 22.484 -14.656 -10.734 1 97.19 141 GLN B C 1
ATOM 5606 O O . GLN B 1 141 ? 22.609 -14.203 -11.875 1 97.19 141 GLN B O 1
ATOM 5611 N N . TYR B 1 142 ? 23.25 -14.188 -9.727 1 97.19 142 TYR B N 1
ATOM 5612 C CA . TYR B 1 142 ? 24 -12.93 -9.82 1 97.19 142 TYR B CA 1
ATOM 5613 C C . TYR B 1 142 ? 25.453 -13.125 -9.391 1 97.19 142 TYR B C 1
ATOM 5615 O O . TYR B 1 142 ? 25.812 -12.82 -8.25 1 97.19 142 TYR B O 1
ATOM 5623 N N . PRO B 1 143 ? 26.297 -13.555 -10.219 1 97.31 143 PRO B N 1
ATOM 5624 C CA . PRO B 1 143 ? 27.719 -13.594 -9.891 1 97.31 143 PRO B CA 1
ATOM 5625 C C . PRO B 1 143 ? 28.344 -12.203 -9.758 1 97.31 143 PRO B C 1
ATOM 5627 O O . PRO B 1 143 ? 27.797 -11.234 -10.289 1 97.31 143 PRO B O 1
ATOM 5630 N N . ILE B 1 144 ? 29.484 -12.141 -9.008 1 97.25 144 ILE B N 1
ATOM 5631 C CA . ILE B 1 144 ? 30.188 -10.875 -8.797 1 97.25 144 ILE B CA 1
ATOM 5632 C C . ILE B 1 144 ? 31.453 -10.828 -9.648 1 97.25 144 ILE B C 1
ATOM 5634 O O . ILE B 1 144 ? 32.219 -11.789 -9.672 1 97.25 144 ILE B O 1
ATOM 5638 N N . LEU B 1 145 ? 31.656 -9.766 -10.297 1 96.94 145 LEU B N 1
ATOM 5639 C CA . LEU B 1 145 ? 32.812 -9.578 -11.164 1 96.94 145 LEU B CA 1
ATOM 5640 C C . LEU B 1 145 ? 34.125 -9.891 -10.422 1 96.94 145 LEU B C 1
ATOM 5642 O O . LEU B 1 145 ? 34.344 -9.414 -9.312 1 96.94 145 LEU B O 1
ATOM 5646 N N . GLY B 1 146 ? 34.906 -10.75 -11.016 1 95.69 146 GLY B N 1
ATOM 5647 C CA . GLY B 1 146 ? 36.219 -11.055 -10.477 1 95.69 146 GLY B CA 1
ATOM 5648 C C . GLY B 1 146 ? 36.219 -12.273 -9.57 1 95.69 146 GLY B C 1
ATOM 5649 O O . GLY B 1 146 ? 37.281 -12.852 -9.305 1 95.69 146 GLY B O 1
ATOM 5650 N N . ASP B 1 147 ? 35.094 -12.664 -9.016 1 96.19 147 ASP B N 1
ATOM 5651 C CA . ASP B 1 147 ? 35 -13.82 -8.133 1 96.19 147 ASP B CA 1
ATOM 5652 C C . ASP B 1 147 ? 34.656 -15.086 -8.922 1 96.19 147 ASP B C 1
ATOM 5654 O O . ASP B 1 147 ? 34.281 -15.016 -10.086 1 96.19 147 ASP B O 1
ATOM 5658 N N . ASP B 1 148 ? 34.906 -16.219 -8.352 1 96.88 148 ASP B N 1
ATOM 5659 C CA . ASP B 1 148 ? 34.406 -17.484 -8.883 1 96.88 148 ASP B CA 1
ATOM 5660 C C . ASP B 1 148 ? 32.938 -17.688 -8.516 1 96.88 148 ASP B C 1
ATOM 5662 O O . ASP B 1 148 ? 32.5 -17.219 -7.465 1 96.88 148 ASP B O 1
ATOM 5666 N N . PHE B 1 149 ? 32.312 -18.266 -9.406 1 96.38 149 PHE B N 1
ATOM 5667 C CA . PHE B 1 149 ? 30.891 -18.438 -9.133 1 96.38 149 PHE B CA 1
ATOM 5668 C C . PHE B 1 149 ? 30.391 -19.766 -9.727 1 96.38 149 PHE B C 1
ATOM 5670 O O . PHE B 1 149 ? 30.812 -20.156 -10.82 1 96.38 149 PHE B O 1
ATOM 5677 N N . SER B 1 150 ? 29.484 -20.359 -9.039 1 97.44 150 SER B N 1
ATOM 5678 C CA . SER B 1 150 ? 28.844 -21.594 -9.492 1 97.44 150 SER B CA 1
ATOM 5679 C C . SER B 1 150 ? 27.391 -21.359 -9.852 1 97.44 150 SER B C 1
ATOM 5681 O O . SER B 1 150 ? 26.562 -21.125 -8.961 1 97.44 150 SER B O 1
ATOM 5683 N N . ILE B 1 151 ? 27.094 -21.375 -11.102 1 97.12 151 ILE B N 1
ATOM 5684 C CA . ILE B 1 151 ? 25.688 -21.328 -11.5 1 97.12 151 ILE B CA 1
ATOM 5685 C C . ILE B 1 151 ? 24.984 -22.609 -11.086 1 97.12 151 ILE B C 1
ATOM 5687 O O . ILE B 1 151 ? 25.266 -23.688 -11.633 1 97.12 151 ILE B O 1
ATOM 5691 N N . MET B 1 152 ? 24.125 -22.438 -10.211 1 97.44 152 MET B N 1
ATOM 5692 C CA . MET B 1 152 ? 23.5 -23.578 -9.562 1 97.44 152 MET B CA 1
ATOM 5693 C C . MET B 1 152 ? 22.391 -24.156 -10.43 1 97.44 152 MET B C 1
ATOM 5695 O O . MET B 1 152 ? 21.531 -23.406 -10.922 1 97.44 152 MET B O 1
ATOM 5699 N N . CYS B 1 153 ? 22.312 -25.422 -10.648 1 96.56 153 CYS B N 1
ATOM 5700 C CA . CYS B 1 153 ? 21.281 -26.203 -11.312 1 96.56 153 CYS B CA 1
ATOM 5701 C C . CYS B 1 153 ? 21.234 -27.625 -10.766 1 96.56 153 CYS B C 1
ATOM 5703 O O . CYS B 1 153 ? 21.859 -28.531 -11.32 1 96.56 153 CYS B O 1
ATOM 5705 N N . LYS B 1 154 ? 20.641 -27.766 -9.641 1 96.12 154 LYS B N 1
ATOM 5706 C CA . LYS B 1 154 ? 20.469 -29.062 -9.008 1 96.12 154 LYS B CA 1
ATOM 5707 C C . LYS B 1 154 ? 19.156 -29.719 -9.461 1 96.12 154 LYS B C 1
ATOM 5709 O O . LYS B 1 154 ? 18.078 -29.219 -9.164 1 96.12 154 LYS B O 1
ATOM 5714 N N . VAL B 1 155 ? 19.25 -30.797 -10.172 1 95.19 155 VAL B N 1
ATOM 5715 C CA . VAL B 1 155 ? 18.094 -31.516 -10.734 1 95.19 155 VAL B CA 1
ATOM 5716 C C . VAL B 1 155 ? 18.094 -32.969 -10.25 1 95.19 155 VAL B C 1
ATOM 5718 O O . VAL B 1 155 ? 19.156 -33.562 -10.102 1 95.19 155 VAL B O 1
ATOM 5721 N N . ARG B 1 156 ? 16.953 -33.438 -9.891 1 94.38 156 ARG B N 1
ATOM 5722 C CA . ARG B 1 156 ? 16.812 -34.812 -9.445 1 94.38 156 ARG B CA 1
ATOM 5723 C C . ARG B 1 156 ? 15.883 -35.594 -10.383 1 94.38 156 ARG B C 1
ATOM 5725 O O . ARG B 1 156 ? 14.891 -35.031 -10.875 1 94.38 156 ARG B O 1
ATOM 5732 N N . ALA B 1 157 ? 16.219 -36.844 -10.68 1 94.94 157 ALA B N 1
ATOM 5733 C CA . ALA B 1 157 ? 15.391 -37.781 -11.422 1 94.94 157 ALA B CA 1
ATOM 5734 C C . ALA B 1 157 ? 15.82 -39.219 -11.141 1 94.94 157 ALA B C 1
ATOM 5736 O O . ALA B 1 157 ? 16.953 -39.469 -10.695 1 94.94 157 ALA B O 1
ATOM 5737 N N . ARG B 1 158 ? 14.992 -40.188 -11.188 1 93.56 158 ARG B N 1
ATOM 5738 C CA . ARG B 1 158 ? 15.273 -41.625 -11.156 1 93.56 158 ARG B CA 1
ATOM 5739 C C . ARG B 1 158 ? 14.648 -42.312 -12.352 1 93.56 158 ARG B C 1
ATOM 5741 O O . ARG B 1 158 ? 13.422 -42.406 -12.461 1 93.56 158 ARG B O 1
ATOM 5748 N N . PRO B 1 159 ? 15.43 -42.875 -13.203 1 92.62 159 PRO B N 1
ATOM 5749 C CA . PRO B 1 159 ? 16.891 -43 -13.242 1 92.62 159 PRO B CA 1
ATOM 5750 C C . PRO B 1 159 ? 17.594 -41.625 -13.281 1 92.62 159 PRO B C 1
ATOM 5752 O O . PRO B 1 159 ? 16.953 -40.625 -13.602 1 92.62 159 PRO B O 1
ATOM 5755 N N . SER B 1 160 ? 18.859 -41.562 -12.938 1 93.75 160 SER B N 1
ATOM 5756 C CA . SER B 1 160 ? 19.594 -40.312 -12.797 1 93.75 160 SER B CA 1
ATOM 5757 C C . SER B 1 160 ? 19.688 -39.594 -14.125 1 93.75 160 SER B C 1
ATOM 5759 O O . SER B 1 160 ? 19.922 -40.188 -15.172 1 93.75 160 SER B O 1
ATOM 5761 N N . PRO B 1 161 ? 19.547 -38.312 -14.055 1 94.44 161 PRO B N 1
ATOM 5762 C CA . PRO B 1 161 ? 19.578 -37.531 -15.281 1 94.44 161 PRO B CA 1
ATOM 5763 C C . PRO B 1 161 ? 20.984 -37.156 -15.719 1 94.44 161 PRO B C 1
ATOM 5765 O O . PRO B 1 161 ? 21.906 -37.156 -14.906 1 94.44 161 PRO B O 1
ATOM 5768 N N . SER B 1 162 ? 21.141 -37 -17.031 1 92.81 162 SER B N 1
ATOM 5769 C CA . SER B 1 162 ? 22.344 -36.344 -17.578 1 92.81 162 SER B CA 1
ATOM 5770 C C . SER B 1 162 ? 22.141 -34.844 -17.734 1 92.81 162 SER B C 1
ATOM 5772 O O . SER B 1 162 ? 21.109 -34.406 -18.234 1 92.81 162 SER B O 1
ATOM 5774 N N . VAL B 1 163 ? 23.125 -34.062 -17.203 1 93.88 163 VAL B N 1
ATOM 5775 C CA . VAL B 1 163 ? 22.969 -32.625 -17.219 1 93.88 163 VAL B CA 1
ATOM 5776 C C . VAL B 1 163 ? 24.062 -31.984 -18.094 1 93.88 163 VAL B C 1
ATOM 5778 O O . VAL B 1 163 ? 25.234 -32.344 -18 1 93.88 163 VAL B O 1
ATOM 5781 N N . ASP B 1 164 ? 23.656 -31.172 -18.984 1 93 164 ASP B N 1
ATOM 5782 C CA . ASP B 1 164 ? 24.594 -30.359 -19.75 1 93 164 ASP B CA 1
ATOM 5783 C C . ASP B 1 164 ? 24.125 -28.906 -19.828 1 93 164 ASP B C 1
ATOM 5785 O O . ASP B 1 164 ? 23.062 -28.562 -19.328 1 93 164 ASP B O 1
ATOM 5789 N N . TRP B 1 165 ? 25.016 -28.047 -20.344 1 94 165 TRP B N 1
ATOM 5790 C CA . TRP B 1 165 ? 24.766 -26.609 -20.297 1 94 165 TRP B CA 1
ATOM 5791 C C . TRP B 1 165 ? 24.844 -26 -21.688 1 94 165 TRP B C 1
ATOM 5793 O O . TRP B 1 165 ? 25.719 -26.375 -22.484 1 94 165 TRP B O 1
ATOM 5803 N N . LEU B 1 166 ? 23.875 -25.094 -21.938 1 91.12 166 LEU B N 1
ATOM 5804 C CA . LEU B 1 166 ? 23.922 -24.297 -23.156 1 91.12 166 LEU B CA 1
ATOM 5805 C C . LEU B 1 166 ? 24.047 -22.812 -22.828 1 91.12 166 LEU B C 1
ATOM 5807 O O . LEU B 1 166 ? 23.422 -22.328 -21.859 1 91.12 166 LEU B O 1
ATOM 5811 N N . TYR B 1 167 ? 24.938 -22.141 -23.547 1 90.25 167 TYR B N 1
ATOM 5812 C CA . TYR B 1 167 ? 25.031 -20.688 -23.484 1 90.25 167 TYR B CA 1
ATOM 5813 C C . TYR B 1 167 ? 24.609 -20.062 -24.797 1 90.25 167 TYR B C 1
ATOM 5815 O O . TYR B 1 167 ? 25.234 -20.297 -25.844 1 90.25 167 TYR B O 1
ATOM 5823 N N . ASN B 1 168 ? 23.531 -19.25 -24.688 1 78.94 168 ASN B N 1
ATOM 5824 C CA . ASN B 1 168 ? 22.938 -18.641 -25.875 1 78.94 168 ASN B CA 1
ATOM 5825 C C . ASN B 1 168 ? 22.75 -19.656 -26.984 1 78.94 168 ASN B C 1
ATOM 5827 O O . ASN B 1 168 ? 23.062 -19.391 -28.156 1 78.94 168 ASN B O 1
ATOM 5831 N N . GLY B 1 169 ? 22.406 -20.953 -26.688 1 76.88 169 GLY B N 1
ATOM 5832 C CA . GLY B 1 169 ? 22.047 -21.969 -27.656 1 76.88 169 GLY B CA 1
ATOM 5833 C C . GLY B 1 169 ? 23.203 -22.906 -27.984 1 76.88 169 GLY B C 1
ATOM 5834 O O . GLY B 1 169 ? 23.016 -23.906 -28.688 1 76.88 169 GLY B O 1
ATOM 5835 N N . GLU B 1 170 ? 24.391 -22.594 -27.5 1 83.31 170 GLU B N 1
ATOM 5836 C CA . GLU B 1 170 ? 25.562 -23.406 -27.781 1 83.31 170 GLU B CA 1
ATOM 5837 C C . GLU B 1 170 ? 25.969 -24.234 -26.562 1 83.31 170 GLU B C 1
ATOM 5839 O O . GLU B 1 170 ? 25.922 -23.75 -25.438 1 83.31 170 GLU B O 1
ATOM 5844 N N . LEU B 1 171 ? 26.375 -25.469 -26.906 1 88.31 171 LEU B N 1
ATOM 5845 C CA . LEU B 1 171 ? 26.781 -26.375 -25.844 1 88.31 171 LEU B CA 1
ATOM 5846 C C . LEU B 1 171 ? 28.062 -25.906 -25.172 1 88.31 171 LEU B C 1
ATOM 5848 O O . LEU B 1 171 ? 29.031 -25.547 -25.859 1 88.31 171 LEU B O 1
ATOM 5852 N N . ILE B 1 172 ? 28.062 -25.875 -23.906 1 90.81 172 ILE B N 1
ATOM 5853 C CA . ILE B 1 172 ? 29.234 -25.484 -23.141 1 90.81 172 ILE B CA 1
ATOM 5854 C C . ILE B 1 172 ? 30.109 -26.719 -22.859 1 90.81 172 ILE B C 1
ATOM 5856 O O . ILE B 1 172 ? 29.609 -27.75 -22.422 1 90.81 172 ILE B O 1
ATOM 5860 N N . LYS B 1 173 ? 31.328 -26.641 -23.172 1 89.62 173 LYS B N 1
ATOM 5861 C CA . LYS B 1 173 ? 32.281 -27.688 -22.859 1 89.62 173 LYS B CA 1
ATOM 5862 C C . LYS B 1 173 ? 33.219 -27.281 -21.703 1 89.62 173 LYS B C 1
ATOM 5864 O O . LYS B 1 173 ? 33.5 -26.094 -21.547 1 89.62 173 LYS B O 1
ATOM 5869 N N . THR B 1 174 ? 33.594 -28.25 -20.953 1 91.25 174 THR B N 1
ATOM 5870 C CA . THR B 1 174 ? 34.469 -27.969 -19.828 1 91.25 174 THR B CA 1
ATOM 5871 C C . THR B 1 174 ? 35.812 -27.453 -20.312 1 91.25 174 THR B C 1
ATOM 5873 O O . THR B 1 174 ? 36.375 -27.984 -21.281 1 91.25 174 THR B O 1
ATOM 5876 N N . ASN B 1 175 ? 36.25 -26.406 -19.797 1 91.88 175 ASN B N 1
ATOM 5877 C CA . ASN B 1 175 ? 37.562 -25.812 -20.062 1 91.88 175 ASN B CA 1
ATOM 5878 C C . ASN B 1 175 ? 38.156 -25.172 -18.812 1 91.88 175 ASN B C 1
ATOM 5880 O O . ASN B 1 175 ? 37.844 -25.578 -17.703 1 91.88 175 ASN B O 1
ATOM 5884 N N . ASP B 1 176 ? 39.094 -24.25 -19.016 1 92.19 176 ASP B N 1
ATOM 5885 C CA . ASP B 1 176 ? 39.781 -23.641 -17.891 1 92.19 176 ASP B CA 1
ATOM 5886 C C . ASP B 1 176 ? 38.844 -22.672 -17.156 1 92.19 176 ASP B C 1
ATOM 5888 O O . ASP B 1 176 ? 38.969 -22.484 -15.938 1 92.19 176 ASP B O 1
ATOM 5892 N N . ARG B 1 177 ? 37.906 -22.094 -17.781 1 93.19 177 ARG B N 1
ATOM 5893 C CA . ARG B 1 177 ? 37.031 -21.078 -17.172 1 93.19 177 ARG B CA 1
ATOM 5894 C C . ARG B 1 177 ? 35.688 -21.672 -16.766 1 93.19 177 ARG B C 1
ATOM 5896 O O . ARG B 1 177 ? 35.125 -21.281 -15.75 1 93.19 177 ARG B O 1
ATOM 5903 N N . TYR B 1 178 ? 35.25 -22.594 -17.641 1 94.31 178 TYR B N 1
ATOM 5904 C CA . TYR B 1 178 ? 33.969 -23.219 -17.391 1 94.31 178 TYR B CA 1
ATOM 5905 C C . TYR B 1 178 ? 34.125 -24.688 -17 1 94.31 178 TYR B C 1
ATOM 5907 O O . TYR B 1 178 ? 34.688 -25.484 -17.766 1 94.31 178 TYR B O 1
ATOM 5915 N N . ILE B 1 179 ? 33.75 -25.016 -15.805 1 95.06 179 ILE B N 1
ATOM 5916 C CA . ILE B 1 179 ? 33.844 -26.375 -15.305 1 95.06 179 ILE B CA 1
ATOM 5917 C C . ILE B 1 179 ? 32.469 -26.891 -14.961 1 95.06 179 ILE B C 1
ATOM 5919 O O . ILE B 1 179 ? 31.797 -26.359 -14.078 1 95.06 179 ILE B O 1
ATOM 5923 N N . ILE B 1 180 ? 32.062 -27.938 -15.68 1 94.12 180 ILE B N 1
ATOM 5924 C CA . ILE B 1 180 ? 30.734 -28.531 -15.43 1 94.12 180 ILE B CA 1
ATOM 5925 C C . ILE B 1 180 ? 30.844 -29.531 -14.281 1 94.12 180 ILE B C 1
ATOM 5927 O O . ILE B 1 180 ? 31.656 -30.453 -14.312 1 94.12 180 ILE B O 1
ATOM 5931 N N . THR B 1 181 ? 30.047 -29.266 -13.266 1 91.94 181 THR B N 1
ATOM 5932 C CA . THR B 1 181 ? 29.953 -30.188 -12.133 1 91.94 181 THR B CA 1
ATOM 5933 C C . THR B 1 181 ? 28.578 -30.844 -12.086 1 91.94 181 THR B C 1
ATOM 5935 O O . THR B 1 181 ? 27.75 -30.625 -12.984 1 91.94 181 THR B O 1
ATOM 5938 N N . THR B 1 182 ? 28.359 -31.688 -11.133 1 89.25 182 THR B N 1
ATOM 5939 C CA . THR B 1 182 ? 27.125 -32.469 -11.023 1 89.25 182 THR B CA 1
ATOM 5940 C C . THR B 1 182 ? 25.922 -31.531 -10.828 1 89.25 182 THR B C 1
ATOM 5942 O O . THR B 1 182 ? 24.859 -31.766 -11.391 1 89.25 182 THR B O 1
ATOM 5945 N N . TYR B 1 183 ? 26.266 -30.406 -10.078 1 93.19 183 TYR B N 1
ATOM 5946 C CA . TYR B 1 183 ? 25.109 -29.609 -9.703 1 93.19 183 TYR B CA 1
ATOM 5947 C C . TYR B 1 183 ? 25.297 -28.156 -10.094 1 93.19 183 TYR B C 1
ATOM 5949 O O . TYR B 1 183 ? 24.516 -27.281 -9.695 1 93.19 183 TYR B O 1
ATOM 5957 N N . SER B 1 184 ? 26.359 -27.859 -10.867 1 95.75 184 SER B N 1
ATOM 5958 C CA . SER B 1 184 ? 26.594 -26.438 -11.164 1 95.75 184 SER B CA 1
ATOM 5959 C C . SER B 1 184 ? 27.578 -26.281 -12.328 1 95.75 184 SER B C 1
ATOM 5961 O O . SER B 1 184 ? 28.234 -27.25 -12.727 1 95.75 184 SER B O 1
ATOM 5963 N N . LEU B 1 185 ? 27.516 -25.219 -12.953 1 97 185 LEU B N 1
ATOM 5964 C CA . LEU B 1 185 ? 28.531 -24.734 -13.875 1 97 185 LEU B CA 1
ATOM 5965 C C . LEU B 1 185 ? 29.422 -23.703 -13.195 1 97 185 LEU B C 1
ATOM 5967 O O . LEU B 1 185 ? 29 -22.578 -12.945 1 97 185 LEU B O 1
ATOM 5971 N N . ASP B 1 186 ? 30.641 -24.078 -12.945 1 96.81 186 ASP B N 1
ATOM 5972 C CA . ASP B 1 186 ? 31.562 -23.188 -12.242 1 96.81 186 ASP B CA 1
ATOM 5973 C C . ASP B 1 186 ? 32.25 -22.25 -13.227 1 96.81 186 ASP B C 1
ATOM 5975 O O . ASP B 1 186 ? 32.875 -22.688 -14.195 1 96.81 186 ASP B O 1
ATOM 5979 N N . ILE B 1 187 ? 32.125 -21.047 -12.992 1 96.56 187 ILE B N 1
ATOM 5980 C CA . ILE B 1 187 ? 32.812 -20.031 -13.781 1 96.56 187 ILE B CA 1
ATOM 5981 C C . ILE B 1 187 ? 33.969 -19.438 -12.969 1 96.56 187 ILE B C 1
ATOM 5983 O O . ILE B 1 187 ? 33.75 -18.875 -11.891 1 96.56 187 ILE B O 1
ATOM 5987 N N . LYS B 1 188 ? 35.094 -19.578 -13.539 1 96.75 188 LYS B N 1
ATOM 5988 C CA . LYS B 1 188 ? 36.25 -18.984 -12.891 1 96.75 188 LYS B CA 1
ATOM 5989 C C . LYS B 1 188 ? 36.438 -17.531 -13.305 1 96.75 188 LYS B C 1
ATOM 5991 O O . LYS B 1 188 ? 36.344 -17.203 -14.484 1 96.75 188 LYS B O 1
ATOM 5996 N N . ASN B 1 189 ? 36.75 -16.656 -12.367 1 96.5 189 ASN B N 1
ATOM 5997 C CA . ASN B 1 189 ? 37 -15.242 -12.617 1 96.5 189 ASN B CA 1
ATOM 5998 C C . ASN B 1 189 ? 35.906 -14.633 -13.508 1 96.5 189 ASN B C 1
ATOM 6000 O O . ASN B 1 189 ? 36.188 -14.266 -14.648 1 96.5 189 ASN B O 1
ATOM 6004 N N . VAL B 1 190 ? 34.812 -14.5 -12.914 1 97 190 VAL B N 1
ATOM 6005 C CA . VAL B 1 190 ? 33.625 -14.016 -13.602 1 97 190 VAL B CA 1
ATOM 6006 C C . VAL B 1 190 ? 33.938 -12.695 -14.312 1 97 190 VAL B C 1
ATOM 6008 O O . VAL B 1 190 ? 34.594 -11.82 -13.742 1 97 190 VAL B O 1
ATOM 6011 N N . GLN B 1 191 ? 33.531 -12.594 -15.586 1 96.75 191 GLN B N 1
ATOM 6012 C CA . GLN B 1 191 ? 33.719 -11.391 -16.391 1 96.75 191 GLN B CA 1
ATOM 6013 C C . GLN B 1 191 ? 32.344 -10.789 -16.766 1 96.75 191 GLN B C 1
ATOM 6015 O O . GLN B 1 191 ? 31.328 -11.438 -16.625 1 96.75 191 GLN B O 1
ATOM 6020 N N . GLU B 1 192 ? 32.406 -9.523 -17.203 1 94.94 192 GLU B N 1
ATOM 6021 C CA . GLU B 1 192 ? 31.172 -8.867 -17.609 1 94.94 192 GLU B CA 1
ATOM 6022 C C . GLU B 1 192 ? 30.516 -9.594 -18.797 1 94.94 192 GLU B C 1
ATOM 6024 O O . GLU B 1 192 ? 29.297 -9.609 -18.922 1 94.94 192 GLU B O 1
ATOM 6029 N N . SER B 1 193 ? 31.328 -10.32 -19.594 1 93.94 193 SER B N 1
ATOM 6030 C CA . SER B 1 193 ? 30.859 -11.023 -20.781 1 93.94 193 SER B CA 1
ATOM 6031 C C . SER B 1 193 ? 30.094 -12.289 -20.422 1 93.94 193 SER B C 1
ATOM 6033 O O . SER B 1 193 ? 29.453 -12.906 -21.281 1 93.94 193 SER B O 1
ATOM 6035 N N . ASP B 1 194 ? 30.188 -12.578 -19.172 1 95.19 194 ASP B N 1
ATOM 6036 C CA . ASP B 1 194 ? 29.5 -13.789 -18.719 1 95.19 194 ASP B CA 1
ATOM 6037 C C . ASP B 1 194 ? 28.016 -13.531 -18.516 1 95.19 194 ASP B C 1
ATOM 6039 O O . ASP B 1 194 ? 27.25 -14.453 -18.234 1 95.19 194 ASP B O 1
ATOM 6043 N N . ASP B 1 195 ? 27.641 -12.281 -18.766 1 95 195 ASP B N 1
ATOM 6044 C CA . ASP B 1 195 ? 26.203 -11.977 -18.766 1 95 195 ASP B CA 1
ATOM 6045 C C . ASP B 1 195 ? 25.484 -12.758 -19.859 1 95 195 ASP B C 1
ATOM 6047 O O . ASP B 1 195 ? 26 -12.945 -20.953 1 95 195 ASP B O 1
ATOM 6051 N N . GLY B 1 196 ? 24.203 -13.297 -19.484 1 94.44 196 GLY B N 1
ATOM 6052 C CA . GLY B 1 196 ? 23.422 -13.969 -20.5 1 94.44 196 GLY B CA 1
ATOM 6053 C C . GLY B 1 196 ? 22.516 -15.047 -19.938 1 94.44 196 GLY B C 1
ATOM 6054 O O . GLY B 1 196 ? 22.297 -15.117 -18.734 1 94.44 196 GLY B O 1
ATOM 6055 N N . ILE B 1 197 ? 22 -15.805 -20.891 1 94.88 197 ILE B N 1
ATOM 6056 C CA . ILE B 1 197 ? 21.094 -16.891 -20.516 1 94.88 197 ILE B CA 1
ATOM 6057 C C . ILE B 1 197 ? 21.812 -18.219 -20.625 1 94.88 197 ILE B C 1
ATOM 6059 O O . ILE B 1 197 ? 22.281 -18.594 -21.703 1 94.88 197 ILE B O 1
ATOM 6063 N N . TYR B 1 198 ? 22 -18.828 -19.516 1 95.75 198 TYR B N 1
ATOM 6064 C CA . TYR B 1 198 ? 22.531 -20.188 -19.453 1 95.75 198 TYR B CA 1
ATOM 6065 C C . TYR B 1 198 ? 21.406 -21.203 -19.297 1 95.75 198 TYR B C 1
ATOM 6067 O O . TYR B 1 198 ? 20.609 -21.125 -18.375 1 95.75 198 TYR B O 1
ATOM 6075 N N . THR B 1 199 ? 21.328 -22.172 -20.188 1 94.56 199 THR B N 1
ATOM 6076 C CA . THR B 1 199 ? 20.25 -23.156 -20.125 1 94.56 199 THR B CA 1
ATOM 6077 C C . THR B 1 199 ? 20.766 -24.484 -19.594 1 94.56 199 THR B C 1
ATOM 6079 O O . THR B 1 199 ? 21.688 -25.094 -20.172 1 94.56 199 THR B O 1
ATOM 6082 N N . CYS B 1 200 ? 20.312 -24.859 -18.453 1 95.5 200 CYS B N 1
ATOM 6083 C CA . CYS B 1 200 ? 20.562 -26.188 -17.906 1 95.5 200 CYS B CA 1
ATOM 6084 C C . CYS B 1 200 ? 19.641 -27.234 -18.516 1 95.5 200 CYS B C 1
ATOM 6086 O O . CYS B 1 200 ? 18.422 -27.109 -18.406 1 95.5 200 CYS B O 1
ATOM 6088 N N . ARG B 1 201 ? 20.172 -28.203 -19.172 1 94.06 201 ARG B N 1
ATOM 6089 C CA . ARG B 1 201 ? 19.391 -29.234 -19.859 1 94.06 201 ARG B CA 1
ATOM 6090 C C . ARG B 1 201 ? 19.531 -30.578 -19.156 1 94.06 201 ARG B C 1
ATOM 6092 O O . ARG B 1 201 ? 20.641 -31.109 -19.047 1 94.06 201 ARG B O 1
ATOM 6099 N N . ALA B 1 202 ? 18.453 -31.094 -18.609 1 94.88 202 ALA B N 1
ATOM 6100 C CA . ALA B 1 202 ? 18.422 -32.406 -17.969 1 94.88 202 ALA B CA 1
ATOM 6101 C C . ALA B 1 202 ? 17.672 -33.406 -18.828 1 94.88 202 ALA B C 1
ATOM 6103 O O . ALA B 1 202 ? 16.594 -33.125 -19.344 1 94.88 202 ALA B O 1
ATOM 6104 N N . SER B 1 203 ? 18.281 -34.562 -19.047 1 95.06 203 SER B N 1
ATOM 6105 C CA . SER B 1 203 ? 17.656 -35.594 -19.875 1 95.06 203 SER B CA 1
ATOM 6106 C C . SER B 1 203 ? 17.844 -36.969 -19.266 1 95.06 203 SER B C 1
ATOM 6108 O O . SER B 1 203 ? 18.859 -37.219 -18.609 1 95.06 203 SER B O 1
ATOM 6110 N N . VAL B 1 204 ? 16.875 -37.75 -19.375 1 94.56 204 VAL B N 1
ATOM 6111 C CA . VAL B 1 204 ? 16.922 -39.156 -19 1 94.56 204 VAL B CA 1
ATOM 6112 C C . VAL B 1 204 ? 16.688 -40.031 -20.234 1 94.56 204 VAL B C 1
ATOM 6114 O O . VAL B 1 204 ? 15.562 -40.125 -20.734 1 94.56 204 VAL B O 1
ATOM 6117 N N . GLN B 1 205 ? 17.703 -40.75 -20.688 1 93 205 GLN B N 1
ATOM 6118 C CA . GLN B 1 205 ? 17.672 -41.469 -21.953 1 93 205 GLN B CA 1
ATOM 6119 C C . GLN B 1 205 ? 16.688 -42.625 -21.891 1 93 205 GLN B C 1
ATOM 6121 O O . GLN B 1 205 ? 15.953 -42.906 -22.844 1 93 205 GLN B O 1
ATOM 6126 N N . THR B 1 206 ? 16.578 -43.25 -20.828 1 91.69 206 THR B N 1
ATOM 6127 C CA . THR B 1 206 ? 15.766 -44.469 -20.688 1 91.69 206 THR B CA 1
ATOM 6128 C C . THR B 1 206 ? 14.281 -44.125 -20.734 1 91.69 206 THR B C 1
ATOM 6130 O O . THR B 1 206 ? 13.477 -44.938 -21.219 1 91.69 206 THR B O 1
ATOM 6133 N N . THR B 1 207 ? 13.93 -42.938 -20.234 1 90.94 207 THR B N 1
ATOM 6134 C CA . THR B 1 207 ? 12.516 -42.594 -20.188 1 90.94 207 THR B CA 1
ATOM 6135 C C . THR B 1 207 ? 12.172 -41.594 -21.281 1 90.94 207 THR B C 1
ATOM 6137 O O . THR B 1 207 ? 10.992 -41.344 -21.562 1 90.94 207 THR B O 1
ATOM 6140 N N . GLY B 1 208 ? 13.211 -41.062 -21.906 1 92.81 208 GLY B N 1
ATOM 6141 C CA . GLY B 1 208 ? 13.008 -40.094 -22.984 1 92.81 208 GLY B CA 1
ATOM 6142 C C . GLY B 1 208 ? 12.617 -38.719 -22.484 1 92.81 208 GLY B C 1
ATOM 6143 O O . GLY B 1 208 ? 12.117 -37.906 -23.25 1 92.81 208 GLY B O 1
ATOM 6144 N N . GLU B 1 209 ? 12.836 -38.5 -21.203 1 93.88 209 GLU B N 1
ATOM 6145 C CA . GLU B 1 209 ? 12.484 -37.219 -20.625 1 93.88 209 GLU B CA 1
ATOM 6146 C C . GLU B 1 209 ? 13.57 -36.188 -20.891 1 93.88 209 GLU B C 1
ATOM 6148 O O . GLU B 1 209 ? 14.758 -36.469 -20.844 1 93.88 209 GLU B O 1
ATOM 6153 N N . LEU B 1 210 ? 13.117 -35 -21.219 1 95.75 210 LEU B N 1
ATOM 6154 C CA . LEU B 1 210 ? 13.992 -33.875 -21.453 1 95.75 210 LEU B CA 1
ATOM 6155 C C . LEU B 1 210 ? 13.383 -32.594 -20.859 1 95.75 210 LEU B C 1
ATOM 6157 O O . LEU B 1 210 ? 12.195 -32.344 -21.047 1 95.75 210 LEU B O 1
ATOM 6161 N N . GLN B 1 211 ? 14.156 -31.906 -20.062 1 95.12 211 GLN B N 1
ATOM 6162 C CA . GLN B 1 211 ? 13.719 -30.609 -19.531 1 95.12 211 GLN B CA 1
ATOM 6163 C C . GLN B 1 211 ? 14.859 -29.594 -19.578 1 95.12 211 GLN B C 1
ATOM 6165 O O . GLN B 1 211 ? 16.016 -29.953 -19.359 1 95.12 211 GLN B O 1
ATOM 6170 N N . GLU B 1 212 ? 14.422 -28.391 -19.875 1 93.75 212 GLU B N 1
ATOM 6171 C CA . GLU B 1 212 ? 15.383 -27.297 -19.891 1 93.75 212 GLU B CA 1
ATOM 6172 C C . GLU B 1 212 ? 14.992 -26.203 -18.906 1 93.75 212 GLU B C 1
ATOM 6174 O O . GLU B 1 212 ? 13.805 -25.922 -18.734 1 93.75 212 GLU B O 1
ATOM 6179 N N . ARG B 1 213 ? 16 -25.609 -18.312 1 94.75 213 ARG B N 1
ATOM 6180 C CA . ARG B 1 213 ? 15.805 -24.484 -17.391 1 94.75 213 ARG B CA 1
ATOM 6181 C C . ARG B 1 213 ? 16.703 -23.312 -17.781 1 94.75 213 ARG B C 1
ATOM 6183 O O . ARG B 1 213 ? 17.922 -23.375 -17.594 1 94.75 213 ARG B O 1
ATOM 6190 N N . PRO B 1 214 ? 16.125 -22.359 -18.406 1 94.88 214 PRO B N 1
ATOM 6191 C CA . PRO B 1 214 ? 16.922 -21.156 -18.672 1 94.88 214 PRO B CA 1
ATOM 6192 C C . PRO B 1 214 ? 17.234 -20.359 -17.406 1 94.88 214 PRO B C 1
ATOM 6194 O O . PRO B 1 214 ? 16.328 -20.031 -16.641 1 94.88 214 PRO B O 1
ATOM 6197 N N . ILE B 1 215 ? 18.469 -20.094 -17.172 1 96.62 215 ILE B N 1
ATOM 6198 C CA . ILE B 1 215 ? 18.938 -19.328 -16.016 1 96.62 215 ILE B CA 1
ATOM 6199 C C . ILE B 1 215 ? 19.562 -18.016 -16.5 1 96.62 215 ILE B C 1
ATOM 6201 O O . ILE B 1 215 ? 20.516 -18.016 -17.266 1 96.62 215 ILE B O 1
ATOM 6205 N N . ARG B 1 216 ? 18.984 -16.938 -16.062 1 96.94 216 ARG B N 1
ATOM 6206 C CA . ARG B 1 216 ? 19.531 -15.625 -16.391 1 96.94 216 ARG B CA 1
ATOM 6207 C C . ARG B 1 216 ? 20.656 -15.258 -15.445 1 96.94 216 ARG B C 1
ATOM 6209 O O . ARG B 1 216 ? 20.484 -15.219 -14.227 1 96.94 216 ARG B O 1
ATOM 6216 N N . VAL B 1 217 ? 21.781 -15.039 -16 1 96.62 217 VAL B N 1
ATOM 6217 C CA . VAL B 1 217 ? 22.953 -14.641 -15.242 1 96.62 217 VAL B CA 1
ATOM 6218 C C . VAL B 1 217 ? 23.266 -13.172 -15.484 1 96.62 217 VAL B C 1
ATOM 6220 O O . VAL B 1 217 ? 23.469 -12.758 -16.625 1 96.62 217 VAL B O 1
ATOM 6223 N N . GLU B 1 218 ? 23.219 -12.414 -14.453 1 96.88 218 GLU B N 1
ATOM 6224 C CA . GLU B 1 218 ? 23.609 -11 -14.484 1 96.88 218 GLU B CA 1
ATOM 6225 C C . GLU B 1 218 ? 24.781 -10.727 -13.555 1 96.88 218 GLU B C 1
ATOM 6227 O O . GLU B 1 218 ? 24.672 -10.867 -12.336 1 96.88 218 GLU B O 1
ATOM 6232 N N . VAL B 1 219 ? 25.859 -10.289 -14.109 1 97.44 219 VAL B N 1
ATOM 6233 C CA . VAL B 1 219 ? 27.062 -10.047 -13.336 1 97.44 219 VAL B CA 1
ATOM 6234 C C . VAL B 1 219 ? 26.953 -8.727 -12.578 1 97.44 219 VAL B C 1
ATOM 6236 O O . VAL B 1 219 ? 26.703 -7.68 -13.18 1 97.44 219 VAL B O 1
ATOM 6239 N N . HIS B 1 220 ? 27.141 -8.859 -11.367 1 97.5 220 HIS B N 1
ATOM 6240 C CA . HIS B 1 220 ? 27.141 -7.664 -10.531 1 97.5 220 HIS B CA 1
ATOM 6241 C C . HIS B 1 220 ? 28.562 -7.098 -10.383 1 97.5 220 HIS B C 1
ATOM 6243 O O . HIS B 1 220 ? 29.531 -7.848 -10.383 1 97.5 220 HIS B O 1
ATOM 6249 N N . ILE B 1 221 ? 28.641 -5.801 -10.328 1 97.56 221 ILE B N 1
ATOM 6250 C CA . ILE B 1 221 ? 29.906 -5.094 -10.164 1 97.56 221 ILE B CA 1
ATOM 6251 C C . ILE B 1 221 ? 29.891 -4.305 -8.859 1 97.56 221 ILE B C 1
ATOM 6253 O O . ILE B 1 221 ? 28.953 -3.539 -8.602 1 97.56 221 ILE B O 1
ATOM 6257 N N . ARG B 1 222 ? 30.906 -4.488 -8.086 1 97.19 222 ARG B N 1
ATOM 6258 C CA . ARG B 1 222 ? 31.016 -3.762 -6.828 1 97.19 222 ARG B CA 1
ATOM 6259 C C . ARG B 1 222 ? 31.094 -2.258 -7.07 1 97.19 222 ARG B C 1
ATOM 6261 O O . ARG B 1 222 ? 31.609 -1.812 -8.094 1 97.19 222 ARG B O 1
ATOM 6268 N N . PRO B 1 223 ? 30.516 -1.541 -6.148 1 96.94 223 PRO B N 1
ATOM 6269 C CA . PRO B 1 223 ? 30.531 -0.088 -6.336 1 96.94 223 PRO B CA 1
ATOM 6270 C C . PRO B 1 223 ? 31.953 0.49 -6.25 1 96.94 223 PRO B C 1
ATOM 6272 O O . PRO B 1 223 ? 32.781 -0.028 -5.508 1 96.94 223 PRO B O 1
ATOM 6275 N N . SER B 1 224 ? 32.219 1.568 -7.07 1 95.94 224 SER B N 1
ATOM 6276 C CA . SER B 1 224 ? 33.469 2.346 -7.051 1 95.94 224 SER B CA 1
ATOM 6277 C C . SER B 1 224 ? 33.188 3.842 -7.082 1 95.94 224 SER B C 1
ATOM 6279 O O . SER B 1 224 ? 32.531 4.336 -8.008 1 95.94 224 SER B O 1
ATOM 6281 N N . ILE B 1 225 ? 33.625 4.477 -6.027 1 95.69 225 ILE B N 1
ATOM 6282 C CA . ILE B 1 225 ? 33.375 5.906 -5.926 1 95.69 225 ILE B CA 1
ATOM 6283 C C . ILE B 1 225 ? 34.406 6.688 -6.73 1 95.69 225 ILE B C 1
ATOM 6285 O O . ILE B 1 225 ? 35.594 6.418 -6.641 1 95.69 225 ILE B O 1
ATOM 6289 N N . GLU B 1 226 ? 33.938 7.59 -7.586 1 92.19 226 GLU B N 1
ATOM 6290 C CA . GLU B 1 226 ? 34.812 8.453 -8.375 1 92.19 226 GLU B CA 1
ATOM 6291 C C . GLU B 1 226 ? 35.594 9.406 -7.48 1 92.19 226 GLU B C 1
ATOM 6293 O O . GLU B 1 226 ? 35.219 9.656 -6.336 1 92.19 226 GLU B O 1
ATOM 6298 N N . GLU B 1 227 ? 36.688 9.922 -7.973 1 87.75 227 GLU B N 1
ATOM 6299 C CA . GLU B 1 227 ? 37.531 10.836 -7.215 1 87.75 227 GLU B CA 1
ATOM 6300 C C . GLU B 1 227 ? 36.75 12.078 -6.777 1 87.75 227 GLU B C 1
ATOM 6302 O O . GLU B 1 227 ? 36.156 12.766 -7.605 1 87.75 227 GLU B O 1
ATOM 6307 N N . LEU B 1 228 ? 36.719 12.227 -5.477 1 85 228 LEU B N 1
ATOM 6308 C CA . LEU B 1 228 ? 36 13.352 -4.883 1 85 228 LEU B CA 1
ATOM 6309 C C . LEU B 1 228 ? 36.906 14.555 -4.719 1 85 228 LEU B C 1
ATOM 6311 O O . LEU B 1 228 ? 38.125 14.398 -4.438 1 85 228 LEU B O 1
ATOM 6315 N N . SER B 1 229 ? 36.375 15.711 -5.055 1 84.12 229 SER B N 1
ATOM 6316 C CA . SER B 1 229 ? 37.125 16.938 -4.762 1 84.12 229 SER B CA 1
ATOM 6317 C C . SER B 1 229 ? 37.125 17.234 -3.264 1 84.12 229 SER B C 1
ATOM 6319 O O . SER B 1 229 ? 36.094 17.469 -2.658 1 84.12 229 SER B O 1
ATOM 6321 N N . SER B 1 230 ? 38.219 16.969 -2.537 1 87.81 230 SER B N 1
ATOM 6322 C CA . SER B 1 230 ? 38.406 17.219 -1.112 1 87.81 230 SER B CA 1
ATOM 6323 C C . SER B 1 230 ? 39.656 18.016 -0.854 1 87.81 230 SER B C 1
ATOM 6325 O O . SER B 1 230 ? 40.719 17.75 -1.452 1 87.81 230 SER B O 1
ATOM 6327 N N . PRO B 1 231 ? 39.656 19.016 0.001 1 91.75 231 PRO B N 1
ATOM 6328 C CA . PRO B 1 231 ? 38.5 19.469 0.808 1 91.75 231 PRO B CA 1
ATOM 6329 C C . PRO B 1 231 ? 37.594 20.438 0.048 1 91.75 231 PRO B C 1
ATOM 6331 O O . PRO B 1 231 ? 37.969 20.953 -0.999 1 91.75 231 PRO B O 1
ATOM 6334 N N . ILE B 1 232 ? 36.438 20.609 0.604 1 92.88 232 ILE B N 1
ATOM 6335 C CA . ILE B 1 232 ? 35.469 21.562 0.051 1 92.88 232 ILE B CA 1
ATOM 6336 C C . ILE B 1 232 ? 35.281 22.719 1.022 1 92.88 232 ILE B C 1
ATOM 6338 O O . ILE B 1 232 ? 35.062 22.516 2.221 1 92.88 232 ILE B O 1
ATOM 6342 N N . ASP B 1 233 ? 35.375 23.938 0.494 1 93.38 233 ASP B N 1
ATOM 6343 C CA . ASP B 1 233 ? 35.156 25.141 1.294 1 93.38 233 ASP B CA 1
ATOM 6344 C C . ASP B 1 233 ? 33.75 25.688 1.101 1 93.38 233 ASP B C 1
ATOM 6346 O O . ASP B 1 233 ? 33.312 25.922 -0.03 1 93.38 233 ASP B O 1
ATOM 6350 N N . ILE B 1 234 ? 33.125 25.891 2.229 1 93.88 234 ILE B N 1
ATOM 6351 C CA . ILE B 1 234 ? 31.781 26.438 2.182 1 93.88 234 ILE B CA 1
ATOM 6352 C C . ILE B 1 234 ? 31.672 27.656 3.1 1 93.88 234 ILE B C 1
ATOM 6354 O O . ILE B 1 234 ? 32.219 27.656 4.203 1 93.88 234 ILE B O 1
ATOM 6358 N N . ILE B 1 235 ? 30.906 28.641 2.662 1 93.75 235 ILE B N 1
ATOM 6359 C CA . ILE B 1 235 ? 30.75 29.859 3.455 1 93.75 235 ILE B CA 1
ATOM 6360 C C . ILE B 1 235 ? 29.594 29.672 4.438 1 93.75 235 ILE B C 1
ATOM 6362 O O . ILE B 1 235 ? 28.531 29.188 4.07 1 93.75 235 ILE B O 1
ATOM 6366 N N . GLU B 1 236 ? 29.781 30.156 5.574 1 92.94 236 GLU B N 1
ATOM 6367 C CA . GLU B 1 236 ? 28.75 30.047 6.605 1 92.94 236 GLU B CA 1
ATOM 6368 C C . GLU B 1 236 ? 27.469 30.781 6.188 1 92.94 236 GLU B C 1
ATOM 6370 O O . GLU B 1 236 ? 27.531 31.875 5.621 1 92.94 236 GLU B O 1
ATOM 6375 N N . GLY B 1 237 ? 26.344 30.094 6.48 1 91 237 GLY B N 1
ATOM 6376 C CA . GLY B 1 237 ? 25.047 30.672 6.172 1 91 237 GLY B CA 1
ATOM 6377 C C . GLY B 1 237 ? 24.5 30.25 4.824 1 91 237 GLY B C 1
ATOM 6378 O O . GLY B 1 237 ? 23.297 30.391 4.559 1 91 237 GLY B O 1
ATOM 6379 N N . GLU B 1 238 ? 25.422 29.812 4.008 1 92.25 238 GLU B N 1
ATOM 6380 C CA . GLU B 1 238 ? 24.984 29.375 2.68 1 92.25 238 GLU B CA 1
ATOM 6381 C C . GLU B 1 238 ? 24.594 27.906 2.676 1 92.25 238 GLU B C 1
ATOM 6383 O O . GLU B 1 238 ? 24.844 27.188 3.645 1 92.25 238 GLU B O 1
ATOM 6388 N N . ASN B 1 239 ? 23.906 27.531 1.605 1 94.69 239 ASN B N 1
ATOM 6389 C CA . ASN B 1 239 ? 23.625 26.125 1.374 1 94.69 239 ASN B CA 1
ATOM 6390 C C . ASN B 1 239 ? 24.688 25.469 0.498 1 94.69 239 ASN B C 1
ATOM 6392 O O . ASN B 1 239 ? 25.344 26.141 -0.293 1 94.69 239 ASN B O 1
ATOM 6396 N N . ALA B 1 240 ? 24.828 24.266 0.717 1 94.5 240 ALA B N 1
ATOM 6397 C CA . ALA B 1 240 ? 25.844 23.578 -0.072 1 94.5 240 ALA B CA 1
ATOM 6398 C C . ALA B 1 240 ? 25.375 22.188 -0.504 1 94.5 240 ALA B C 1
ATOM 6400 O O . ALA B 1 240 ? 24.578 21.562 0.193 1 94.5 240 ALA B O 1
ATOM 6401 N N . ASN B 1 241 ? 25.859 21.781 -1.723 1 95.31 241 ASN B N 1
ATOM 6402 C CA . ASN B 1 241 ? 25.641 20.438 -2.25 1 95.31 241 ASN B CA 1
ATOM 6403 C C . ASN B 1 241 ? 26.953 19.688 -2.475 1 95.31 241 ASN B C 1
ATOM 6405 O O . ASN B 1 241 ? 27.828 20.188 -3.182 1 95.31 241 ASN B O 1
ATOM 6409 N N . ILE B 1 242 ? 27 18.656 -1.871 1 94.31 242 ILE B N 1
ATOM 6410 C CA . ILE B 1 242 ? 28.188 17.828 -2.029 1 94.31 242 ILE B CA 1
ATOM 6411 C C . ILE B 1 242 ? 27.812 16.547 -2.781 1 94.31 242 ILE B C 1
ATOM 6413 O O . ILE B 1 242 ? 26.906 15.812 -2.371 1 94.31 242 ILE B O 1
ATOM 6417 N N . GLU B 1 243 ? 28.562 16.234 -3.799 1 93.5 243 GLU B N 1
ATOM 6418 C CA . GLU B 1 243 ? 28.203 15.094 -4.648 1 93.5 243 GLU B CA 1
ATOM 6419 C C . GLU B 1 243 ? 29.172 13.93 -4.449 1 93.5 243 GLU B C 1
ATOM 6421 O O . GLU B 1 243 ? 30.391 14.141 -4.359 1 93.5 243 GLU B O 1
ATOM 6426 N N . CYS B 1 244 ? 28.641 12.812 -4.324 1 94 244 CYS B N 1
ATOM 6427 C CA . CYS B 1 244 ? 29.344 11.539 -4.32 1 94 244 CYS B CA 1
ATOM 6428 C C . CYS B 1 244 ? 28.891 10.656 -5.477 1 94 244 CYS B C 1
ATOM 6430 O O . CYS B 1 244 ? 27.766 10.172 -5.492 1 94 244 CYS B O 1
ATOM 6432 N N . LYS B 1 245 ? 29.797 10.492 -6.422 1 94.38 245 LYS B N 1
ATOM 6433 C CA . LYS B 1 245 ? 29.469 9.703 -7.605 1 94.38 245 LYS B CA 1
ATOM 6434 C C . LYS B 1 245 ? 30.172 8.344 -7.559 1 94.38 245 LYS B C 1
ATOM 6436 O O . LYS B 1 245 ? 31.344 8.25 -7.238 1 94.38 245 LYS B O 1
ATOM 6441 N N . ALA B 1 246 ? 29.391 7.363 -7.828 1 95.38 246 ALA B N 1
ATOM 6442 C CA . ALA B 1 246 ? 29.938 6.012 -7.836 1 95.38 246 ALA B CA 1
ATOM 6443 C C . ALA B 1 246 ? 29.359 5.191 -8.992 1 95.38 246 ALA B C 1
ATOM 6445 O O . ALA B 1 246 ? 28.266 5.469 -9.469 1 95.38 246 ALA B O 1
ATOM 6446 N N . THR B 1 247 ? 30.172 4.23 -9.508 1 95.19 247 THR B N 1
ATOM 6447 C CA . THR B 1 247 ? 29.734 3.277 -10.523 1 95.19 247 THR B CA 1
ATOM 6448 C C . THR B 1 247 ? 29.578 1.886 -9.922 1 95.19 247 THR B C 1
ATOM 6450 O O . THR B 1 247 ? 30.125 1.594 -8.859 1 95.19 247 THR B O 1
ATOM 6453 N N . GLY B 1 248 ? 28.656 1.134 -10.508 1 95.75 248 GLY B N 1
ATOM 6454 C CA . GLY B 1 248 ? 28.375 -0.232 -10.094 1 95.75 248 GLY B CA 1
ATOM 6455 C C . GLY B 1 248 ? 27.172 -0.833 -10.789 1 95.75 248 GLY B C 1
ATOM 6456 O O . GLY B 1 248 ? 26.344 -0.109 -11.359 1 95.75 248 GLY B O 1
ATOM 6457 N N . LYS B 1 249 ? 27.125 -2.145 -10.711 1 95.94 249 LYS B N 1
ATOM 6458 C CA . LYS B 1 249 ? 25.984 -2.889 -11.234 1 95.94 249 LYS B CA 1
ATOM 6459 C C . LYS B 1 249 ? 25.453 -3.889 -10.203 1 95.94 249 LYS B C 1
ATOM 6461 O O . LYS B 1 249 ? 26.156 -4.844 -9.852 1 95.94 249 LYS B O 1
ATOM 6466 N N . PRO B 1 250 ? 24.25 -3.793 -9.82 1 96.06 250 PRO B N 1
ATOM 6467 C CA . PRO B 1 250 ? 23.297 -2.717 -10.117 1 96.06 250 PRO B CA 1
ATOM 6468 C C . PRO B 1 250 ? 23.75 -1.365 -9.57 1 96.06 250 PRO B C 1
ATOM 6470 O O . PRO B 1 250 ? 24.703 -1.297 -8.797 1 96.06 250 PRO B O 1
ATOM 6473 N N . PRO B 1 251 ? 23.062 -0.321 -10.008 1 96.5 251 PRO B N 1
ATOM 6474 C CA . PRO B 1 251 ? 23.453 0.996 -9.492 1 96.5 251 PRO B CA 1
ATOM 6475 C C . PRO B 1 251 ? 23.359 1.083 -7.973 1 96.5 251 PRO B C 1
ATOM 6477 O O . PRO B 1 251 ? 22.375 0.659 -7.375 1 96.5 251 PRO B O 1
ATOM 6480 N N . PRO B 1 252 ? 24.422 1.587 -7.387 1 96.62 252 PRO B N 1
ATOM 6481 C CA . PRO B 1 252 ? 24.453 1.611 -5.922 1 96.62 252 PRO B CA 1
ATOM 6482 C C . PRO B 1 252 ? 23.547 2.688 -5.332 1 96.62 252 PRO B C 1
ATOM 6484 O O . PRO B 1 252 ? 23.172 3.637 -6.031 1 96.62 252 PRO B O 1
ATOM 6487 N N . THR B 1 253 ? 23.297 2.492 -4.09 1 97.25 253 THR B N 1
ATOM 6488 C CA . THR B 1 253 ? 22.594 3.494 -3.287 1 97.25 253 THR B CA 1
ATOM 6489 C C . THR B 1 253 ? 23.562 4.191 -2.338 1 97.25 253 THR B C 1
ATOM 6491 O O . THR B 1 253 ? 24.594 3.615 -1.95 1 97.25 253 THR B O 1
ATOM 6494 N N . PHE B 1 254 ? 23.156 5.457 -1.938 1 96.25 254 PHE B N 1
ATOM 6495 C CA . PHE B 1 254 ? 24.125 6.27 -1.215 1 96.25 254 PHE B CA 1
ATOM 6496 C C . PHE B 1 254 ? 23.609 6.602 0.182 1 96.25 254 PHE B C 1
ATOM 6498 O O . PHE B 1 254 ? 22.406 6.812 0.378 1 96.25 254 PHE B O 1
ATOM 6505 N N . THR B 1 255 ? 24.609 6.625 1.05 1 96.31 255 THR B N 1
ATOM 6506 C CA . THR B 1 255 ? 24.391 7.133 2.398 1 96.31 255 THR B CA 1
ATOM 6507 C C . THR B 1 255 ? 25.547 8.023 2.84 1 96.31 255 THR B C 1
ATOM 6509 O O . THR B 1 255 ? 26.656 7.918 2.314 1 96.31 255 THR B O 1
ATOM 6512 N N . TRP B 1 256 ? 25.203 8.977 3.715 1 96.06 256 TRP B N 1
ATOM 6513 C CA . TRP B 1 256 ? 26.203 9.891 4.25 1 96.06 256 TRP B CA 1
ATOM 6514 C C . TRP B 1 256 ? 26.203 9.867 5.773 1 96.06 256 TRP B C 1
ATOM 6516 O O . TRP B 1 256 ? 25.141 9.805 6.402 1 96.06 256 TRP B O 1
ATOM 6526 N N . ILE B 1 257 ? 27.469 9.938 6.277 1 95.62 257 ILE B N 1
ATOM 6527 C CA . ILE B 1 257 ? 27.609 10.055 7.727 1 95.62 257 ILE B CA 1
ATOM 6528 C C . ILE B 1 257 ? 28.703 11.07 8.062 1 95.62 257 ILE B C 1
ATOM 6530 O O . ILE B 1 257 ? 29.641 11.258 7.285 1 95.62 257 ILE B O 1
ATOM 6534 N N . LYS B 1 258 ? 28.516 11.688 9.219 1 93.44 258 LYS B N 1
ATOM 6535 C CA . LYS B 1 258 ? 29.594 12.484 9.773 1 93.44 258 LYS B CA 1
ATOM 6536 C C . LYS B 1 258 ? 30.609 11.602 10.5 1 93.44 258 LYS B C 1
ATOM 6538 O O . LYS B 1 258 ? 30.25 10.867 11.422 1 93.44 258 LYS B O 1
ATOM 6543 N N . SER B 1 259 ? 31.859 11.609 10.086 1 90.44 259 SER B N 1
ATOM 6544 C CA . SER B 1 259 ? 32.875 10.633 10.516 1 90.44 259 SER B CA 1
ATOM 6545 C C . SER B 1 259 ? 33.062 10.672 12.031 1 90.44 259 SER B C 1
ATOM 6547 O O . SER B 1 259 ? 33.156 9.625 12.672 1 90.44 259 SER B O 1
ATOM 6549 N N . LEU B 1 260 ? 33 11.867 12.531 1 88.31 260 LEU B N 1
ATOM 6550 C CA . LEU B 1 260 ? 33.312 12.023 13.953 1 88.31 260 LEU B CA 1
ATOM 6551 C C . LEU B 1 260 ? 32.125 11.555 14.812 1 88.31 260 LEU B C 1
ATOM 6553 O O . LEU B 1 260 ? 32.312 10.789 15.758 1 88.31 260 LEU B O 1
ATOM 6557 N N . THR B 1 261 ? 30.984 11.914 14.539 1 88.44 261 THR B N 1
ATOM 6558 C CA . THR B 1 261 ? 29.812 11.609 15.367 1 88.44 261 THR B CA 1
ATOM 6559 C C . THR B 1 261 ? 29.094 10.375 14.844 1 88.44 261 THR B C 1
ATOM 6561 O O . THR B 1 261 ? 28.234 9.82 15.539 1 88.44 261 THR B O 1
ATOM 6564 N N . GLN B 1 262 ? 29.406 9.938 13.758 1 90.06 262 GLN B N 1
ATOM 6565 C CA . GLN B 1 262 ? 28.766 8.805 13.102 1 90.06 262 GLN B CA 1
ATOM 6566 C C . GLN B 1 262 ? 27.266 9.055 12.938 1 90.06 262 GLN B C 1
ATOM 6568 O O . GLN B 1 262 ? 26.469 8.117 13.023 1 90.06 262 GLN B O 1
ATOM 6573 N N . GLN B 1 263 ? 26.953 10.266 12.711 1 90.06 263 GLN B N 1
ATOM 6574 C CA . GLN B 1 263 ? 25.547 10.656 12.547 1 90.06 263 GLN B CA 1
ATOM 6575 C C . GLN B 1 263 ? 25.062 10.383 11.125 1 90.06 263 GLN B C 1
ATOM 6577 O O . GLN B 1 263 ? 25.703 10.789 10.156 1 90.06 263 GLN B O 1
ATOM 6582 N N . ASN B 1 264 ? 23.875 9.719 11.086 1 93.19 264 ASN B N 1
ATOM 6583 C CA . ASN B 1 264 ? 23.25 9.508 9.789 1 93.19 264 ASN B CA 1
ATOM 6584 C C . ASN B 1 264 ? 22.594 10.781 9.273 1 93.19 264 ASN B C 1
ATOM 6586 O O . ASN B 1 264 ? 21.625 11.273 9.867 1 93.19 264 ASN B O 1
ATOM 6590 N N . LEU B 1 265 ? 22.984 11.219 8.109 1 94.25 265 LEU B N 1
ATOM 6591 C CA . LEU B 1 265 ? 22.609 12.555 7.652 1 94.25 265 LEU B CA 1
ATOM 6592 C C . LEU B 1 265 ? 21.312 12.516 6.852 1 94.25 265 LEU B C 1
ATOM 6594 O O . LEU B 1 265 ? 20.766 13.562 6.484 1 94.25 265 LEU B O 1
ATOM 6598 N N . SER B 1 266 ? 20.828 11.32 6.621 1 91.25 266 SER B N 1
ATOM 6599 C CA . SER B 1 266 ? 19.547 11.195 5.93 1 91.25 266 SER B CA 1
ATOM 6600 C C . SER B 1 266 ? 18.391 11.609 6.832 1 91.25 266 SER B C 1
ATOM 6602 O O . SER B 1 266 ? 17.328 11.992 6.344 1 91.25 266 SER B O 1
ATOM 6604 N N . ILE B 1 267 ? 18.578 11.586 8.148 1 88.88 267 ILE B N 1
ATOM 6605 C CA . ILE B 1 267 ? 17.5 11.891 9.078 1 88.88 267 ILE B CA 1
ATOM 6606 C C . ILE B 1 267 ? 17.859 13.109 9.922 1 88.88 267 ILE B C 1
ATOM 6608 O O . ILE B 1 267 ? 17.078 13.547 10.766 1 88.88 267 ILE B O 1
ATOM 6612 N N . ALA B 1 268 ? 19 13.586 9.734 1 90.31 268 ALA B N 1
ATOM 6613 C CA . ALA B 1 268 ? 19.453 14.719 10.531 1 90.31 268 ALA B CA 1
ATOM 6614 C C . ALA B 1 268 ? 18.828 16.016 10.055 1 90.31 268 ALA B C 1
ATOM 6616 O O . ALA B 1 268 ? 18.625 16.203 8.852 1 90.31 268 ALA B O 1
ATOM 6617 N N . ASP B 1 269 ? 18.734 16.812 11.016 1 89.06 269 ASP B N 1
ATOM 6618 C CA . ASP B 1 269 ? 18.156 18.125 10.68 1 89.06 269 ASP B CA 1
ATOM 6619 C C . ASP B 1 269 ? 19.109 18.922 9.781 1 89.06 269 ASP B C 1
ATOM 6621 O O . ASP B 1 269 ? 20.328 18.797 9.906 1 89.06 269 ASP B O 1
ATOM 6625 N N . ARG B 1 270 ? 18.578 19.672 8.836 1 92.56 270 ARG B N 1
ATOM 6626 C CA . ARG B 1 270 ? 19.25 20.609 7.945 1 92.56 270 ARG B CA 1
ATOM 6627 C C . ARG B 1 270 ? 20.031 19.859 6.863 1 92.56 270 ARG B C 1
ATOM 6629 O O . ARG B 1 270 ? 20.703 20.484 6.043 1 92.56 270 ARG B O 1
ATOM 6636 N N . PHE B 1 271 ? 20.031 18.594 7.121 1 95 271 PHE B N 1
ATOM 6637 C CA . PHE B 1 271 ? 20.734 17.797 6.117 1 95 271 PHE B CA 1
ATOM 6638 C C . PHE B 1 271 ? 19.734 17.016 5.258 1 95 271 PHE B C 1
ATOM 6640 O O . PHE B 1 271 ? 18.656 16.641 5.73 1 95 271 PHE B O 1
ATOM 6647 N N . GLY B 1 272 ? 20.125 16.844 3.986 1 94 272 GLY B N 1
ATOM 6648 C CA . GLY B 1 272 ? 19.391 16.016 3.041 1 94 272 GLY B CA 1
ATOM 6649 C C . GLY B 1 272 ? 20.281 15.133 2.193 1 94 272 GLY B C 1
ATOM 6650 O O . GLY B 1 272 ? 21.344 15.57 1.727 1 94 272 GLY B O 1
ATOM 6651 N N . VAL B 1 273 ? 19.797 13.906 2.111 1 95.44 273 VAL B N 1
ATOM 6652 C CA . VAL B 1 273 ? 20.594 12.984 1.304 1 95.44 273 VAL B CA 1
ATOM 6653 C C . VAL B 1 273 ? 19.719 12.375 0.203 1 95.44 273 VAL B C 1
ATOM 6655 O O . VAL B 1 273 ? 18.641 11.852 0.477 1 95.44 273 VAL B O 1
ATOM 6658 N N . ASP B 1 274 ? 20.188 12.438 -1.03 1 96.31 274 ASP B N 1
ATOM 6659 C CA . ASP B 1 274 ? 19.578 11.695 -2.131 1 96.31 274 ASP B CA 1
ATOM 6660 C C . ASP B 1 274 ? 20.25 10.328 -2.297 1 96.31 274 ASP B C 1
ATOM 6662 O O . ASP B 1 274 ? 21.375 10.234 -2.775 1 96.31 274 ASP B O 1
ATOM 6666 N N . SER B 1 275 ? 19.5 9.336 -2.025 1 95.06 275 SER B N 1
ATOM 6667 C CA . SER B 1 275 ? 20.078 7.996 -1.994 1 95.06 275 SER B CA 1
ATOM 6668 C C . SER B 1 275 ? 20.359 7.484 -3.402 1 95.06 275 SER B C 1
ATOM 6670 O O . SER B 1 275 ? 21.141 6.543 -3.58 1 95.06 275 SER B O 1
ATOM 6672 N N . VAL B 1 276 ? 19.828 8.094 -4.422 1 94.75 276 VAL B N 1
ATOM 6673 C CA . VAL B 1 276 ? 20.016 7.641 -5.801 1 94.75 276 VAL B CA 1
ATOM 6674 C C . VAL B 1 276 ? 21.172 8.398 -6.445 1 94.75 276 VAL B C 1
ATOM 6676 O O . VAL B 1 276 ? 22.094 7.793 -6.992 1 94.75 276 VAL B O 1
ATOM 6679 N N . THR B 1 277 ? 21.25 9.727 -6.242 1 93.88 277 THR B N 1
ATOM 6680 C CA . THR B 1 277 ? 22.25 10.547 -6.906 1 93.88 277 THR B CA 1
ATOM 6681 C C . THR B 1 277 ? 23.484 10.703 -6.02 1 93.88 277 THR B C 1
ATOM 6683 O O . THR B 1 277 ? 24.562 11.055 -6.504 1 93.88 277 THR B O 1
ATOM 6686 N N . GLY B 1 278 ? 23.359 10.547 -4.793 1 95.44 278 GLY B N 1
ATOM 6687 C CA . GLY B 1 278 ? 24.484 10.648 -3.871 1 95.44 278 GLY B CA 1
ATOM 6688 C C . GLY B 1 278 ? 24.766 12.078 -3.441 1 95.44 278 GLY B C 1
ATOM 6689 O O . GLY B 1 278 ? 25.844 12.367 -2.922 1 95.44 278 GLY B O 1
ATOM 6690 N N . ILE B 1 279 ? 23.766 12.898 -3.584 1 95.38 279 ILE B N 1
ATOM 6691 C CA . ILE B 1 279 ? 23.969 14.305 -3.256 1 95.38 279 ILE B CA 1
ATOM 6692 C C . ILE B 1 279 ? 23.609 14.555 -1.792 1 95.38 279 ILE B C 1
ATOM 6694 O O . ILE B 1 279 ? 22.531 14.164 -1.336 1 95.38 279 ILE B O 1
ATOM 6698 N N . LEU B 1 280 ? 24.484 15.188 -1.155 1 95.75 280 LEU B N 1
ATOM 6699 C CA . LEU B 1 280 ? 24.25 15.68 0.2 1 95.75 280 LEU B CA 1
ATOM 6700 C C . LEU B 1 280 ? 23.984 17.172 0.198 1 95.75 280 LEU B C 1
ATOM 6702 O O . LEU B 1 280 ? 24.797 17.953 -0.3 1 95.75 280 LEU B O 1
ATOM 6706 N N . THR B 1 281 ? 22.875 17.5 0.776 1 96.12 281 THR B N 1
ATOM 6707 C CA . THR B 1 281 ? 22.531 18.906 0.877 1 96.12 281 THR B CA 1
ATOM 6708 C C . THR B 1 281 ? 22.609 19.391 2.324 1 96.12 281 THR B C 1
ATOM 6710 O O . THR B 1 281 ? 22.031 18.75 3.221 1 96.12 281 THR B O 1
ATOM 6713 N N . ILE B 1 282 ? 23.344 20.453 2.543 1 95.06 282 ILE B N 1
ATOM 6714 C CA . ILE B 1 282 ? 23.422 21.094 3.85 1 95.06 282 ILE B CA 1
ATOM 6715 C C . ILE B 1 282 ? 22.75 22.469 3.791 1 95.06 282 ILE B C 1
ATOM 6717 O O . ILE B 1 282 ? 23.188 23.344 3.043 1 95.06 282 ILE B O 1
ATOM 6721 N N . THR B 1 283 ? 21.797 22.547 4.594 1 95 283 THR B N 1
ATOM 6722 C CA . THR B 1 283 ? 21.062 23.812 4.621 1 95 283 THR B CA 1
ATOM 6723 C C . THR B 1 283 ? 21.578 24.703 5.754 1 95 283 THR B C 1
ATOM 6725 O O . THR B 1 283 ? 21.781 24.234 6.875 1 95 283 THR B O 1
ATOM 6728 N N . ASN B 1 284 ? 21.781 25.969 5.48 1 94.12 284 ASN B N 1
ATOM 6729 C CA . ASN B 1 284 ? 22.234 26.938 6.465 1 94.12 284 ASN B CA 1
ATOM 6730 C C . ASN B 1 284 ? 23.469 26.438 7.215 1 94.12 284 ASN B C 1
ATOM 6732 O O . ASN B 1 284 ? 23.422 26.219 8.43 1 94.12 284 ASN B O 1
ATOM 6736 N N . VAL B 1 285 ? 24.547 26.422 6.496 1 94.81 285 VAL B N 1
ATOM 6737 C CA . VAL B 1 285 ? 25.797 25.844 7 1 94.81 285 VAL B CA 1
ATOM 6738 C C . VAL B 1 285 ? 26.281 26.656 8.203 1 94.81 285 VAL B C 1
ATOM 6740 O O . VAL B 1 285 ? 26.25 27.891 8.18 1 94.81 285 VAL B O 1
ATOM 6743 N N . ASN B 1 286 ? 26.672 25.922 9.211 1 92.44 286 ASN B N 1
ATOM 6744 C CA . ASN B 1 286 ? 27.234 26.578 10.391 1 92.44 286 ASN B CA 1
ATOM 6745 C C . ASN B 1 286 ? 28.656 26.094 10.656 1 92.44 286 ASN B C 1
ATOM 6747 O O . ASN B 1 286 ? 29.109 25.109 10.062 1 92.44 286 ASN B O 1
ATOM 6751 N N . ARG B 1 287 ? 29.312 26.797 11.562 1 89.56 287 ARG B N 1
ATOM 6752 C CA . ARG B 1 287 ? 30.719 26.531 11.859 1 89.56 287 ARG B CA 1
ATOM 6753 C C . ARG B 1 287 ? 30.906 25.094 12.344 1 89.56 287 ARG B C 1
ATOM 6755 O O . ARG B 1 287 ? 31.938 24.469 12.094 1 89.56 287 ARG B O 1
ATOM 6762 N N . GLU B 1 288 ? 29.891 24.531 12.93 1 89.56 288 GLU B N 1
ATOM 6763 C CA . GLU B 1 288 ? 29.969 23.188 13.492 1 89.56 288 GLU B CA 1
ATOM 6764 C C . GLU B 1 288 ? 29.906 22.125 12.398 1 89.56 288 GLU B C 1
ATOM 6766 O O . GLU B 1 288 ? 30.219 20.953 12.641 1 89.56 288 GLU B O 1
ATOM 6771 N N . ASP B 1 289 ? 29.562 22.531 11.25 1 93.44 289 ASP B N 1
ATOM 6772 C CA . ASP B 1 289 ? 29.406 21.594 10.148 1 93.44 289 ASP B CA 1
ATOM 6773 C C . ASP B 1 289 ? 30.766 21.234 9.539 1 93.44 289 ASP B C 1
ATOM 6775 O O . ASP B 1 289 ? 30.859 20.344 8.695 1 93.44 289 ASP B O 1
ATOM 6779 N N . ALA B 1 290 ? 31.75 21.984 9.984 1 92.81 290 ALA B N 1
ATOM 6780 C CA . ALA B 1 290 ? 33.094 21.656 9.508 1 92.81 290 ALA B CA 1
ATOM 6781 C C . ALA B 1 290 ? 33.531 20.266 10.008 1 92.81 290 ALA B C 1
ATOM 6783 O O . ALA B 1 290 ? 33.219 19.891 11.148 1 92.81 290 ALA B O 1
ATOM 6784 N N . GLY B 1 291 ? 34.156 19.484 9.094 1 93.19 291 GLY B N 1
ATOM 6785 C CA . GLY B 1 291 ? 34.594 18.156 9.469 1 93.19 291 GLY B CA 1
ATOM 6786 C C . GLY B 1 291 ? 34.656 17.188 8.289 1 93.19 291 GLY B C 1
ATOM 6787 O O . GLY B 1 291 ? 34.656 17.625 7.137 1 93.19 291 GLY B O 1
ATOM 6788 N N . GLU B 1 292 ? 34.844 15.961 8.773 1 95.5 292 GLU B N 1
ATOM 6789 C CA . GLU B 1 292 ? 34.969 14.906 7.773 1 95.5 292 GLU B CA 1
ATOM 6790 C C . GLU B 1 292 ? 33.625 14.188 7.578 1 95.5 292 GLU B C 1
ATOM 6792 O O . GLU B 1 292 ? 33 13.781 8.547 1 95.5 292 GLU B O 1
ATOM 6797 N N . TYR B 1 293 ? 33.281 14.094 6.316 1 95.5 293 TYR B N 1
ATOM 6798 C CA . TYR B 1 293 ? 32.062 13.383 5.93 1 95.5 293 TYR B CA 1
ATOM 6799 C C . TYR B 1 293 ? 32.375 12.125 5.129 1 95.5 293 TYR B C 1
ATOM 6801 O O . TYR B 1 293 ? 33.312 12.133 4.316 1 95.5 293 TYR B O 1
ATOM 6809 N N . GLN B 1 294 ? 31.625 11.117 5.41 1 95.94 294 GLN B N 1
ATOM 6810 C CA . GLN B 1 294 ? 31.859 9.844 4.723 1 95.94 294 GLN B CA 1
ATOM 6811 C C . GLN B 1 294 ? 30.672 9.484 3.84 1 95.94 294 GLN B C 1
ATOM 6813 O O . GLN B 1 294 ? 29.531 9.422 4.312 1 95.94 294 GLN B O 1
ATOM 6818 N N . CYS B 1 295 ? 30.953 9.273 2.619 1 95.81 295 CYS B N 1
ATOM 6819 C CA . CYS B 1 295 ? 29.969 8.773 1.669 1 95.81 295 CYS B CA 1
ATOM 6820 C C . CYS B 1 295 ? 30.125 7.273 1.458 1 95.81 295 CYS B C 1
ATOM 6822 O O . CYS B 1 295 ? 31.234 6.785 1.245 1 95.81 295 CYS B O 1
ATOM 6824 N N . THR B 1 296 ? 29 6.57 1.569 1 96.38 296 THR B N 1
ATOM 6825 C CA . THR B 1 296 ? 29 5.121 1.38 1 96.38 296 THR B CA 1
ATOM 6826 C C . THR B 1 296 ? 28.109 4.734 0.198 1 96.38 296 THR B C 1
ATOM 6828 O O . THR B 1 296 ? 26.938 5.113 0.144 1 96.38 296 THR B O 1
ATOM 6831 N N . ALA B 1 297 ? 28.703 4.043 -0.736 1 96.94 297 ALA B N 1
ATOM 6832 C CA . ALA B 1 297 ? 27.969 3.469 -1.862 1 96.94 297 ALA B CA 1
ATOM 6833 C C . ALA B 1 297 ? 27.812 1.957 -1.711 1 96.94 297 ALA B C 1
ATOM 6835 O O . ALA B 1 297 ? 28.812 1.247 -1.537 1 96.94 297 ALA B O 1
ATOM 6836 N N . THR B 1 298 ? 26.5 1.485 -1.759 1 96.81 298 THR B N 1
ATOM 6837 C CA . THR B 1 298 ? 26.234 0.07 -1.523 1 96.81 298 THR B CA 1
ATOM 6838 C C . THR B 1 298 ? 25.359 -0.508 -2.627 1 96.81 298 THR B C 1
ATOM 6840 O O . THR B 1 298 ? 24.406 0.138 -3.07 1 96.81 298 THR B O 1
ATOM 6843 N N . ASN B 1 299 ? 25.672 -1.638 -3.139 1 96.31 299 ASN B N 1
ATOM 6844 C CA . ASN B 1 299 ? 24.781 -2.447 -3.965 1 96.31 299 ASN B CA 1
ATOM 6845 C C . ASN B 1 299 ? 24.859 -3.924 -3.584 1 96.31 299 ASN B C 1
ATOM 6847 O O . ASN B 1 299 ? 25.422 -4.273 -2.549 1 96.31 299 ASN B O 1
ATOM 6851 N N . ALA B 1 300 ? 24.219 -4.812 -4.328 1 95 300 ALA B N 1
ATOM 6852 C CA . ALA B 1 300 ? 24.125 -6.227 -3.99 1 95 300 ALA B CA 1
ATOM 6853 C C . ALA B 1 300 ? 25.484 -6.902 -4.027 1 95 300 ALA B C 1
ATOM 6855 O O . ALA B 1 300 ? 25.672 -7.969 -3.436 1 95 300 ALA B O 1
ATOM 6856 N N . ALA B 1 301 ? 26.422 -6.238 -4.699 1 95.62 301 ALA B N 1
ATOM 6857 C CA . ALA B 1 301 ? 27.75 -6.84 -4.863 1 95.62 301 ALA B CA 1
ATOM 6858 C C . ALA B 1 301 ? 28.672 -6.438 -3.723 1 95.62 301 ALA B C 1
ATOM 6860 O O . ALA B 1 301 ? 29.656 -7.133 -3.438 1 95.62 301 ALA B O 1
ATOM 6861 N N . GLY B 1 302 ? 28.422 -5.215 -3.166 1 96.25 302 GLY B N 1
ATOM 6862 C CA . GLY B 1 302 ? 29.281 -4.785 -2.08 1 96.25 302 GLY B CA 1
ATOM 6863 C C . GLY B 1 302 ? 29.078 -3.34 -1.677 1 96.25 302 GLY B C 1
ATOM 6864 O O . GLY B 1 302 ? 28.047 -2.744 -2.012 1 96.25 302 GLY B O 1
ATOM 6865 N N . THR B 1 303 ? 30.094 -2.938 -0.806 1 96.94 303 THR B N 1
ATOM 6866 C CA . THR B 1 303 ? 30.047 -1.579 -0.278 1 96.94 303 THR B CA 1
ATOM 6867 C C . THR B 1 303 ? 31.406 -0.907 -0.404 1 96.94 303 THR B C 1
ATOM 6869 O O . THR B 1 303 ? 32.438 -1.571 -0.323 1 96.94 303 THR B O 1
ATOM 6872 N N . THR B 1 304 ? 31.375 0.396 -0.751 1 96.69 304 THR B N 1
ATOM 6873 C CA . THR B 1 304 ? 32.594 1.201 -0.768 1 96.69 304 THR B CA 1
ATOM 6874 C C . THR B 1 304 ? 32.344 2.561 -0.116 1 96.69 304 THR B C 1
ATOM 6876 O O . THR B 1 304 ? 31.219 3.047 -0.088 1 96.69 304 THR B O 1
ATOM 6879 N N . THR B 1 305 ? 33.406 3.076 0.496 1 96 305 THR B N 1
ATOM 6880 C CA . THR B 1 305 ? 33.25 4.352 1.193 1 96 305 THR B CA 1
ATOM 6881 C C . THR B 1 305 ? 34.312 5.34 0.735 1 96 305 THR B C 1
ATOM 6883 O O . THR B 1 305 ? 35.375 4.941 0.228 1 96 305 THR B O 1
ATOM 6886 N N . ALA B 1 306 ? 34.062 6.621 0.812 1 95 306 ALA B N 1
ATOM 6887 C CA . ALA B 1 306 ? 35 7.727 0.563 1 95 306 ALA B CA 1
ATOM 6888 C C . ALA B 1 306 ? 34.75 8.867 1.547 1 95 306 ALA B C 1
ATOM 6890 O O . ALA B 1 306 ? 33.625 9.125 1.956 1 95 306 ALA B O 1
ATOM 6891 N N . ASN B 1 307 ? 35.812 9.516 1.965 1 95.06 307 ASN B N 1
ATOM 6892 C CA . ASN B 1 307 ? 35.719 10.617 2.912 1 95.06 307 ASN B CA 1
ATOM 6893 C C . ASN B 1 307 ? 35.969 11.961 2.229 1 95.06 307 ASN B C 1
ATOM 6895 O O . ASN B 1 307 ? 36.781 12.07 1.321 1 95.06 307 ASN B O 1
ATOM 6899 N N . ILE B 1 308 ? 35.219 12.93 2.691 1 94.38 308 ILE B N 1
ATOM 6900 C CA . ILE B 1 308 ? 35.375 14.297 2.197 1 94.38 308 ILE B CA 1
ATOM 6901 C C . ILE B 1 308 ? 35.5 15.258 3.373 1 94.38 308 ILE B C 1
ATOM 6903 O O . ILE B 1 308 ? 34.75 15.141 4.359 1 94.38 308 ILE B O 1
ATOM 6907 N N . GLN B 1 309 ? 36.5 16.125 3.252 1 95.56 309 GLN B N 1
ATOM 6908 C CA . GLN B 1 309 ? 36.688 17.156 4.273 1 95.56 309 GLN B CA 1
ATOM 6909 C C . GLN B 1 309 ? 35.906 18.438 3.916 1 95.56 309 GLN B C 1
ATOM 6911 O O . GLN B 1 309 ? 36.062 18.953 2.811 1 95.56 309 GLN B O 1
ATOM 6916 N N . VAL B 1 310 ? 35.156 18.906 4.82 1 94.38 310 VAL B N 1
ATOM 6917 C CA . VAL B 1 310 ? 34.406 20.141 4.629 1 94.38 310 VAL B CA 1
ATOM 6918 C C . VAL B 1 310 ? 34.969 21.234 5.539 1 94.38 310 VAL B C 1
ATOM 6920 O O . VAL B 1 310 ? 35.062 21.047 6.754 1 94.38 310 VAL B O 1
ATOM 6923 N N . ASN B 1 311 ? 35.344 22.266 4.898 1 93.88 311 ASN B N 1
ATOM 6924 C CA . ASN B 1 311 ? 35.781 23.469 5.617 1 93.88 311 ASN B CA 1
ATOM 6925 C C . ASN B 1 311 ? 34.719 24.562 5.562 1 93.88 311 ASN B C 1
ATOM 6927 O O . ASN B 1 311 ? 34.156 24.844 4.496 1 93.88 311 ASN B O 1
ATOM 6931 N N . VAL B 1 312 ? 34.438 25.078 6.688 1 93.94 312 VAL B N 1
ATOM 6932 C CA . VAL B 1 312 ? 33.469 26.172 6.727 1 93.94 312 VAL B CA 1
ATOM 6933 C C . VAL B 1 312 ? 34.188 27.5 6.902 1 93.94 312 VAL B C 1
ATOM 6935 O O . VAL B 1 312 ? 34.938 27.688 7.875 1 93.94 312 VAL B O 1
ATOM 6938 N N . ILE B 1 313 ? 33.969 28.359 5.977 1 94.31 313 ILE B N 1
ATOM 6939 C CA . ILE B 1 313 ? 34.562 29.703 6.02 1 94.31 313 ILE B CA 1
ATOM 6940 C C . ILE B 1 313 ? 33.625 30.656 6.754 1 94.31 313 ILE B C 1
ATOM 6942 O O . ILE B 1 313 ? 32.469 30.797 6.371 1 94.31 313 ILE B O 1
ATOM 6946 N N . VAL B 1 314 ? 34.062 31.219 7.832 1 93.19 314 VAL B N 1
ATOM 6947 C CA . VAL B 1 314 ? 33.281 32.188 8.586 1 93.19 314 VAL B CA 1
ATOM 6948 C C . VAL B 1 314 ? 33.625 33.625 8.117 1 93.19 314 VAL B C 1
ATOM 6950 O O . VAL B 1 314 ? 34.812 34 8.125 1 93.19 314 VAL B O 1
ATOM 6953 N N . LYS B 1 315 ? 32.656 34.344 7.805 1 92.25 315 LYS B N 1
ATOM 6954 C CA . LYS B 1 315 ? 32.844 35.719 7.359 1 92.25 315 LYS B CA 1
ATOM 6955 C C . LYS B 1 315 ? 33.438 36.594 8.477 1 92.25 315 LYS B C 1
ATOM 6957 O O . LYS B 1 315 ? 33.125 36.375 9.648 1 92.25 315 LYS B O 1
ATOM 6962 N N . PRO B 1 316 ? 34.281 37.531 8.086 1 94.69 316 PRO B N 1
ATOM 6963 C CA . PRO B 1 316 ? 34.875 38.406 9.109 1 94.69 316 PRO B CA 1
ATOM 6964 C C . PRO B 1 316 ? 33.844 39.219 9.859 1 94.69 316 PRO B C 1
ATOM 6966 O O . PRO B 1 316 ? 32.844 39.688 9.266 1 94.69 316 PRO B O 1
ATOM 6969 N N . LYS B 1 317 ? 34.062 39.312 11.125 1 93.81 317 LYS B N 1
ATOM 6970 C CA . LYS B 1 317 ? 33.281 40.188 11.992 1 93.81 317 LYS B CA 1
ATOM 6971 C C . LYS B 1 317 ? 34.188 41.031 12.875 1 93.81 317 LYS B C 1
ATOM 6973 O O . LYS B 1 317 ? 35.062 40.5 13.57 1 93.81 317 LYS B O 1
ATOM 6978 N N . ILE B 1 318 ? 34.031 42.281 12.867 1 95.69 318 ILE B N 1
ATOM 6979 C CA . ILE B 1 318 ? 34.812 43.156 13.719 1 95.69 318 ILE B CA 1
ATOM 6980 C C . ILE B 1 318 ? 34.188 43.219 15.117 1 95.69 318 ILE B C 1
ATOM 6982 O O . ILE B 1 318 ? 33.094 43.719 15.305 1 95.69 318 ILE B O 1
ATOM 6986 N N . MET B 1 319 ? 35 42.75 15.984 1 93.75 319 MET B N 1
ATOM 6987 C CA . MET B 1 319 ? 34.5 42.594 17.359 1 93.75 319 MET B CA 1
ATOM 6988 C C . MET B 1 319 ? 34.688 43.875 18.141 1 93.75 319 MET B C 1
ATOM 6990 O O . MET B 1 319 ? 33.812 44.25 18.938 1 93.75 319 MET B O 1
ATOM 6994 N N . GLU B 1 320 ? 35.844 44.469 17.906 1 94.12 320 GLU B N 1
ATOM 6995 C CA . GLU B 1 320 ? 36.188 45.656 18.688 1 94.12 320 GLU B CA 1
ATOM 6996 C C . GLU B 1 320 ? 37 46.656 17.875 1 94.12 320 GLU B C 1
ATOM 6998 O O . GLU B 1 320 ? 37.969 46.281 17.219 1 94.12 320 GLU B O 1
ATOM 7003 N N . PHE B 1 321 ? 36.625 47.938 17.953 1 94.44 321 PHE B N 1
ATOM 7004 C CA . PHE B 1 321 ? 37.344 49.094 17.422 1 94.44 321 PHE B CA 1
ATOM 7005 C C . PHE B 1 321 ? 36.969 50.344 18.203 1 94.44 321 PHE B C 1
ATOM 7007 O O . PHE B 1 321 ? 35.969 51 17.922 1 94.44 321 PHE B O 1
ATOM 7014 N N . LEU B 1 322 ? 37.875 50.656 19.109 1 91.69 322 LEU B N 1
ATOM 7015 C CA . LEU B 1 322 ? 37.562 51.75 20.031 1 91.69 322 LEU B CA 1
ATOM 7016 C C . LEU B 1 322 ? 38.188 53.031 19.594 1 91.69 322 LEU B C 1
ATOM 7018 O O . LEU B 1 322 ? 39.281 53.031 19.016 1 91.69 322 LEU B O 1
ATOM 7022 N N . ASN B 1 323 ? 37.469 54.125 19.891 1 92.19 323 ASN B N 1
ATOM 7023 C CA . ASN B 1 323 ? 38.031 55.438 19.656 1 92.19 323 ASN B CA 1
ATOM 7024 C C . ASN B 1 323 ? 39.25 55.688 20.578 1 92.19 323 ASN B C 1
ATOM 7026 O O . ASN B 1 323 ? 39.312 55.156 21.672 1 92.19 323 ASN B O 1
ATOM 7030 N N . LYS B 1 324 ? 40.156 56.5 20.094 1 94.5 324 LYS B N 1
ATOM 7031 C CA . LYS B 1 324 ? 41.344 56.812 20.875 1 94.5 324 LYS B CA 1
ATOM 7032 C C . LYS B 1 324 ? 41.625 58.312 20.891 1 94.5 324 LYS B C 1
ATOM 7034 O O . LYS B 1 324 ? 41.312 59 19.938 1 94.5 324 LYS B O 1
ATOM 7039 N N . THR B 1 325 ? 42.156 58.781 22.016 1 94.31 325 THR B N 1
ATOM 7040 C CA . THR B 1 325 ? 42.594 60.188 22.156 1 94.31 325 THR B CA 1
ATOM 7041 C C . THR B 1 325 ? 44.094 60.25 22.516 1 94.31 325 THR B C 1
ATOM 7043 O O . THR B 1 325 ? 44.562 59.469 23.359 1 94.31 325 THR B O 1
ATOM 7046 N N . VAL B 1 326 ? 44.781 61.094 21.875 1 94.94 326 VAL B N 1
ATOM 7047 C CA . VAL B 1 326 ? 46.219 61.25 22.141 1 94.94 326 VAL B CA 1
ATOM 7048 C C . VAL B 1 326 ? 46.594 62.719 22.094 1 94.94 326 VAL B C 1
ATOM 7050 O O . VAL B 1 326 ? 45.938 63.5 21.422 1 94.94 326 VAL B O 1
ATOM 7053 N N . VAL B 1 327 ? 47.688 63 22.906 1 93.88 327 VAL B N 1
ATOM 7054 C CA . VAL B 1 327 ? 48.219 64.375 22.875 1 93.88 327 VAL B CA 1
ATOM 7055 C C . VAL B 1 327 ? 49.281 64.5 21.797 1 93.88 327 VAL B C 1
ATOM 7057 O O . VAL B 1 327 ? 50.062 63.594 21.594 1 93.88 327 VAL B O 1
ATOM 7060 N N . GLN B 1 328 ? 49.25 65.625 21.172 1 93.56 328 GLN B N 1
ATOM 7061 C CA . GLN B 1 328 ? 50.219 65.812 20.109 1 93.56 328 GLN B CA 1
ATOM 7062 C C . GLN B 1 328 ? 51.625 65.562 20.594 1 93.56 328 GLN B C 1
ATOM 7064 O O . GLN B 1 328 ? 52.031 66 21.688 1 93.56 328 GLN B O 1
ATOM 7069 N N . GLY B 1 329 ? 52.375 64.812 19.75 1 92.81 329 GLY B N 1
ATOM 7070 C CA . GLY B 1 329 ? 53.75 64.5 20.062 1 92.81 329 GLY B CA 1
ATOM 7071 C C . GLY B 1 329 ? 53.938 63.188 20.766 1 92.81 329 GLY B C 1
ATOM 7072 O O . GLY B 1 329 ? 55.062 62.688 20.891 1 92.81 329 GLY B O 1
ATOM 7073 N N . LYS B 1 330 ? 52.875 62.688 21.266 1 94.88 330 LYS B N 1
ATOM 7074 C CA . LYS B 1 330 ? 52.938 61.406 21.953 1 94.88 330 LYS B CA 1
ATOM 7075 C C . LYS B 1 330 ? 52.625 60.25 21.016 1 94.88 330 LYS B C 1
ATOM 7077 O O . LYS B 1 330 ? 52.062 60.438 19.938 1 94.88 330 LYS B O 1
ATOM 7082 N N . ASP B 1 331 ? 53.094 59.094 21.422 1 96.06 331 ASP B N 1
ATOM 7083 C CA . ASP B 1 331 ? 52.844 57.875 20.641 1 96.06 331 ASP B CA 1
ATOM 7084 C C . ASP B 1 331 ? 51.469 57.312 20.969 1 96.06 331 ASP B C 1
ATOM 7086 O O . ASP B 1 331 ? 51 57.438 22.094 1 96.06 331 ASP B O 1
ATOM 7090 N N . THR B 1 332 ? 50.812 56.75 19.875 1 95.5 332 THR B N 1
ATOM 7091 C CA . THR B 1 332 ? 49.531 56.125 20.094 1 95.5 332 THR B CA 1
ATOM 7092 C C . THR B 1 332 ? 49.375 54.875 19.219 1 95.5 332 THR B C 1
ATOM 7094 O O . THR B 1 332 ? 50.156 54.688 18.266 1 95.5 332 THR B O 1
ATOM 7097 N N . GLU B 1 333 ? 48.469 54 19.672 1 95.62 333 GLU B N 1
ATOM 7098 C CA . GLU B 1 333 ? 48.156 52.812 18.906 1 95.62 333 GLU B CA 1
ATOM 7099 C C . GLU B 1 333 ? 46.656 52.656 18.734 1 95.62 333 GLU B C 1
ATOM 7101 O O . GLU B 1 333 ? 45.906 52.688 19.719 1 95.62 333 GLU B O 1
ATOM 7106 N N . ILE B 1 334 ? 46.219 52.562 17.484 1 95.38 334 ILE B N 1
ATOM 7107 C CA . ILE B 1 334 ? 44.844 52.219 17.172 1 95.38 334 ILE B CA 1
ATOM 7108 C C . ILE B 1 334 ? 44.719 50.719 16.938 1 95.38 334 ILE B C 1
ATOM 7110 O O . ILE B 1 334 ? 45.5 50.125 16.156 1 95.38 334 ILE B O 1
ATOM 7114 N N . MET B 1 335 ? 43.781 50.156 17.641 1 96.06 335 MET B N 1
ATOM 7115 C CA . MET B 1 335 ? 43.656 48.688 17.562 1 96.06 335 MET B CA 1
ATOM 7116 C C . MET B 1 335 ? 42.25 48.281 17.109 1 96.06 335 MET B C 1
ATOM 7118 O O . MET B 1 335 ? 41.25 48.875 17.562 1 96.06 335 MET B O 1
ATOM 7122 N N . CYS B 1 336 ? 42.156 47.375 16.25 1 96.62 336 CYS B N 1
ATOM 7123 C CA . CYS B 1 336 ? 40.938 46.75 15.766 1 96.62 336 CYS B CA 1
ATOM 7124 C C . CYS B 1 336 ? 41 45.219 15.859 1 96.62 336 CYS B C 1
ATOM 7126 O O . CYS B 1 336 ? 41.938 44.625 15.367 1 96.62 336 CYS B O 1
ATOM 7128 N N . LYS B 1 337 ? 39.969 44.625 16.5 1 96.12 337 LYS B N 1
ATOM 7129 C CA . LYS B 1 337 ? 39.906 43.188 16.672 1 96.12 337 LYS B CA 1
ATOM 7130 C C . LYS B 1 337 ? 38.812 42.594 15.781 1 96.12 337 LYS B C 1
ATOM 7132 O O . LYS B 1 337 ? 37.656 42.969 15.867 1 96.12 337 LYS B O 1
ATOM 7137 N N . ALA B 1 338 ? 39.219 41.656 14.992 1 96.62 338 ALA B N 1
ATOM 7138 C CA . ALA B 1 338 ? 38.281 41 14.094 1 96.62 338 ALA B CA 1
ATOM 7139 C C . ALA B 1 338 ? 38.344 39.5 14.242 1 96.62 338 ALA B C 1
ATOM 7141 O O . ALA B 1 338 ? 39.406 38.938 14.586 1 96.62 338 ALA B O 1
ATOM 7142 N N . PHE B 1 339 ? 37.188 38.875 14.031 1 94.06 339 PHE B N 1
ATOM 7143 C CA . PHE B 1 339 ? 37.062 37.438 14.094 1 94.06 339 PHE B CA 1
ATOM 7144 C C . PHE B 1 339 ? 36.656 36.844 12.742 1 94.06 339 PHE B C 1
ATOM 7146 O O . PHE B 1 339 ? 35.875 37.469 12.008 1 94.06 339 PHE B O 1
ATOM 7153 N N . GLY B 1 340 ? 37.125 35.625 12.391 1 93.38 340 GLY B N 1
ATOM 7154 C CA . GLY B 1 340 ? 36.781 34.875 11.195 1 93.38 340 GLY B CA 1
ATOM 7155 C C . GLY B 1 340 ? 37.562 33.562 11.07 1 93.38 340 GLY B C 1
ATOM 7156 O O . GLY B 1 340 ? 38.531 33.344 11.789 1 93.38 340 GLY B O 1
ATOM 7157 N N . ARG B 1 341 ? 37.156 32.781 10.188 1 89.38 341 ARG B N 1
ATOM 7158 C CA . ARG B 1 341 ? 37.875 31.547 9.883 1 89.38 341 ARG B CA 1
ATOM 7159 C C . ARG B 1 341 ? 38.031 31.375 8.375 1 89.38 341 ARG B C 1
ATOM 7161 O O . ARG B 1 341 ? 37.062 31.141 7.66 1 89.38 341 ARG B O 1
ATOM 7168 N N . PRO B 1 342 ? 39.188 31.297 7.953 1 89.75 342 PRO B N 1
ATOM 7169 C CA . PRO B 1 342 ? 40.406 31.594 8.688 1 89.75 342 PRO B CA 1
ATOM 7170 C C . PRO B 1 342 ? 40.469 33.031 9.227 1 89.75 342 PRO B C 1
ATOM 7172 O O . PRO B 1 342 ? 39.656 33.875 8.82 1 89.75 342 PRO B O 1
ATOM 7175 N N . PRO B 1 343 ? 41.406 33.25 10.156 1 93.94 343 PRO B N 1
ATOM 7176 C CA . PRO B 1 343 ? 41.5 34.625 10.695 1 93.94 343 PRO B CA 1
ATOM 7177 C C . PRO B 1 343 ? 41.688 35.688 9.609 1 93.94 343 PRO B C 1
ATOM 7179 O O . PRO B 1 343 ? 42.562 35.5 8.742 1 93.94 343 PRO B O 1
ATOM 7182 N N . PRO B 1 344 ? 40.906 36.719 9.625 1 95.25 344 PRO B N 1
ATOM 7183 C CA . PRO B 1 344 ? 40.969 37.75 8.562 1 95.25 344 PRO B CA 1
ATOM 7184 C C . PRO B 1 344 ? 42.219 38.594 8.656 1 95.25 344 PRO B C 1
ATOM 7186 O O . PRO B 1 344 ? 42.844 38.719 9.727 1 95.25 344 PRO B O 1
ATOM 7189 N N . THR B 1 345 ? 42.625 39.125 7.594 1 95.62 345 THR B N 1
ATOM 7190 C CA . THR B 1 345 ? 43.625 40.188 7.578 1 95.62 345 THR B CA 1
ATOM 7191 C C . THR B 1 345 ? 43 41.562 7.902 1 95.62 345 THR B C 1
ATOM 7193 O O . THR B 1 345 ? 41.938 41.906 7.348 1 95.62 345 THR B O 1
ATOM 7196 N N . VAL B 1 346 ? 43.562 42.281 8.883 1 96.38 346 VAL B N 1
ATOM 7197 C CA . VAL B 1 346 ? 43 43.562 9.336 1 96.38 346 VAL B CA 1
ATOM 7198 C C . VAL B 1 346 ? 43.875 44.719 8.875 1 96.38 346 VAL B C 1
ATOM 7200 O O . VAL B 1 346 ? 45.094 44.688 9.07 1 96.38 346 VAL B O 1
ATOM 7203 N N . THR B 1 347 ? 43.344 45.656 8.234 1 96.19 347 THR B N 1
ATOM 7204 C CA . THR B 1 347 ? 44 46.906 7.824 1 96.19 347 THR B CA 1
ATOM 7205 C C . THR B 1 347 ? 43.188 48.125 8.172 1 96.19 347 THR B C 1
ATOM 7207 O O . THR B 1 347 ? 42.031 48 8.602 1 96.19 347 THR B O 1
ATOM 7210 N N . PHE B 1 348 ? 43.844 49.281 8.141 1 96.31 348 PHE B N 1
ATOM 7211 C CA . PHE B 1 348 ? 43.156 50.562 8.406 1 96.31 348 PHE B CA 1
ATOM 7212 C C . PHE B 1 348 ? 43.156 51.438 7.184 1 96.31 348 PHE B C 1
ATOM 7214 O O . PHE B 1 348 ? 44.062 51.344 6.348 1 96.31 348 PHE B O 1
ATOM 7221 N N . ARG B 1 349 ? 42.188 52.188 7.117 1 95.31 349 ARG B N 1
ATOM 7222 C CA . ARG B 1 349 ? 42.125 53.219 6.113 1 95.31 349 ARG B CA 1
ATOM 7223 C C . ARG B 1 349 ? 41.594 54.531 6.723 1 95.31 349 ARG B C 1
ATOM 7225 O O . ARG B 1 349 ? 40.562 54.562 7.367 1 95.31 349 ARG B O 1
ATOM 7232 N N . LYS B 1 350 ? 42.438 55.5 6.578 1 93.62 350 LYS B N 1
ATOM 7233 C CA . LYS B 1 350 ? 41.875 56.812 6.918 1 93.62 350 LYS B CA 1
ATOM 7234 C C . LYS B 1 350 ? 40.844 57.25 5.891 1 93.62 350 LYS B C 1
ATOM 7236 O O . LYS B 1 350 ? 41.094 57.125 4.684 1 93.62 350 LYS B O 1
ATOM 7241 N N . LEU B 1 351 ? 39.719 57.625 6.297 1 90.94 351 LEU B N 1
ATOM 7242 C CA . LEU B 1 351 ? 38.625 57.938 5.402 1 90.94 351 LEU B CA 1
ATOM 7243 C C . LEU B 1 351 ? 38.969 59.062 4.441 1 90.94 351 LEU B C 1
ATOM 7245 O O . LEU B 1 351 ? 38.438 59.125 3.336 1 90.94 351 LEU B O 1
ATOM 7249 N N . THR B 1 352 ? 39.875 59.938 4.918 1 86.5 352 THR B N 1
ATOM 7250 C CA . THR B 1 352 ? 40.281 61.031 4.043 1 86.5 352 THR B CA 1
ATOM 7251 C C . THR B 1 352 ? 41.344 60.562 3.049 1 86.5 352 THR B C 1
ATOM 7253 O O . THR B 1 352 ? 41.719 61.281 2.123 1 86.5 352 THR B O 1
ATOM 7256 N N . ALA B 1 353 ? 41.812 59.438 3.324 1 86.69 353 ALA B N 1
ATOM 7257 C CA . ALA B 1 353 ? 42.812 58.875 2.43 1 86.69 353 ALA B CA 1
ATOM 7258 C C . ALA B 1 353 ? 42.188 57.875 1.461 1 86.69 353 ALA B C 1
ATOM 7260 O O . ALA B 1 353 ? 41.188 57.25 1.775 1 86.69 353 ALA B O 1
ATOM 7261 N N . ASP B 1 354 ? 42.781 57.719 0.307 1 85.62 354 ASP B N 1
ATOM 7262 C CA . ASP B 1 354 ? 42.25 56.844 -0.723 1 85.62 354 ASP B CA 1
ATOM 7263 C C . ASP B 1 354 ? 42.688 55.406 -0.489 1 85.62 354 ASP B C 1
ATOM 7265 O O . ASP B 1 354 ? 41.938 54.469 -0.788 1 85.62 354 ASP B O 1
ATOM 7269 N N . LYS B 1 355 ? 43.938 55.281 0.051 1 90.69 355 LYS B N 1
ATOM 7270 C CA . LYS B 1 355 ? 44.469 53.938 0.14 1 90.69 355 LYS B CA 1
ATOM 7271 C C . LYS B 1 355 ? 44.531 53.469 1.59 1 90.69 355 LYS B C 1
ATOM 7273 O O . LYS B 1 355 ? 44.688 54.281 2.506 1 90.69 355 LYS B O 1
ATOM 7278 N N . GLN B 1 356 ? 44.438 52.156 1.713 1 92.81 356 GLN B N 1
ATOM 7279 C CA . GLN B 1 356 ? 44.625 51.531 3.016 1 92.81 356 GLN B CA 1
ATOM 7280 C C . GLN B 1 356 ? 46.094 51.469 3.4 1 92.81 356 GLN B C 1
ATOM 7282 O O . GLN B 1 356 ? 46.969 51.5 2.531 1 92.81 356 GLN B O 1
ATOM 7287 N N . TYR B 1 357 ? 46.281 51.5 4.727 1 94.75 357 TYR B N 1
ATOM 7288 C CA . TYR B 1 357 ? 47.625 51.312 5.207 1 94.75 357 TYR B CA 1
ATOM 7289 C C . TYR B 1 357 ? 48.125 49.906 4.887 1 94.75 357 TYR B C 1
ATOM 7291 O O . TYR B 1 357 ? 47.375 48.938 4.941 1 94.75 357 TYR B O 1
ATOM 7299 N N . VAL B 1 358 ? 49.375 49.781 4.414 1 93.81 358 VAL B N 1
ATOM 7300 C CA . VAL B 1 358 ? 49.938 48.469 4.066 1 93.81 358 VAL B CA 1
ATOM 7301 C C . VAL B 1 358 ? 50.656 47.875 5.273 1 93.81 358 VAL B C 1
ATOM 7303 O O . VAL B 1 358 ? 51.094 48.625 6.176 1 93.81 358 VAL B O 1
ATOM 7306 N N . MET B 1 359 ? 50.844 46.562 5.277 1 94.44 359 MET B N 1
ATOM 7307 C CA . MET B 1 359 ? 51.531 45.906 6.383 1 94.44 359 MET B CA 1
ATOM 7308 C C . MET B 1 359 ? 53 46.344 6.473 1 94.44 359 MET B C 1
ATOM 7310 O O . MET B 1 359 ? 53.719 46.406 5.465 1 94.44 359 MET B O 1
ATOM 7314 N N . GLY B 1 360 ? 53.375 46.719 7.715 1 94.44 360 GLY B N 1
ATOM 7315 C CA . GLY B 1 360 ? 54.75 47.188 7.93 1 94.44 360 GLY B CA 1
ATOM 7316 C C . GLY B 1 360 ? 54.844 48.688 8 1 94.44 360 GLY B C 1
ATOM 7317 O O . GLY B 1 360 ? 53.875 49.375 8.359 1 94.44 360 GLY B O 1
ATOM 7318 N N . VAL B 1 361 ? 56.094 49.156 7.801 1 95.56 361 VAL B N 1
ATOM 7319 C CA . VAL B 1 361 ? 56.375 50.594 7.891 1 95.56 361 VAL B CA 1
ATOM 7320 C C . VAL B 1 361 ? 55.781 51.312 6.688 1 95.56 361 VAL B C 1
ATOM 7322 O O . VAL B 1 361 ? 55.906 50.844 5.551 1 95.56 361 VAL B O 1
ATOM 7325 N N . GLN B 1 362 ? 55.094 52.344 6.98 1 93.06 362 GLN B N 1
ATOM 7326 C CA . GLN B 1 362 ? 54.469 53.156 5.918 1 93.06 362 GLN B CA 1
ATOM 7327 C C . GLN B 1 362 ? 55.5 54.125 5.336 1 93.06 362 GLN B C 1
ATOM 7329 O O . GLN B 1 362 ? 56.594 54.281 5.855 1 93.06 362 GLN B O 1
ATOM 7334 N N . PRO B 1 363 ? 55.062 54.812 4.141 1 91.69 363 PRO B N 1
ATOM 7335 C CA . PRO B 1 363 ? 55.938 55.875 3.648 1 91.69 363 PRO B CA 1
ATOM 7336 C C . PRO B 1 363 ? 56.25 56.938 4.711 1 91.69 363 PRO B C 1
ATOM 7338 O O . PRO B 1 363 ? 57.375 57.438 4.77 1 91.69 363 PRO B O 1
ATOM 7341 N N . ASP B 1 364 ? 55.219 57.312 5.457 1 91.56 364 ASP B N 1
ATOM 7342 C CA . ASP B 1 364 ? 55.469 58.062 6.695 1 91.56 364 ASP B CA 1
ATOM 7343 C C . ASP B 1 364 ? 56 57.125 7.789 1 91.56 364 ASP B C 1
ATOM 7345 O O . ASP B 1 364 ? 55.25 56.344 8.383 1 91.56 364 ASP B O 1
ATOM 7349 N N . ASP B 1 365 ? 57.25 57.156 8.047 1 92.31 365 ASP B N 1
ATOM 7350 C CA . ASP B 1 365 ? 57.969 56.188 8.883 1 92.31 365 ASP B CA 1
ATOM 7351 C C . ASP B 1 365 ? 57.469 56.219 10.32 1 92.31 365 ASP B C 1
ATOM 7353 O O . ASP B 1 365 ? 57.75 55.312 11.109 1 92.31 365 ASP B O 1
ATOM 7357 N N . ARG B 1 366 ? 56.719 57.156 10.703 1 94.56 366 ARG B N 1
ATOM 7358 C CA . ARG B 1 366 ? 56.125 57.25 12.047 1 94.56 366 ARG B CA 1
ATOM 7359 C C . ARG B 1 366 ? 55.031 56.188 12.227 1 94.56 366 ARG B C 1
ATOM 7361 O O . ARG B 1 366 ? 54.688 55.844 13.359 1 94.56 366 ARG B O 1
ATOM 7368 N N . ILE B 1 367 ? 54.406 55.844 11.094 1 95.25 367 ILE B N 1
ATOM 7369 C CA . ILE B 1 367 ? 53.219 55 11.141 1 95.25 367 ILE B CA 1
ATOM 7370 C C . ILE B 1 367 ? 53.594 53.562 10.758 1 95.25 367 ILE B C 1
ATOM 7372 O O . ILE B 1 367 ? 54.219 53.344 9.711 1 95.25 367 ILE B O 1
ATOM 7376 N N . ILE B 1 368 ? 53.281 52.594 11.617 1 96.56 368 ILE B N 1
ATOM 7377 C CA . ILE B 1 368 ? 53.562 51.188 11.383 1 96.56 368 ILE B CA 1
ATOM 7378 C C . ILE B 1 368 ? 52.281 50.344 11.531 1 96.56 368 ILE B C 1
ATOM 7380 O O . ILE B 1 368 ? 51.531 50.531 12.508 1 96.56 368 ILE B O 1
ATOM 7384 N N . MET B 1 369 ? 52 49.625 10.531 1 96.12 369 MET B N 1
ATOM 7385 C CA . MET B 1 369 ? 50.844 48.719 10.555 1 96.12 369 MET B CA 1
ATOM 7386 C C . MET B 1 369 ? 51.281 47.281 10.852 1 96.12 369 MET B C 1
ATOM 7388 O O . MET B 1 369 ? 52.188 46.75 10.188 1 96.12 369 MET B O 1
ATOM 7392 N N . THR B 1 370 ? 50.719 46.656 11.898 1 95.94 370 THR B N 1
ATOM 7393 C CA . THR B 1 370 ? 51.031 45.281 12.234 1 95.94 370 THR B CA 1
ATOM 7394 C C . THR B 1 370 ? 49.75 44.469 12.516 1 95.94 370 THR B C 1
ATOM 7396 O O . THR B 1 370 ? 48.719 45.031 12.883 1 95.94 370 THR B O 1
ATOM 7399 N N . ASN B 1 371 ? 49.719 43.156 12.18 1 95.56 371 ASN B N 1
ATOM 7400 C CA . ASN B 1 371 ? 48.656 42.219 12.516 1 95.56 371 ASN B CA 1
ATOM 7401 C C . ASN B 1 371 ? 49.156 41.125 13.461 1 95.56 371 ASN B C 1
ATOM 7403 O O . ASN B 1 371 ? 50.25 40.625 13.305 1 95.56 371 ASN B O 1
ATOM 7407 N N . ARG B 1 372 ? 48.375 40.875 14.398 1 94.5 372 ARG B N 1
ATOM 7408 C CA . ARG B 1 372 ? 48.562 39.719 15.266 1 94.5 372 ARG B CA 1
ATOM 7409 C C . ARG B 1 372 ? 47.438 38.719 15.133 1 94.5 372 ARG B C 1
ATOM 7411 O O . ARG B 1 372 ? 46.375 38.875 15.758 1 94.5 372 ARG B O 1
ATOM 7418 N N . ALA B 1 373 ? 47.688 37.719 14.344 1 92.44 373 ALA B N 1
ATOM 7419 C CA . ALA B 1 373 ? 46.656 36.75 14.07 1 92.44 373 ALA B CA 1
ATOM 7420 C C . ALA B 1 373 ? 46.781 35.531 14.977 1 92.44 373 ALA B C 1
ATOM 7422 O O . ALA B 1 373 ? 47.906 35.125 15.297 1 92.44 373 ALA B O 1
ATOM 7423 N N . ASP B 1 374 ? 45.656 35 15.43 1 90.62 374 ASP B N 1
ATOM 7424 C CA . ASP B 1 374 ? 45.562 33.75 16.172 1 90.62 374 ASP B CA 1
ATOM 7425 C C . ASP B 1 374 ? 44.719 32.719 15.43 1 90.62 374 ASP B C 1
ATOM 7427 O O . ASP B 1 374 ? 43.5 32.812 15.43 1 90.62 374 ASP B O 1
ATOM 7431 N 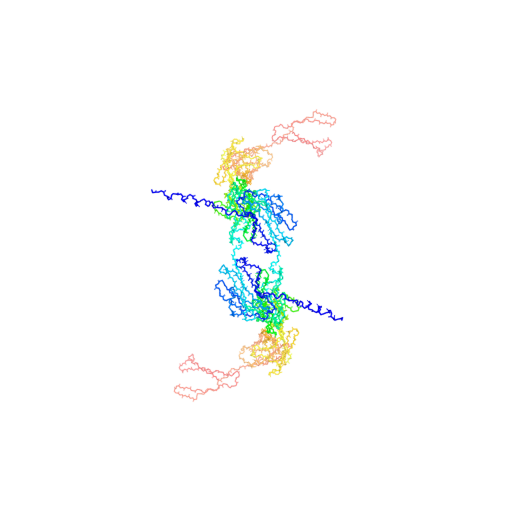N . ASP B 1 375 ? 45.375 31.703 15.008 1 85.75 375 ASP B N 1
ATOM 7432 C CA . ASP B 1 375 ? 44.656 30.719 14.203 1 85.75 375 ASP B CA 1
ATOM 7433 C C . ASP B 1 375 ? 43.719 29.891 15.062 1 85.75 375 ASP B C 1
ATOM 7435 O O . ASP B 1 375 ? 42.688 29.391 14.562 1 85.75 375 ASP B O 1
ATOM 7439 N N . VAL B 1 376 ? 44.031 29.688 16.281 1 85.25 376 VAL B N 1
ATOM 7440 C CA . VAL B 1 376 ? 43.219 28.859 17.172 1 85.25 376 VAL B CA 1
ATOM 7441 C C . VAL B 1 376 ? 41.906 29.578 17.5 1 85.25 376 VAL B C 1
ATOM 7443 O O . VAL B 1 376 ? 40.812 29 17.375 1 85.25 376 VAL B O 1
ATOM 7446 N N . SER B 1 377 ? 41.938 30.828 17.734 1 86.56 377 SER B N 1
ATOM 7447 C CA . SER B 1 377 ? 40.75 31.578 18.109 1 86.56 377 SER B CA 1
ATOM 7448 C C . SER B 1 377 ? 40.062 32.188 16.875 1 86.56 377 SER B C 1
ATOM 7450 O O . SER B 1 377 ? 38.875 32.531 16.938 1 86.56 377 SER B O 1
ATOM 7452 N N . GLY B 1 378 ? 40.75 32.25 15.844 1 89.19 378 GLY B N 1
ATOM 7453 C CA . GLY B 1 378 ? 40.219 32.875 14.641 1 89.19 378 GLY B CA 1
ATOM 7454 C C . GLY B 1 378 ? 40.219 34.406 14.695 1 89.19 378 GLY B C 1
ATOM 7455 O O . GLY B 1 378 ? 39.562 35.062 13.883 1 89.19 378 GLY B O 1
ATOM 7456 N N . GLU B 1 379 ? 40.906 34.938 15.656 1 93.31 379 GLU B N 1
ATOM 7457 C CA . GLU B 1 379 ? 40.875 36.375 15.859 1 93.31 379 GLU B CA 1
ATOM 7458 C C . GLU B 1 379 ? 42.188 37.031 15.336 1 93.31 379 GLU B C 1
ATOM 7460 O O . GLU B 1 379 ? 43.25 36.438 15.422 1 93.31 379 GLU B O 1
ATOM 7465 N N . THR B 1 380 ? 42.062 38.156 14.781 1 96.19 380 THR B N 1
ATOM 7466 C CA . THR B 1 380 ? 43.188 38.969 14.383 1 96.19 380 THR B CA 1
ATOM 7467 C C . THR B 1 380 ? 43.094 40.375 14.977 1 96.19 380 THR B C 1
ATOM 7469 O O . THR B 1 380 ? 42.031 41 14.922 1 96.19 380 THR B O 1
ATOM 7472 N N . VAL B 1 381 ? 44.188 40.875 15.633 1 95.88 381 VAL B N 1
ATOM 7473 C CA . VAL B 1 381 ? 44.219 42.25 16.125 1 95.88 381 VAL B CA 1
ATOM 7474 C C . VAL B 1 381 ? 45.094 43.094 15.188 1 95.88 381 VAL B C 1
ATOM 7476 O O . VAL B 1 381 ? 46.281 42.812 15.031 1 95.88 381 VAL B O 1
ATOM 7479 N N . GLY B 1 382 ? 44.531 43.906 14.539 1 96.44 382 GLY B N 1
ATOM 7480 C CA . GLY B 1 382 ? 45.281 44.906 13.773 1 96.44 382 GLY B CA 1
ATOM 7481 C C . GLY B 1 382 ? 45.688 46.094 14.609 1 96.44 382 GLY B C 1
ATOM 7482 O O . GLY B 1 382 ? 44.906 46.625 15.398 1 96.44 382 GLY B O 1
ATOM 7483 N N . ILE B 1 383 ? 46.969 46.531 14.43 1 96.06 383 ILE B N 1
ATOM 7484 C CA . ILE B 1 383 ? 47.531 47.625 15.227 1 96.06 383 ILE B CA 1
ATOM 7485 C C . ILE B 1 383 ? 48.156 48.656 14.312 1 96.06 383 ILE B C 1
ATOM 7487 O O . ILE B 1 383 ? 49.062 48.344 13.531 1 96.06 383 ILE B O 1
ATOM 7491 N N . LEU B 1 384 ? 47.719 49.781 14.375 1 96.69 384 LEU B N 1
ATOM 7492 C CA . LEU B 1 384 ? 48.344 50.938 13.719 1 96.69 384 LEU B CA 1
ATOM 7493 C C . LEU B 1 384 ? 49.062 51.812 14.734 1 96.69 384 LEU B C 1
ATOM 7495 O O . LEU B 1 384 ? 48.406 52.5 15.539 1 96.69 384 LEU B O 1
ATOM 7499 N N . THR B 1 385 ? 50.312 51.812 14.695 1 96.56 385 THR B N 1
ATOM 7500 C CA . THR B 1 385 ? 51.094 52.625 15.625 1 96.56 385 THR B CA 1
ATOM 7501 C C . THR B 1 385 ? 51.531 53.938 14.977 1 96.56 385 THR B C 1
ATOM 7503 O O . THR B 1 385 ? 52.062 53.938 13.867 1 96.56 385 THR B O 1
ATOM 7506 N N . ILE B 1 386 ? 51.281 54.969 15.633 1 96.38 386 ILE B N 1
ATOM 7507 C CA . ILE B 1 386 ? 51.656 56.312 15.188 1 96.38 386 ILE B CA 1
ATOM 7508 C C . ILE B 1 386 ? 52.625 56.938 16.203 1 96.38 386 ILE B C 1
ATOM 7510 O O . ILE B 1 386 ? 52.219 57.219 17.344 1 96.38 386 ILE B O 1
ATOM 7514 N N . SER B 1 387 ? 53.781 57.156 15.766 1 96.19 387 SER B N 1
ATOM 7515 C CA . SER B 1 387 ? 54.781 57.812 16.625 1 96.19 387 SER B CA 1
ATOM 7516 C C . SER B 1 387 ? 54.719 59.344 16.484 1 96.19 387 SER B C 1
ATOM 7518 O O . SER B 1 387 ? 54.531 59.844 15.375 1 96.19 387 SER B O 1
ATOM 7520 N N . SER B 1 388 ? 54.812 60.062 17.578 1 95 388 SER B N 1
ATOM 7521 C CA . SER B 1 388 ? 54.781 61.5 17.594 1 95 388 SER B CA 1
ATOM 7522 C C . SER B 1 388 ? 53.594 62.062 16.797 1 95 388 SER B C 1
ATOM 7524 O O . SER B 1 388 ? 53.781 62.719 15.773 1 95 388 SER B O 1
ATOM 7526 N N . ALA B 1 389 ? 52.469 61.812 17.359 1 95.25 389 ALA B N 1
ATOM 7527 C CA . ALA B 1 389 ? 51.219 62.156 16.688 1 95.25 389 ALA B CA 1
ATOM 7528 C C . ALA B 1 389 ? 51.188 63.625 16.281 1 95.25 389 ALA B C 1
ATOM 7530 O O . ALA B 1 389 ? 51.656 64.5 17.016 1 95.25 389 ALA B O 1
ATOM 7531 N N . LEU B 1 390 ? 50.656 63.844 15.102 1 93.88 390 LEU B N 1
ATOM 7532 C CA . LEU B 1 390 ? 50.469 65.188 14.578 1 93.88 390 LEU B CA 1
ATOM 7533 C C . LEU B 1 390 ? 49 65.562 14.492 1 93.88 390 LEU B C 1
ATOM 7535 O O . LEU B 1 390 ? 48.156 64.625 14.492 1 93.88 390 LEU B O 1
ATOM 7539 N N . THR B 1 391 ? 48.656 66.812 14.391 1 89.62 391 THR B N 1
ATOM 7540 C CA . THR B 1 391 ? 47.25 67.25 14.281 1 89.62 391 THR B CA 1
ATOM 7541 C C . THR B 1 391 ? 46.594 66.625 13.031 1 89.62 391 THR B C 1
ATOM 7543 O O . THR B 1 391 ? 45.406 66.375 13.016 1 89.62 391 THR B O 1
ATOM 7546 N N . ASN B 1 392 ? 47.406 66.312 12.039 1 90 392 ASN B N 1
ATOM 7547 C CA . ASN B 1 392 ? 46.875 65.75 10.797 1 90 392 ASN B CA 1
ATOM 7548 C C . ASN B 1 392 ? 46.469 64.312 10.953 1 90 392 ASN B C 1
ATOM 7550 O O . ASN B 1 392 ? 45.781 63.75 10.109 1 90 392 ASN B O 1
ATOM 7554 N N . ASP B 1 393 ? 46.906 63.719 11.992 1 94.12 393 ASP B N 1
ATOM 7555 C CA . ASP B 1 393 ? 46.531 62.312 12.242 1 94.12 393 ASP B CA 1
ATOM 7556 C C . ASP B 1 393 ? 45.125 62.219 12.797 1 94.12 393 ASP B C 1
ATOM 7558 O O . ASP B 1 393 ? 44.531 61.125 12.812 1 94.12 393 ASP B O 1
ATOM 7562 N N . ASP B 1 394 ? 44.594 63.312 13.164 1 93.25 394 ASP B N 1
ATOM 7563 C CA . ASP B 1 394 ? 43.25 63.344 13.664 1 93.25 394 ASP B CA 1
ATOM 7564 C C . ASP B 1 394 ? 42.25 63 12.555 1 93.25 394 ASP B C 1
ATOM 7566 O O . ASP B 1 394 ? 42.375 63.438 11.422 1 93.25 394 ASP B O 1
ATOM 7570 N N . GLY B 1 395 ? 41.281 62.125 12.93 1 92.88 395 GLY B N 1
ATOM 7571 C CA . GLY B 1 395 ? 40.25 61.844 11.945 1 92.88 395 GLY B CA 1
ATOM 7572 C C . GLY B 1 395 ? 39.625 60.469 12.125 1 92.88 395 GLY B C 1
ATOM 7573 O O . GLY B 1 395 ? 39.844 59.812 13.156 1 92.88 395 GLY B O 1
ATOM 7574 N N . LEU B 1 396 ? 38.812 60.156 11.07 1 94.25 396 LEU B N 1
ATOM 7575 C CA . LEU B 1 396 ? 38.125 58.875 11.062 1 94.25 396 LEU B CA 1
ATOM 7576 C C . LEU B 1 396 ? 38.969 57.812 10.359 1 94.25 396 LEU B C 1
ATOM 7578 O O . LEU B 1 396 ? 39.531 58.062 9.297 1 94.25 396 LEU B O 1
ATOM 7582 N N . TYR B 1 397 ? 39.062 56.781 11.094 1 96 397 TYR B N 1
ATOM 7583 C CA . TYR B 1 397 ? 39.719 55.625 10.531 1 96 397 TYR B CA 1
ATOM 7584 C C . TYR B 1 397 ? 38.781 54.438 10.367 1 96 397 TYR B C 1
ATOM 7586 O O . TYR B 1 397 ? 37.938 54.219 11.234 1 96 397 TYR B O 1
ATOM 7594 N N . GLU B 1 398 ? 38.906 53.75 9.281 1 96.31 398 GLU B N 1
ATOM 7595 C CA . GLU B 1 398 ? 38.094 52.562 8.992 1 96.31 398 GLU B CA 1
ATOM 7596 C C . GLU B 1 398 ? 38.938 51.281 9.172 1 96.31 398 GLU B C 1
ATOM 7598 O O . GLU B 1 398 ? 40 51.156 8.586 1 96.31 398 GLU B O 1
ATOM 7603 N N . CYS B 1 399 ? 38.375 50.5 9.992 1 96.62 399 CYS B N 1
ATOM 7604 C CA . CYS B 1 399 ? 38.938 49.156 10.125 1 96.62 399 CYS B CA 1
ATOM 7605 C C . CYS B 1 399 ? 38.406 48.219 9.055 1 96.62 399 CYS B C 1
ATOM 7607 O O . CYS B 1 399 ? 37.188 48.094 8.891 1 96.62 399 CYS B O 1
ATOM 7609 N N . VAL B 1 400 ? 39.25 47.531 8.289 1 96.19 400 VAL B N 1
ATOM 7610 C CA . VAL B 1 400 ? 38.875 46.625 7.219 1 96.19 400 VAL B CA 1
ATOM 7611 C C . VAL B 1 400 ? 39.406 45.219 7.531 1 96.19 400 VAL B C 1
ATOM 7613 O O . VAL B 1 400 ? 40.594 45 7.594 1 96.19 400 VAL B O 1
ATOM 7616 N N . ALA B 1 401 ? 38.469 44.344 7.727 1 96.44 401 ALA B N 1
ATOM 7617 C CA . ALA B 1 401 ? 38.812 42.938 7.938 1 96.44 401 ALA B CA 1
ATOM 7618 C C . ALA B 1 401 ? 38.375 42.094 6.738 1 96.44 401 ALA B C 1
ATOM 7620 O O . ALA B 1 401 ? 37.219 42.094 6.34 1 96.44 401 ALA B O 1
ATOM 7621 N N . LYS B 1 402 ? 39.344 41.312 6.184 1 95.38 402 LYS B N 1
ATOM 7622 C CA . LYS B 1 402 ? 39.062 40.562 4.969 1 95.38 402 LYS B CA 1
ATOM 7623 C C . LYS B 1 402 ? 39.594 39.125 5.082 1 95.38 402 LYS B C 1
ATOM 7625 O O . LYS B 1 402 ? 40.688 38.906 5.594 1 95.38 402 LYS B O 1
ATOM 7630 N N . ASN B 1 403 ? 38.781 38.156 4.648 1 93.88 403 ASN B N 1
ATOM 7631 C CA . ASN B 1 403 ? 39.188 36.781 4.441 1 93.88 403 ASN B CA 1
ATOM 7632 C C . ASN B 1 403 ? 38.469 36.156 3.252 1 93.88 403 ASN B C 1
ATOM 7634 O O . ASN B 1 403 ? 37.906 36.844 2.426 1 93.88 403 ASN B O 1
ATOM 7638 N N . ALA B 1 404 ? 38.562 34.844 3.061 1 91.12 404 ALA B N 1
ATOM 7639 C CA . ALA B 1 404 ? 38 34.156 1.903 1 91.12 404 ALA B CA 1
ATOM 7640 C C . ALA B 1 404 ? 36.5 34.281 1.895 1 91.12 404 ALA B C 1
ATOM 7642 O O . ALA B 1 404 ? 35.844 34.094 0.848 1 91.12 404 ALA B O 1
ATOM 7643 N N . GLY B 1 405 ? 35.875 34.531 3.018 1 90.25 405 GLY B N 1
ATOM 7644 C CA . GLY B 1 405 ? 34.438 34.625 3.135 1 90.25 405 GLY B CA 1
ATOM 7645 C C . GLY B 1 405 ? 33.875 36 2.762 1 90.25 405 GLY B C 1
ATOM 7646 O O . GLY B 1 405 ? 32.688 36.125 2.443 1 90.25 405 GLY B O 1
ATOM 7647 N N . GLY B 1 406 ? 34.719 37.062 2.945 1 92.25 406 GLY B N 1
ATOM 7648 C CA . GLY B 1 406 ? 34.25 38.406 2.635 1 92.25 406 GLY B CA 1
ATOM 7649 C C . GLY B 1 406 ? 35.031 39.5 3.35 1 92.25 406 GLY B C 1
ATOM 7650 O O . GLY B 1 406 ? 36.219 39.312 3.643 1 92.25 406 GLY B O 1
ATOM 7651 N N . VAL B 1 407 ? 34.312 40.656 3.375 1 94.56 407 VAL B N 1
ATOM 7652 C CA . VAL B 1 407 ? 34.969 41.844 3.971 1 94.56 407 VAL B CA 1
ATOM 7653 C C . VAL B 1 407 ? 34 42.469 4.988 1 94.56 407 VAL B C 1
ATOM 7655 O O . VAL B 1 407 ? 32.781 42.5 4.785 1 94.56 407 VAL B O 1
ATOM 7658 N N . ALA B 1 408 ? 34.562 42.844 6.094 1 95.12 408 ALA B N 1
ATOM 7659 C CA . ALA B 1 408 ? 33.812 43.594 7.105 1 95.12 408 ALA B CA 1
ATOM 7660 C C . ALA B 1 408 ? 34.469 44.969 7.379 1 95.12 408 ALA B C 1
ATOM 7662 O O . ALA B 1 408 ? 35.688 45.094 7.277 1 95.12 408 ALA B O 1
ATOM 7663 N N . TYR B 1 409 ? 33.594 45.906 7.742 1 95.19 409 TYR B N 1
ATOM 7664 C CA . TYR B 1 409 ? 34.062 47.281 7.98 1 95.19 409 TYR B CA 1
ATOM 7665 C C . TYR B 1 409 ? 33.531 47.812 9.305 1 95.19 409 TYR B C 1
ATOM 7667 O O . TYR B 1 409 ? 32.438 47.438 9.734 1 95.19 409 TYR B O 1
ATOM 7675 N N . LYS B 1 410 ? 34.344 48.625 9.922 1 96.25 410 LYS B N 1
ATOM 7676 C CA . LYS B 1 410 ? 33.906 49.375 11.102 1 96.25 410 LYS B CA 1
ATOM 7677 C C . LYS B 1 410 ? 34.688 50.688 11.242 1 96.25 410 LYS B C 1
ATOM 7679 O O . LYS B 1 410 ? 35.906 50.719 11.031 1 96.25 410 LYS B O 1
ATOM 7684 N N . ASN B 1 411 ? 34.062 51.75 11.578 1 94.88 411 ASN B N 1
ATOM 7685 C CA . ASN B 1 411 ? 34.719 53.062 11.695 1 94.88 411 ASN B CA 1
ATOM 7686 C C . ASN B 1 411 ? 35.094 53.375 13.141 1 94.88 411 ASN B C 1
ATOM 7688 O O . ASN B 1 411 ? 34.375 52.969 14.062 1 94.88 411 ASN B O 1
ATOM 7692 N N . GLY B 1 412 ? 36.219 54 13.312 1 94.75 412 GLY B N 1
ATOM 7693 C CA . GLY B 1 412 ? 36.688 54.562 14.57 1 94.75 412 GLY B CA 1
ATOM 7694 C C . GLY B 1 412 ? 37.312 55.938 14.414 1 94.75 412 GLY B C 1
ATOM 7695 O O . GLY B 1 412 ? 37.594 56.375 13.297 1 94.75 412 GLY B O 1
ATOM 7696 N N . HIS B 1 413 ? 37.469 56.562 15.578 1 95 413 HIS B N 1
ATOM 7697 C CA . HIS B 1 413 ? 37.969 57.938 15.539 1 95 413 HIS B CA 1
ATOM 7698 C C . HIS B 1 413 ? 39.219 58.094 16.391 1 95 413 HIS B C 1
ATOM 7700 O O . HIS B 1 413 ? 39.312 57.531 17.484 1 95 413 HIS B O 1
ATOM 7706 N N . LEU B 1 414 ? 40.188 58.781 15.836 1 95.56 414 LEU B N 1
ATOM 7707 C CA . LEU B 1 414 ? 41.344 59.219 16.578 1 95.56 414 LEU B CA 1
ATOM 7708 C C . LEU B 1 414 ? 41.312 60.719 16.812 1 95.56 414 LEU B C 1
ATOM 7710 O O . LEU B 1 414 ? 41.281 61.5 15.844 1 95.56 414 LEU B O 1
ATOM 7714 N N . THR B 1 415 ? 41.344 61.156 18.047 1 94.69 415 THR B N 1
ATOM 7715 C CA . THR B 1 415 ? 41.375 62.562 18.406 1 94.69 415 THR B CA 1
ATOM 7716 C C . THR B 1 415 ? 42.781 62.969 18.891 1 94.69 415 THR B C 1
ATOM 7718 O O . THR B 1 415 ? 43.344 62.344 19.797 1 94.69 415 THR B O 1
ATOM 7721 N N . VAL B 1 416 ? 43.375 63.906 18.312 1 93.94 416 VAL B N 1
ATOM 7722 C CA . VAL B 1 416 ? 44.688 64.438 18.734 1 93.94 416 VAL B CA 1
ATOM 7723 C C . VAL B 1 416 ? 44.469 65.75 19.469 1 93.94 416 VAL B C 1
ATOM 7725 O O . VAL B 1 416 ? 44.031 66.75 18.875 1 93.94 416 VAL B O 1
ATOM 7728 N N . GLU B 1 417 ? 44.875 65.75 20.703 1 94.62 417 GLU B N 1
ATOM 7729 C CA . GLU B 1 417 ? 44.812 66.938 21.5 1 94.62 417 GLU B CA 1
ATOM 7730 C C . GLU B 1 417 ? 46.062 67.812 21.359 1 94.62 417 GLU B C 1
ATOM 7732 O O . GLU B 1 417 ? 47.156 67.25 21.188 1 94.62 417 GLU B O 1
ATOM 7737 N N . PHE B 1 418 ? 45.906 69 21.344 1 92.81 418 PHE B N 1
ATOM 7738 C CA . PHE B 1 418 ? 47.062 69.875 21.203 1 92.81 418 PHE B CA 1
ATOM 7739 C C . PHE B 1 418 ? 46.812 71.25 21.875 1 92.81 418 PHE B C 1
ATOM 7741 O O . PHE B 1 418 ? 45.688 71.625 22.062 1 92.81 418 PHE B O 1
ATOM 7748 N N . PRO B 1 419 ? 47.938 71.875 22.344 1 91.56 419 PRO B N 1
ATOM 7749 C CA . PRO B 1 419 ? 47.812 73.188 23 1 91.56 419 PRO B CA 1
ATOM 7750 C C . PRO B 1 419 ? 47.375 74.312 22.031 1 91.56 419 PRO B C 1
ATOM 7752 O O . PRO B 1 419 ? 47.375 74.062 20.812 1 91.56 419 PRO B O 1
ATOM 7755 N N . PRO B 1 420 ? 46.875 75.375 22.594 1 90.62 420 PRO B N 1
ATOM 7756 C CA . PRO B 1 420 ? 46.344 76.438 21.734 1 90.62 420 PRO B CA 1
ATOM 7757 C C . PRO B 1 420 ? 47.375 76.938 20.75 1 90.62 420 PRO B C 1
ATOM 7759 O O . PRO B 1 420 ? 48.562 77.062 21.078 1 90.62 420 PRO B O 1
ATOM 7762 N N . SER B 1 421 ? 46.938 77.188 19.594 1 88.88 421 SER B N 1
ATOM 7763 C CA . SER B 1 421 ? 47.781 77.75 18.531 1 88.88 421 SER B CA 1
ATOM 7764 C C . SER B 1 421 ? 47.094 78.875 17.859 1 88.88 421 SER B C 1
ATOM 7766 O O . SER B 1 421 ? 45.875 78.875 17.641 1 88.88 421 SER B O 1
ATOM 7768 N N . PHE B 1 422 ? 47.969 79.938 17.578 1 88.19 422 PHE B N 1
ATOM 7769 C CA . PHE B 1 422 ? 47.438 81.188 16.922 1 88.19 422 PHE B CA 1
ATOM 7770 C C . PHE B 1 422 ? 47.875 81.188 15.453 1 88.19 422 PHE B C 1
ATOM 7772 O O . PHE B 1 422 ? 47.969 82.312 14.875 1 88.19 422 PHE B O 1
ATOM 7779 N N . ARG B 1 423 ? 48.062 80.125 14.898 1 79.62 423 ARG B N 1
ATOM 7780 C CA . ARG B 1 423 ? 48.625 80 13.555 1 79.62 423 ARG B CA 1
ATOM 7781 C C . ARG B 1 423 ? 47.75 80.688 12.531 1 79.62 423 ARG B C 1
ATOM 7783 O O . ARG B 1 423 ? 48.25 81.25 11.531 1 79.62 423 ARG B O 1
ATOM 7790 N N . ASN B 1 424 ? 46.5 80.875 12.828 1 77.44 424 ASN B N 1
ATOM 7791 C CA . ASN B 1 424 ? 45.594 81.5 11.867 1 77.44 424 ASN B CA 1
ATOM 7792 C C . ASN B 1 424 ? 45.312 82.938 12.227 1 77.44 424 ASN B C 1
ATOM 7794 O O . ASN B 1 424 ? 44.438 83.562 11.609 1 77.44 424 ASN B O 1
ATOM 7798 N N . MET B 1 425 ? 45.938 83.438 13.203 1 80.75 425 MET B N 1
ATOM 7799 C CA . MET B 1 425 ? 45.781 84.812 13.586 1 80.75 425 MET B CA 1
ATOM 7800 C C . MET B 1 425 ? 46.812 85.688 12.883 1 80.75 425 MET B C 1
ATOM 7802 O O . MET B 1 425 ? 48 85.688 13.258 1 80.75 425 MET B O 1
ATOM 7806 N N . GLN B 1 426 ? 46.656 86.188 11.734 1 70.75 426 GLN B N 1
ATOM 7807 C CA . GLN B 1 426 ? 47.594 86.938 10.93 1 70.75 426 GLN B CA 1
ATOM 7808 C C . GLN B 1 426 ? 47.688 88.438 11.391 1 70.75 426 GLN B C 1
ATOM 7810 O O . GLN B 1 426 ? 48.75 89 11.328 1 70.75 426 GLN B O 1
ATOM 7815 N N . ASN B 1 427 ? 46.656 89.062 11.875 1 66.88 427 ASN B N 1
ATOM 7816 C CA . ASN B 1 427 ? 46.656 90.5 12.109 1 66.88 427 ASN B CA 1
ATOM 7817 C C . ASN B 1 427 ? 47.062 90.812 13.547 1 66.88 427 ASN B C 1
ATOM 7819 O O . ASN B 1 427 ? 46.375 90.438 14.492 1 66.88 427 ASN B O 1
ATOM 7823 N N . ASN B 1 428 ? 48.25 91.625 13.711 1 77.38 428 ASN B N 1
ATOM 7824 C CA . ASN B 1 428 ? 48.75 92 15.039 1 77.38 428 ASN B CA 1
ATOM 7825 C C . ASN B 1 428 ? 48.531 93.438 15.352 1 77.38 428 ASN B C 1
ATOM 7827 O O . ASN B 1 428 ? 48.781 93.875 16.484 1 77.38 428 ASN B O 1
ATOM 7831 N N . THR B 1 429 ? 48.156 94.188 14.328 1 82.44 429 THR B N 1
ATOM 7832 C CA . THR B 1 429 ? 48 95.562 14.594 1 82.44 429 THR B CA 1
ATOM 7833 C C . THR B 1 429 ? 46.594 96.062 14.188 1 82.44 429 THR B C 1
ATOM 7835 O O . THR B 1 429 ? 46.125 95.75 13.094 1 82.44 429 THR B O 1
ATOM 7838 N N . PHE B 1 430 ? 45.906 96.75 15.047 1 84.44 430 PHE B N 1
ATOM 7839 C CA . PHE B 1 430 ? 44.625 97.375 14.805 1 84.44 430 PHE B CA 1
ATOM 7840 C C . PHE B 1 430 ? 44.719 98.875 14.938 1 84.44 430 PHE B C 1
ATOM 7842 O O . PHE B 1 430 ? 45.5 99.375 15.758 1 84.44 430 PHE B O 1
ATOM 7849 N N . LEU B 1 431 ? 44.062 99.5 14.086 1 83.12 431 LEU B N 1
ATOM 7850 C CA . LEU B 1 431 ? 44.062 101 14.094 1 83.12 431 LEU B CA 1
ATOM 7851 C C . LEU B 1 431 ? 42.688 101.562 14.469 1 83.12 431 LEU B C 1
ATOM 7853 O O . LEU B 1 431 ? 41.656 101 14.078 1 83.12 431 LEU B O 1
ATOM 7857 N N . SER B 1 432 ? 42.656 102.5 15.359 1 82.62 432 SER B N 1
ATOM 7858 C CA . SER B 1 432 ? 41.469 103.312 15.68 1 82.62 432 SER B CA 1
ATOM 7859 C C . SER B 1 432 ? 41.781 104.75 15.719 1 82.62 432 SER B C 1
ATOM 7861 O O . SER B 1 432 ? 42.938 105.125 15.977 1 82.62 432 SER B O 1
ATOM 7863 N N . TRP B 1 433 ? 40.719 105.625 15.312 1 81.25 433 TRP B N 1
ATOM 7864 C CA . TRP B 1 433 ? 40.938 107.062 15.336 1 81.25 433 TRP B CA 1
ATOM 7865 C C . TRP B 1 433 ? 39.719 107.75 15.945 1 81.25 433 TRP B C 1
ATOM 7867 O O . TRP B 1 433 ? 38.625 107.25 15.945 1 81.25 433 TRP B O 1
ATOM 7877 N N . GLU B 1 434 ? 40 108.938 16.438 1 78.06 434 GLU B N 1
ATOM 7878 C CA . GLU B 1 434 ? 38.969 109.812 16.984 1 78.06 434 GLU B CA 1
ATOM 7879 C C . GLU B 1 434 ? 38.156 109.125 18.047 1 78.06 434 GLU B C 1
ATOM 7881 O O . GLU B 1 434 ? 36.938 109.25 18.094 1 78.06 434 GLU B O 1
ATOM 7886 N N . GLN B 1 435 ? 38.781 108.188 18.797 1 81 435 GLN B N 1
ATOM 7887 C CA . GLN B 1 435 ? 38.188 107.5 19.953 1 81 435 GLN B CA 1
ATOM 7888 C C . GLN B 1 435 ? 37.094 106.562 19.531 1 81 435 GLN B C 1
ATOM 7890 O O . GLN B 1 435 ? 36.188 106.25 20.297 1 81 435 GLN B O 1
ATOM 7895 N N . ARG B 1 436 ? 37.156 106.125 18.297 1 83.38 436 ARG B N 1
ATOM 7896 C CA . ARG B 1 436 ? 36.156 105.125 17.859 1 83.38 436 ARG B CA 1
ATOM 7897 C C . ARG B 1 436 ? 36.406 103.812 18.484 1 83.38 436 ARG B C 1
ATOM 7899 O O . ARG B 1 436 ? 37.562 103.375 18.625 1 83.38 436 ARG B O 1
ATOM 7906 N N . PRO B 1 437 ? 35.281 103.188 18.75 1 88.06 437 PRO B N 1
ATOM 7907 C CA . PRO B 1 437 ? 35.438 101.875 19.328 1 88.06 437 PRO B CA 1
ATOM 7908 C C . PRO B 1 437 ? 36.062 100.875 18.344 1 88.06 437 PRO B C 1
ATOM 7910 O O . PRO B 1 437 ? 35.844 100.938 17.141 1 88.06 437 PRO B O 1
ATOM 7913 N N . VAL B 1 438 ? 36.844 99.875 18.859 1 87.06 438 VAL B N 1
ATOM 7914 C CA . VAL B 1 438 ? 37.5 98.875 18.062 1 87.06 438 VAL B CA 1
ATOM 7915 C C . VAL B 1 438 ? 37.344 97.5 18.734 1 87.06 438 VAL B C 1
ATOM 7917 O O . VAL B 1 438 ? 37.281 97.438 19.969 1 87.06 438 VAL B O 1
ATOM 7920 N N . ASN B 1 439 ? 37.188 96.5 17.875 1 88.94 439 ASN B N 1
ATOM 7921 C CA . ASN B 1 439 ? 37.125 95.125 18.359 1 88.94 439 ASN B CA 1
ATOM 7922 C C . ASN B 1 439 ? 38.406 94.375 18.062 1 88.94 439 ASN B C 1
ATOM 7924 O O . ASN B 1 439 ? 38.781 94.188 16.891 1 88.94 439 ASN B O 1
ATOM 7928 N N . LEU B 1 440 ? 39.156 93.938 19.109 1 89.44 440 LEU B N 1
ATOM 7929 C CA . LEU B 1 440 ? 40.281 93.062 18.953 1 89.44 440 LEU B CA 1
ATOM 7930 C C . LEU B 1 440 ? 39.844 91.625 19.094 1 89.44 440 LEU B C 1
ATOM 7932 O O . LEU B 1 440 ? 39.344 91.188 20.141 1 89.44 440 LEU B O 1
ATOM 7936 N N . THR B 1 441 ? 39.969 90.875 18.062 1 88.12 441 THR B N 1
ATOM 7937 C CA . THR B 1 441 ? 39.531 89.5 18.062 1 88.12 441 THR B CA 1
ATOM 7938 C C . THR B 1 441 ? 40.719 88.5 18.172 1 88.12 441 THR B C 1
ATOM 7940 O O . THR B 1 441 ? 41.719 88.688 17.484 1 88.12 441 THR B O 1
ATOM 7943 N N . CYS B 1 442 ? 40.625 87.562 19.047 1 88.56 442 CYS B N 1
ATOM 7944 C CA . CYS B 1 442 ? 41.594 86.5 19.266 1 88.56 442 CYS B CA 1
ATOM 7945 C C . CYS B 1 442 ? 41 85.125 18.984 1 88.56 442 CYS B C 1
ATOM 7947 O O . CYS B 1 442 ? 39.969 84.812 19.531 1 88.56 442 CYS B O 1
ATOM 7949 N N . ILE B 1 443 ? 41.625 84.375 18.078 1 87.75 443 ILE B N 1
ATOM 7950 C CA . ILE B 1 443 ? 41.188 83.062 17.734 1 87.75 443 ILE B CA 1
ATOM 7951 C C . ILE B 1 443 ? 42.281 82.062 18.109 1 87.75 443 ILE B C 1
ATOM 7953 O O . ILE B 1 443 ? 43.375 82.062 17.531 1 87.75 443 ILE B O 1
ATOM 7957 N N . ALA B 1 444 ? 42.031 81.125 19 1 89.88 444 ALA B N 1
ATOM 7958 C CA . ALA B 1 444 ? 42.969 80.125 19.438 1 89.88 444 ALA B CA 1
ATOM 7959 C C . ALA B 1 444 ? 42.469 78.75 19.062 1 89.88 444 ALA B C 1
ATOM 7961 O O . ALA B 1 444 ? 41.406 78.312 19.484 1 89.88 444 ALA B O 1
ATOM 7962 N N . GLU B 1 445 ? 43.188 78.062 18.188 1 88.56 445 GLU B N 1
ATOM 7963 C CA . GLU B 1 445 ? 42.875 76.688 17.828 1 88.56 445 GLU B CA 1
ATOM 7964 C C . GLU B 1 445 ? 43.531 75.688 18.797 1 88.56 445 GLU B C 1
ATOM 7966 O O . GLU B 1 445 ? 44.75 75.75 19 1 88.56 445 GLU B O 1
ATOM 7971 N N . SER B 1 446 ? 42.75 74.875 19.375 1 90.44 446 SER B N 1
ATOM 7972 C CA . SER B 1 446 ? 43.281 73.875 20.281 1 90.44 446 SER B CA 1
ATOM 7973 C C . SER B 1 446 ? 42.25 72.75 20.516 1 90.44 446 SER B C 1
ATOM 7975 O O . SER B 1 446 ? 41.062 72.938 20.266 1 90.44 446 SER B O 1
ATOM 7977 N N . ILE B 1 447 ? 42.75 71.75 20.891 1 89.81 447 ILE B N 1
ATOM 7978 C CA . ILE B 1 447 ? 41.938 70.625 21.406 1 89.81 447 ILE B CA 1
ATOM 7979 C C . ILE B 1 447 ? 42.5 70.125 22.75 1 89.81 447 ILE B C 1
ATOM 7981 O O . ILE B 1 447 ? 43.656 69.688 22.812 1 89.81 447 ILE B O 1
ATOM 7985 N N . PRO B 1 448 ? 41.688 70.125 23.656 1 89.56 448 PRO B N 1
ATOM 7986 C CA . PRO B 1 448 ? 40.344 70.688 23.703 1 89.56 448 PRO B CA 1
ATOM 7987 C C . PRO B 1 448 ? 40.406 72.25 23.516 1 89.56 448 PRO B C 1
ATOM 7989 O O . PRO B 1 448 ? 41.469 72.812 23.531 1 89.56 448 PRO B O 1
ATOM 7992 N N . ASN B 1 449 ? 39.312 72.75 23.469 1 91 449 ASN B N 1
ATOM 7993 C CA . ASN B 1 449 ? 39.219 74.188 23.266 1 91 449 ASN B CA 1
ATOM 7994 C C . ASN B 1 449 ? 39.844 74.938 24.422 1 91 449 ASN B C 1
ATOM 7996 O O . ASN B 1 449 ? 39.656 74.625 25.578 1 91 449 ASN B O 1
ATOM 8000 N N . ALA B 1 450 ? 40.562 75.938 24.141 1 90.94 450 ALA B N 1
ATOM 8001 C CA . ALA B 1 450 ? 41.281 76.75 25.141 1 90.94 450 ALA B CA 1
ATOM 8002 C C . ALA B 1 450 ? 40.375 77.875 25.688 1 90.94 450 ALA B C 1
ATOM 8004 O O . ALA B 1 450 ? 39.438 78.312 25 1 90.94 450 ALA B O 1
ATOM 8005 N N . THR B 1 451 ? 40.625 78.25 26.938 1 92.44 451 THR B N 1
ATOM 8006 C CA . THR B 1 451 ? 40.062 79.438 27.531 1 92.44 451 THR B CA 1
ATOM 8007 C C . THR B 1 451 ? 40.906 80.688 27.25 1 92.44 451 THR B C 1
ATOM 8009 O O . THR B 1 451 ? 42.156 80.625 27.422 1 92.44 451 THR B O 1
ATOM 8012 N N . ILE B 1 452 ? 40.219 81.688 26.781 1 92.38 452 ILE B N 1
ATOM 8013 C CA . ILE B 1 452 ? 40.969 82.875 26.375 1 92.38 452 ILE B CA 1
ATOM 8014 C C . ILE B 1 452 ? 40.75 84 27.406 1 92.38 452 ILE B C 1
ATOM 8016 O O . ILE B 1 452 ? 39.594 84.25 27.797 1 92.38 452 ILE B O 1
ATOM 8020 N N . ARG B 1 453 ? 41.781 84.688 27.922 1 91.5 453 ARG B N 1
ATOM 8021 C CA . ARG B 1 453 ? 41.75 85.875 28.766 1 91.5 453 ARG B CA 1
ATOM 8022 C C . ARG B 1 453 ? 42.625 86.938 28.172 1 91.5 453 ARG B C 1
ATOM 8024 O O . ARG B 1 453 ? 43.531 86.688 27.375 1 91.5 453 ARG B O 1
ATOM 8031 N N . TRP B 1 454 ? 42.312 88.188 28.531 1 92.12 454 TRP B N 1
ATOM 8032 C CA . TRP B 1 454 ? 43 89.312 27.938 1 92.12 454 TRP B CA 1
ATOM 8033 C C . TRP B 1 454 ? 43.719 90.125 29 1 92.12 454 TRP B C 1
ATOM 8035 O O . TRP B 1 454 ? 43.281 90.25 30.141 1 92.12 454 TRP B O 1
ATOM 8045 N N . THR B 1 455 ? 44.844 90.688 28.703 1 91.88 455 THR B N 1
ATOM 8046 C CA . THR B 1 455 ? 45.594 91.688 29.5 1 91.88 455 THR B CA 1
ATOM 8047 C C . THR B 1 455 ? 46.031 92.812 28.641 1 91.88 455 THR B C 1
ATOM 8049 O O . THR B 1 455 ? 46.031 92.75 27.406 1 91.88 455 THR B O 1
ATOM 8052 N N . TRP B 1 456 ? 46.312 93.875 29.281 1 90.19 456 TRP B N 1
ATOM 8053 C CA . TRP B 1 456 ? 46.781 95.062 28.562 1 90.19 456 TRP B CA 1
ATOM 8054 C C . TRP B 1 456 ? 47.938 95.75 29.328 1 90.19 456 TRP B C 1
ATOM 8056 O O . TRP B 1 456 ? 48.062 95.562 30.531 1 90.19 456 TRP B O 1
ATOM 8066 N N . GLN B 1 457 ? 48.844 96.5 28.562 1 88.69 457 GLN B N 1
ATOM 8067 C CA . GLN B 1 457 ? 50.031 97.125 29.125 1 88.69 457 GLN B CA 1
ATOM 8068 C C . GLN B 1 457 ? 50.875 96.125 29.906 1 88.69 457 GLN B C 1
ATOM 8070 O O . GLN B 1 457 ? 51.25 96.375 31.047 1 88.69 457 GLN B O 1
ATOM 8075 N N . GLY B 1 458 ? 51.156 95 29.266 1 85 458 GLY B N 1
ATOM 8076 C CA . GLY B 1 458 ? 51.906 93.938 29.922 1 85 458 GLY B CA 1
ATOM 8077 C C . GLY B 1 458 ? 51 92.875 30.531 1 85 458 GLY B C 1
ATOM 8078 O O . GLY B 1 458 ? 50.375 92.125 29.812 1 85 458 GLY B O 1
ATOM 8079 N N . ASP B 1 459 ? 50.844 92.938 31.953 1 83.44 459 ASP B N 1
ATOM 8080 C CA . ASP B 1 459 ? 50.094 91.812 32.594 1 83.44 459 ASP B CA 1
ATOM 8081 C C . ASP B 1 459 ? 48.938 92.375 33.406 1 83.44 459 ASP B C 1
ATOM 8083 O O . ASP B 1 459 ? 48.375 91.688 34.25 1 83.44 459 ASP B O 1
ATOM 8087 N N . ARG B 1 460 ? 48.5 93.562 33 1 86.25 460 ARG B N 1
ATOM 8088 C CA . ARG B 1 460 ? 47.344 94.125 33.719 1 86.25 460 ARG B CA 1
ATOM 8089 C C . ARG B 1 460 ? 46.062 93.5 33.219 1 86.25 460 ARG B C 1
ATOM 8091 O O . ARG B 1 460 ? 45.812 93.438 32.031 1 86.25 460 ARG B O 1
ATOM 8098 N N . LYS B 1 461 ? 45.094 93.125 34.219 1 86 461 LYS B N 1
ATOM 8099 C CA . LYS B 1 461 ? 43.812 92.5 33.875 1 86 461 LYS B CA 1
ATOM 8100 C C . LYS B 1 461 ? 42.781 93.5 33.375 1 86 461 LYS B C 1
ATOM 8102 O O . LYS B 1 461 ? 42.719 94.625 33.906 1 86 461 LYS B O 1
ATOM 8107 N N . ILE B 1 462 ? 42.062 93.062 32.406 1 84.38 462 ILE B N 1
ATOM 8108 C CA . ILE B 1 462 ? 41.094 93.938 31.781 1 84.38 462 ILE B CA 1
ATOM 8109 C C . ILE B 1 462 ? 39.781 94 32.594 1 84.38 462 ILE B C 1
ATOM 8111 O O . ILE B 1 462 ? 39.031 94.938 32.562 1 84.38 462 ILE B O 1
ATOM 8115 N N . GLU B 1 463 ? 39.469 93 33.5 1 74.44 463 GLU B N 1
ATOM 8116 C CA . GLU B 1 463 ? 38.188 92.812 34.188 1 74.44 463 GLU B CA 1
ATOM 8117 C C . GLU B 1 463 ? 37.906 94 35.094 1 74.44 463 GLU B C 1
ATOM 8119 O O . GLU B 1 463 ? 36.75 94.312 35.344 1 74.44 463 GLU B O 1
ATOM 8124 N N . ASN B 1 464 ? 38.875 94.875 35.375 1 70.75 464 ASN B N 1
ATOM 8125 C CA . ASN B 1 464 ? 38.688 96 36.344 1 70.75 464 ASN B CA 1
ATOM 8126 C C . ASN B 1 464 ? 38.406 97.312 35.656 1 70.75 464 ASN B C 1
ATOM 8128 O O . ASN B 1 464 ? 38.219 98.312 36.344 1 70.75 464 ASN B O 1
ATOM 8132 N N . GLU B 1 465 ? 38.281 97.312 34.375 1 76.19 465 GLU B N 1
ATOM 8133 C CA . GLU B 1 465 ? 38.094 98.562 33.688 1 76.19 465 GLU B CA 1
ATOM 8134 C C . GLU B 1 465 ? 36.781 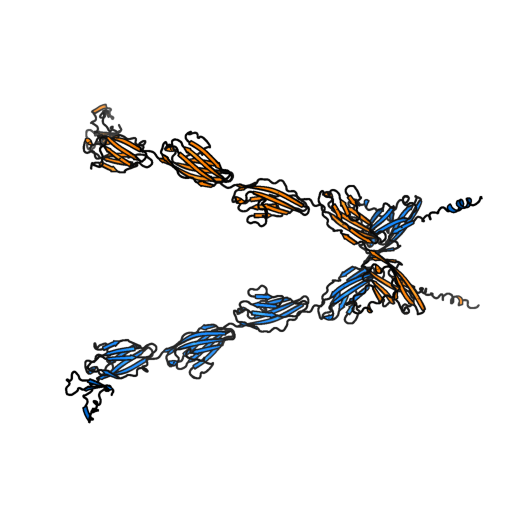98.688 32.938 1 76.19 465 GLU B C 1
ATOM 8136 O O . GLU B 1 465 ? 36.469 97.812 32.125 1 76.19 465 GLU B O 1
ATOM 8141 N N . PRO B 1 466 ? 35.906 99.562 33.188 1 78.12 466 PRO B N 1
ATOM 8142 C CA . PRO B 1 466 ? 34.562 99.625 32.625 1 78.12 466 PRO B CA 1
ATOM 8143 C C . PRO B 1 466 ? 34.594 99.875 31.109 1 78.12 466 PRO B C 1
ATOM 8145 O O . PRO B 1 466 ? 33.625 99.562 30.422 1 78.12 466 PRO B O 1
ATOM 8148 N N . LEU B 1 467 ? 35.75 100.375 30.562 1 82.62 467 LEU B N 1
ATOM 8149 C CA . LEU B 1 467 ? 35.812 100.688 29.141 1 82.62 467 LEU B CA 1
ATOM 8150 C C . LEU B 1 467 ? 36.094 99.438 28.312 1 82.62 467 LEU B C 1
ATOM 8152 O O . LEU B 1 467 ? 36.062 99.5 27.078 1 82.62 467 LEU B O 1
ATOM 8156 N N . PHE B 1 468 ? 36.375 98.312 28.953 1 88.88 468 PHE B N 1
ATOM 8157 C CA . PHE B 1 468 ? 36.656 97.062 28.281 1 88.88 468 PHE B CA 1
ATOM 8158 C C . PHE B 1 468 ? 35.469 96.062 28.391 1 88.88 468 PHE B C 1
ATOM 8160 O O . PHE B 1 468 ? 34.875 95.938 29.469 1 88.88 468 PHE B O 1
ATOM 8167 N N . GLN B 1 469 ? 35.062 95.5 27.203 1 88.44 469 GLN B N 1
ATOM 8168 C CA . GLN B 1 469 ? 34.062 94.438 27.188 1 88.44 469 GLN B CA 1
ATOM 8169 C C . GLN B 1 469 ? 34.594 93.25 26.438 1 88.44 469 GLN B C 1
ATOM 8171 O O . GLN B 1 469 ? 35.062 93.312 25.312 1 88.44 469 GLN B O 1
ATOM 8176 N N . ILE B 1 470 ? 34.562 92.062 27.109 1 88.94 470 ILE B N 1
ATOM 8177 C CA . ILE B 1 470 ? 35 90.812 26.516 1 88.94 470 ILE B CA 1
ATOM 8178 C C . ILE B 1 470 ? 33.812 90 26.031 1 88.94 470 ILE B C 1
ATOM 8180 O O . ILE B 1 470 ? 32.844 89.812 26.781 1 88.94 470 ILE B O 1
ATOM 8184 N N . PHE B 1 471 ? 33.938 89.625 24.781 1 88.75 471 PHE B N 1
ATOM 8185 C CA . PHE B 1 471 ? 32.906 88.75 24.219 1 88.75 471 PHE B CA 1
ATOM 8186 C C . PHE B 1 471 ? 33.5 87.375 23.906 1 88.75 471 PHE B C 1
ATOM 8188 O O . PHE B 1 471 ? 34.375 87.25 23.047 1 88.75 471 PHE B O 1
ATOM 8195 N N . GLY B 1 472 ? 33.031 86.312 24.594 1 84.06 472 GLY B N 1
ATOM 8196 C CA . GLY B 1 472 ? 33.5 84.938 24.359 1 84.06 472 GLY B CA 1
ATOM 8197 C C . GLY B 1 472 ? 34.719 84.562 25.172 1 84.06 472 GLY B C 1
ATOM 8198 O O . GLY B 1 472 ? 35.625 85.438 25.359 1 84.06 472 GLY B O 1
ATOM 8199 N N . ASN B 1 473 ? 34.812 83.312 25.672 1 89.62 473 ASN B N 1
ATOM 8200 C CA . ASN B 1 473 ? 35.938 82.875 26.469 1 89.62 473 ASN B CA 1
ATOM 8201 C C . ASN B 1 473 ? 36.719 81.75 25.812 1 89.62 473 ASN B C 1
ATOM 8203 O O . ASN B 1 473 ? 37.531 81.062 26.453 1 89.62 473 ASN B O 1
ATOM 8207 N N . GLY B 1 474 ? 36.469 81.562 24.547 1 84.62 474 GLY B N 1
ATOM 8208 C CA . GLY B 1 474 ? 37.125 80.562 23.781 1 84.62 474 GLY B CA 1
ATOM 8209 C C . GLY B 1 474 ? 36.156 79.688 22.969 1 84.62 474 GLY B C 1
ATOM 8210 O O . GLY B 1 474 ? 35 79.5 23.359 1 84.62 474 GLY B O 1
ATOM 8211 N N . PRO B 1 475 ? 36.656 79.125 21.812 1 87.38 475 PRO B N 1
ATOM 8212 C CA . PRO B 1 475 ? 37.938 79.188 21.109 1 87.38 475 PRO B CA 1
ATOM 8213 C C . PRO B 1 475 ? 38.156 80.562 20.453 1 87.38 475 PRO B C 1
ATOM 8215 O O . PRO B 1 475 ? 39.281 80.812 20 1 87.38 475 PRO B O 1
ATOM 8218 N N . ILE B 1 476 ? 37.094 81.438 20.453 1 89.62 476 ILE B N 1
ATOM 8219 C CA . ILE B 1 476 ? 37.188 82.812 19.953 1 89.62 476 ILE B CA 1
ATOM 8220 C C . ILE B 1 476 ? 36.812 83.75 21.062 1 89.62 476 ILE B C 1
ATOM 8222 O O . ILE B 1 476 ? 35.844 83.562 21.797 1 89.62 476 ILE B O 1
ATOM 8226 N N . SER B 1 477 ? 37.594 84.812 21.219 1 89.88 477 SER B N 1
ATOM 8227 C CA . SER B 1 477 ? 37.312 85.875 22.172 1 89.88 477 SER B CA 1
ATOM 8228 C C . SER B 1 477 ? 37.562 87.25 21.578 1 89.88 477 SER B C 1
ATOM 8230 O O . SER B 1 477 ? 38.562 87.5 20.891 1 89.88 477 SER B O 1
ATOM 8232 N N . THR B 1 478 ? 36.625 88.125 21.766 1 90.12 478 THR B N 1
ATOM 8233 C CA . THR B 1 478 ? 36.75 89.5 21.219 1 90.12 478 THR B CA 1
ATOM 8234 C C . THR B 1 478 ? 36.719 90.562 22.344 1 90.12 478 THR B C 1
ATOM 8236 O O . THR B 1 478 ? 35.875 90.5 23.234 1 90.12 478 THR B O 1
ATOM 8239 N N . LEU B 1 479 ? 37.719 91.438 22.312 1 91 479 LEU B N 1
ATOM 8240 C CA . LEU B 1 479 ? 37.812 92.5 23.25 1 91 479 LEU B CA 1
ATOM 8241 C C . LEU B 1 479 ? 37.375 93.812 22.609 1 91 479 LEU B C 1
ATOM 8243 O O . LEU B 1 479 ? 38 94.312 21.641 1 91 479 LEU B O 1
ATOM 8247 N N . HIS B 1 480 ? 36.312 94.312 23.125 1 90.44 480 HIS B N 1
ATOM 8248 C CA . HIS B 1 480 ? 35.812 95.625 22.672 1 90.44 480 HIS B CA 1
ATOM 8249 C C . HIS B 1 480 ? 36.375 96.75 23.484 1 90.44 480 HIS B C 1
ATOM 8251 O O . HIS B 1 480 ? 36.312 96.75 24.719 1 90.44 480 HIS B O 1
ATOM 8257 N N . ILE B 1 481 ? 37.062 97.75 22.797 1 89.62 481 ILE B N 1
ATOM 8258 C CA . ILE B 1 481 ? 37.75 98.812 23.453 1 89.62 481 ILE B CA 1
ATOM 8259 C C . ILE B 1 481 ? 37.25 100.188 22.906 1 89.62 481 ILE B C 1
ATOM 8261 O O . ILE B 1 481 ? 37.125 100.312 21.688 1 89.62 481 ILE B O 1
ATOM 8265 N N . GLN B 1 482 ? 36.906 101.062 23.844 1 85.94 482 GLN B N 1
ATOM 8266 C CA . GLN B 1 482 ? 36.688 102.438 23.5 1 85.94 482 GLN B CA 1
ATOM 8267 C C . GLN B 1 482 ? 37.844 103.312 24 1 85.94 482 GLN B C 1
ATOM 8269 O O . GLN B 1 482 ? 37.875 103.688 25.172 1 85.94 482 GLN B O 1
ATOM 8274 N N . PRO B 1 483 ? 38.75 103.562 23.094 1 87.62 483 PRO B N 1
ATOM 8275 C CA . PRO B 1 483 ? 39.938 104.312 23.531 1 87.62 483 PRO B CA 1
ATOM 8276 C C . PRO B 1 483 ? 39.656 105.75 23.781 1 87.62 483 PRO B C 1
ATOM 8278 O O . PRO B 1 483 ? 39.781 106.625 22.875 1 87.62 483 PRO B O 1
ATOM 8281 N N . LEU B 1 484 ? 39.469 106.188 25.016 1 85.31 484 LEU B N 1
ATOM 8282 C CA . LEU B 1 484 ? 39.094 107.562 25.359 1 85.31 484 LEU B CA 1
ATOM 8283 C C . LEU B 1 484 ? 40.344 108.438 25.484 1 85.31 484 LEU B C 1
ATOM 8285 O O . LEU B 1 484 ? 40.281 109.625 25.344 1 85.31 484 LEU B O 1
ATOM 8289 N N . ASN B 1 485 ? 41.406 107.812 25.859 1 86 485 ASN B N 1
ATOM 8290 C CA . ASN B 1 485 ? 42.688 108.562 25.953 1 86 485 ASN B CA 1
ATOM 8291 C C . ASN B 1 485 ? 43.844 107.75 25.375 1 86 485 ASN B C 1
ATOM 8293 O O . ASN B 1 485 ? 43.656 106.625 24.953 1 86 485 ASN B O 1
ATOM 8297 N N . GLN B 1 486 ? 45.062 108.375 25.344 1 86.31 486 GLN B N 1
ATOM 8298 C CA . GLN B 1 486 ? 46.25 107.812 24.703 1 86.31 486 GLN B CA 1
ATOM 8299 C C . GLN B 1 486 ? 46.719 106.562 25.422 1 86.31 486 GLN B C 1
ATOM 8301 O O . GLN B 1 486 ? 47.375 105.688 24.812 1 86.31 486 GLN B O 1
ATOM 8306 N N . VAL B 1 487 ? 46.312 106.375 26.594 1 87.25 487 VAL B N 1
ATOM 8307 C CA . VAL B 1 487 ? 46.781 105.25 27.391 1 87.25 487 VAL B CA 1
ATOM 8308 C C . VAL B 1 487 ? 46.219 103.938 26.812 1 87.25 487 VAL B C 1
ATOM 8310 O O . VAL B 1 487 ? 46.812 102.875 26.938 1 87.25 487 VAL B O 1
ATOM 8313 N N . TYR B 1 488 ? 45.156 104.062 26.094 1 89.75 488 TYR B N 1
ATOM 8314 C CA . TYR B 1 488 ? 44.469 102.875 25.594 1 89.75 488 TYR B CA 1
ATOM 8315 C C . TYR B 1 488 ? 45.062 102.438 24.281 1 89.75 488 TYR B C 1
ATOM 8317 O O . TYR B 1 488 ? 44.781 101.312 23.797 1 89.75 488 TYR B O 1
ATOM 8325 N N . TYR B 1 489 ? 45.875 103.25 23.641 1 89.62 489 TYR B N 1
ATOM 8326 C CA . TYR B 1 489 ? 46.656 102.875 22.469 1 89.62 489 TYR B CA 1
ATOM 8327 C C . TYR B 1 489 ? 47.938 102.188 22.875 1 89.62 489 TYR B C 1
ATOM 8329 O O . TYR B 1 489 ? 49 102.875 22.922 1 89.62 489 TYR B O 1
ATOM 8337 N N . THR B 1 490 ? 47.812 100.875 23.188 1 90.62 490 THR B N 1
ATOM 8338 C CA . THR B 1 490 ? 48.906 100.062 23.703 1 90.62 490 THR B CA 1
ATOM 8339 C C . THR B 1 490 ? 48.812 98.625 23.172 1 90.62 490 THR B C 1
ATOM 8341 O O . THR B 1 490 ? 48.062 98.312 22.25 1 90.62 490 THR B O 1
ATOM 8344 N N . ASN B 1 491 ? 49.688 97.812 23.797 1 91.38 491 ASN B N 1
ATOM 8345 C CA . ASN B 1 491 ? 49.656 96.375 23.469 1 91.38 491 ASN B CA 1
ATOM 8346 C C . ASN B 1 491 ? 48.688 95.625 24.359 1 91.38 491 ASN B C 1
ATOM 8348 O O . ASN B 1 491 ? 48.594 95.875 25.562 1 91.38 491 ASN B O 1
ATOM 8352 N N . TYR B 1 492 ? 47.844 94.938 23.594 1 92.88 492 TYR B N 1
ATOM 8353 C CA . TYR B 1 492 ? 46.938 94 24.266 1 92.88 492 TYR B CA 1
ATOM 8354 C C . TYR B 1 492 ? 47.375 92.562 24.031 1 92.88 492 TYR B C 1
ATOM 8356 O O . TYR B 1 492 ? 47.844 92.188 22.953 1 92.88 492 TYR B O 1
ATOM 8364 N N . LYS B 1 493 ? 47.312 91.812 25.125 1 91.5 493 LYS B N 1
ATOM 8365 C CA . LYS B 1 493 ? 47.719 90.375 25.062 1 91.5 493 LYS B CA 1
ATOM 8366 C C . LYS B 1 493 ? 46.531 89.438 25.266 1 91.5 493 LYS B C 1
ATOM 8368 O O . LYS B 1 493 ? 45.781 89.625 26.219 1 91.5 493 LYS B O 1
ATOM 8373 N N . CYS B 1 494 ? 46.312 88.625 24.266 1 91.38 494 CYS B N 1
ATOM 8374 C CA . CYS B 1 494 ? 45.375 87.562 24.453 1 91.38 494 CYS B CA 1
ATOM 8375 C C . CYS B 1 494 ? 46.062 86.25 24.875 1 91.38 494 CYS B C 1
ATOM 8377 O O . CYS B 1 494 ? 47 85.812 24.219 1 91.38 494 CYS B O 1
ATOM 8379 N N . ILE B 1 495 ? 45.719 85.688 25.984 1 92.94 495 ILE B N 1
ATOM 8380 C CA . ILE B 1 495 ? 46.344 84.5 26.562 1 92.94 495 ILE B CA 1
ATOM 8381 C C . ILE B 1 495 ? 45.344 83.312 26.484 1 92.94 495 ILE B C 1
ATOM 8383 O O . ILE B 1 495 ? 44.281 83.375 27.125 1 92.94 495 ILE B O 1
ATOM 8387 N N . ALA B 1 496 ? 45.688 82.375 25.656 1 93.31 496 ALA B N 1
ATOM 8388 C CA . ALA B 1 496 ? 44.875 81.125 25.516 1 93.31 496 ALA B CA 1
ATOM 8389 C C . ALA B 1 496 ? 45.5 79.938 26.266 1 93.31 496 ALA B C 1
ATOM 8391 O O . ALA B 1 496 ? 46.688 79.688 26.125 1 93.31 496 ALA B O 1
ATOM 8392 N N . ALA B 1 497 ? 44.688 79.25 27.078 1 93.25 497 ALA B N 1
ATOM 8393 C CA . ALA B 1 497 ? 45.219 78.125 27.891 1 93.25 497 ALA B CA 1
ATOM 8394 C C . ALA B 1 497 ? 44.25 76.938 27.875 1 93.25 497 ALA B C 1
ATOM 8396 O O . ALA B 1 497 ? 43.031 77.125 27.906 1 93.25 497 ALA B O 1
ATOM 8397 N N . ASN B 1 498 ? 44.812 75.75 27.672 1 90.94 498 ASN B N 1
ATOM 8398 C CA . ASN B 1 498 ? 44.094 74.5 27.906 1 90.94 498 ASN B CA 1
ATOM 8399 C C . ASN B 1 498 ? 44.906 73.562 28.734 1 90.94 498 ASN B C 1
ATOM 8401 O O . ASN B 1 498 ? 45.906 73.938 29.328 1 90.94 498 ASN B O 1
ATOM 8405 N N . THR B 1 499 ? 44.531 72.312 28.906 1 91.75 499 THR B N 1
ATOM 8406 C CA . THR B 1 499 ? 45.156 71.312 29.797 1 91.75 499 THR B CA 1
ATOM 8407 C C . THR B 1 499 ? 46.562 71 29.297 1 91.75 499 THR B C 1
ATOM 8409 O O . THR B 1 499 ? 47.406 70.5 30.062 1 91.75 499 THR B O 1
ATOM 8412 N N . HIS B 1 500 ? 46.906 71.375 28.031 1 91.94 500 HIS B N 1
ATOM 8413 C CA . HIS B 1 500 ? 48.156 70.875 27.453 1 91.94 500 HIS B CA 1
ATOM 8414 C C . HIS B 1 500 ? 49.156 72.062 27.328 1 91.94 500 HIS B C 1
ATOM 8416 O O . HIS B 1 500 ? 50.344 71.812 27.047 1 91.94 500 HIS B O 1
ATOM 8422 N N . GLY B 1 501 ? 48.594 73.312 27.453 1 90.69 501 GLY B N 1
ATOM 8423 C CA . GLY B 1 501 ? 49.531 74.375 27.422 1 90.69 501 GLY B CA 1
ATOM 8424 C C . GLY B 1 501 ? 48.875 75.75 27.328 1 90.69 501 GLY B C 1
ATOM 8425 O O . GLY B 1 501 ? 47.625 75.875 27.375 1 90.69 501 GLY B O 1
ATOM 8426 N N . THR B 1 502 ? 49.719 76.812 27.406 1 92.75 502 THR B N 1
ATOM 8427 C CA . THR B 1 502 ? 49.281 78.188 27.297 1 92.75 502 THR B CA 1
ATOM 8428 C C . THR B 1 502 ? 50.094 78.938 26.234 1 92.75 502 THR B C 1
ATOM 8430 O O . THR B 1 502 ? 51.312 78.75 26.141 1 92.75 502 THR B O 1
ATOM 8433 N N . ARG B 1 503 ? 49.344 79.625 25.469 1 92.94 503 ARG B N 1
ATOM 8434 C CA . ARG B 1 503 ? 50 80.5 24.469 1 92.94 503 ARG B CA 1
ATOM 8435 C C . ARG B 1 503 ? 49.438 81.938 24.5 1 92.94 503 ARG B C 1
ATOM 8437 O O . ARG B 1 503 ? 48.281 82.125 24.906 1 92.94 503 ARG B O 1
ATOM 8444 N N . GLU B 1 504 ? 50.344 82.812 24.156 1 91.31 504 GLU B N 1
ATOM 8445 C CA . GLU B 1 504 ? 49.906 84.25 24.156 1 91.31 504 GLU B CA 1
ATOM 8446 C C . GLU B 1 504 ? 50.125 84.875 22.797 1 91.31 504 GLU B C 1
ATOM 8448 O O . GLU B 1 504 ? 51.062 84.5 22.062 1 91.31 504 GLU B O 1
ATOM 8453 N N . HIS B 1 505 ? 49.312 85.75 22.484 1 91.25 505 HIS B N 1
ATOM 8454 C CA . HIS B 1 505 ? 49.375 86.562 21.266 1 91.25 505 HIS B CA 1
ATOM 8455 C C . HIS B 1 505 ? 49.188 88 21.578 1 91.25 505 HIS B C 1
ATOM 8457 O O . HIS B 1 505 ? 48.219 88.375 22.25 1 91.25 505 HIS B O 1
ATOM 8463 N N . THR B 1 506 ? 50.156 88.812 21.125 1 91 506 THR B N 1
ATOM 8464 C CA . THR B 1 506 ? 50.125 90.25 21.406 1 91 506 THR B CA 1
ATOM 8465 C C . THR B 1 506 ? 49.531 91 20.234 1 91 506 THR B C 1
ATOM 8467 O O . THR B 1 506 ? 49.906 90.812 19.078 1 91 506 THR B O 1
ATOM 8470 N N . ILE B 1 507 ? 48.531 91.875 20.438 1 90.06 507 ILE B N 1
ATOM 8471 C CA . ILE B 1 507 ? 47.875 92.75 19.453 1 90.06 507 ILE B CA 1
ATOM 8472 C C . ILE B 1 507 ? 48.156 94.188 19.781 1 90.06 507 ILE B C 1
ATOM 8474 O O . ILE B 1 507 ? 48 94.625 20.938 1 90.06 507 ILE B O 1
ATOM 8478 N N . GLU B 1 508 ? 48.625 94.938 18.891 1 91.19 508 GLU B N 1
ATOM 8479 C CA . GLU B 1 508 ? 48.906 96.312 19.078 1 91.19 508 GLU B CA 1
ATOM 8480 C C . GLU B 1 508 ? 47.781 97.188 18.562 1 91.19 508 GLU B C 1
ATOM 8482 O O . GLU B 1 508 ? 47.344 97.062 17.422 1 91.19 508 GLU B O 1
ATOM 8487 N N . LEU B 1 509 ? 47.25 98.062 19.422 1 89.56 509 LEU B N 1
ATOM 8488 C CA . LEU B 1 509 ? 46.281 99.062 19.031 1 89.56 509 LEU B CA 1
ATOM 8489 C C . LEU B 1 509 ? 46.969 100.438 18.859 1 89.56 509 LEU B C 1
ATOM 8491 O O . LEU B 1 509 ? 47.562 100.938 19.812 1 89.56 509 LEU B O 1
ATOM 8495 N N . ARG B 1 510 ? 46.938 101 17.688 1 87.56 510 ARG B N 1
ATOM 8496 C CA . ARG B 1 510 ? 47.562 102.25 17.375 1 87.56 510 ARG B CA 1
ATOM 8497 C C . ARG B 1 510 ? 46.531 103.312 16.938 1 87.56 510 ARG B C 1
ATOM 8499 O O . ARG B 1 510 ? 45.5 102.938 16.359 1 87.56 510 ARG B O 1
ATOM 8506 N N . GLU B 1 511 ? 46.844 104.5 17.375 1 83.88 511 GLU B N 1
ATOM 8507 C CA . GLU B 1 511 ? 46 105.625 16.938 1 83.88 511 GLU B CA 1
ATOM 8508 C C . GLU B 1 511 ? 46.312 106.062 15.516 1 83.88 511 GLU B C 1
ATOM 8510 O O . GLU B 1 511 ? 47.469 106.312 15.211 1 83.88 511 GLU B O 1
ATOM 8515 N N . GLY B 1 512 ? 45.375 105.938 14.812 1 78.94 512 GLY B N 1
ATOM 8516 C CA . GLY B 1 512 ? 45.531 106.438 13.461 1 78.94 512 GLY B CA 1
ATOM 8517 C C . GLY B 1 512 ? 45.344 107.938 13.383 1 78.94 512 GLY B C 1
ATOM 8518 O O . GLY B 1 512 ? 44.594 108.562 14.164 1 78.94 512 GLY B O 1
ATOM 8519 N N . LYS B 1 513 ? 46.219 108.625 12.719 1 72.94 513 LYS B N 1
ATOM 8520 C CA . LYS B 1 513 ? 46.094 110.062 12.523 1 72.94 513 LYS B CA 1
ATOM 8521 C C . LYS B 1 513 ? 45.406 110.375 11.203 1 72.94 513 LYS B C 1
ATOM 8523 O O . LYS B 1 513 ? 45.469 109.625 10.25 1 72.94 513 LYS B O 1
ATOM 8528 N N . LYS B 1 514 ? 44.562 111.375 11.281 1 69.69 514 LYS B N 1
ATOM 8529 C CA . LYS B 1 514 ? 43.969 111.938 10.055 1 69.69 514 LYS B CA 1
ATOM 8530 C C . LYS B 1 514 ? 45.062 112.25 9.016 1 69.69 514 LYS B C 1
ATOM 8532 O O . LYS B 1 514 ? 46.156 112.688 9.359 1 69.69 514 LYS B O 1
ATOM 8537 N N . PRO B 1 515 ? 44.844 111.688 7.938 1 69.38 515 PRO B N 1
ATOM 8538 C CA . PRO B 1 515 ? 45.812 112.062 6.914 1 69.38 515 PRO B CA 1
ATOM 8539 C C . PRO B 1 515 ? 46.125 113.562 6.855 1 69.38 515 PRO B C 1
ATOM 8541 O O . PRO B 1 515 ? 45.219 114.375 7.039 1 69.38 515 PRO B O 1
ATOM 8544 N N . ALA B 1 516 ? 47.312 113.812 7.008 1 67.44 516 ALA B N 1
ATOM 8545 C CA . ALA B 1 516 ? 47.719 115.188 6.883 1 67.44 516 ALA B CA 1
ATOM 8546 C C . ALA B 1 516 ? 47.25 115.812 5.551 1 67.44 516 ALA B C 1
ATOM 8548 O O . ALA B 1 516 ? 46.719 115.062 4.691 1 67.44 516 ALA B O 1
ATOM 8549 N N . GLU B 1 517 ? 47.25 117.062 5.641 1 69.69 517 GLU B N 1
ATOM 8550 C CA . GLU B 1 517 ? 46.875 117.75 4.414 1 69.69 517 GLU B CA 1
ATOM 8551 C C . GLU B 1 517 ? 47.812 117.375 3.266 1 69.69 517 GLU B C 1
ATOM 8553 O O . GLU B 1 517 ? 48.969 117 3.488 1 69.69 517 GLU B O 1
ATOM 8558 N N . ILE B 1 518 ? 47.312 117.25 2.203 1 72.75 518 ILE B N 1
ATOM 8559 C CA . ILE B 1 518 ? 48.125 117 1.009 1 72.75 518 ILE B CA 1
ATOM 8560 C C . ILE B 1 518 ? 49.219 118.062 0.896 1 72.75 518 ILE B C 1
ATOM 8562 O O . ILE B 1 518 ? 48.938 119.25 0.94 1 72.75 518 ILE B O 1
ATOM 8566 N N . LEU B 1 519 ? 50.438 117.625 1.088 1 71.38 519 LEU B N 1
ATOM 8567 C CA . LEU B 1 519 ? 51.562 118.562 1.18 1 71.38 519 LEU B CA 1
ATOM 8568 C C . LEU B 1 519 ? 51.656 119.438 -0.06 1 71.38 519 LEU B C 1
ATOM 8570 O O . LEU B 1 519 ? 52.031 120.625 0.036 1 71.38 519 LEU B O 1
ATOM 8574 N N . SER B 1 520 ? 51.594 118.875 -1.154 1 75.38 520 SER B N 1
ATOM 8575 C CA . SER B 1 520 ? 51.719 119.625 -2.371 1 75.38 520 SER B CA 1
ATOM 8576 C C . SER B 1 520 ? 50.781 119.125 -3.461 1 75.38 520 SER B C 1
ATOM 8578 O O . SER B 1 520 ? 50.625 117.938 -3.645 1 75.38 520 SER B O 1
ATOM 8580 N N . VAL B 1 521 ? 50 120 -3.855 1 73.88 521 VAL B N 1
ATOM 8581 C CA . VAL B 1 521 ? 49.281 119.812 -5.094 1 73.88 521 VAL B CA 1
ATOM 8582 C C . VAL B 1 521 ? 49.812 120.688 -6.191 1 73.88 521 VAL B C 1
ATOM 8584 O O . VAL B 1 521 ? 49.812 121.938 -6.055 1 73.88 521 VAL B O 1
ATOM 8587 N N . LYS B 1 522 ? 50.594 120.25 -7.047 1 73.69 522 LYS B N 1
ATOM 8588 C CA . LYS B 1 522 ? 51.156 121 -8.156 1 73.69 522 LYS B CA 1
ATOM 8589 C C . LYS B 1 522 ? 50.469 120.625 -9.469 1 73.69 522 LYS B C 1
ATOM 8591 O O . LYS B 1 522 ? 50.25 119.438 -9.766 1 73.69 522 LYS B O 1
ATOM 8596 N N . MET B 1 523 ? 50 121.625 -10.055 1 72.75 523 MET B N 1
ATOM 8597 C CA . MET B 1 523 ? 49.5 121.438 -11.43 1 72.75 523 MET B CA 1
ATOM 8598 C C . MET B 1 523 ? 50.688 121.25 -12.391 1 72.75 523 MET B C 1
ATOM 8600 O O . MET B 1 523 ? 51.562 122.062 -12.508 1 72.75 523 MET B O 1
ATOM 8604 N N . VAL B 1 524 ? 51 120.25 -12.836 1 73.31 524 VAL B N 1
ATOM 8605 C CA . VAL B 1 524 ? 52.156 120 -13.656 1 73.31 524 VAL B CA 1
ATOM 8606 C C . VAL B 1 524 ? 51.812 120.188 -15.133 1 73.31 524 VAL B C 1
ATOM 8608 O O . VAL B 1 524 ? 52.688 120.5 -15.93 1 73.31 524 VAL B O 1
ATOM 8611 N N . GLU B 1 525 ? 50.562 119.75 -15.516 1 74.62 525 GLU B N 1
ATOM 8612 C CA . GLU B 1 525 ? 50.219 119.875 -16.938 1 74.62 525 GLU B CA 1
ATOM 8613 C C . GLU B 1 525 ? 48.812 120.438 -17.109 1 74.62 525 GLU B C 1
ATOM 8615 O O . GLU B 1 525 ? 47.875 120.062 -16.406 1 74.62 525 GLU B O 1
ATOM 8620 N N . LEU B 1 526 ? 48.844 121.562 -17.703 1 67.94 526 LEU B N 1
ATOM 8621 C CA . LEU B 1 526 ? 47.562 122.25 -18.078 1 67.94 526 LEU B CA 1
ATOM 8622 C C . LEU B 1 526 ? 47.375 122.188 -19.594 1 67.94 526 LEU B C 1
ATOM 8624 O O . LEU B 1 526 ? 48.25 122.625 -20.344 1 67.94 526 LEU B O 1
ATOM 8628 N N . THR B 1 527 ? 46.594 121.25 -19.953 1 69.44 527 THR B N 1
ATOM 8629 C CA . THR B 1 527 ? 46.156 121.375 -21.344 1 69.44 527 THR B CA 1
ATOM 8630 C C . THR B 1 527 ? 44.812 122.062 -21.469 1 69.44 527 THR B C 1
ATOM 8632 O O . THR B 1 527 ? 44.281 122.562 -20.453 1 69.44 527 THR B O 1
ATOM 8635 N N . ALA B 1 528 ? 44.219 122.312 -22.734 1 71.38 528 ALA B N 1
ATOM 8636 C CA . ALA B 1 528 ? 42.938 123 -22.969 1 71.38 528 ALA B CA 1
ATOM 8637 C C . ALA B 1 528 ? 41.812 122.312 -22.219 1 71.38 528 ALA B C 1
ATOM 8639 O O . ALA B 1 528 ? 40.844 122.938 -21.812 1 71.38 528 ALA B O 1
ATOM 8640 N N . THR B 1 529 ? 41.938 121.062 -22.016 1 72.75 529 THR B N 1
ATOM 8641 C CA . THR B 1 529 ? 40.781 120.312 -21.469 1 72.75 529 THR B CA 1
ATOM 8642 C C . THR B 1 529 ? 41.188 119.5 -20.25 1 72.75 529 THR B C 1
ATOM 8644 O O . THR B 1 529 ? 40.344 118.875 -19.594 1 72.75 529 THR B O 1
ATOM 8647 N N . THR B 1 530 ? 42.469 119.438 -20.156 1 68.38 530 THR B N 1
ATOM 8648 C CA . THR B 1 530 ? 42.875 118.562 -19.078 1 68.38 530 THR B CA 1
ATOM 8649 C C . THR B 1 530 ? 43.844 119.25 -18.125 1 68.38 530 THR B C 1
ATOM 8651 O O . THR B 1 530 ? 44.688 120.062 -18.547 1 68.38 530 THR B O 1
ATOM 8654 N N . ILE B 1 531 ? 43.562 119.188 -16.797 1 73 531 ILE B N 1
ATOM 8655 C CA . ILE B 1 531 ? 44.531 119.688 -15.797 1 73 531 ILE B CA 1
ATOM 8656 C C . ILE B 1 531 ? 45.094 118.5 -15.031 1 73 531 ILE B C 1
ATOM 8658 O O . ILE B 1 531 ? 44.344 117.625 -14.586 1 73 531 ILE B O 1
ATOM 8662 N N . ARG B 1 532 ? 46.312 118.312 -15.195 1 76.62 532 ARG B N 1
ATOM 8663 C CA . ARG B 1 532 ? 47 117.25 -14.445 1 76.62 532 ARG B CA 1
ATOM 8664 C C . ARG B 1 532 ? 47.656 117.812 -13.195 1 76.62 532 ARG B C 1
ATOM 8666 O O . ARG B 1 532 ? 48.406 118.812 -13.266 1 76.62 532 ARG B O 1
ATOM 8673 N N . PHE B 1 533 ? 47.156 117.188 -12.023 1 74.88 533 PHE B N 1
ATOM 8674 C CA . PHE B 1 533 ? 47.75 117.562 -10.75 1 74.88 533 PHE B CA 1
ATOM 8675 C C . PHE B 1 533 ? 48.656 116.5 -10.211 1 74.88 533 PHE B C 1
ATOM 8677 O O . PHE B 1 533 ? 48.406 115.312 -10.391 1 74.88 533 PHE B O 1
ATOM 8684 N N . GLU B 1 534 ? 49.781 116.875 -9.875 1 75.44 534 GLU B N 1
ATOM 8685 C CA . GLU B 1 534 ? 50.625 115.938 -9.109 1 75.44 534 GLU B CA 1
ATOM 8686 C C . GLU B 1 534 ? 50.531 116.25 -7.609 1 75.44 534 GLU B C 1
ATOM 8688 O O . GLU B 1 534 ? 50.656 117.375 -7.176 1 75.44 534 GLU B O 1
ATOM 8693 N N . LEU B 1 535 ? 49.969 115.25 -6.891 1 73.44 535 LEU B N 1
ATOM 8694 C CA . LEU B 1 535 ? 49.75 115.438 -5.453 1 73.44 535 LEU B CA 1
ATOM 8695 C C . LEU B 1 535 ? 50.75 114.562 -4.68 1 73.44 535 LEU B C 1
ATOM 8697 O O . LEU B 1 535 ? 51.062 113.438 -5.113 1 73.44 535 LEU B O 1
ATOM 8701 N N . ILE B 1 536 ? 51.375 115.188 -3.754 1 72.19 536 ILE B N 1
ATOM 8702 C CA . ILE B 1 536 ? 52.188 114.375 -2.832 1 72.19 536 ILE B CA 1
ATOM 8703 C C . ILE B 1 536 ? 51.406 114.062 -1.575 1 72.19 536 ILE B C 1
ATOM 8705 O O . ILE B 1 536 ? 51.031 114.938 -0.81 1 72.19 536 ILE B O 1
ATOM 8709 N N . PRO B 1 537 ? 50.906 112.812 -1.472 1 67.94 537 PRO B N 1
ATOM 8710 C CA . PRO B 1 537 ? 50.125 112.438 -0.288 1 67.94 537 PRO B CA 1
ATOM 8711 C C . PRO B 1 537 ? 50.938 112.562 1.007 1 67.94 537 PRO B C 1
ATOM 8713 O O . PRO B 1 537 ? 52.156 112.562 0.978 1 67.94 537 PRO B O 1
ATOM 8716 N N . PRO B 1 538 ? 50.188 112.938 2.131 1 66.81 538 PRO B N 1
ATOM 8717 C CA . PRO B 1 538 ? 50.906 113.062 3.391 1 66.81 538 PRO B CA 1
ATOM 8718 C C . PRO B 1 538 ? 51.719 111.812 3.73 1 66.81 538 PRO B C 1
ATOM 8720 O O . PRO B 1 538 ? 51.312 110.688 3.352 1 66.81 538 PRO B O 1
ATOM 8723 N N . SER B 1 539 ? 53.062 112.062 3.982 1 61.38 539 SER B N 1
ATOM 8724 C CA . SER B 1 539 ? 54 110.938 4.148 1 61.38 539 SER B CA 1
ATOM 8725 C C . SER B 1 539 ? 53.406 109.812 4.969 1 61.38 539 SER B C 1
ATOM 8727 O O . SER B 1 539 ? 53.375 108.625 4.527 1 61.38 539 SER B O 1
ATOM 8729 N N . GLN B 1 540 ? 53.969 109.625 6.301 1 58.66 540 GLN B N 1
ATOM 8730 C CA . GLN B 1 540 ? 54.062 108.5 7.176 1 58.66 540 GLN B CA 1
ATOM 8731 C C . GLN B 1 540 ? 52.812 108.375 8.047 1 58.66 540 GLN B C 1
ATOM 8733 O O . GLN B 1 540 ? 52.781 108.875 9.164 1 58.66 540 GLN B O 1
ATOM 8738 N N . GLN B 1 541 ? 51.656 108.375 7.477 1 60.25 541 GLN B N 1
ATOM 8739 C CA . GLN B 1 541 ? 50.656 108.188 8.539 1 60.25 541 GLN B CA 1
ATOM 8740 C C . GLN B 1 541 ? 50.031 106.812 8.539 1 60.25 541 GLN B C 1
ATOM 8742 O O . GLN B 1 541 ? 49.906 106.188 7.484 1 60.25 541 GLN B O 1
ATOM 8747 N N . GLU B 1 542 ? 50 106.125 9.617 1 62.56 542 GLU B N 1
ATOM 8748 C CA . GLU B 1 542 ? 49.25 104.938 9.828 1 62.56 542 GLU B CA 1
ATOM 8749 C C . GLU B 1 542 ? 47.812 105.25 10.242 1 62.56 542 GLU B C 1
ATOM 8751 O O . GLU B 1 542 ? 47.562 106 11.148 1 62.56 542 GLU B O 1
ATOM 8756 N N . PRO B 1 543 ? 46.812 104.75 9.523 1 66.44 543 PRO B N 1
ATOM 8757 C CA . PRO B 1 543 ? 46.781 103.812 8.398 1 66.44 543 PRO B CA 1
ATOM 8758 C C . PRO B 1 543 ? 47.156 104.438 7.074 1 66.44 543 PRO B C 1
ATOM 8760 O O . PRO B 1 543 ? 47 105.688 6.934 1 66.44 543 PRO B O 1
ATOM 8763 N N . PRO B 1 544 ? 47.594 103.688 6.188 1 68.5 544 PRO B N 1
ATOM 8764 C CA . PRO B 1 544 ? 47.938 104.25 4.891 1 68.5 544 PRO B CA 1
ATOM 8765 C C . PRO B 1 544 ? 46.719 104.875 4.188 1 68.5 544 PRO B C 1
ATOM 8767 O O . PRO B 1 544 ? 45.594 104.375 4.34 1 68.5 544 PRO B O 1
ATOM 8770 N N . VAL B 1 545 ? 46.844 105.938 3.68 1 68.69 545 VAL B N 1
ATOM 8771 C CA . VAL B 1 545 ? 45.844 106.562 2.85 1 68.69 545 VAL B CA 1
ATOM 8772 C C . VAL B 1 545 ? 45.469 105.625 1.696 1 68.69 545 VAL B C 1
ATOM 8774 O O . VAL B 1 545 ? 46.312 105.188 0.934 1 68.69 545 VAL B O 1
ATOM 8777 N N . THR B 1 546 ? 44.219 105.25 1.648 1 71.56 546 THR B N 1
ATOM 8778 C CA . THR B 1 546 ? 43.781 104.312 0.6 1 71.56 546 THR B CA 1
ATOM 8779 C C . THR B 1 546 ? 43.094 105.062 -0.524 1 71.56 546 THR B C 1
ATOM 8781 O O . THR B 1 546 ? 43.125 104.688 -1.682 1 71.56 546 THR B O 1
ATOM 8784 N N . THR B 1 547 ? 42.375 106.188 -0.209 1 74.06 547 THR B N 1
ATOM 8785 C CA . THR B 1 547 ? 41.625 106.938 -1.227 1 74.06 547 THR B CA 1
ATOM 8786 C C . THR B 1 547 ? 41.844 108.438 -1.067 1 74.06 547 THR B C 1
ATOM 8788 O O . THR B 1 547 ? 42.094 108.938 0.038 1 74.06 547 THR B O 1
ATOM 8791 N N . ILE B 1 548 ? 41.906 109.125 -2.15 1 73.25 548 ILE B N 1
ATOM 8792 C CA . ILE B 1 548 ? 41.938 110.562 -2.213 1 73.25 548 ILE B CA 1
ATOM 8793 C C . ILE B 1 548 ? 40.688 111.125 -2.961 1 73.25 548 ILE B C 1
ATOM 8795 O O . ILE B 1 548 ? 40.406 110.688 -4.082 1 73.25 548 ILE B O 1
ATOM 8799 N N . SER B 1 549 ? 40 111.938 -2.252 1 74.94 549 SER B N 1
ATOM 8800 C CA . SER B 1 549 ? 38.844 112.5 -2.885 1 74.94 549 SER B CA 1
ATOM 8801 C C . SER B 1 549 ? 39.031 114 -3.105 1 74.94 549 SER B C 1
ATOM 8803 O O . SER B 1 549 ? 39.531 114.688 -2.221 1 74.94 549 SER B O 1
ATOM 8805 N N . VAL B 1 550 ? 38.844 114.5 -4.266 1 75.12 550 VAL B N 1
ATOM 8806 C CA . VAL B 1 550 ? 39 115.875 -4.637 1 75.12 550 VAL B CA 1
ATOM 8807 C C . VAL B 1 550 ? 37.625 116.438 -5.043 1 75.12 550 VAL B C 1
ATOM 8809 O O . VAL B 1 550 ? 36.875 115.812 -5.781 1 75.12 550 VAL B O 1
ATOM 8812 N N . GLN B 1 551 ? 37.344 117.562 -4.445 1 76.38 551 GLN B N 1
ATOM 8813 C CA . GLN B 1 551 ? 36.188 118.312 -4.902 1 76.38 551 GLN B CA 1
ATOM 8814 C C . GLN B 1 551 ? 36.625 119.438 -5.84 1 76.38 551 GLN B C 1
ATOM 8816 O O . GLN B 1 551 ? 37.562 120.188 -5.543 1 76.38 551 GLN B O 1
ATOM 8821 N N . TYR B 1 552 ? 36.062 119.562 -7.035 1 75.44 552 TYR B N 1
ATOM 8822 C CA . TYR B 1 552 ? 36.375 120.625 -7.988 1 75.44 552 TYR B CA 1
ATOM 8823 C C . TYR B 1 552 ? 35.094 121.188 -8.547 1 75.44 552 TYR B C 1
ATOM 8825 O O . TYR B 1 552 ? 34.031 120.562 -8.562 1 75.44 552 TYR B O 1
ATOM 8833 N N . LYS B 1 553 ? 35.156 122.438 -8.617 1 74.81 553 LYS B N 1
ATOM 8834 C CA . LYS B 1 553 ? 34.062 123.25 -9.219 1 74.81 553 LYS B CA 1
ATOM 8835 C C . LYS B 1 553 ? 34.562 124.125 -10.344 1 74.81 553 LYS B C 1
ATOM 8837 O O . LYS B 1 553 ? 35.75 124.5 -10.367 1 74.81 553 LYS B O 1
ATOM 8842 N N . ASP B 1 554 ? 33.688 124.562 -11.234 1 75.31 554 ASP B N 1
ATOM 8843 C CA . ASP B 1 554 ? 34 125.562 -12.219 1 75.31 554 ASP B CA 1
ATOM 8844 C C . ASP B 1 554 ? 34.094 126.938 -11.57 1 75.31 554 ASP B C 1
ATOM 8846 O O . ASP B 1 554 ? 33.5 127.188 -10.523 1 75.31 554 ASP B O 1
ATOM 8850 N N . ASP B 1 555 ? 34.844 127.75 -11.984 1 74.62 555 ASP B N 1
ATOM 8851 C CA . ASP B 1 555 ? 35.094 129.125 -11.43 1 74.62 555 ASP B CA 1
ATOM 8852 C C . ASP B 1 555 ? 33.812 129.75 -11.055 1 74.62 555 ASP B C 1
ATOM 8854 O O . ASP B 1 555 ? 33.75 130.5 -10.062 1 74.62 555 ASP B O 1
ATOM 8858 N N . ASN B 1 556 ? 32.844 129.625 -11.898 1 78.06 556 ASN B N 1
ATOM 8859 C CA . ASN B 1 556 ? 31.594 130.375 -11.711 1 78.06 556 ASN B CA 1
ATOM 8860 C C . ASN B 1 556 ? 30.641 129.625 -10.789 1 78.06 556 ASN B C 1
ATOM 8862 O O . ASN B 1 556 ? 29.516 130 -10.547 1 78.06 556 ASN B O 1
ATOM 8866 N N . GLN B 1 557 ? 31.125 128.625 -10.43 1 72.62 557 GLN B N 1
ATOM 8867 C CA . GLN B 1 557 ? 30.188 127.812 -9.625 1 72.62 557 GLN B CA 1
ATOM 8868 C C . GLN B 1 557 ? 30.547 127.875 -8.141 1 72.62 557 GLN B C 1
ATOM 8870 O O . GLN B 1 557 ? 31.672 128.25 -7.789 1 72.62 557 GLN B O 1
ATOM 8875 N N . ILE B 1 558 ? 29.5 127.875 -7.312 1 77.44 558 ILE B N 1
ATOM 8876 C CA . ILE B 1 558 ? 29.688 127.875 -5.863 1 77.44 558 ILE B CA 1
ATOM 8877 C C . ILE B 1 558 ? 30.094 126.438 -5.395 1 77.44 558 ILE B C 1
ATOM 8879 O O . ILE B 1 558 ? 29.812 125.438 -6.066 1 77.44 558 ILE B O 1
ATOM 8883 N N . TRP B 1 559 ? 30.812 126.375 -4.332 1 75.38 559 TRP B N 1
ATOM 8884 C CA . TRP B 1 559 ? 31.422 125.125 -3.854 1 75.38 559 TRP B CA 1
ATOM 8885 C C . TRP B 1 559 ? 30.359 124.062 -3.51 1 75.38 559 TRP B C 1
ATOM 8887 O O . TRP B 1 559 ? 30.609 122.875 -3.547 1 75.38 559 TRP B O 1
ATOM 8897 N N . GLN B 1 560 ? 29.156 124.5 -3.463 1 77.88 560 GLN B N 1
ATOM 8898 C CA . GLN B 1 560 ? 28.062 123.562 -3.178 1 77.88 560 GLN B CA 1
ATOM 8899 C C . GLN B 1 560 ? 27.766 122.688 -4.367 1 77.88 560 GLN B C 1
ATOM 8901 O O . GLN B 1 560 ? 27.25 121.562 -4.199 1 77.88 560 GLN B O 1
ATOM 8906 N N . ASN B 1 561 ? 28.188 123.188 -5.496 1 72.62 561 ASN B N 1
ATOM 8907 C CA . ASN B 1 561 ? 27.938 122.375 -6.711 1 72.62 561 ASN B CA 1
ATOM 8908 C C . ASN B 1 561 ? 29.203 121.688 -7.172 1 72.62 561 ASN B C 1
ATOM 8910 O O . ASN B 1 561 ? 29.297 121.25 -8.328 1 72.62 561 ASN B O 1
ATOM 8914 N N . ALA B 1 562 ? 30.047 121.562 -6.223 1 69.56 562 ALA B N 1
ATOM 8915 C CA . ALA B 1 562 ? 31.328 121 -6.594 1 69.56 562 ALA B CA 1
ATOM 8916 C C . ALA B 1 562 ? 31.203 119.5 -6.879 1 69.56 562 ALA B C 1
ATOM 8918 O O . ALA B 1 562 ? 30.328 118.812 -6.316 1 69.56 562 ALA B O 1
ATOM 8919 N N . ARG B 1 563 ? 31.859 119.062 -7.957 1 79.19 563 ARG B N 1
ATOM 8920 C CA . ARG B 1 563 ? 31.984 117.625 -8.289 1 79.19 563 ARG B CA 1
ATOM 8921 C C . ARG B 1 563 ? 33.094 116.938 -7.477 1 79.19 563 ARG B C 1
ATOM 8923 O O . ARG B 1 563 ? 34.031 117.625 -7.027 1 79.19 563 ARG B O 1
ATOM 8930 N N . ASN B 1 564 ? 32.781 115.688 -7.117 1 72.69 564 ASN B N 1
ATOM 8931 C CA . ASN B 1 564 ? 33.719 114.938 -6.316 1 72.69 564 ASN B CA 1
ATOM 8932 C C . ASN B 1 564 ? 34.344 113.75 -7.109 1 72.69 564 ASN B C 1
ATOM 8934 O O . ASN B 1 564 ? 33.656 113.062 -7.871 1 72.69 564 ASN B O 1
ATOM 8938 N N . LYS B 1 565 ? 35.656 113.75 -7.195 1 76.31 565 LYS B N 1
ATOM 8939 C CA . LYS B 1 565 ? 36.344 112.562 -7.762 1 76.31 565 LYS B CA 1
ATOM 8940 C C . LYS B 1 565 ? 37.25 111.938 -6.723 1 76.31 565 LYS B C 1
ATOM 8942 O O . LYS B 1 565 ? 37.969 112.625 -5.988 1 76.31 565 LYS B O 1
ATOM 8947 N N . THR B 1 566 ? 37.062 110.625 -6.621 1 72.31 566 THR B N 1
ATOM 8948 C CA . THR B 1 566 ? 37.781 109.875 -5.621 1 72.31 566 THR B CA 1
ATOM 8949 C C . THR B 1 566 ? 38.719 108.875 -6.293 1 72.31 566 THR B C 1
ATOM 8951 O O . THR B 1 566 ? 38.344 108.188 -7.246 1 72.31 566 THR B O 1
ATOM 8954 N N . TRP B 1 567 ? 40 108.938 -5.965 1 71 567 TRP B N 1
ATOM 8955 C CA . TRP B 1 567 ? 41 108 -6.469 1 71 567 TRP B CA 1
ATOM 8956 C C . TRP B 1 567 ? 41.531 107.125 -5.344 1 71 567 TRP B C 1
ATOM 8958 O O . TRP B 1 567 ? 41.656 107.562 -4.203 1 71 567 TRP B O 1
ATOM 8968 N N . SER B 1 568 ? 41.875 105.938 -5.594 1 72.12 568 SER B N 1
ATOM 8969 C CA . SER B 1 568 ? 42.562 105 -4.688 1 72.12 568 SER B CA 1
ATOM 8970 C C . SER B 1 568 ? 44.062 105.25 -4.734 1 72.12 568 SER B C 1
ATOM 8972 O O . SER B 1 568 ? 44.625 105.5 -5.797 1 72.12 568 SER B O 1
ATOM 8974 N N . VAL B 1 569 ? 44.812 105.25 -3.441 1 66.25 569 VAL B N 1
ATOM 8975 C CA . VAL B 1 569 ? 46.25 105.438 -3.412 1 66.25 569 VAL B CA 1
ATOM 8976 C C . VAL B 1 569 ? 46.969 104.125 -3.713 1 66.25 569 VAL B C 1
ATOM 8978 O O . VAL B 1 569 ? 46.594 103.062 -3.164 1 66.25 569 VAL B O 1
#

Foldseek 3Di:
DDDDPPVVPPPVPPPPPVPFPPWAKQKPPHDQEAEEEFFDKDKIKIAIDGPDQVQKDDKFKAAQVGHTFAAQVVDPPDDRDQWHWDADPSRMIMIIGNGHDQVRFHKMKIWIDGNNPDIYIDIHTYHYKHAKDWPDQDQEDEAEAQAKDWRFTAIAIVVGKDKWKDFVRHTDDDDPQWHDDNTTTIGHRDDQVPFGWMKIWIADPVVGDIDIRIHGYGYKYWKDWPDADAEAEAEAQAKDKGFIDIDIVPFWFKWKAFPPVRDTQCPDPQWHADRRGGIIMGHRDDQVPFHKMKMWTDDPNGIDIDIHGYHYKYWKDWDDWEAEEEEAQAKDKTKTKIAIVQQWDKWKDFPVDDDIDDAAQDPPNQWHWHWDGDRVRRMIMIMIMGGRDDQVNWGKMKMWTDDPNGIDIDIYTYHYWYWWDQVPVPAQEAEDEPQDKDKDKGATDTVPKWFKAKAWPPRHHPPPDPQWDWDDGTNMIIIIGRDPDPRRQGKMKIWTGDPHGIDIGIHGYHYFDDWDDFPDWDQPDDDPPDTDTDTRTRPDTPPDQFKDKDWADDPPDDSVPTDIDMGTD/DDDPPVVVPPPPPPPVPPPFPPWAKQKPPHDQEAEDEFFDKDKIKIAIDGPDQVQKDDKFKAAQVGHTFAAQVVDPPDDRDQWHWDADPSRMIMIIGNGHDQVRFHKMKIWIDGNNPDIYIDIHTYHYKHAKDWPDQDQEDEAEAQAKDWRFTAIAIVVGKDKWKDFVRHTDDDDDQWHDDNTTTIGHRDHQVPFGWMKIWIADPVVGDIDIRIHGYGYKYWKDWDDADAEAEAEAQAKDKGFIDIDIVPFWFKWKAFPPVRDTQCPDPQWHADRRGGIIMGHRDDQVNFHKMKMWTDDPNGIDIDIHGYHYWYWKDWDDWEAEEEEAQAKDKTKTKIAIVQQWDKWKDFPVDDDIDDAAQGPPNQWHWHWDGDRVRRMIMIMIMGGRDDQVVWGKMKMWTDDPNGIDIDIYTYHYWYWWDQVVVPAQEAEDEPQDKDKDKGATDTVPKWFKAKAWPPRHHPVPDPQWDWDDGTNMIIIIGRDPDPRRQGKMKIWTGDPHGIDIGIHGYHYWDDWDDFPDWDQPDDDPPDTDTDTRTRPDTPPDQFKDKDWDDDPPDDSVPTDIDMGTD

Sequence (1138 aa):
MGFDTRRRYLEMSKCAFANAIDPHLEILPSGETQTKPIGSSIILTCKPKVDNPTLVEDMQWLDQQNRVIESLNTYAGHSKPAMYTELHQDRSLSLFFNSLQEQQAGKYTCKGSYARNEQLNKSVTIDTIIAITWDNAPPNQYPILGDDFSIMCKVRARPSPSVDWLYNGELIKTNDRYIITTYSLDIKNVQESDDGIYTCRASVQTTGELQERPIRVEVHIRPSIEELSSPIDIIEGENANIECKATGKPPPTFTWIKSLTQQNLSIADRFGVDSVTGILTITNVNREDAGEYQCTATNAAGTTTANIQVNVIVKPKIMEFLNKTVVQGKDTEIMCKAFGRPPPTVTFRKLTADKQYVMGVQPDDRIIMTNRADDVSGETVGILTISSALTNDDGLYECVAKNAGGVAYKNGHLTVEFPPSFRNMQNNTFLSWEQRPVNLTCIAESIPNATIRWTWQGDRKIENEPLFQIFGNGPISTLHIQPLNQVYYTNYKCIAANTHGTREHTIELREGKKPAEILSVKMVELTATTIRFELIPPSQQEPPVTTISVQYKDDNQIWQNARNKTWSVMGFDTRRRYLEMSKCAFANAIDPHLEILPSGETQTKPIGSSIILTCKPKVDNPTLVEDMQWLDQQNRVIESLNTYAGHSKPAMYTELHQDRSLSLFFNSLQEQQAGKYTCKGSYARNEQLNKSVTIDTIIAITWDNAPPNQYPILGDDFSIMCKVRARPSPSVDWLYNGELIKTNDRYIITTYSLDIKNVQESDDGIYTCRASVQTTGELQERPIRVEVHIRPSIEELSSPIDIIEGENANIECKATGKPPPTFTWIKSLTQQNLSIADRFGVDSVTGILTITNVNREDAGEYQCTATNAAGTTTANIQVNVIVKPKIMEFLNKTVVQGKDTEIMCKAFGRPPPTVTFRKLTADKQYVMGVQPDDRIIMTNRADDVSGETVGILTISSALTNDDGLYECVAKNAGGVAYKNGHLTVEFPPSFRNMQNNTFLSWEQRPVNLTCIAESIPNATIRWTWQGDRKIENEPLFQIFGNGPISTLHIQPLNQVYYTNYKCIAANTHGTREHTIELREGKKPAEILSVKMVELTATTIRFELIPPSQQEPPVTTISVQYKDDNQIWQNARNKTWSV

Nearest PDB structures (foldseek):
  2wim-assembly1_A  TM=7.506E-01  e=2.569E-21  Homo sapiens
  5o5g-assembly1_A  TM=5.025E-01  e=5.124E-26  Homo sapiens
  2xy1-assembly1_A  TM=8.310E-01  e=7.009E-16  Homo sapiens
  2jll-assembly1_A  TM=8.153E-01  e=1.122E-15  Homo sapiens
  2v5t-assembly1_A  TM=8.130E-01  e=1.974E-15  Homo 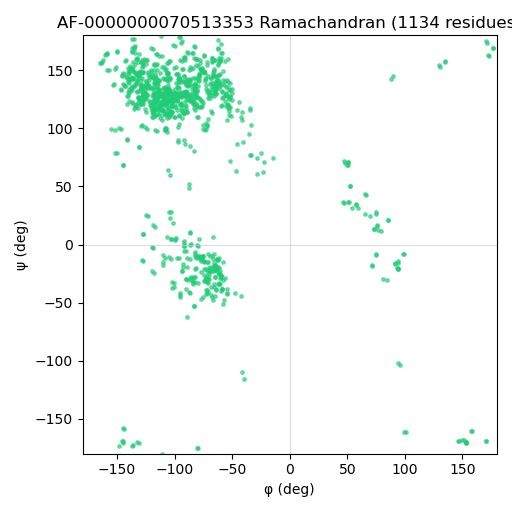sapiens

InterPro domains:
  IPR003598 Immunoglobulin subtype 2 [SM00408] (37-117)
  IPR003598 Immunoglobulin subtype 2 [SM00408] (144-207)
  IPR003598 Immunoglobulin subtype 2 [SM00408] (235-302)
  IPR003598 Immunoglobulin subtype 2 [SM00408] (327-406)
  IPR003598 Immunoglobulin subtype 2 [SM00408] (433-501)
  IPR003599 Immunoglobulin domain subtype [SM00409] (31-129)
  IPR003599 Immunoglobulin domain subtype [SM00409] (138-220)
  IPR003599 Immunoglobulin domain subtype [SM00409] (229-313)
  IPR003599 Immunoglobulin domain subtype [SM00409] (321-417)
  IPR003599 Immunoglobulin domain subtype [SM00409] (427-512)
  IPR007110 Immunoglobulin-like domain [PS50835] (23-127)
  IPR007110 Immunoglobulin-like domain [PS50835] (146-216)
  IPR007110 Immunoglobulin-like domain [PS50835] (223-311)
  IPR007110 Immunoglobulin-like domain [PS50835] (316-415)
  IPR007110 Immunoglobulin-like domain [PS50835] (420-510)
  IPR009138 Neural cell adhesion [PR01838] (127-154)
  IPR009138 Neural cell adhesion [PR01838] (202-230)
  IPR009138 Neural cell adhesion [PR01838] (293-322)
  IPR013098 Immunoglobulin I-set [PF07679] (145-209)
  IPR013098 Immunoglobulin I-set [PF07679] (223-312)

Radius of gyration: 72.51 Å; Cα contacts (8 Å, |Δi|>4): 2817; chains: 2; bounding box: 127×223×176 Å

Solvent-accessible surface area (backbone atoms only — not comparable to full-atom values): 61146 Å² total; per-residue (Å²): 146,80,75,80,70,66,68,68,63,63,63,69,56,68,65,73,68,65,79,73,60,74,71,39,54,42,56,25,32,78,62,61,63,46,79,45,45,54,60,41,29,34,34,37,32,38,34,70,45,47,90,56,54,87,45,52,41,76,71,44,43,23,41,68,85,66,42,77,56,53,49,55,81,76,56,70,94,52,82,77,66,58,59,30,27,49,79,44,96,82,60,24,40,32,40,40,26,63,45,34,49,75,83,68,41,37,47,34,35,41,35,32,28,40,73,87,71,43,80,33,68,39,66,36,28,38,43,63,30,42,56,85,38,78,77,46,51,63,50,68,44,68,44,42,58,63,38,69,37,63,51,54,45,31,69,45,33,42,71,71,56,48,76,51,44,24,51,79,76,37,76,62,67,72,54,94,43,38,39,74,52,94,42,28,43,33,32,51,55,32,47,78,81,64,42,44,49,37,30,43,36,41,32,26,57,69,77,16,42,34,48,76,44,68,24,39,32,48,55,20,32,54,36,46,71,56,89,69,84,61,69,39,80,40,48,53,63,38,68,48,77,45,74,47,53,64,48,38,31,57,75,40,38,36,49,47,29,34,62,85,76,63,42,58,33,69,78,33,84,58,35,38,57,39,40,75,70,25,37,35,36,37,49,58,34,44,74,80,67,39,42,49,35,34,39,35,34,36,38,94,54,31,72,36,75,51,76,36,42,34,40,47,24,35,50,31,41,73,76,43,58,63,66,46,76,44,49,55,59,39,70,49,72,49,53,36,32,29,34,16,34,64,44,26,52,51,41,44,23,43,70,92,44,93,60,62,58,58,84,35,72,39,97,58,74,47,33,36,31,47,72,51,74,35,77,89,79,11,32,16,41,18,37,42,33,34,48,50,34,46,74,82,68,39,42,50,32,30,40,39,27,36,42,99,51,34,73,26,78,49,72,31,41,36,45,46,29,37,42,38,36,53,86,83,55,81,82,43,70,45,75,38,46,92,52,39,70,43,76,51,73,46,56,37,50,35,33,64,66,18,43,44,47,57,22,36,76,72,80,39,67,48,91,82,40,90,59,51,46,79,46,62,50,43,44,46,28,32,40,34,39,50,37,82,52,74,80,61,49,38,48,33,31,42,40,27,35,39,99,74,32,72,36,75,46,70,34,36,36,41,72,31,51,77,72,53,66,64,74,39,75,40,74,76,44,80,56,99,86,44,75,41,70,50,69,44,71,45,81,89,40,51,63,72,73,51,67,48,72,46,75,50,58,58,89,88,47,57,75,88,70,35,45,77,49,74,43,76,100,146,79,91,74,71,71,62,63,62,66,60,68,64,62,64,76,65,65,79,71,62,73,71,39,54,42,56,25,33,77,62,61,64,48,79,44,46,55,63,41,29,34,33,38,32,38,34,70,45,48,90,57,55,85,45,53,42,78,73,45,44,23,41,69,85,68,41,77,56,52,48,53,81,75,55,71,95,53,80,77,67,57,60,30,27,47,79,46,97,82,62,26,42,31,40,40,27,64,44,33,48,76,84,68,40,37,47,32,35,40,36,32,28,38,72,88,70,44,79,34,67,40,65,36,29,37,43,61,30,42,57,85,38,78,76,46,50,63,50,68,44,70,44,41,59,63,38,69,38,63,51,53,44,30,69,46,33,44,70,71,55,49,76,49,43,24,49,78,74,38,78,63,67,72,52,93,43,38,40,74,53,94,42,26,43,32,33,50,54,33,47,77,81,65,43,43,49,37,30,43,35,40,32,27,55,72,78,16,41,35,49,74,43,66,25,40,34,48,54,20,31,54,35,46,71,55,90,67,84,60,68,39,82,40,50,54,64,38,68,46,77,46,74,47,52,66,48,37,29,58,73,38,38,36,48,47,29,34,63,84,76,63,41,58,33,66,78,32,84,58,34,39,56,38,40,76,69,24,35,35,35,36,50,60,34,44,76,80,67,39,42,49,32,33,41,36,34,37,38,95,54,30,72,36,75,49,76,36,39,36,42,46,24,36,50,32,40,75,76,44,59,62,66,47,78,41,49,55,58,36,69,48,73,48,50,37,34,30,33,18,34,65,45,25,53,50,40,43,24,42,71,90,45,92,60,62,59,56,85,35,73,40,96,59,75,48,34,34,31,49,71,51,74,34,77,88,79,11,31,17,39,18,36,40,34,34,49,50,34,45,74,81,68,38,43,51,33,30,39,40,28,34,43,96,51,34,72,26,78,49,72,32,40,37,46,46,27,36,43,37,37,53,84,83,57,80,82,45,69,46,76,39,46,94,51,40,69,43,74,50,74,45,55,38,50,35,34,64,66,18,42,43,48,56,24,36,76,71,83,40,68,46,90,83,38,89,62,52,47,77,45,61,50,45,44,45,27,31,41,35,38,50,38,83,52,73,80,61,51,36,46,32,31,42,39,28,35,37,100,75,31,73,38,74,47,68,34,35,36,41,70,31,53,77,74,54,68,64,73,38,76,39,74,77,40,77,55,99,86,43,76,40,68,48,68,43,68,47,80,91,45,52,62,71,71,51,65,47,73,45,74,49,56,57,88,90,47,58,76,86,71,37,45,76,48,74,45,75,101